Protein AF-0000000073250952 (afdb_homodimer)

Secondary structure (DSSP, 8-state):
---------------------------------------------------------------------------TTGGGG------------------------S-----TTHHHHTTTSS-S----PPPS-HHHHHHHHHIIIIIHHHH-TT-TT-HHHHTHHHHHTT-HHHHHHHHHHHHHHHHH-GGGEETTEEEETTEEETT--HHHHHHHHHTTHHHHHTGGG---HHHHHHHHHHHHHHHHHHHTS-TTS-S--S---TTS--HHHHHHHHHHT--HHHHHT--HHHHHHHHHHHHHHHHHHHHHT----PPPPSS-GGGS-HHHHHHHHHHHHHHHHTTT--HHHHHHHHHHHHHHHHHTGGGG--SEEE---GGGT--S-EEE-SSHHHHHHHHHHHHHHHHHHHT-TTGGGSSSHHHHHHHHHHHHHHHHHHHHHHHHT-TT-HHHHHHHHHHHHHHGGG---HHHHHHHHHHHHHHHHHTSSPPPHHHHHHHH---/---------------------------------------------------------------------------TTSGGG------------------------S-----HHHHHHHHHHS-S----PPPS-HHHHHHHHHIIIIIHHHH-TT-TT-HHHHTHHHHHTT-HHHHHHHHHHHHHHHHH-GGGEETTEEEETTEEETT--HHHHHHHHHTTHHHHHTGGG---HHHHHHHHHHHHHHHHHHHTS-TTS-S--S---TTS--HHHHHHHHHHT--HHHHHT--HHHHHHHHHHHHHHHHHHHHHT----PPPPSS-GGGS-HHHHHHHHHHHHHHHHTTT--HHHHHHHHHHHHHHHHHTGGGG--SEEE---GGGT--S-EEE-SSHHHHHHHHHHHHHHHHHHHT-TTGGGSSSHHHHHHHHHHHHHHHHHHHHHHHHT-TT-HHHHHHHHHHHHHHGGG---HHHHHHHHHHHHHHHHHTSSPPPHHHHHHHH---

Sequence (1014 aa):
MTRSSRGRRAGLVAVPRSTGPRRHTQKIAIEDDMASSSETTNTPAEQSQSNLSDVGAAPDNSTLVPERSSYANAAISERLRLFTDSQLHSTTGSPSYSQPFQNNLALPKRDPSWGGLLHTLEPPGGKDLPLEGIQEACLLRYFIEDLSPWFDLVDPQRRYQLVVPERARRYPPLLNAILAMSSRHLCRLEKYKTPNGIVYRGQPLPNLTPGSAVEYMLKCIPVLKDFHTTQDGEIRELIVTTAVILRHFEELDDHDQETDSEMDFNEGVNFLAILNAVLRSLTADDLNHRRGLLNASYWVALRQEVYYSLLKGYSPQIVEPPGEWVDISPANKLVSHTNQVAKWLFGDKSKDGWQNLKEQEEYLDQYVTPCFAPILHRPPDKISGDVFPTIWFASPIALTGMQHMMIAKMILIAESPLISQEQDIRAAYREAERKVRALVLEVCGSAVQHPDTEPALVNATLAIQMYGSFFTDPWEREALRKTVRMFKDCQAWPLPRLLRAFLDARNMTRSSRGRRAGLVAVPRSTGPRRHTQKIAIEDDMASSSETTNTPAEQSQSNLSDVGAAPDNSTLVPERSSYANAAISERLRLFTDSQLHSTTGSPSYSQPFQNNLALPKRDPSWGGLLHTLEPPGGKDLPLEGIQEACLLRYFIEDLSPWFDLVDPQRRYQLVVPERARRYPPLLNAILAMSSRHLCRLEKYKTPNGIVYRGQPLPNLTPGSAVEYMLKCIPVLKDFHTTQDGEIRELIVTTAVILRHFEELDDHDQETDSEMDFNEGVNFLAILNAVLRSLTADDLNHRRGLLNASYWVALRQEVYYSLLKGYSPQIVEPPGEWVDISPANKLVSHTNQVAKWLFGDKSKDGWQNLKEQEEYLDQYVTPCFAPILHRPPDKISGDVFPTIWFASPIALTGMQHMMIAKMILIAESPLISQEQDIRAAYREAERKVRALVLEVCGSAVQHPDTEPALVNATLAIQMYGSFFTDPWEREALRKTVRMFKDCQAWPLPRLLRAFLDARN

Organism: Gibberella zeae (strain ATCC MYA-4620 / CBS 123657 / FGSC 9075 / NRRL 31084 / PH-1) (NCBI:txid229533)

Solvent-accessible surface area (backbone atoms only — not comparable to full-atom values): 60548 Å² total; per-residue (Å²): 142,67,93,79,77,88,77,86,89,82,89,78,85,74,82,86,81,84,92,83,92,80,89,85,85,88,69,92,73,90,80,90,83,85,81,81,80,86,82,85,84,87,92,86,92,86,89,93,85,92,86,88,93,86,95,88,89,82,86,91,85,88,80,90,78,84,85,85,86,74,90,80,89,72,78,88,71,67,82,76,70,68,88,71,74,87,79,82,74,70,82,75,68,76,72,77,76,68,75,77,61,76,65,67,79,53,74,72,65,70,56,67,58,72,65,38,44,60,56,60,68,41,63,78,89,71,68,62,64,46,49,84,46,67,59,60,33,49,25,50,50,45,27,42,76,69,46,19,60,76,60,23,41,80,38,68,58,30,48,50,37,65,45,45,60,61,50,19,76,77,35,63,48,37,34,26,24,46,38,12,34,29,33,45,50,53,67,62,32,66,90,33,55,46,99,84,37,38,41,57,96,87,40,76,31,77,82,65,45,70,62,48,13,54,54,28,43,58,65,30,47,67,62,59,71,41,47,88,76,52,77,54,65,69,59,46,36,49,49,51,46,29,36,48,47,40,51,51,38,57,60,43,50,63,62,74,61,75,57,87,46,63,60,56,48,86,85,74,57,52,59,65,56,53,40,46,50,54,60,47,63,53,49,55,70,67,44,59,66,72,40,66,66,45,46,51,40,48,55,42,44,48,55,52,37,41,51,50,18,70,72,73,69,43,48,59,75,65,63,76,75,56,61,58,74,85,73,47,51,63,42,55,47,28,44,48,48,26,40,52,46,43,31,38,69,55,54,81,61,42,65,66,58,49,52,51,52,50,52,49,48,51,50,39,59,71,73,41,51,44,80,45,43,33,42,30,72,42,75,42,49,62,88,82,64,40,75,41,33,47,40,38,54,75,38,60,35,37,44,53,17,50,44,32,41,45,51,35,49,34,50,56,52,67,64,37,74,60,43,78,70,40,90,52,40,67,60,42,48,51,51,32,47,52,55,35,51,53,42,45,36,47,37,38,18,37,17,70,69,35,69,90,44,59,68,42,36,54,54,25,47,51,44,41,69,74,49,44,83,76,55,77,51,65,68,57,44,48,53,52,44,50,52,49,48,51,40,46,68,65,50,70,45,51,75,55,67,72,52,51,49,58,64,61,55,74,132,140,80,78,84,77,86,68,87,84,77,87,74,88,72,83,82,80,85,76,79,71,83,87,78,83,85,73,88,73,87,78,87,89,84,91,82,84,90,86,88,94,85,88,84,90,84,88,91,86,91,82,94,84,91,84,87,93,88,89,90,82,86,76,88,78,84,85,84,85,72,89,78,91,72,77,90,71,73,80,79,68,72,83,68,78,82,77,80,76,72,81,70,74,73,72,76,77,69,75,76,65,76,67,68,81,51,74,72,67,70,56,68,64,76,56,44,51,62,54,64,71,42,62,78,90,71,66,61,66,47,50,85,48,67,60,60,34,49,26,48,49,44,28,42,74,69,46,20,58,74,60,22,41,78,39,68,57,30,48,51,37,66,45,45,61,61,48,20,76,78,34,61,47,38,34,26,23,47,38,13,33,29,32,48,50,54,66,60,31,66,88,33,56,48,98,85,36,38,41,56,96,87,41,74,31,76,82,64,42,69,63,46,14,54,54,28,42,58,66,31,46,67,61,59,69,42,47,89,75,54,77,54,64,70,58,45,37,47,50,51,45,26,36,48,48,39,50,52,39,57,60,42,50,61,61,76,60,73,56,88,48,64,61,56,49,85,84,76,55,52,60,68,56,52,40,46,50,55,61,46,62,54,47,57,68,67,43,59,66,73,40,66,65,43,46,52,38,47,55,43,44,48,54,51,38,40,51,50,19,68,71,72,69,44,48,58,72,66,63,74,76,57,59,58,74,85,73,47,53,65,43,54,47,29,44,50,48,27,41,52,46,43,31,37,68,53,53,81,60,43,65,67,57,49,53,52,51,51,52,48,50,52,49,39,58,71,73,41,50,44,80,46,44,33,42,29,73,41,76,41,49,62,88,83,64,41,75,40,32,47,40,39,54,74,39,60,36,39,42,52,19,50,43,31,40,44,52,34,50,33,48,57,51,66,67,38,74,60,41,79,70,40,92,53,40,68,61,43,47,51,52,32,47,51,55,32,50,54,41,44,36,45,36,37,17,36,17,70,69,35,68,88,44,58,68,42,35,54,55,23,46,50,44,40,69,73,50,44,82,75,55,78,52,65,70,58,45,50,53,52,42,50,52,50,47,50,40,46,68,63,47,68,46,50,75,52,68,71,53,52,49,58,64,60,56,73,131

Foldseek 3Di:
DDPDDDDDDDDDDDPDDDDDDDDDDDDPDDDDYDYDYDDDDYDDDDDDDDDDDDDDDDDDDDDDDDDDPPPPPDDPPDDPPDPDDPDPDDDPPPPDPPDPPPPPVPVPDPPCPPVPVVVPPPPPPDPLDDDPDPLLVLLLVCCLPAPLCLLCLQPPVSCSNPPQSVVCSVPVLSSLLSSLQSLQLQQLAPVQQDPQGGAGPNRHDNPRDNVSSVVSNVVNVVLLVCLVVDDDLVSLLSNLSSLLSVLLSVQQPQVVPPPPCCVCPVPPDNSPVSSCVSQQPDDLVSQPPPDPSSLSSNLSVLLSQLLCCLVVVAQRRGDQHNDDPVPDALLSNLSNLLNLLSNCLSDPVDLVSLVVSVVSLVVSVVPRLVVFQFPDWAQADVVVLGDAIATHTPGSSSLNSVLSSLLSVLSSLQSPPCLVVDPPNVVSNLVSLVSLLNSLSHLLNSCVNCVSNLVSLSSSVSSCLNRVVSDDDPSSLVSSLVSLVSNVNVSSGHRDPSNVCSNVVDD/DPDDDPDDDDDDDPPDDDDPDYDDDDDPDDDDDDDDDDDDDDDDDDDDDDDDDDDDDDDDDDDDDDDDPPPPPDDPPDDPPDPDDPDPPPDPPPPDPPDPDPPPVPVPDPPCVVVPVVVPPVPPPDPLDDDPDPLLVLLLVCCLPAPLCLLCLQPPVSCSNPPQSVVCSVPVLSSLLSSLQSLQLQQLAPVQQDPQGGAGPNRHDNPRDNVSSVVSNVVNVVLLVCLVVDDDLVSLLSNLSSLLSVLLSVQQPQVVPPPVCCVCPVPPDNSNVSSCVSQQPDDLVSQPPPPPSSLSSNLSVLLSQLLCCLVVVAQRRGDQHNDDPVPDALLSNLSNLLNLLSNCLSDPVDLVSLVVSVVVLVVSVVPRLVVFQFPDWAQADVVVLGDAIATHTPGSSSLNSVLSSLLSVLSSLQSPPCLVVDPPNVVSNLVSLVSSLNSLSHLLNSCVNCVSNLVSLSSSVSSCLNRVVSDDDPSNLVSSLVSLVSNVNVSSGHRDPSNVCSNVVDD

Radius of gyration: 39.7 Å; Cα contacts (8 Å, |Δi|>4): 1060; chains: 2; bounding box: 135×126×136 Å

pLDDT: mean 70.74, std 32.27, range [13.45, 98.69]

Structure (mmCIF, N/CA/C/O backbone):
data_AF-0000000073250952-model_v1
#
loop_
_entity.id
_entity.type
_entity.pdbx_description
1 polymer 'Chromosome 2, complete genome'
#
loop_
_atom_site.group_PDB
_atom_site.id
_atom_site.type_symbol
_atom_site.label_atom_id
_atom_site.label_alt_id
_atom_site.label_comp_id
_atom_site.label_asym_id
_atom_site.label_entity_id
_atom_site.label_seq_id
_atom_site.pdbx_PDB_ins_code
_atom_site.Cartn_x
_atom_site.Cartn_y
_atom_site.Cartn_z
_atom_site.occupancy
_atom_site.B_iso_or_equiv
_atom_site.auth_seq_id
_atom_site.auth_comp_id
_atom_site.auth_asym_id
_atom_site.auth_atom_id
_atom_site.pdbx_PDB_model_num
ATOM 1 N N . MET A 1 1 ? -66.688 -21.109 -11.789 1 15.41 1 MET A N 1
ATOM 2 C CA . MET A 1 1 ? -67.062 -21.141 -13.195 1 15.41 1 MET A CA 1
ATOM 3 C C . MET A 1 1 ? -66.062 -20.406 -14.062 1 15.41 1 MET A C 1
ATOM 5 O O . MET A 1 1 ? -65.312 -21.047 -14.781 1 15.41 1 MET A O 1
ATOM 9 N N . THR A 1 2 ? -66.438 -19.219 -14.422 1 13.59 2 THR A N 1
ATOM 10 C CA . THR A 1 2 ? -66.812 -18.594 -15.688 1 13.59 2 THR A CA 1
ATOM 11 C C . THR A 1 2 ? -65.688 -17.672 -16.172 1 13.59 2 THR A C 1
ATOM 13 O O . THR A 1 2 ? -65.812 -17.062 -17.234 1 13.59 2 THR A O 1
ATOM 16 N N . ARG A 1 3 ? -64.938 -17.172 -15.141 1 16.89 3 ARG A N 1
ATOM 17 C CA . ARG A 1 3 ? -64.438 -15.891 -15.609 1 16.89 3 ARG A CA 1
ATOM 18 C C . ARG A 1 3 ? -63.812 -16.016 -17 1 16.89 3 ARG A C 1
ATOM 20 O O . ARG A 1 3 ? -63.031 -16.953 -17.266 1 16.89 3 ARG A O 1
ATOM 27 N N . SER A 1 4 ? -64.188 -15.164 -17.828 1 15.4 4 SER A N 1
ATOM 28 C CA . SER A 1 4 ? -64.562 -14.703 -19.172 1 15.4 4 SER A CA 1
ATOM 29 C C . SER A 1 4 ? -63.281 -14.578 -20.031 1 15.4 4 SER A C 1
ATOM 31 O O . SER A 1 4 ? -62.219 -14.133 -19.562 1 15.4 4 SER A O 1
ATOM 33 N N . SER A 1 5 ? -63.156 -15.242 -21.203 1 14.73 5 SER A N 1
ATOM 34 C CA . SER A 1 5 ? -62.531 -15.852 -22.375 1 14.73 5 SER A CA 1
ATOM 35 C C . SER A 1 5 ? -62.062 -14.789 -23.375 1 14.73 5 SER A C 1
ATOM 37 O O . SER A 1 5 ? -61.344 -15.086 -24.312 1 14.73 5 SER A O 1
ATOM 39 N N . ARG A 1 6 ? -62.719 -13.453 -23.078 1 15.21 6 ARG A N 1
ATOM 40 C CA . ARG A 1 6 ? -63.156 -12.938 -24.375 1 15.21 6 ARG A CA 1
ATOM 41 C C . ARG A 1 6 ? -62.031 -13 -25.406 1 15.21 6 ARG A C 1
ATOM 43 O O . ARG A 1 6 ? -60.844 -12.938 -25.031 1 15.21 6 ARG A O 1
ATOM 50 N N . GLY A 1 7 ? -62.312 -13.195 -26.703 1 13.96 7 GLY A N 1
ATOM 51 C CA . GLY A 1 7 ? -62.281 -13.648 -28.078 1 13.96 7 GLY A CA 1
ATOM 52 C C . GLY A 1 7 ? -61.375 -12.82 -28.969 1 13.96 7 GLY A C 1
ATOM 53 O O . GLY A 1 7 ? -60.562 -13.367 -29.703 1 13.96 7 GLY A O 1
ATOM 54 N N . ARG A 1 8 ? -61.812 -11.469 -29.219 1 15.66 8 ARG A N 1
ATOM 55 C CA . ARG A 1 8 ? -62.219 -11.188 -30.594 1 15.66 8 ARG A CA 1
ATOM 56 C C . ARG A 1 8 ? -60.969 -11.148 -31.5 1 15.66 8 ARG A C 1
ATOM 58 O O . ARG A 1 8 ? -59.844 -10.953 -31.031 1 15.66 8 ARG A O 1
ATOM 65 N N . ARG A 1 9 ? -61.219 -10.664 -32.781 1 15.16 9 ARG A N 1
ATOM 66 C CA . ARG A 1 9 ? -61.312 -10.945 -34.219 1 15.16 9 ARG A CA 1
ATOM 67 C C . ARG A 1 9 ? -60.062 -10.477 -34.969 1 15.16 9 ARG A C 1
ATOM 69 O O . ARG A 1 9 ? -59.219 -9.789 -34.375 1 15.16 9 ARG A O 1
ATOM 76 N N . ALA A 1 10 ? -60.25 -9.602 -36.031 1 14.73 10 ALA A N 1
ATOM 77 C CA . ALA A 1 10 ? -60.281 -9.828 -37.469 1 14.73 10 ALA A CA 1
ATOM 78 C C . ALA A 1 10 ? -58.969 -9.461 -38.125 1 14.73 10 ALA A C 1
ATOM 80 O O . ALA A 1 10 ? -58.375 -10.273 -38.812 1 14.73 10 ALA A O 1
ATOM 81 N N . GLY A 1 11 ? -58.906 -8.188 -38.75 1 14.54 11 GLY A N 1
ATOM 82 C CA . GLY A 1 11 ? -58.875 -7.934 -40.188 1 14.54 11 GLY A CA 1
ATOM 83 C C . GLY A 1 11 ? -57.5 -7.891 -40.781 1 14.54 11 GLY A C 1
ATOM 84 O O . GLY A 1 11 ? -56.5 -7.723 -40.062 1 14.54 11 GLY A O 1
ATOM 85 N N . LEU A 1 12 ? -57.312 -8.156 -42.188 1 14.93 12 LEU A N 1
ATOM 86 C CA . LEU A 1 12 ? -56.656 -8.656 -43.406 1 14.93 12 LEU A CA 1
ATOM 87 C C . LEU A 1 12 ? -55.562 -7.691 -43.844 1 14.93 12 LEU A C 1
ATOM 89 O O . LEU A 1 12 ? -54.625 -8.086 -44.562 1 14.93 12 LEU A O 1
ATOM 93 N N . VAL A 1 13 ? -55.562 -6.336 -43.562 1 15.36 13 VAL A N 1
ATOM 94 C CA . VAL A 1 13 ? -55.5 -5.668 -44.844 1 15.36 13 VAL A CA 1
ATOM 95 C C . VAL A 1 13 ? -54.125 -5.926 -45.5 1 15.36 13 VAL A C 1
ATOM 97 O O . VAL A 1 13 ? -53.094 -5.984 -44.812 1 15.36 13 VAL A O 1
ATOM 100 N N . ALA A 1 14 ? -54.031 -5.973 -47 1 14.87 14 ALA A N 1
ATOM 101 C CA . ALA A 1 14 ? -53.438 -6.445 -48.219 1 14.87 14 ALA A CA 1
ATOM 102 C C . ALA A 1 14 ? -52.125 -5.699 -48.531 1 14.87 14 ALA A C 1
ATOM 104 O O . ALA A 1 14 ? -51.312 -6.164 -49.344 1 14.87 14 ALA A O 1
ATOM 105 N N . VAL A 1 15 ? -51.75 -4.598 -47.875 1 16.33 15 VAL A N 1
ATOM 106 C CA . VAL A 1 15 ? -51.469 -3.695 -49 1 16.33 15 VAL A CA 1
ATOM 107 C C . VAL A 1 15 ? -50.344 -4.27 -49.844 1 16.33 15 VAL A C 1
ATOM 109 O O . VAL A 1 15 ? -49.344 -4.77 -49.312 1 16.33 15 VAL A O 1
ATOM 112 N N . PRO A 1 16 ? -50.438 -3.986 -51.219 1 15.14 16 PRO A N 1
ATOM 113 C CA . PRO A 1 16 ? -50 -4.539 -52.531 1 15.14 16 PRO A CA 1
ATOM 114 C C . PRO A 1 16 ? -48.5 -4.598 -52.688 1 15.14 16 PRO A C 1
ATOM 116 O O . PRO A 1 16 ? -47.781 -3.943 -51.938 1 15.14 16 PRO A O 1
ATOM 119 N N . ARG A 1 17 ? -48.062 -5.113 -53.938 1 14.92 17 ARG A N 1
ATOM 120 C CA . ARG A 1 17 ? -47.156 -5.973 -54.719 1 14.92 17 ARG A CA 1
ATOM 121 C C . ARG A 1 17 ? -45.906 -5.227 -55.125 1 14.92 17 ARG A C 1
ATOM 123 O O . ARG A 1 17 ? -44.812 -5.812 -55.188 1 14.92 17 ARG A O 1
ATOM 130 N N . SER A 1 18 ? -46 -3.857 -55.625 1 13.78 18 SER A N 1
ATOM 131 C CA . SER A 1 18 ? -45.656 -3.832 -57.062 1 13.78 18 SER A CA 1
ATOM 132 C C . SER A 1 18 ? -44.188 -4.152 -57.281 1 13.78 18 SER A C 1
ATOM 134 O O . SER A 1 18 ? -43.375 -4.113 -56.344 1 13.78 18 SER A O 1
ATOM 136 N N . THR A 1 19 ? -43.688 -3.553 -58.5 1 14.66 19 THR A N 1
ATOM 137 C CA . THR A 1 19 ? -43.156 -3.893 -59.812 1 14.66 19 THR A CA 1
ATOM 138 C C . THR A 1 19 ? -41.625 -3.945 -59.781 1 14.66 19 THR A C 1
ATOM 140 O O . THR A 1 19 ? -41 -3.438 -58.844 1 14.66 19 THR A O 1
ATOM 143 N N . GLY A 1 20 ? -41 -3.971 -61.094 1 14.33 20 GLY A N 1
ATOM 144 C CA . GLY A 1 20 ? -40.219 -4.828 -61.969 1 14.33 20 GLY A CA 1
ATOM 145 C C . GLY A 1 20 ? -38.75 -4.512 -62 1 14.33 20 GLY A C 1
ATOM 146 O O . GLY A 1 20 ? -37.906 -5.398 -61.781 1 14.33 20 GLY A O 1
ATOM 147 N N . PRO A 1 21 ? -38.25 -3.258 -62.656 1 15.01 21 PRO A N 1
ATOM 148 C CA . PRO A 1 21 ? -37.531 -3.477 -63.906 1 15.01 21 PRO A CA 1
ATOM 149 C C . PRO A 1 21 ? -36.031 -3.746 -63.656 1 15.01 21 PRO A C 1
ATOM 151 O O . PRO A 1 21 ? -35.5 -3.412 -62.625 1 15.01 21 PRO A O 1
ATOM 154 N N . ARG A 1 22 ? -35.219 -4.273 -64.875 1 15.09 22 ARG A N 1
ATOM 155 C CA . ARG A 1 22 ? -34.156 -5.074 -65.438 1 15.09 22 ARG A CA 1
ATOM 156 C C . ARG A 1 22 ? -32.844 -4.277 -65.5 1 15.09 22 ARG A C 1
ATOM 158 O O . ARG A 1 22 ? -31.766 -4.852 -65.625 1 15.09 22 ARG A O 1
ATOM 165 N N . ARG A 1 23 ? -32.719 -2.932 -65.625 1 14.55 23 ARG A N 1
ATOM 166 C CA . ARG A 1 23 ? -32.031 -2.611 -66.875 1 14.55 23 ARG A CA 1
ATOM 167 C C . ARG A 1 23 ? -30.578 -3.111 -66.875 1 14.55 23 ARG A C 1
ATOM 169 O O . ARG A 1 23 ? -30.016 -3.287 -65.812 1 14.55 23 ARG A O 1
ATOM 176 N N . HIS A 1 24 ? -29.781 -2.889 -68.125 1 14.1 24 HIS A N 1
ATOM 177 C CA . HIS A 1 24 ? -28.922 -3.35 -69.188 1 14.1 24 HIS A CA 1
ATOM 178 C C . HIS A 1 24 ? -27.453 -3.293 -68.812 1 14.1 24 HIS A C 1
ATOM 180 O O . HIS A 1 24 ? -26.75 -4.301 -68.875 1 14.1 24 HIS A O 1
ATOM 186 N N . THR A 1 25 ? -26.719 -2.562 -69.688 1 14.09 25 THR A N 1
ATOM 187 C CA . THR A 1 25 ? -25.844 -2.934 -70.812 1 14.09 25 THR A CA 1
ATOM 188 C C . THR A 1 25 ? -24.391 -2.979 -70.312 1 14.09 25 THR A C 1
ATOM 190 O O . THR A 1 25 ? -23.703 -3.98 -70.562 1 14.09 25 THR A O 1
ATOM 193 N N . GLN A 1 26 ? -23.438 -2.023 -71.062 1 14.1 26 GLN A N 1
ATOM 194 C CA . GLN A 1 26 ? -22.406 -2.18 -72.062 1 14.1 26 GLN A CA 1
ATOM 195 C C . GLN A 1 26 ? -21.016 -2.238 -71.438 1 14.1 26 GLN A C 1
ATOM 197 O O . GLN A 1 26 ? -20.812 -1.751 -70.312 1 14.1 26 GLN A O 1
ATOM 202 N N . LYS A 1 27 ? -19.984 -2.697 -72.312 1 14.26 27 LYS A N 1
ATOM 203 C CA . LYS A 1 27 ? -18.766 -3.393 -72.75 1 14.26 27 LYS A CA 1
ATOM 204 C C . LYS A 1 27 ? -17.531 -2.539 -72.438 1 14.26 27 LYS A C 1
ATOM 206 O O . LYS A 1 27 ? -16.406 -2.932 -72.812 1 14.26 27 LYS A O 1
ATOM 211 N N . ILE A 1 28 ? -17.406 -1.503 -71.812 1 14.84 28 ILE A N 1
ATOM 212 C CA . ILE A 1 28 ? -16.469 -0.655 -72.5 1 14.84 28 ILE A CA 1
ATOM 213 C C . ILE A 1 28 ? -15.094 -1.329 -72.562 1 14.84 28 ILE A C 1
ATOM 215 O O . ILE A 1 28 ? -14.492 -1.597 -71.5 1 14.84 28 ILE A O 1
ATOM 219 N N . ALA A 1 29 ? -14.617 -1.757 -73.875 1 14.16 29 ALA A N 1
ATOM 220 C CA . ALA A 1 29 ? -13.594 -2.471 -74.625 1 14.16 29 ALA A CA 1
ATOM 221 C C . ALA A 1 29 ? -12.203 -1.896 -74.312 1 14.16 29 ALA A C 1
ATOM 223 O O . ALA A 1 29 ? -11.203 -2.609 -74.375 1 14.16 29 ALA A O 1
ATOM 224 N N . ILE A 1 30 ? -11.875 -0.578 -74.312 1 14.62 30 ILE A N 1
ATOM 225 C CA . ILE A 1 30 ? -10.969 -0.263 -75.438 1 14.62 30 ILE A CA 1
ATOM 226 C C . ILE A 1 30 ? -9.641 -0.99 -75.188 1 14.62 30 ILE A C 1
ATOM 228 O O . ILE A 1 30 ? -9.211 -1.208 -74.062 1 14.62 30 ILE A O 1
ATOM 232 N N . GLU A 1 31 ? -8.789 -0.923 -76.375 1 13.97 31 GLU A N 1
ATOM 233 C CA . GLU A 1 31 ? -7.812 -1.468 -77.312 1 13.97 31 GLU A CA 1
ATOM 234 C C . GLU A 1 31 ? -6.398 -1.38 -76.75 1 13.97 31 GLU A C 1
ATOM 236 O O . GLU A 1 31 ? -5.652 -2.363 -76.75 1 13.97 31 GLU A O 1
ATOM 241 N N . ASP A 1 32 ? -5.598 -0.225 -77 1 14.4 32 ASP A N 1
ATOM 242 C CA . ASP A 1 32 ? -4.633 -0.285 -78.125 1 14.4 32 ASP A CA 1
ATOM 243 C C . ASP A 1 32 ? -3.322 -0.922 -77.625 1 14.4 32 ASP A C 1
ATOM 245 O O . ASP A 1 32 ? -3.061 -1.022 -76.438 1 14.4 32 ASP A O 1
ATOM 249 N N . ASP A 1 33 ? -2.164 -0.315 -78.25 1 14.18 33 ASP A N 1
ATOM 250 C CA . ASP A 1 33 ? -1.13 -0.634 -79.188 1 14.18 33 ASP A CA 1
ATOM 251 C C . ASP A 1 33 ? 0.16 -1.078 -78.5 1 14.18 33 ASP A C 1
ATOM 253 O O . ASP A 1 33 ? 0.717 -2.127 -78.875 1 14.18 33 ASP A O 1
ATOM 257 N N . MET A 1 34 ? 1.296 -0.211 -78.812 1 14.33 34 MET A N 1
ATOM 258 C CA . MET A 1 34 ? 2.346 -0.495 -79.75 1 14.33 34 MET A CA 1
ATOM 259 C C . MET A 1 34 ? 3.512 -1.228 -79.125 1 14.33 34 MET A C 1
ATOM 261 O O . MET A 1 34 ? 3.938 -2.281 -79.562 1 14.33 34 MET A O 1
ATOM 265 N N . ALA A 1 35 ? 4.828 -0.614 -79.312 1 14.31 35 ALA A N 1
ATOM 266 C CA . ALA A 1 35 ? 5.906 -0.977 -80.188 1 14.31 35 ALA A CA 1
ATOM 267 C C . ALA A 1 35 ? 7 -1.759 -79.5 1 14.31 35 ALA A C 1
ATOM 269 O O . ALA A 1 35 ? 7.402 -2.834 -79.938 1 14.31 35 ALA A O 1
ATOM 270 N N . SER A 1 36 ? 8.25 -1.194 -79.625 1 13.93 36 SER A N 1
ATOM 271 C CA . SER A 1 36 ? 9.312 -1.649 -80.5 1 13.93 36 SER A CA 1
ATOM 272 C C . SER A 1 36 ? 10.273 -2.594 -79.75 1 13.93 36 SER A C 1
ATOM 274 O O . SER A 1 36 ? 10.539 -3.697 -80.25 1 13.93 36 SER A O 1
ATOM 276 N N . SER A 1 37 ? 11.617 -2.277 -79.938 1 13.68 37 SER A N 1
ATOM 277 C CA . SER A 1 37 ? 12.625 -2.902 -80.75 1 13.68 37 SER A CA 1
ATOM 278 C C . SER A 1 37 ? 13.492 -3.871 -79.938 1 13.68 37 SER A C 1
ATOM 280 O O . SER A 1 37 ? 13.648 -5.031 -80.375 1 13.68 37 SER A O 1
ATOM 282 N N . SER A 1 38 ? 14.859 -3.557 -79.938 1 13.98 38 SER A N 1
ATOM 283 C CA . SER A 1 38 ? 15.883 -4.207 -80.75 1 13.98 38 SER A CA 1
ATOM 284 C C . SER A 1 38 ? 16.578 -5.324 -79.938 1 13.98 38 SER A C 1
ATOM 286 O O . SER A 1 38 ? 16.422 -5.426 -78.75 1 13.98 38 SER A O 1
ATOM 288 N N . GLU A 1 39 ? 17.969 -5.383 -80.125 1 13.77 39 GLU A N 1
ATOM 289 C CA . GLU A 1 39 ? 18.844 -6.273 -80.875 1 13.77 39 GLU A CA 1
ATOM 290 C C . GLU A 1 39 ? 19.531 -7.293 -80 1 13.77 39 GLU A C 1
ATOM 292 O O . GLU A 1 39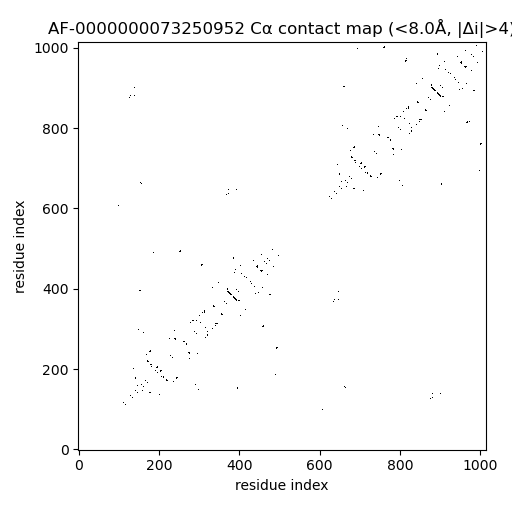 ? 19.469 -8.492 -80.25 1 13.77 39 GLU A O 1
ATOM 297 N N . THR A 1 40 ? 20.891 -7.094 -79.812 1 13.92 40 THR A N 1
ATOM 298 C CA . THR A 1 40 ? 21.891 -7.898 -80.5 1 13.92 40 THR A CA 1
ATOM 299 C C . THR A 1 40 ? 22.328 -9.086 -79.625 1 13.92 40 THR A C 1
ATOM 301 O O . THR A 1 40 ? 22.125 -9.078 -78.438 1 13.92 40 THR A O 1
ATOM 304 N N . THR A 1 41 ? 23.734 -9.477 -79.688 1 13.9 41 THR A N 1
ATOM 305 C CA . THR A 1 41 ? 24.484 -10.516 -80.375 1 13.9 41 THR A CA 1
ATOM 306 C C . THR A 1 41 ? 24.953 -11.594 -79.375 1 13.9 41 THR A C 1
ATOM 308 O O . THR A 1 41 ? 24.719 -11.484 -78.188 1 13.9 41 THR A O 1
ATOM 311 N N . ASN A 1 42 ? 26.406 -11.922 -79.375 1 13.71 42 ASN A N 1
ATOM 312 C CA . ASN A 1 42 ? 27.141 -13.031 -80 1 13.71 42 ASN A CA 1
ATOM 313 C C . ASN A 1 42 ? 27.516 -14.086 -78.938 1 13.71 42 ASN A C 1
ATOM 315 O O . ASN A 1 42 ? 26.781 -14.289 -78 1 13.71 42 ASN A O 1
ATOM 319 N N . THR A 1 43 ? 28.922 -14.438 -78.75 1 14.3 43 THR A N 1
ATOM 320 C CA . THR A 1 43 ? 29.625 -15.609 -79.312 1 14.3 43 THR A CA 1
ATOM 321 C C . THR A 1 43 ? 29.844 -16.641 -78.188 1 14.3 43 THR A C 1
ATOM 323 O O . THR A 1 43 ? 29.797 -16.328 -77 1 14.3 43 THR A O 1
ATOM 326 N N . PRO A 1 44 ? 31.156 -17.438 -78.188 1 14.55 44 PRO A N 1
ATOM 327 C CA . PRO A 1 44 ? 31.469 -18.844 -78.5 1 14.55 44 PRO A CA 1
ATOM 328 C C . PRO A 1 44 ? 31.734 -19.688 -77.25 1 14.55 44 PRO A C 1
ATOM 330 O O . PRO A 1 44 ? 31.125 -20.75 -77.125 1 14.55 44 PRO A O 1
ATOM 333 N N . ALA A 1 45 ? 33.156 -19.953 -76.812 1 14.66 45 ALA A N 1
ATOM 334 C CA . ALA A 1 45 ? 33.969 -21.125 -77.125 1 14.66 45 ALA A CA 1
ATOM 335 C C . ALA A 1 45 ? 34 -22.125 -76 1 14.66 45 ALA A C 1
ATOM 337 O O . ALA A 1 45 ? 33.719 -21.766 -74.812 1 14.66 45 ALA A O 1
ATOM 338 N N . GLU A 1 46 ? 35.219 -22.969 -75.75 1 14.67 46 GLU A N 1
ATOM 339 C CA . GLU A 1 46 ? 35.688 -24.359 -75.938 1 14.67 46 GLU A CA 1
ATOM 340 C C . GLU A 1 46 ? 35.875 -25.047 -74.562 1 14.67 46 GLU A C 1
ATOM 342 O O . GLU A 1 46 ? 35.344 -26.141 -74.375 1 14.67 46 GLU A O 1
ATOM 347 N N . GLN A 1 47 ? 37.188 -25.203 -73.875 1 13.81 47 GLN A N 1
ATOM 348 C CA . GLN A 1 47 ? 38.062 -26.391 -73.938 1 13.81 47 GLN A CA 1
ATOM 349 C C . GLN A 1 47 ? 37.938 -27.234 -72.688 1 13.81 47 GLN A C 1
ATOM 351 O O . GLN A 1 47 ? 37.656 -28.438 -72.812 1 13.81 47 GLN A O 1
ATOM 356 N N . SER A 1 48 ? 39.094 -27.484 -71.75 1 14.16 48 SER A N 1
ATOM 357 C CA . SER A 1 48 ? 40 -28.609 -71.75 1 14.16 48 SER A CA 1
ATOM 358 C C . SER A 1 48 ? 39.75 -29.469 -70.5 1 14.16 48 SER A C 1
ATOM 360 O O . SER A 1 48 ? 39.156 -29.016 -69.5 1 14.16 48 SER A O 1
ATOM 362 N N . GLN A 1 49 ? 40.75 -30.562 -70 1 14.4 49 GLN A N 1
ATOM 363 C CA . GLN A 1 49 ? 41 -32 -69.938 1 14.4 49 GLN A CA 1
ATOM 364 C C . GLN A 1 49 ? 41.094 -32.469 -68.5 1 14.4 49 GLN A C 1
ATOM 366 O O . GLN A 1 49 ? 40.469 -33.5 -68.125 1 14.4 49 GLN A O 1
ATOM 371 N N . SER A 1 50 ? 42.062 -32.188 -67.562 1 14.02 50 SER A N 1
ATOM 372 C CA . SER A 1 50 ? 43.062 -33.188 -67.188 1 14.02 50 SER A CA 1
ATOM 373 C C . SER A 1 50 ? 42.594 -34.031 -66.062 1 14.02 50 SER A C 1
ATOM 375 O O . SER A 1 50 ? 41.688 -33.625 -65.312 1 14.02 50 SER A O 1
ATOM 377 N N . ASN A 1 51 ? 43.531 -35.031 -65.312 1 15.13 51 ASN A N 1
ATOM 378 C CA . ASN A 1 51 ? 43.875 -36.438 -65.125 1 15.13 51 ASN A CA 1
ATOM 379 C C . ASN A 1 51 ? 43.719 -36.875 -63.656 1 15.13 51 ASN A C 1
ATOM 381 O O . ASN A 1 51 ? 43.094 -37.906 -63.406 1 15.13 51 ASN A O 1
ATOM 385 N N . LEU A 1 52 ? 44.562 -36.531 -62.531 1 14.65 52 LEU A N 1
ATOM 386 C CA . LEU A 1 52 ? 45.5 -37.5 -61.969 1 14.65 52 LEU A CA 1
ATOM 387 C C . LEU A 1 52 ? 44.844 -38.281 -60.844 1 14.65 52 LEU A C 1
ATOM 389 O O . LEU A 1 52 ? 43.875 -37.844 -60.25 1 14.65 52 LEU A O 1
ATOM 393 N N . SER A 1 53 ? 45.625 -39.094 -59.906 1 15.16 53 SER A N 1
ATOM 394 C CA . SER A 1 53 ? 45.875 -40.5 -59.594 1 15.16 53 SER A CA 1
ATOM 395 C C . SER A 1 53 ? 45.281 -40.875 -58.219 1 15.16 53 SER A C 1
ATOM 397 O O . SER A 1 53 ? 44.781 -40 -57.5 1 15.16 53 SER A O 1
ATOM 399 N N . ASP A 1 54 ? 46.125 -41.562 -57.125 1 15.38 54 ASP A N 1
ATOM 400 C CA . ASP A 1 54 ? 46.312 -42.938 -56.719 1 15.38 54 ASP A CA 1
ATOM 401 C C . ASP A 1 54 ? 45.75 -43.188 -55.312 1 15.38 54 ASP A C 1
ATOM 403 O O . ASP A 1 54 ? 44.969 -44.094 -55.094 1 15.38 54 ASP A O 1
ATOM 407 N N . VAL A 1 55 ? 46.5 -43 -54 1 15.41 55 VAL A N 1
ATOM 408 C CA . VAL A 1 55 ? 47.094 -44.094 -53.25 1 15.41 55 VAL A CA 1
ATOM 409 C C . VAL A 1 55 ? 46.156 -44.5 -52.094 1 15.41 55 VAL A C 1
ATOM 411 O O . VAL A 1 55 ? 45.281 -43.719 -51.719 1 15.41 55 VAL A O 1
ATOM 414 N N . GLY A 1 56 ? 46.656 -45.281 -50.875 1 15.75 56 GLY A N 1
ATOM 415 C CA . GLY A 1 56 ? 46.594 -46.625 -50.312 1 15.75 56 GLY A CA 1
ATOM 416 C C . GLY A 1 56 ? 45.781 -46.656 -49.031 1 15.75 56 GLY A C 1
ATOM 417 O O . GLY A 1 56 ? 44.812 -47.406 -48.906 1 15.75 56 GLY A O 1
ATOM 418 N N . ALA A 1 57 ? 46.406 -46.375 -47.656 1 17.53 57 ALA A N 1
ATOM 419 C CA . ALA A 1 57 ? 46.656 -47.406 -46.656 1 17.53 57 ALA A CA 1
ATOM 420 C C . ALA A 1 57 ? 45.531 -47.469 -45.625 1 17.53 57 ALA A C 1
ATOM 422 O O . ALA A 1 57 ? 44.906 -46.469 -45.344 1 17.53 57 ALA A O 1
ATOM 423 N N . ALA A 1 58 ? 45.219 -48.656 -44.812 1 18.02 58 ALA A N 1
ATOM 424 C CA . ALA A 1 58 ? 44.188 -49.531 -44.281 1 18.02 58 ALA A CA 1
ATOM 425 C C . ALA A 1 58 ? 43.906 -49.25 -42.812 1 18.02 58 ALA A C 1
ATOM 427 O O . ALA A 1 58 ? 42.906 -49.688 -42.25 1 18.02 58 ALA A O 1
ATOM 428 N N . PRO A 1 59 ? 44.562 -48.344 -41.938 1 15.8 59 PRO A N 1
ATOM 429 C CA . PRO A 1 59 ? 44.938 -49.031 -40.719 1 15.8 59 PRO A CA 1
ATOM 430 C C . PRO A 1 59 ? 43.719 -49.344 -39.812 1 15.8 59 PRO A C 1
ATOM 432 O O . PRO A 1 59 ? 42.656 -48.75 -39.969 1 15.8 59 PRO A O 1
ATOM 435 N N . ASP A 1 60 ? 43.938 -49.719 -38.344 1 16.97 60 ASP A N 1
ATOM 436 C CA . ASP A 1 60 ? 43.688 -50.781 -37.375 1 16.97 60 ASP A CA 1
ATOM 437 C C . ASP A 1 60 ? 42.562 -50.406 -36.406 1 16.97 60 ASP A C 1
ATOM 439 O O . ASP A 1 60 ? 42.344 -49.219 -36.188 1 16.97 60 ASP A O 1
ATOM 443 N N . ASN A 1 61 ? 41.656 -51.375 -35.719 1 16.97 61 ASN A N 1
ATOM 444 C CA . ASN A 1 61 ? 40.344 -51.75 -35.188 1 16.97 61 ASN A CA 1
ATOM 445 C C . ASN A 1 61 ? 40.219 -51.406 -33.719 1 16.97 61 ASN A C 1
ATOM 447 O O . ASN A 1 61 ? 39.219 -51.781 -33.062 1 16.97 61 ASN A O 1
ATOM 451 N N . SER A 1 62 ? 41.125 -50.812 -32.812 1 17.16 62 SER A N 1
ATOM 452 C CA . SER A 1 62 ? 41.281 -51.438 -31.5 1 17.16 62 SER A CA 1
ATOM 453 C C . SER A 1 62 ? 40.094 -51.125 -30.594 1 17.16 62 SER A C 1
ATOM 455 O O . SER A 1 62 ? 39.469 -50.062 -30.75 1 17.16 62 SER A O 1
ATOM 457 N N . THR A 1 63 ? 39.688 -52.031 -29.438 1 17.7 63 THR A N 1
ATOM 458 C CA . THR A 1 63 ? 38.656 -52.719 -28.672 1 17.7 63 THR A CA 1
ATOM 459 C C . THR A 1 63 ? 38.281 -51.938 -27.406 1 17.7 63 THR A C 1
ATOM 461 O O . THR A 1 63 ? 37.344 -52.281 -26.719 1 17.7 63 THR A O 1
ATOM 464 N N . LEU A 1 64 ? 38.75 -50.781 -26.828 1 17.23 64 LEU A N 1
ATOM 465 C CA . LEU A 1 64 ? 38.938 -50.75 -25.391 1 17.23 64 LEU A CA 1
ATOM 466 C C . LEU A 1 64 ? 37.625 -50.562 -24.656 1 17.23 64 LEU A C 1
ATOM 468 O O . LEU A 1 64 ? 36.844 -49.656 -24.953 1 17.23 64 LEU A O 1
ATOM 472 N N . VAL A 1 65 ? 37.062 -51.562 -23.688 1 18.48 65 VAL A N 1
ATOM 473 C CA . VAL A 1 65 ? 35.906 -52.031 -22.953 1 18.48 65 VAL A CA 1
ATOM 474 C C . VAL A 1 65 ? 35.688 -51.188 -21.703 1 18.48 65 VAL A C 1
ATOM 476 O O . VAL A 1 65 ? 36.469 -51.312 -20.75 1 18.48 65 VAL A O 1
ATOM 479 N N . PRO A 1 66 ? 35.656 -49.875 -21.547 1 17.97 66 PRO A N 1
ATOM 480 C CA . PRO A 1 66 ? 35.875 -49.375 -20.188 1 17.97 66 PRO A CA 1
ATOM 481 C C . PRO A 1 66 ? 34.781 -49.812 -19.203 1 17.97 66 PRO A C 1
ATOM 483 O O . PRO A 1 66 ? 33.625 -50 -19.609 1 17.97 66 PRO A O 1
ATOM 486 N N . GLU A 1 67 ? 35.094 -50.188 -17.844 1 18.47 67 GLU A N 1
ATOM 487 C CA . GLU A 1 67 ? 34.656 -50.844 -16.609 1 18.47 67 GLU A CA 1
ATOM 488 C C . GLU A 1 67 ? 33.594 -50.031 -15.883 1 18.47 67 GLU A C 1
ATOM 490 O O . GLU A 1 67 ? 33.688 -48.812 -15.742 1 18.47 67 GLU A O 1
ATOM 495 N N . ARG A 1 68 ? 32.281 -50.531 -15.656 1 18.86 68 ARG A N 1
ATOM 496 C CA . ARG A 1 68 ? 30.938 -50.25 -15.172 1 18.86 68 ARG A CA 1
ATOM 497 C C . ARG A 1 68 ? 30.938 -50 -13.672 1 18.86 68 ARG A C 1
ATOM 499 O O . ARG A 1 68 ? 31.203 -50.906 -12.875 1 18.86 68 ARG A O 1
ATOM 506 N N . SER A 1 69 ? 31.484 -48.875 -13 1 17.28 69 SER A N 1
ATOM 507 C CA . SER A 1 69 ? 31.688 -48.656 -11.57 1 17.28 69 SER A CA 1
ATOM 508 C C . SER A 1 69 ? 30.359 -48.719 -10.812 1 17.28 69 SER A C 1
ATOM 510 O O . SER A 1 69 ? 29.422 -48 -11.133 1 17.28 69 SER A O 1
ATOM 512 N N . SER A 1 70 ? 29.938 -49.812 -9.969 1 17.72 70 SER A N 1
ATOM 513 C CA . SER A 1 70 ? 28.891 -50.438 -9.172 1 17.72 70 SER A CA 1
ATOM 514 C C . SER A 1 70 ? 28.594 -49.656 -7.91 1 17.72 70 SER A C 1
ATOM 516 O O . SER A 1 70 ? 27.938 -50.156 -6.992 1 17.72 70 SER A O 1
ATOM 518 N N . TYR A 1 71 ? 28.703 -48.344 -7.594 1 17.73 71 TYR A N 1
ATOM 519 C CA . TYR A 1 71 ? 28.734 -47.906 -6.207 1 17.73 71 TYR A CA 1
ATOM 520 C C . TYR A 1 71 ? 27.391 -48.156 -5.523 1 17.73 71 TYR A C 1
ATOM 522 O O . TYR A 1 71 ? 26.344 -47.812 -6.062 1 17.73 71 TYR A O 1
ATOM 530 N N . ALA A 1 72 ? 27.219 -49.125 -4.465 1 18.41 72 ALA A N 1
ATOM 531 C CA . ALA A 1 72 ? 26.328 -49.875 -3.566 1 18.41 72 ALA A CA 1
ATOM 532 C C . ALA A 1 72 ? 25.625 -48.938 -2.588 1 18.41 72 ALA A C 1
ATOM 534 O O . ALA A 1 72 ? 26.281 -48.281 -1.761 1 18.41 72 ALA A O 1
ATOM 535 N N . ASN A 1 73 ? 24.453 -48.25 -2.883 1 17.59 73 ASN A N 1
ATOM 536 C CA . ASN A 1 73 ? 23.547 -47.375 -2.141 1 17.59 73 ASN A CA 1
ATOM 537 C C . ASN A 1 73 ? 22.906 -48.125 -0.961 1 17.59 73 ASN A C 1
ATOM 539 O O . ASN A 1 73 ? 21.828 -48.688 -1.097 1 17.59 73 ASN A O 1
ATOM 543 N N . ALA A 1 74 ? 23.609 -49 -0.168 1 17.84 74 ALA A N 1
ATOM 544 C CA . ALA A 1 74 ? 23.125 -49.969 0.825 1 17.84 74 ALA A CA 1
ATOM 545 C C . ALA A 1 74 ? 22.297 -49.25 1.9 1 17.84 74 ALA A C 1
ATOM 547 O O . ALA A 1 74 ? 21.203 -49.688 2.234 1 17.84 74 ALA A O 1
ATOM 548 N N . ALA A 1 75 ? 22.891 -48.625 2.982 1 18.67 75 ALA A N 1
ATOM 549 C CA . ALA A 1 75 ? 22.812 -48.906 4.414 1 18.67 75 ALA A CA 1
ATOM 550 C C . ALA A 1 75 ? 21.609 -48.188 5.039 1 18.67 75 ALA A C 1
ATOM 552 O O . ALA A 1 75 ? 21.359 -48.344 6.242 1 18.67 75 ALA A O 1
ATOM 553 N N . ILE A 1 76 ? 20.922 -47.25 4.5 1 18.19 76 ILE A N 1
ATOM 554 C CA . ILE A 1 76 ? 20.297 -46.281 5.391 1 18.19 76 ILE A CA 1
ATOM 555 C C . ILE A 1 76 ? 19 -46.844 5.953 1 18.19 76 ILE A C 1
ATOM 557 O O . ILE A 1 76 ? 17.953 -46.188 5.891 1 18.19 76 ILE A O 1
ATOM 561 N N . SER A 1 77 ? 18.719 -48.219 5.848 1 17.92 77 SER A N 1
ATOM 562 C CA . SER A 1 77 ? 17.391 -48.781 6.086 1 17.92 77 SER A CA 1
ATOM 563 C C . SER A 1 77 ? 16.984 -48.625 7.543 1 17.92 77 SER A C 1
ATOM 565 O O . SER A 1 77 ? 15.789 -48.656 7.859 1 17.92 77 SER A O 1
ATOM 567 N N . GLU A 1 78 ? 17.875 -48.969 8.469 1 17.52 78 GLU A N 1
ATOM 568 C CA . GLU A 1 78 ? 17.469 -49.75 9.625 1 17.52 78 GLU A CA 1
ATOM 569 C C . GLU A 1 78 ? 16.562 -48.938 10.547 1 17.52 78 GLU A C 1
ATOM 571 O O . GLU A 1 78 ? 15.586 -49.469 11.086 1 17.52 78 GLU A O 1
ATOM 576 N N . ARG A 1 79 ? 17.062 -47.781 11.016 1 19.52 79 ARG A N 1
ATOM 577 C CA . ARG A 1 79 ? 16.844 -47.562 12.438 1 19.52 79 ARG A CA 1
ATOM 578 C C . ARG A 1 79 ? 15.391 -47.156 12.703 1 19.52 79 ARG A C 1
ATOM 580 O O . ARG A 1 79 ? 15.047 -46.75 13.82 1 19.52 79 ARG A O 1
ATOM 587 N N . LEU A 1 80 ? 14.539 -46.969 11.688 1 17.7 80 LEU A N 1
ATOM 588 C CA . LEU A 1 80 ? 13.352 -46.188 11.992 1 17.7 80 LEU A CA 1
ATOM 589 C C . LEU A 1 80 ? 12.367 -47 12.836 1 17.7 80 LEU A C 1
ATOM 591 O O . LEU A 1 80 ? 11.203 -46.625 12.977 1 17.7 80 LEU A O 1
ATOM 595 N N . ARG A 1 81 ? 12.797 -48.188 13.242 1 17.94 81 ARG A N 1
ATOM 596 C CA . ARG A 1 81 ? 11.688 -49.062 13.625 1 17.94 81 ARG A CA 1
ATOM 597 C C . ARG A 1 81 ? 10.938 -48.5 14.828 1 17.94 81 ARG A C 1
ATOM 599 O O . ARG A 1 81 ? 9.719 -48.625 14.922 1 17.94 81 ARG A O 1
ATOM 606 N N . LEU A 1 82 ? 11.672 -48.188 15.977 1 17.75 82 LEU A N 1
ATOM 607 C CA . LEU A 1 82 ? 11.273 -48.719 17.281 1 17.75 82 LEU A CA 1
ATOM 608 C C . LEU A 1 82 ? 10.133 -47.906 17.875 1 17.75 82 LEU A C 1
ATOM 610 O O . LEU A 1 82 ? 9.719 -48.156 19 1 17.75 82 LEU A O 1
ATOM 614 N N . PHE A 1 83 ? 9.773 -46.75 17.438 1 19.52 83 PHE A N 1
ATOM 615 C CA . PHE A 1 83 ? 9.117 -45.938 18.453 1 19.52 83 PHE A CA 1
ATOM 616 C C . PHE A 1 83 ? 7.762 -46.531 18.828 1 19.52 83 PHE A C 1
ATOM 618 O O . PHE A 1 83 ? 6.766 -46.281 18.156 1 19.52 83 PHE A O 1
ATOM 625 N N . THR A 1 84 ? 7.77 -47.844 19.188 1 17.33 84 THR A N 1
ATOM 626 C CA . THR A 1 84 ? 6.543 -48.594 19.438 1 17.33 84 THR A CA 1
ATOM 627 C C . THR A 1 84 ? 5.656 -47.875 20.453 1 17.33 84 THR A C 1
ATOM 629 O O . THR A 1 84 ? 4.492 -47.594 20.172 1 17.33 84 THR A O 1
ATOM 632 N N . ASP A 1 85 ? 5.258 -48.594 21.672 1 18.33 85 ASP A N 1
ATOM 633 C CA . ASP A 1 85 ? 4.059 -49.062 22.344 1 18.33 85 ASP A CA 1
ATOM 634 C C . ASP A 1 85 ? 3.695 -48.156 23.531 1 18.33 85 ASP A C 1
ATOM 636 O O . ASP A 1 85 ? 2.924 -48.562 24.406 1 18.33 85 ASP A O 1
ATOM 640 N N . SER A 1 86 ? 4.371 -47.094 23.828 1 18.73 86 SER A N 1
ATOM 641 C CA . SER A 1 86 ? 4.309 -46.781 25.266 1 18.73 86 SER A CA 1
ATOM 642 C C . SER A 1 86 ? 2.869 -46.594 25.719 1 18.73 86 SER A C 1
ATOM 644 O O . SER A 1 86 ? 2.031 -46.094 24.984 1 18.73 86 SER A O 1
ATOM 646 N N . GLN A 1 87 ? 2.49 -47.281 26.875 1 19.14 87 GLN A N 1
ATOM 647 C CA . GLN A 1 87 ? 1.359 -47.625 27.734 1 19.14 87 GLN A CA 1
ATOM 648 C C . GLN A 1 87 ? 0.678 -46.344 28.25 1 19.14 87 GLN A C 1
ATOM 650 O O . GLN A 1 87 ? 1.347 -45.438 28.719 1 19.14 87 GLN A O 1
ATOM 655 N N . LEU A 1 88 ? -0.607 -46.094 27.812 1 19.94 88 LEU A N 1
ATOM 656 C CA . LEU A 1 88 ? -1.618 -45.062 27.984 1 19.94 88 LEU A CA 1
ATOM 657 C C . LEU A 1 88 ? -2.01 -44.938 29.453 1 19.94 88 LEU A C 1
ATOM 659 O O . LEU 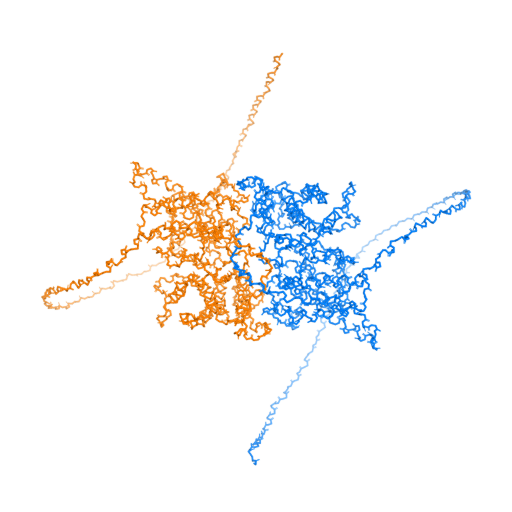A 1 88 ? -3.006 -45.5 29.891 1 19.94 88 LEU A O 1
ATOM 663 N N . HIS A 1 89 ? -1.016 -45.188 30.406 1 18.58 89 HIS A N 1
ATOM 664 C CA . HIS A 1 89 ? -1.637 -45.281 31.719 1 18.58 89 HIS A CA 1
ATOM 665 C C . HIS A 1 89 ? -2.535 -44.094 31.984 1 18.58 89 HIS A C 1
ATOM 667 O O . HIS A 1 89 ? -2.363 -43.031 31.375 1 18.58 89 HIS A O 1
ATOM 673 N N . SER A 1 90 ? -3.449 -44.312 32.969 1 19.25 90 SER A N 1
ATOM 674 C CA . SER A 1 90 ? -4.789 -43.938 33.438 1 19.25 90 SER A CA 1
ATOM 675 C C . SER A 1 90 ? -4.82 -42.562 34.031 1 19.25 90 SER A C 1
ATOM 677 O O . SER A 1 90 ? -5.852 -41.875 34 1 19.25 90 SER A O 1
ATOM 679 N N . THR A 1 91 ? -3.705 -42.219 34.656 1 20.52 91 THR A N 1
ATOM 680 C CA . THR A 1 91 ? -4.09 -41.688 35.969 1 20.52 91 THR A CA 1
ATOM 681 C C . THR A 1 91 ? -4.648 -40.281 35.812 1 20.52 91 THR A C 1
ATOM 683 O O . THR A 1 91 ? -3.92 -39.344 35.438 1 20.52 91 THR A O 1
ATOM 686 N N . THR A 1 92 ? -5.891 -40.156 35.281 1 20.95 92 THR A N 1
ATOM 687 C CA . THR A 1 92 ? -6.516 -38.906 34.844 1 20.95 92 THR A CA 1
ATOM 688 C C . THR A 1 92 ? -6.609 -37.906 36 1 20.95 92 THR A C 1
ATOM 690 O O . THR A 1 92 ? -7.512 -38 36.844 1 20.95 92 THR A O 1
ATOM 693 N N . GLY A 1 93 ? -5.449 -37.812 36.812 1 19.12 93 GLY A N 1
ATOM 694 C CA . GLY A 1 93 ? -5.605 -36.969 37.969 1 19.12 93 GLY A CA 1
ATOM 695 C C . GLY A 1 93 ? -6.164 -35.594 37.625 1 19.12 93 GLY A C 1
ATOM 696 O O . GLY A 1 93 ? -6.062 -35.156 36.5 1 19.12 93 GLY A O 1
ATOM 697 N N . SER A 1 94 ? -7.18 -35.156 38.375 1 21.45 94 SER A N 1
ATOM 698 C CA . SER A 1 94 ? -8.164 -34.094 38.281 1 21.45 94 SER A CA 1
ATOM 699 C C . SER A 1 94 ? -7.496 -32.719 38.281 1 21.45 94 SER A C 1
ATOM 701 O O . SER A 1 94 ? -8.164 -31.688 38.438 1 21.45 94 SER A O 1
ATOM 703 N N . PRO A 1 95 ? -6.379 -32.656 37.438 1 19.69 95 PRO A N 1
ATOM 704 C CA . PRO A 1 95 ? -5.586 -31.516 37.906 1 19.69 95 PRO A CA 1
ATOM 705 C C . PRO A 1 95 ? -6.387 -30.219 37.969 1 19.69 95 PRO A C 1
ATOM 707 O O . PRO A 1 95 ? -7.344 -30.047 37.219 1 19.69 95 PRO A O 1
ATOM 710 N N . SER A 1 96 ? -6.465 -29.672 39.156 1 20.58 96 SER A N 1
ATOM 711 C CA . SER A 1 96 ? -7.082 -28.469 39.719 1 20.58 96 SER A CA 1
ATOM 712 C C . SER A 1 96 ? -6.777 -27.25 38.844 1 20.58 96 SER A C 1
ATOM 714 O O . SER A 1 96 ? -5.621 -27.016 38.5 1 20.58 96 SER A O 1
ATOM 716 N N . TYR A 1 97 ? -7.832 -26.953 38.031 1 18.86 97 TYR A N 1
ATOM 717 C CA . TYR A 1 97 ? -7.973 -26.047 36.906 1 18.86 97 TYR A CA 1
ATOM 718 C C . TYR A 1 97 ? -7.523 -24.641 37.312 1 18.86 97 TYR A C 1
ATOM 720 O O . TYR A 1 97 ? -8.156 -23.984 38.125 1 18.86 97 TYR A O 1
ATOM 728 N N . SER A 1 98 ? -6.191 -24.641 37.562 1 19.27 98 SER A N 1
ATOM 729 C CA . SER A 1 98 ? -5.68 -23.359 38.031 1 19.27 98 SER A CA 1
ATOM 730 C C . SER A 1 98 ? -6.164 -22.219 37.156 1 19.27 98 SER A C 1
ATOM 732 O O . SER A 1 98 ? -6.414 -22.391 35.969 1 19.27 98 SER A O 1
ATOM 734 N N . GLN A 1 99 ? -6.652 -21.203 37.875 1 19.83 99 GLN A N 1
ATOM 735 C CA . GLN A 1 99 ? -7.41 -20 37.562 1 19.83 99 GLN A CA 1
ATOM 736 C C . GLN A 1 99 ? -6.789 -19.25 36.375 1 19.83 99 GLN A C 1
ATOM 738 O O . GLN A 1 99 ? -5.566 -19.172 36.25 1 19.83 99 GLN A O 1
ATOM 743 N N . PRO A 1 100 ? -7.625 -19.203 35.281 1 21.77 100 PRO A N 1
ATOM 744 C CA . PRO A 1 100 ? -7.254 -18.766 33.938 1 21.77 100 PRO A CA 1
ATOM 745 C C . PRO A 1 100 ? -6.551 -17.406 33.938 1 21.77 100 PRO A C 1
ATOM 747 O O . PRO A 1 100 ? -6.895 -16.516 34.75 1 21.77 100 PRO A O 1
ATOM 750 N N . PHE A 1 101 ? -5.211 -17.516 33.781 1 21.02 101 PHE A N 1
ATOM 751 C CA . PHE A 1 101 ? -4.305 -16.375 33.719 1 21.02 101 PHE A CA 1
ATOM 752 C C . PHE A 1 101 ? -4.855 -15.289 32.812 1 21.02 101 PHE A C 1
ATOM 754 O O . PHE A 1 101 ? -5.293 -15.57 31.703 1 21.02 101 PHE A O 1
ATOM 761 N N . GLN A 1 102 ? -5.598 -14.352 33.438 1 20.89 102 GLN A N 1
ATOM 762 C CA . GLN A 1 102 ? -6.238 -13.148 32.938 1 20.89 102 GLN A CA 1
ATOM 763 C C . GLN A 1 102 ? -5.363 -12.461 31.891 1 20.89 102 GLN A C 1
ATOM 765 O O . GLN A 1 102 ? -4.289 -11.953 32.219 1 20.89 102 GLN A O 1
ATOM 770 N N . ASN A 1 103 ? -5.301 -13.18 30.797 1 22.19 103 ASN A N 1
ATOM 771 C CA . ASN A 1 103 ? -4.398 -12.789 29.719 1 22.19 103 ASN A CA 1
ATOM 772 C C . ASN A 1 103 ? -4.66 -11.352 29.266 1 22.19 103 ASN A C 1
ATOM 774 O O . ASN A 1 103 ? -5.637 -11.094 28.562 1 22.19 103 ASN A O 1
ATOM 778 N N . ASN A 1 104 ? -4.711 -10.453 30.266 1 22.38 104 ASN A N 1
ATOM 779 C CA . ASN A 1 104 ? -4.793 -9.023 29.984 1 22.38 104 ASN A CA 1
ATOM 780 C C . ASN A 1 104 ? -3.98 -8.648 28.75 1 22.38 104 ASN A C 1
ATOM 782 O O . ASN A 1 104 ? -2.76 -8.82 28.734 1 22.38 104 ASN A O 1
ATOM 786 N N . LEU A 1 105 ? -4.586 -8.844 27.766 1 22.91 105 LEU A N 1
ATOM 787 C CA . LEU A 1 105 ? -4.082 -8.625 26.406 1 22.91 105 LEU A CA 1
ATOM 788 C C . LEU A 1 105 ? -3.465 -7.234 26.281 1 22.91 105 LEU A C 1
ATOM 790 O O . LEU A 1 105 ? -4.027 -6.363 25.609 1 22.91 105 LEU A O 1
ATOM 794 N N . ALA A 1 106 ? -3.145 -6.582 27.391 1 23.75 106 ALA A N 1
ATOM 795 C CA . ALA A 1 106 ? -2.346 -5.359 27.344 1 23.75 106 ALA A CA 1
ATOM 796 C C . ALA A 1 106 ? -1.179 -5.512 26.375 1 23.75 106 ALA A C 1
ATOM 798 O O . ALA A 1 106 ? -0.655 -6.613 26.188 1 23.75 106 ALA A O 1
ATOM 799 N N . LEU A 1 107 ? -1.091 -4.664 25.578 1 22.98 107 LEU A N 1
ATOM 800 C CA . LEU A 1 107 ? 0.044 -4.703 24.656 1 22.98 107 LEU A CA 1
ATOM 801 C C . LEU A 1 107 ? 1.286 -5.25 25.359 1 22.98 107 LEU A C 1
ATOM 803 O O . LEU A 1 107 ? 1.645 -4.793 26.453 1 22.98 107 LEU A O 1
ATOM 807 N N . PRO A 1 108 ? 1.555 -6.531 25.391 1 21.91 108 PRO A N 1
ATOM 808 C CA . PRO A 1 108 ? 2.561 -6.871 26.406 1 21.91 108 PRO A CA 1
ATOM 809 C C . PRO A 1 108 ? 3.57 -5.746 26.625 1 21.91 108 PRO A C 1
ATOM 811 O O . PRO A 1 108 ? 3.885 -4.996 25.703 1 21.91 108 PRO A O 1
ATOM 814 N N . LYS A 1 109 ? 3.699 -5.281 27.719 1 26.95 109 LYS A N 1
ATOM 815 C CA . LYS A 1 109 ? 5 -4.707 28.047 1 26.95 109 LYS A CA 1
ATOM 816 C C . LYS A 1 109 ? 6.129 -5.461 27.359 1 26.95 109 LYS A C 1
ATOM 818 O O . LYS A 1 109 ? 6.066 -6.68 27.203 1 26.95 109 LYS A O 1
ATOM 823 N N . ARG A 1 110 ? 7 -4.812 26.719 1 25.3 110 ARG A N 1
ATOM 824 C CA . ARG A 1 110 ? 8.211 -5.469 26.219 1 25.3 110 ARG A CA 1
ATOM 825 C C . ARG A 1 110 ? 8.602 -6.633 27.125 1 25.3 110 ARG A C 1
ATOM 827 O O . ARG A 1 110 ? 8.844 -6.445 28.312 1 25.3 110 ARG A O 1
ATOM 834 N N . ASP A 1 111 ? 8.078 -7.66 27.062 1 24.2 111 ASP A N 1
ATOM 835 C CA . ASP A 1 111 ? 8.891 -8.547 27.906 1 24.2 111 ASP A CA 1
ATOM 836 C C . ASP A 1 111 ? 10.375 -8.25 27.734 1 24.2 111 ASP A C 1
ATOM 838 O O . ASP A 1 111 ? 10.82 -7.906 26.625 1 24.2 111 ASP A O 1
ATOM 842 N N . PRO A 1 112 ? 11.328 -7.965 28.656 1 25.58 112 PRO A N 1
ATOM 843 C CA . PRO A 1 112 ? 12.711 -7.551 28.422 1 25.58 112 PRO A CA 1
ATOM 844 C C . PRO A 1 112 ? 13.383 -8.352 27.297 1 25.58 112 PRO A C 1
ATOM 846 O O . PRO A 1 112 ? 14.539 -8.078 26.953 1 25.58 112 PRO A O 1
ATOM 849 N N . SER A 1 113 ? 12.898 -9.531 27.016 1 23.05 113 SER A N 1
ATOM 850 C CA . SER A 1 113 ? 13.859 -10.32 26.25 1 23.05 113 SER A CA 1
ATOM 851 C C . SER A 1 113 ? 14.023 -9.773 24.844 1 23.05 113 SER A C 1
ATOM 853 O O . SER A 1 113 ? 15.141 -9.672 24.328 1 23.05 113 SER A O 1
ATOM 855 N N . TRP A 1 114 ? 13.102 -10.094 23.953 1 24.02 114 TRP A N 1
ATOM 856 C CA . TRP A 1 114 ? 13.703 -9.703 22.688 1 24.02 114 TRP A CA 1
ATOM 857 C C . TRP A 1 114 ? 13.711 -8.188 22.531 1 24.02 114 TRP A C 1
ATOM 859 O O . TRP A 1 114 ? 14.164 -7.656 21.516 1 24.02 114 TRP A O 1
ATOM 869 N N . GLY A 1 115 ? 12.867 -7.598 23.156 1 26.14 115 GLY A N 1
ATOM 870 C CA . GLY A 1 115 ? 12.992 -6.148 23.172 1 26.14 115 GLY A CA 1
ATOM 871 C C . GLY A 1 115 ? 14.367 -5.672 23.594 1 26.14 115 GLY A C 1
ATOM 872 O O . GLY A 1 115 ? 14.664 -4.477 23.531 1 26.14 115 GLY A O 1
ATOM 873 N N . GLY A 1 116 ? 14.938 -6.469 24.422 1 25.36 116 GLY A N 1
ATOM 874 C CA . GLY A 1 116 ? 16.203 -6.258 25.125 1 25.36 116 GLY A CA 1
ATOM 875 C C . GLY A 1 116 ? 17.406 -6.434 24.219 1 25.36 116 GLY A C 1
ATOM 876 O O . GLY A 1 116 ? 18.438 -5.789 24.422 1 25.36 116 GLY A O 1
ATOM 877 N N . LEU A 1 117 ? 17.375 -7.676 23.594 1 24.78 117 LEU A N 1
ATOM 878 C CA . LEU A 1 117 ? 18.641 -7.961 22.906 1 24.78 117 LEU A CA 1
ATOM 879 C C . LEU A 1 117 ? 18.797 -7.094 21.672 1 24.78 117 LEU A C 1
ATOM 881 O O . LEU A 1 117 ? 19.906 -6.789 21.25 1 24.78 117 LEU A O 1
ATOM 885 N N . LEU A 1 118 ? 17.734 -7.105 20.875 1 27.11 118 LEU A N 1
ATOM 886 C CA . LEU A 1 118 ? 18.172 -6.191 19.828 1 27.11 118 LEU A CA 1
ATOM 887 C C . LEU A 1 118 ? 18.391 -4.789 20.391 1 27.11 118 LEU A C 1
ATOM 889 O O . LEU A 1 118 ? 18.719 -3.861 19.641 1 27.11 118 LEU A O 1
ATOM 893 N N . HIS A 1 119 ? 18 -4.48 21.516 1 28.86 119 HIS A N 1
ATOM 894 C CA . HIS A 1 119 ? 18.578 -3.412 22.328 1 28.86 119 HIS A CA 1
ATOM 895 C C . HIS A 1 119 ? 20.094 -3.516 22.375 1 28.86 119 HIS A C 1
ATOM 897 O O . HIS A 1 119 ? 20.781 -2.502 22.516 1 28.86 119 HIS A O 1
ATOM 903 N N . THR A 1 120 ? 20.578 -4.703 22.688 1 29.14 120 THR A N 1
ATOM 904 C CA . THR A 1 120 ? 22 -4.867 22.922 1 29.14 120 THR A CA 1
ATOM 905 C C . THR A 1 120 ? 22.781 -4.734 21.609 1 29.14 120 THR A C 1
ATOM 907 O O . THR A 1 120 ? 23.969 -4.391 21.625 1 29.14 120 THR A O 1
ATOM 910 N N . LEU A 1 121 ? 22.375 -5.57 20.625 1 28.44 121 LEU A N 1
ATOM 911 C CA . LEU A 1 121 ? 23.281 -5.516 19.484 1 28.44 121 LEU A CA 1
ATOM 912 C C . LEU A 1 121 ? 22.984 -4.293 18.625 1 28.44 121 LEU A C 1
ATOM 914 O O . LEU A 1 121 ? 23.484 -4.176 17.5 1 28.44 121 LEU A O 1
ATOM 918 N N . GLU A 1 122 ? 21.625 -3.727 18.672 1 31.67 122 GLU A N 1
ATOM 919 C CA . GLU A 1 122 ? 21.703 -2.416 18.031 1 31.67 122 GLU A CA 1
ATOM 920 C C . GLU A 1 122 ? 22.891 -1.616 18.547 1 31.67 122 GLU A C 1
ATOM 922 O O . GLU A 1 122 ? 23.047 -1.419 19.75 1 31.67 122 GLU A O 1
ATOM 927 N N . PRO A 1 123 ? 23.922 -1.798 17.953 1 32.38 123 PRO A N 1
ATOM 928 C CA . PRO A 1 123 ? 24.812 -0.797 18.547 1 32.38 123 PRO A CA 1
ATOM 929 C C . PRO A 1 123 ? 24.078 0.441 19.031 1 32.38 123 PRO A C 1
ATOM 931 O O . PRO A 1 123 ? 22.938 0.696 18.609 1 32.38 123 PRO A O 1
ATOM 934 N N . PRO A 1 124 ? 24.375 1.161 20.047 1 35.06 124 PRO A N 1
ATOM 935 C CA . PRO A 1 124 ? 23.797 2.451 20.422 1 35.06 124 PRO A CA 1
ATOM 936 C C . PRO A 1 124 ? 23.047 3.127 19.281 1 35.06 124 PRO A C 1
ATOM 938 O O . PRO A 1 124 ? 23.203 2.74 18.125 1 35.06 124 PRO A O 1
ATOM 941 N N . GLY A 1 125 ? 21.938 4.273 19.547 1 41.53 125 GLY A N 1
ATOM 942 C CA . GLY A 1 125 ? 21.094 5.305 18.969 1 41.53 125 GLY A CA 1
ATOM 943 C C . GLY A 1 125 ? 21.594 5.82 17.625 1 41.53 125 GLY A C 1
ATOM 944 O O . GLY A 1 125 ? 21.641 7.031 17.406 1 41.53 125 GLY A O 1
ATOM 945 N N . GLY A 1 126 ? 22.25 5.152 16.938 1 45.34 126 GLY A N 1
ATOM 946 C CA . GLY A 1 126 ? 22.797 5.973 15.875 1 45.34 126 GLY A CA 1
ATOM 947 C C . GLY A 1 126 ? 21.75 6.457 14.898 1 45.34 126 GLY A C 1
ATOM 948 O O . GLY A 1 126 ? 20.781 5.746 14.617 1 45.34 126 GLY A O 1
ATOM 949 N N . LYS A 1 127 ? 21.406 7.77 14.773 1 58.78 127 LYS A N 1
ATOM 950 C CA . LYS A 1 127 ? 20.594 8.57 13.867 1 58.78 127 LYS A CA 1
ATOM 951 C C . LYS A 1 127 ? 20.75 8.094 12.43 1 58.78 127 LYS A C 1
ATOM 953 O O . LYS A 1 127 ? 21.859 7.953 11.93 1 58.78 127 LYS A O 1
ATOM 958 N N . ASP A 1 128 ? 19.672 7.281 11.891 1 66.12 128 ASP A N 1
ATOM 959 C CA . ASP A 1 128 ? 19.719 7.027 10.461 1 66.12 128 ASP A CA 1
ATOM 960 C C . ASP A 1 128 ? 20.047 8.297 9.688 1 66.12 128 ASP A C 1
ATOM 962 O O . ASP A 1 128 ? 19.5 9.367 9.969 1 66.12 128 ASP A O 1
ATOM 966 N N . LEU A 1 129 ? 21.156 8.203 8.992 1 72.12 129 LEU A N 1
ATOM 967 C CA . LEU A 1 129 ? 21.547 9.328 8.148 1 72.12 129 LEU A CA 1
ATOM 968 C C . LEU A 1 129 ? 21.172 9.07 6.691 1 72.12 129 LEU A C 1
ATOM 970 O O . LEU A 1 129 ? 21.125 7.922 6.25 1 72.12 129 LEU A O 1
ATOM 974 N N . PRO A 1 130 ? 20.75 10.141 6.074 1 78.94 130 PRO A N 1
ATOM 975 C CA . PRO A 1 130 ? 20.516 9.992 4.633 1 78.94 130 PRO A CA 1
ATOM 976 C C . PRO A 1 130 ? 21.719 9.375 3.912 1 78.94 130 PRO A C 1
ATOM 978 O O . PRO A 1 130 ? 22.859 9.5 4.367 1 78.94 130 PRO A O 1
ATOM 981 N N . LEU A 1 131 ? 21.344 8.602 2.879 1 83 131 LEU A N 1
ATOM 982 C CA . LEU A 1 131 ? 22.391 8.008 2.064 1 83 131 LEU A CA 1
ATOM 983 C C . LEU A 1 131 ? 23.203 9.086 1.35 1 83 131 LEU A C 1
ATOM 985 O O . LEU A 1 131 ? 22.641 10.102 0.92 1 83 131 LEU A O 1
ATOM 989 N N . GLU A 1 132 ? 24.422 8.938 1.238 1 78.25 132 GLU A N 1
ATOM 990 C CA . GLU A 1 132 ? 25.297 9.938 0.637 1 78.25 132 GLU A CA 1
ATOM 991 C C . GLU A 1 132 ? 25.25 9.875 -0.887 1 78.25 132 GLU A C 1
ATOM 993 O O . GLU A 1 132 ? 25.266 10.906 -1.559 1 78.25 132 GLU A O 1
ATOM 998 N N . GLY A 1 133 ? 25.109 8.734 -1.403 1 86 133 GLY A N 1
ATOM 999 C CA . GLY A 1 133 ? 25.109 8.602 -2.852 1 86 133 GLY A CA 1
ATOM 1000 C C . GLY A 1 133 ? 23.719 8.695 -3.461 1 86 133 GLY A C 1
ATOM 1001 O O . GLY A 1 133 ? 22.797 8.039 -2.994 1 86 133 GLY A O 1
ATOM 1002 N N . ILE A 1 134 ? 23.672 9.531 -4.5 1 90.88 134 ILE A N 1
ATOM 1003 C CA . ILE A 1 134 ? 22.406 9.742 -5.188 1 90.88 134 ILE A CA 1
ATOM 1004 C C . ILE A 1 134 ? 21.953 8.445 -5.852 1 90.88 134 ILE A C 1
ATOM 1006 O O . ILE A 1 134 ? 20.766 8.141 -5.887 1 90.88 134 ILE A O 1
ATOM 1010 N N . GLN A 1 135 ? 22.922 7.695 -6.32 1 94.31 135 GLN A N 1
ATOM 1011 C CA . GLN A 1 135 ? 22.578 6.441 -6.992 1 94.31 135 GLN A CA 1
ATOM 1012 C C . GLN A 1 135 ? 21.922 5.461 -6.023 1 94.31 135 GLN A C 1
ATOM 1014 O O . GLN A 1 135 ? 20.875 4.902 -6.316 1 94.31 135 GLN A O 1
ATOM 1019 N N . GLU A 1 136 ? 22.578 5.305 -4.898 1 95.31 136 GLU A N 1
ATOM 1020 C CA . GLU A 1 136 ? 22.031 4.383 -3.902 1 95.31 136 GLU A CA 1
ATOM 1021 C C . GLU A 1 136 ? 20.688 4.859 -3.373 1 95.31 136 GLU A C 1
ATOM 1023 O O . GLU A 1 136 ? 19.797 4.051 -3.117 1 95.31 136 GLU A O 1
ATOM 1028 N N . ALA A 1 137 ? 20.516 6.137 -3.234 1 95.5 137 ALA A N 1
ATOM 1029 C CA . ALA A 1 137 ? 19.234 6.691 -2.789 1 95.5 137 ALA A CA 1
ATOM 1030 C C . ALA A 1 137 ? 18.141 6.426 -3.812 1 95.5 137 ALA A C 1
ATOM 1032 O O . ALA A 1 137 ? 17.031 6.043 -3.449 1 95.5 137 ALA A O 1
ATOM 1033 N N . CYS A 1 138 ? 18.484 6.605 -5.051 1 96.25 138 CYS A N 1
ATOM 1034 C CA . CYS A 1 138 ? 17.531 6.363 -6.129 1 96.25 138 CYS A CA 1
ATOM 1035 C C . CYS A 1 138 ? 17.141 4.891 -6.191 1 96.25 138 CYS A C 1
ATOM 1037 O O . CYS A 1 138 ? 15.969 4.566 -6.324 1 96.25 138 CYS A O 1
ATOM 1039 N N . LEU A 1 139 ? 18.125 4.055 -6.074 1 97.19 139 LEU A N 1
ATOM 1040 C CA . LEU A 1 139 ? 17.875 2.621 -6.148 1 97.19 139 LEU A CA 1
ATOM 1041 C C . LEU A 1 139 ? 17.047 2.152 -4.957 1 97.19 139 LEU A C 1
ATOM 1043 O O . LEU A 1 139 ? 16.156 1.323 -5.109 1 97.19 139 LEU A O 1
ATOM 1047 N N . LEU A 1 140 ? 17.375 2.654 -3.803 1 97.31 140 LEU A N 1
ATOM 1048 C CA . LEU A 1 140 ? 16.594 2.316 -2.617 1 97.31 140 LEU A CA 1
ATOM 1049 C C . LEU A 1 140 ? 15.148 2.811 -2.754 1 97.31 140 LEU A C 1
ATOM 1051 O O . LEU A 1 140 ? 14.211 2.082 -2.436 1 97.31 140 LEU A O 1
ATOM 1055 N N . ARG A 1 141 ? 14.969 4.043 -3.225 1 96.44 141 ARG A N 1
ATOM 1056 C CA . ARG A 1 141 ? 13.633 4.59 -3.449 1 96.44 141 ARG A CA 1
ATOM 1057 C C . ARG A 1 141 ? 12.867 3.76 -4.473 1 96.44 141 ARG A C 1
ATOM 1059 O O . ARG A 1 141 ? 11.672 3.494 -4.301 1 96.44 141 ARG A O 1
ATOM 1066 N N . TYR A 1 142 ? 13.547 3.365 -5.523 1 96.38 142 TYR A N 1
ATOM 1067 C CA . TYR A 1 142 ? 12.938 2.527 -6.547 1 96.38 142 TYR A CA 1
ATOM 1068 C C . TYR A 1 142 ? 12.43 1.218 -5.953 1 96.38 142 TYR A C 1
ATOM 1070 O O . TYR A 1 142 ? 11.336 0.76 -6.281 1 96.38 142 TYR A O 1
ATOM 1078 N N . PHE A 1 143 ? 13.281 0.63 -5.109 1 97.56 143 PHE A N 1
ATOM 1079 C CA . PHE A 1 143 ? 12.844 -0.59 -4.438 1 97.56 143 PHE A CA 1
ATOM 1080 C C . PHE A 1 143 ? 11.57 -0.348 -3.641 1 97.56 143 PHE A C 1
ATOM 1082 O O . PHE A 1 143 ? 10.625 -1.139 -3.711 1 97.56 143 PHE A O 1
ATOM 1089 N N . ILE A 1 144 ? 11.508 0.685 -2.918 1 96.88 144 ILE A N 1
ATOM 1090 C CA . ILE A 1 144 ? 10.406 0.992 -2.01 1 96.88 144 ILE A CA 1
ATOM 1091 C C . ILE A 1 144 ? 9.133 1.238 -2.811 1 96.88 144 ILE A C 1
ATOM 1093 O O . ILE A 1 144 ? 8.07 0.711 -2.473 1 96.88 144 ILE A O 1
ATOM 1097 N N . GLU A 1 145 ? 9.211 1.91 -3.873 1 94.19 145 GLU A N 1
ATOM 1098 C CA . GLU A 1 145 ? 8.023 2.377 -4.582 1 94.19 145 GLU A CA 1
ATOM 1099 C C . GLU A 1 145 ? 7.566 1.359 -5.625 1 94.19 145 GLU A C 1
ATOM 1101 O O . GLU A 1 145 ? 6.367 1.153 -5.812 1 94.19 145 GLU A O 1
ATOM 1106 N N . ASP A 1 146 ? 8.531 0.63 -6.23 1 92.62 146 ASP A N 1
ATOM 1107 C CA . ASP A 1 146 ? 8.164 -0.133 -7.418 1 92.62 146 ASP A CA 1
ATOM 1108 C C . ASP A 1 146 ? 8.305 -1.634 -7.172 1 92.62 146 ASP A C 1
ATOM 1110 O O . ASP A 1 146 ? 7.566 -2.434 -7.754 1 92.62 146 ASP A O 1
ATOM 1114 N N . LEU A 1 147 ? 9.211 -2.037 -6.324 1 95.06 147 LEU A N 1
ATOM 1115 C CA . LEU A 1 147 ? 9.523 -3.459 -6.27 1 95.06 147 LEU A CA 1
ATOM 1116 C C . LEU A 1 147 ? 8.969 -4.09 -5 1 95.06 147 LEU A C 1
ATOM 1118 O O . LEU A 1 147 ? 8.523 -5.238 -5.016 1 95.06 147 LEU A O 1
ATOM 1122 N N . SER A 1 148 ? 8.969 -3.381 -3.912 1 96.88 148 SER A N 1
ATOM 1123 C CA . SER A 1 148 ? 8.602 -3.941 -2.615 1 96.88 148 SER A CA 1
ATOM 1124 C C . SER A 1 148 ? 7.195 -4.527 -2.643 1 96.88 148 SER A C 1
ATOM 1126 O O . SER A 1 148 ? 6.926 -5.539 -1.996 1 96.88 148 SER A O 1
ATOM 1128 N N . PRO A 1 149 ? 6.223 -3.941 -3.412 1 94.75 149 PRO A N 1
ATOM 1129 C CA . PRO A 1 149 ? 4.875 -4.512 -3.441 1 94.75 149 PRO A CA 1
ATOM 1130 C C . PRO A 1 149 ? 4.855 -5.953 -3.939 1 94.75 149 PRO A C 1
ATOM 1132 O O . PRO A 1 149 ? 3.939 -6.711 -3.609 1 94.75 149 PRO A O 1
ATOM 1135 N N . TRP A 1 150 ? 5.84 -6.348 -4.703 1 94.44 150 TRP A N 1
ATOM 1136 C CA . TRP A 1 150 ? 5.91 -7.719 -5.203 1 94.44 150 TRP A CA 1
ATOM 1137 C C . TRP A 1 150 ? 6.137 -8.703 -4.059 1 94.44 150 TRP A C 1
ATOM 1139 O O . TRP A 1 150 ? 5.742 -9.867 -4.148 1 94.44 150 TRP A O 1
ATOM 1149 N N . PHE A 1 151 ? 6.777 -8.203 -3.07 1 96.62 151 PHE A N 1
ATOM 1150 C CA . PHE A 1 151 ? 7.102 -9.055 -1.933 1 96.62 151 PHE A CA 1
ATOM 1151 C C . PHE A 1 151 ? 5.984 -9.023 -0.897 1 96.62 151 PHE A C 1
ATOM 1153 O O . PHE A 1 151 ? 5.824 -9.969 -0.123 1 96.62 151 PHE A O 1
ATOM 1160 N N . ASP A 1 152 ? 5.184 -7.988 -0.916 1 96.38 152 ASP A N 1
ATOM 1161 C CA . ASP A 1 152 ? 4.172 -7.773 0.115 1 96.38 152 ASP A CA 1
ATOM 1162 C C . ASP A 1 152 ? 2.793 -8.219 -0.365 1 96.38 152 ASP A C 1
ATOM 1164 O O . ASP A 1 152 ? 1.776 -7.867 0.235 1 96.38 152 ASP A O 1
ATOM 1168 N N . LEU A 1 153 ? 2.652 -8.961 -1.368 1 96.25 153 LEU A N 1
ATOM 1169 C CA . LEU A 1 153 ? 1.393 -9.328 -2.006 1 96.25 153 LEU A CA 1
ATOM 1170 C C . LEU A 1 153 ? 0.416 -9.906 -0.988 1 96.25 153 LEU A C 1
ATOM 1172 O O . LEU A 1 153 ? -0.787 -9.641 -1.057 1 96.25 153 LEU A O 1
ATOM 1176 N N . VAL A 1 154 ? 0.904 -10.695 -0.061 1 95.56 154 VAL A N 1
ATOM 1177 C CA . VAL A 1 154 ? 0.004 -11.359 0.874 1 95.56 154 VAL A CA 1
ATOM 1178 C C . VAL A 1 154 ? 0.326 -10.922 2.301 1 95.56 154 VAL A C 1
ATOM 1180 O O . VAL A 1 154 ? 0 -11.625 3.262 1 95.56 154 VAL A O 1
ATOM 1183 N N . ASP A 1 155 ? 1.051 -9.859 2.441 1 93.94 155 ASP A N 1
ATOM 1184 C CA . ASP A 1 155 ? 1.381 -9.305 3.752 1 93.94 155 ASP A CA 1
ATOM 1185 C C . ASP A 1 155 ? 0.663 -7.98 3.98 1 93.94 155 ASP A C 1
ATOM 1187 O O . ASP A 1 155 ? 1.106 -6.938 3.496 1 93.94 155 ASP A O 1
ATOM 1191 N N . PRO A 1 156 ? -0.319 -7.949 4.812 1 91.81 156 PRO A N 1
ATOM 1192 C CA . PRO A 1 156 ? -1.061 -6.711 5.051 1 91.81 156 PRO A CA 1
ATOM 1193 C C . PRO A 1 156 ? -0.208 -5.633 5.719 1 91.81 156 PRO A C 1
ATOM 1195 O O . PRO A 1 156 ? -0.509 -4.441 5.602 1 91.81 156 PRO A O 1
ATOM 1198 N N . GLN A 1 157 ? 0.912 -6 6.281 1 91.44 157 GLN A N 1
ATOM 1199 C CA . GLN A 1 157 ? 1.739 -5.043 7.008 1 91.44 157 GLN A CA 1
ATOM 1200 C C . GLN A 1 157 ? 2.801 -4.434 6.102 1 91.44 157 GLN A C 1
ATOM 1202 O O . GLN A 1 157 ? 3.545 -3.543 6.516 1 91.44 157 GLN A O 1
ATOM 1207 N N . ARG A 1 158 ? 2.916 -4.902 4.934 1 94.88 158 ARG A N 1
ATOM 1208 C CA . ARG A 1 158 ? 3.855 -4.391 3.941 1 94.88 158 ARG A CA 1
ATOM 1209 C C . ARG A 1 158 ? 5.266 -4.301 4.516 1 94.88 158 ARG A C 1
ATOM 1211 O O . ARG A 1 158 ? 5.906 -3.248 4.445 1 94.88 158 ARG A O 1
ATOM 1218 N N . ARG A 1 159 ? 5.75 -5.301 5.055 1 95.62 159 ARG A N 1
ATOM 1219 C CA . ARG A 1 159 ? 7.016 -5.293 5.789 1 95.62 159 ARG A CA 1
ATOM 1220 C C . ARG A 1 159 ? 8.188 -5.043 4.848 1 95.62 159 ARG A C 1
ATOM 1222 O O . ARG A 1 159 ? 9.18 -4.418 5.238 1 95.62 159 ARG A O 1
ATOM 1229 N N . TYR A 1 160 ? 8.109 -5.477 3.625 1 97.62 160 TYR A N 1
ATOM 1230 C CA . TYR A 1 160 ? 9.203 -5.238 2.691 1 97.62 160 TYR A CA 1
ATOM 1231 C C . TYR A 1 160 ? 9.242 -3.775 2.256 1 97.62 160 TYR A C 1
ATOM 1233 O O . TYR A 1 160 ? 10.305 -3.25 1.913 1 97.62 160 TYR A O 1
ATOM 1241 N N . GLN A 1 161 ? 8.133 -3.123 2.316 1 96.75 161 GLN A N 1
ATOM 1242 C CA . GLN A 1 161 ? 8.078 -1.711 1.956 1 96.75 161 GLN A CA 1
ATOM 1243 C C . GLN A 1 161 ? 8.461 -0.827 3.141 1 96.75 161 GLN A C 1
ATOM 1245 O O . GLN A 1 161 ? 9.133 0.193 2.969 1 96.75 161 GLN A O 1
ATOM 1250 N N . LEU A 1 162 ? 8.062 -1.276 4.328 1 94.31 162 LEU A N 1
ATOM 1251 C CA . LEU A 1 162 ? 8.141 -0.349 5.453 1 94.31 162 LEU A CA 1
ATOM 1252 C C . LEU A 1 162 ? 9.305 -0.706 6.367 1 94.31 162 LEU A C 1
ATOM 1254 O O . LEU A 1 162 ? 9.93 0.178 6.961 1 94.31 162 LEU A O 1
ATOM 1258 N N . VAL A 1 163 ? 9.648 -1.978 6.492 1 94.75 163 VAL A N 1
ATOM 1259 C CA . VAL A 1 163 ? 10.602 -2.42 7.5 1 94.75 163 VAL A CA 1
ATOM 1260 C C . VAL A 1 163 ? 11.953 -2.705 6.84 1 94.75 163 VAL A C 1
ATOM 1262 O O . VAL A 1 163 ? 13 -2.295 7.352 1 94.75 163 VAL A O 1
ATOM 1265 N N . VAL A 1 164 ? 11.953 -3.34 5.707 1 97.12 164 VAL A N 1
ATOM 1266 C CA . VAL A 1 164 ? 13.172 -3.826 5.062 1 97.12 164 VAL A CA 1
ATOM 1267 C C . VAL A 1 164 ? 14.078 -2.648 4.711 1 97.12 164 VAL A C 1
ATOM 1269 O O . VAL A 1 164 ? 15.273 -2.674 4.996 1 97.12 164 VAL A O 1
ATOM 1272 N N . PRO A 1 165 ? 13.547 -1.541 4.152 1 95.25 165 PRO A N 1
ATOM 1273 C CA . PRO A 1 165 ? 14.43 -0.414 3.852 1 95.25 165 PRO A CA 1
ATOM 1274 C C . PRO A 1 165 ? 15.07 0.181 5.102 1 95.25 165 PRO A C 1
ATOM 1276 O O . PRO A 1 165 ? 16.234 0.613 5.059 1 95.25 165 PRO A O 1
ATOM 1279 N N . GLU A 1 166 ? 14.336 0.174 6.188 1 91.62 166 GLU A N 1
ATOM 1280 C CA . GLU A 1 166 ? 14.875 0.683 7.441 1 91.62 166 GLU A CA 1
ATOM 1281 C C . GLU A 1 166 ? 16 -0.207 7.957 1 91.62 166 GLU A C 1
ATOM 1283 O O . GLU A 1 166 ? 17.047 0.29 8.398 1 91.62 166 GLU A O 1
ATOM 1288 N N . ARG A 1 167 ? 15.812 -1.48 7.883 1 93.06 167 ARG A N 1
ATOM 1289 C CA . ARG A 1 167 ? 16.828 -2.43 8.32 1 93.06 167 ARG A CA 1
ATOM 1290 C C . ARG A 1 167 ? 18.047 -2.396 7.395 1 93.06 167 ARG A C 1
ATOM 1292 O O . ARG A 1 167 ? 19.188 -2.572 7.844 1 93.06 167 ARG A O 1
ATOM 1299 N N . ALA A 1 168 ? 17.781 -2.201 6.145 1 95.25 168 ALA A N 1
ATOM 1300 C CA . ALA A 1 168 ? 18.844 -2.197 5.137 1 95.25 168 ALA A CA 1
ATOM 1301 C C . ALA A 1 168 ? 19.828 -1.062 5.383 1 95.25 168 ALA A C 1
ATOM 1303 O O . ALA A 1 168 ? 21.016 -1.187 5.074 1 95.25 168 ALA A O 1
ATOM 1304 N N . ARG A 1 169 ? 19.328 0.021 5.906 1 89.81 169 ARG A N 1
ATOM 1305 C CA . ARG A 1 169 ? 20.203 1.154 6.184 1 89.81 169 ARG A CA 1
ATOM 1306 C C . ARG A 1 169 ? 21.219 0.803 7.254 1 89.81 169 ARG A C 1
ATOM 1308 O O . ARG A 1 169 ? 22.297 1.398 7.305 1 89.81 169 ARG A O 1
ATOM 1315 N N . ARG A 1 170 ? 20.984 -0.225 8.07 1 90 170 ARG A N 1
ATOM 1316 C CA . ARG A 1 170 ? 21.859 -0.613 9.172 1 90 170 ARG A CA 1
ATOM 1317 C C . ARG A 1 170 ? 22.547 -1.944 8.883 1 90 170 ARG A C 1
ATOM 1319 O O . ARG A 1 170 ? 23.391 -2.395 9.656 1 90 170 ARG A O 1
ATOM 1326 N N . TYR A 1 171 ? 22.203 -2.617 7.895 1 93.81 171 TYR A N 1
ATOM 1327 C CA . TYR A 1 171 ? 22.75 -3.912 7.508 1 93.81 171 TYR A CA 1
ATOM 1328 C C . TYR A 1 171 ? 23.141 -3.922 6.031 1 93.81 171 TYR A C 1
ATOM 1330 O O . TYR A 1 171 ? 22.359 -4.367 5.184 1 93.81 171 TYR A O 1
ATOM 1338 N N . PRO A 1 172 ? 24.344 -3.641 5.734 1 94.56 172 PRO A N 1
ATOM 1339 C CA . PRO A 1 172 ? 24.812 -3.385 4.371 1 94.56 172 PRO A CA 1
ATOM 1340 C C . PRO A 1 172 ? 24.516 -4.539 3.418 1 94.56 172 PRO A C 1
ATOM 1342 O O . PRO A 1 172 ? 24.125 -4.312 2.27 1 94.56 172 PRO A O 1
ATOM 1345 N N . PRO A 1 173 ? 24.641 -5.801 3.795 1 95.81 173 PRO A N 1
ATOM 1346 C CA . PRO A 1 173 ? 24.312 -6.863 2.84 1 95.81 173 PRO A CA 1
ATOM 1347 C C . PRO A 1 173 ? 22.875 -6.777 2.33 1 95.81 173 PRO A C 1
ATOM 1349 O O . PRO A 1 173 ? 22.625 -6.98 1.139 1 95.81 173 PRO A O 1
ATOM 1352 N N . LEU A 1 174 ? 21.969 -6.484 3.248 1 97.56 174 LEU A N 1
ATOM 1353 C CA . LEU A 1 174 ? 20.578 -6.32 2.85 1 97.56 174 LEU A CA 1
ATOM 1354 C C . LEU A 1 174 ? 20.422 -5.125 1.916 1 97.56 174 LEU A C 1
ATOM 1356 O O . LEU A 1 174 ? 19.688 -5.199 0.926 1 97.56 174 LEU A O 1
ATOM 1360 N N . LEU A 1 175 ? 21.125 -4.031 2.234 1 97.44 175 LEU A N 1
ATOM 1361 C CA . LEU A 1 175 ? 21.094 -2.869 1.354 1 97.44 175 LEU A CA 1
ATOM 1362 C C . LEU A 1 175 ? 21.625 -3.227 -0.033 1 97.44 175 LEU A C 1
ATOM 1364 O O . LEU A 1 175 ? 21.016 -2.857 -1.044 1 97.44 175 LEU A O 1
ATOM 1368 N N . ASN A 1 176 ? 22.672 -3.971 -0.068 1 97.75 176 ASN A N 1
ATOM 1369 C CA . ASN A 1 176 ? 23.266 -4.363 -1.343 1 97.75 176 ASN A CA 1
ATOM 1370 C C . ASN A 1 176 ? 22.312 -5.242 -2.152 1 97.75 176 ASN A C 1
ATOM 1372 O O . ASN A 1 176 ? 22.281 -5.152 -3.381 1 97.75 176 ASN A O 1
ATOM 1376 N N . ALA A 1 177 ? 21.609 -6.125 -1.475 1 98.06 177 ALA A N 1
ATOM 1377 C CA . ALA A 1 177 ? 20.641 -6.961 -2.174 1 98.06 177 ALA A CA 1
ATOM 1378 C C . ALA A 1 177 ? 19.562 -6.105 -2.83 1 98.06 177 ALA A C 1
ATOM 1380 O O . ALA A 1 177 ? 19.172 -6.355 -3.973 1 98.06 177 ALA A O 1
ATOM 1381 N N . ILE A 1 178 ? 19.062 -5.105 -2.088 1 98.19 178 ILE A N 1
ATOM 1382 C CA . ILE A 1 178 ? 18.062 -4.18 -2.594 1 98.19 178 ILE A CA 1
ATOM 1383 C C . ILE A 1 178 ? 18.609 -3.428 -3.803 1 98.19 178 ILE A C 1
ATOM 1385 O O . ILE A 1 178 ? 17.938 -3.336 -4.84 1 98.19 178 ILE A O 1
ATOM 1389 N N . LEU A 1 179 ? 19.859 -2.975 -3.662 1 97.69 179 LEU A N 1
ATOM 1390 C CA . LEU A 1 179 ? 20.469 -2.209 -4.738 1 97.69 179 LEU A CA 1
ATOM 1391 C C . LEU A 1 179 ? 20.703 -3.082 -5.969 1 97.69 179 LEU A C 1
ATOM 1393 O O . LEU A 1 179 ? 20.531 -2.621 -7.098 1 97.69 179 LEU A O 1
ATOM 1397 N N . ALA A 1 180 ? 21.047 -4.301 -5.75 1 96.81 180 ALA A N 1
ATOM 1398 C CA . ALA A 1 180 ? 21.25 -5.234 -6.852 1 96.81 180 ALA A CA 1
ATOM 1399 C C . ALA A 1 180 ? 19.953 -5.441 -7.637 1 96.81 180 ALA A C 1
ATOM 1401 O O . ALA A 1 180 ? 19.922 -5.285 -8.859 1 96.81 180 ALA A O 1
ATOM 1402 N N . MET A 1 181 ? 18.906 -5.723 -6.984 1 95.56 181 MET A N 1
ATOM 1403 C CA . MET A 1 181 ? 17.641 -5.992 -7.637 1 95.56 181 MET A CA 1
ATOM 1404 C C . MET A 1 181 ? 17.125 -4.75 -8.359 1 95.56 181 MET A C 1
ATOM 1406 O O . MET A 1 181 ? 16.688 -4.832 -9.508 1 95.56 181 MET A O 1
ATOM 1410 N N . SER A 1 182 ? 17.172 -3.615 -7.676 1 96.25 182 SER A N 1
ATOM 1411 C CA . SER A 1 182 ? 16.719 -2.359 -8.266 1 96.25 182 SER A CA 1
ATOM 1412 C C . SER A 1 182 ? 17.516 -2.016 -9.516 1 96.25 182 SER A C 1
ATOM 1414 O O . SER A 1 182 ? 16.953 -1.588 -10.523 1 96.25 182 SER A O 1
ATOM 1416 N N . SER A 1 183 ? 18.844 -2.238 -9.414 1 95.25 183 SER A N 1
ATOM 1417 C CA . SER A 1 183 ? 19.703 -1.96 -10.562 1 95.25 183 SER A CA 1
ATOM 1418 C C . SER A 1 183 ? 19.328 -2.82 -11.758 1 95.25 183 SER A C 1
ATOM 1420 O O . SER A 1 183 ? 19.219 -2.314 -12.883 1 95.25 183 SER A O 1
ATOM 1422 N N . ARG A 1 184 ? 19.156 -4.039 -11.516 1 92.25 184 ARG A N 1
ATOM 1423 C CA . ARG A 1 184 ? 18.812 -4.965 -12.602 1 92.25 184 ARG A CA 1
ATOM 1424 C C . ARG A 1 184 ? 17.5 -4.59 -13.25 1 92.25 184 ARG A C 1
ATOM 1426 O O . ARG A 1 184 ? 17.391 -4.562 -14.477 1 92.25 184 ARG A O 1
ATOM 1433 N N . HIS A 1 185 ? 16.5 -4.305 -12.461 1 91.56 185 HIS A N 1
ATOM 1434 C CA . HIS A 1 185 ? 15.188 -3.998 -12.992 1 91.56 185 HIS A CA 1
ATOM 1435 C C . HIS A 1 185 ? 15.172 -2.646 -13.695 1 91.56 185 HIS A C 1
ATOM 1437 O O . HIS A 1 185 ? 14.609 -2.514 -14.781 1 91.56 185 HIS A O 1
ATOM 1443 N N . LEU A 1 186 ? 15.789 -1.696 -13.07 1 91.44 186 LEU A N 1
ATOM 1444 C CA . LEU A 1 186 ? 15.805 -0.346 -13.625 1 91.44 186 LEU A CA 1
ATOM 1445 C C . LEU A 1 186 ? 16.531 -0.316 -14.961 1 91.44 186 LEU A C 1
ATOM 1447 O O . LEU A 1 186 ? 16.109 0.396 -15.883 1 91.44 186 LEU A O 1
ATOM 1451 N N . CYS A 1 187 ? 17.531 -1.058 -15.117 1 89.5 187 CYS A N 1
ATOM 1452 C CA . CYS A 1 187 ? 18.344 -1.072 -16.328 1 89.5 187 CYS A CA 1
ATOM 1453 C C . CYS A 1 187 ? 17.609 -1.791 -17.453 1 89.5 187 CYS A C 1
ATOM 1455 O O . CYS A 1 187 ? 17.922 -1.59 -18.641 1 89.5 187 CYS A O 1
ATOM 1457 N N . ARG A 1 188 ? 16.688 -2.564 -17.094 1 84.62 188 ARG A N 1
ATOM 1458 C CA . ARG A 1 188 ? 15.945 -3.338 -18.094 1 84.62 188 ARG A CA 1
ATOM 1459 C C . ARG A 1 188 ? 14.805 -2.521 -18.672 1 84.62 188 ARG A C 1
ATOM 1461 O O . ARG A 1 188 ? 14.406 -2.74 -19.828 1 84.62 188 ARG A O 1
ATOM 1468 N N . LEU A 1 189 ? 14.32 -1.576 -17.969 1 87.31 189 LEU A N 1
ATOM 1469 C CA . LEU A 1 189 ? 13.133 -0.844 -18.391 1 87.31 189 LEU A CA 1
ATOM 1470 C C . LEU A 1 189 ? 13.5 0.275 -19.359 1 87.31 189 LEU A C 1
ATOM 1472 O O . LEU A 1 189 ? 14.32 1.135 -19.047 1 87.31 189 LEU A O 1
ATOM 1476 N N . GLU A 1 190 ? 12.82 0.323 -20.406 1 84.88 190 GLU A N 1
ATOM 1477 C CA . GLU A 1 190 ? 13.086 1.297 -21.469 1 84.88 190 GLU A CA 1
ATOM 1478 C C . GLU A 1 190 ? 12.672 2.701 -21.031 1 84.88 190 GLU A C 1
ATOM 1480 O O . GLU A 1 190 ? 13.297 3.688 -21.438 1 84.88 190 GLU A O 1
ATOM 1485 N N . LYS A 1 191 ? 11.695 2.781 -20.203 1 86.69 191 LYS A N 1
ATOM 1486 C CA . LYS A 1 191 ? 11.141 4.078 -19.828 1 86.69 191 LYS A CA 1
ATOM 1487 C C . LYS A 1 191 ? 12.164 4.922 -19.094 1 86.69 191 LYS A C 1
ATOM 1489 O O . LYS A 1 191 ? 12.062 6.152 -19.062 1 86.69 191 LYS A O 1
ATOM 1494 N N . TYR A 1 192 ? 13.188 4.312 -18.516 1 90.81 192 TYR A N 1
ATOM 1495 C CA . TYR A 1 192 ? 14.172 5.055 -17.75 1 90.81 192 TYR A CA 1
ATOM 1496 C C . TYR A 1 192 ? 15.445 5.277 -18.547 1 90.81 192 TYR A C 1
ATOM 1498 O O . TYR A 1 192 ? 16.359 5.988 -18.109 1 90.81 192 TYR A O 1
ATOM 1506 N N . LYS A 1 193 ? 15.547 4.68 -19.703 1 89.56 193 LYS A N 1
ATOM 1507 C CA . LYS A 1 193 ? 16.734 4.805 -20.547 1 89.56 193 LYS A CA 1
ATOM 1508 C C . LYS A 1 193 ? 16.656 6.059 -21.422 1 89.56 193 LYS A C 1
ATOM 1510 O O . LYS A 1 193 ? 15.633 6.332 -22.031 1 89.56 193 LYS A O 1
ATOM 1515 N N . THR A 1 194 ? 17.688 6.848 -21.328 1 91.12 194 THR A N 1
ATOM 1516 C CA . THR A 1 194 ? 17.875 8.016 -22.188 1 91.12 194 THR A CA 1
ATOM 1517 C C . THR A 1 194 ? 19.188 7.918 -22.953 1 91.12 194 THR A C 1
ATOM 1519 O O . THR A 1 194 ? 20.031 7.082 -22.625 1 91.12 194 THR A O 1
ATOM 1522 N N . PRO A 1 195 ? 19.344 8.68 -24 1 88.31 195 PRO A N 1
ATOM 1523 C CA . PRO A 1 195 ? 20.625 8.656 -24.734 1 88.31 195 PRO A CA 1
ATOM 1524 C C . PRO A 1 195 ? 21.812 8.969 -23.844 1 88.31 195 PRO A C 1
ATOM 1526 O O . PRO A 1 195 ? 22.938 8.523 -24.125 1 88.31 195 PRO A O 1
ATOM 1529 N N . ASN A 1 196 ? 21.578 9.656 -22.781 1 89.5 196 ASN A N 1
ATOM 1530 C CA . ASN A 1 196 ? 22.656 10.055 -21.891 1 89.5 196 ASN A CA 1
ATOM 1531 C C . ASN A 1 196 ? 22.75 9.133 -20.688 1 89.5 196 ASN A C 1
ATOM 1533 O O . ASN A 1 196 ? 23.453 9.445 -19.719 1 89.5 196 ASN A O 1
ATOM 1537 N N . GLY A 1 197 ? 22 8.008 -20.781 1 89.94 197 GLY A N 1
ATOM 1538 C CA . GLY A 1 197 ? 22.047 7.082 -19.656 1 89.94 197 GLY A CA 1
ATOM 1539 C C . GLY A 1 197 ? 20.703 6.949 -18.953 1 89.94 197 GLY A C 1
ATOM 1540 O O . GLY A 1 197 ? 19.672 7.371 -19.484 1 89.94 197 GLY A O 1
ATOM 1541 N N . ILE A 1 198 ? 20.766 6.344 -17.766 1 93.81 198 ILE A N 1
ATOM 1542 C CA . ILE A 1 198 ? 19.531 6.086 -17.031 1 93.81 198 ILE A CA 1
ATOM 1543 C C . ILE A 1 198 ? 19.172 7.305 -16.188 1 93.81 198 ILE A C 1
ATOM 1545 O O . ILE A 1 198 ? 20.031 7.906 -15.547 1 93.81 198 ILE A O 1
ATOM 1549 N N . VAL A 1 199 ? 17.938 7.719 -16.25 1 94 199 VAL A N 1
ATOM 1550 C CA . VAL A 1 199 ? 17.438 8.828 -15.438 1 94 199 VAL A CA 1
ATOM 1551 C C . VAL A 1 199 ? 16.219 8.367 -14.633 1 94 199 VAL A C 1
ATOM 1553 O O . VAL A 1 199 ? 15.266 7.82 -15.188 1 94 199 VAL A O 1
ATOM 1556 N N . TYR A 1 200 ? 16.312 8.539 -13.328 1 93.5 200 TYR A N 1
ATOM 1557 C CA . TYR A 1 200 ? 15.211 8.18 -12.438 1 93.5 200 TYR A CA 1
ATOM 1558 C C . TYR A 1 200 ? 14.703 9.398 -11.672 1 93.5 200 TYR A C 1
ATOM 1560 O O . TYR A 1 200 ? 15.461 10.031 -10.938 1 93.5 200 TYR A O 1
ATOM 1568 N N . ARG A 1 201 ? 13.414 9.734 -11.797 1 87.94 201 ARG A N 1
ATOM 1569 C CA . ARG A 1 201 ? 12.773 10.875 -11.164 1 87.94 201 ARG A CA 1
ATOM 1570 C C . ARG A 1 201 ? 13.602 12.141 -11.344 1 87.94 201 ARG A C 1
ATOM 1572 O O . ARG A 1 201 ? 13.898 12.844 -10.375 1 87.94 201 ARG A O 1
ATOM 1579 N N . GLY A 1 202 ? 14.086 12.312 -12.555 1 83.75 202 GLY A N 1
ATOM 1580 C CA . GLY A 1 202 ? 14.812 13.508 -12.938 1 83.75 202 GLY A CA 1
ATOM 1581 C C . GLY A 1 202 ? 16.281 13.477 -12.531 1 83.75 202 GLY A C 1
ATOM 1582 O O . GLY A 1 202 ? 17.031 14.391 -12.844 1 83.75 202 GLY A O 1
ATOM 1583 N N . GLN A 1 203 ? 16.703 12.445 -11.828 1 89 203 GLN A N 1
ATOM 1584 C CA . GLN A 1 203 ? 18.094 12.305 -11.414 1 89 203 GLN A CA 1
ATOM 1585 C C . GLN A 1 203 ? 18.875 11.422 -12.383 1 89 203 GLN A C 1
ATOM 1587 O O . GLN A 1 203 ? 18.562 10.242 -12.539 1 89 203 GLN A O 1
ATOM 1592 N N . PRO A 1 204 ? 19.859 12.023 -12.992 1 92.38 204 PRO A N 1
ATOM 1593 C CA . PRO A 1 204 ? 20.703 11.18 -13.836 1 92.38 204 PRO A CA 1
ATOM 1594 C C . PRO A 1 204 ? 21.578 10.219 -13.039 1 92.38 204 PRO A C 1
ATOM 1596 O O . PRO A 1 204 ? 22.109 10.602 -11.992 1 92.38 204 PRO A O 1
ATOM 1599 N N . LEU A 1 205 ? 21.656 8.984 -13.461 1 95.56 205 LEU A N 1
ATOM 1600 C CA . LEU A 1 205 ? 22.484 7.965 -12.844 1 95.56 205 LEU A CA 1
ATOM 1601 C C . LEU A 1 205 ? 23.562 7.48 -13.812 1 95.56 205 LEU A C 1
ATOM 1603 O O . LEU A 1 205 ? 23.5 6.352 -14.305 1 95.56 205 LEU A O 1
ATOM 1607 N N . PRO A 1 206 ? 24.547 8.266 -13.961 1 90.81 206 PRO A N 1
ATOM 1608 C CA . PRO A 1 206 ? 25.531 7.984 -15.016 1 90.81 206 PRO A CA 1
ATOM 1609 C C . PRO A 1 206 ? 26.359 6.73 -14.734 1 90.81 206 PRO A C 1
ATOM 1611 O O . PRO A 1 206 ? 26.859 6.102 -15.664 1 90.81 206 PRO A O 1
ATOM 1614 N N . ASN A 1 207 ? 26.453 6.379 -13.516 1 91.19 207 ASN A N 1
ATOM 1615 C CA . ASN A 1 207 ? 27.297 5.242 -13.164 1 91.19 207 ASN A CA 1
ATOM 1616 C C . ASN A 1 207 ? 26.484 3.955 -13.055 1 91.19 207 ASN A C 1
ATOM 1618 O O . ASN A 1 207 ? 27.031 2.896 -12.742 1 91.19 207 ASN A O 1
ATOM 1622 N N . LEU A 1 208 ? 25.25 4.062 -13.234 1 94.94 208 LEU A N 1
ATOM 1623 C CA . LEU A 1 208 ? 24.422 2.871 -13.156 1 94.94 208 LEU A CA 1
ATOM 1624 C C . LEU A 1 208 ? 24.469 2.082 -14.461 1 94.94 208 LEU A C 1
ATOM 1626 O O . LEU A 1 208 ? 24.078 2.594 -15.508 1 94.94 208 LEU A O 1
ATOM 1630 N N . THR A 1 209 ? 24.938 0.871 -14.445 1 90.38 209 THR A N 1
ATOM 1631 C CA . THR A 1 209 ? 25.047 -0.042 -15.578 1 90.38 209 THR A CA 1
ATOM 1632 C C . THR A 1 209 ? 24.547 -1.433 -15.203 1 90.38 209 THR A C 1
ATOM 1634 O O . THR A 1 209 ? 24.359 -1.733 -14.023 1 90.38 209 THR A O 1
ATOM 1637 N N . PRO A 1 210 ? 24.281 -2.252 -16.156 1 86.75 210 PRO A N 1
ATOM 1638 C CA . PRO A 1 210 ? 23.906 -3.631 -15.852 1 86.75 210 PRO A CA 1
ATOM 1639 C C . PRO A 1 210 ? 24.938 -4.352 -14.992 1 86.75 210 PRO A C 1
ATOM 1641 O O . PRO A 1 210 ? 24.594 -5.23 -14.203 1 86.75 210 PRO A O 1
ATOM 1644 N N . GLY A 1 211 ? 26.109 -3.957 -15.109 1 91.38 211 GLY A N 1
ATOM 1645 C CA . GLY A 1 211 ? 27.172 -4.516 -14.297 1 91.38 211 GLY A CA 1
ATOM 1646 C C . GLY A 1 211 ? 27.062 -4.145 -12.828 1 91.38 211 GLY A C 1
ATOM 1647 O O . GLY A 1 211 ? 27.5 -4.898 -11.953 1 91.38 211 GLY A O 1
ATOM 1648 N N . SER A 1 212 ? 26.484 -2.988 -12.539 1 94.56 212 SER A N 1
ATOM 1649 C CA . SER A 1 212 ? 26.297 -2.541 -11.164 1 94.56 212 SER A CA 1
ATOM 1650 C C . SER A 1 212 ? 25.484 -3.547 -10.352 1 94.56 212 SER A C 1
ATOM 1652 O O . SER A 1 212 ? 25.766 -3.773 -9.172 1 94.56 212 SER A O 1
ATOM 1654 N N . ALA A 1 213 ? 24.484 -4.133 -10.984 1 94.12 213 ALA A N 1
ATOM 1655 C CA . ALA A 1 213 ? 23.625 -5.113 -10.32 1 94.12 213 ALA A CA 1
ATOM 1656 C C . ALA A 1 213 ? 24.453 -6.289 -9.805 1 94.12 213 ALA A C 1
ATOM 1658 O O . ALA A 1 213 ? 24.266 -6.73 -8.664 1 94.12 213 ALA A O 1
ATOM 1659 N N . VAL A 1 214 ? 25.328 -6.762 -10.648 1 92.25 214 VAL A N 1
ATOM 1660 C CA . VAL A 1 214 ? 26.172 -7.906 -10.297 1 92.25 214 VAL A CA 1
ATOM 1661 C C . VAL A 1 214 ? 27.141 -7.516 -9.188 1 92.25 214 VAL A C 1
ATOM 1663 O O . VAL A 1 214 ? 27.391 -8.297 -8.266 1 92.25 214 VAL A O 1
ATOM 1666 N N . GLU A 1 215 ? 27.641 -6.309 -9.266 1 95 215 GLU A N 1
ATOM 1667 C CA . GLU A 1 215 ? 28.562 -5.824 -8.242 1 95 215 GLU A CA 1
ATOM 1668 C C . GLU A 1 215 ? 27.891 -5.793 -6.875 1 95 215 GLU A C 1
ATOM 1670 O O . GLU A 1 215 ? 2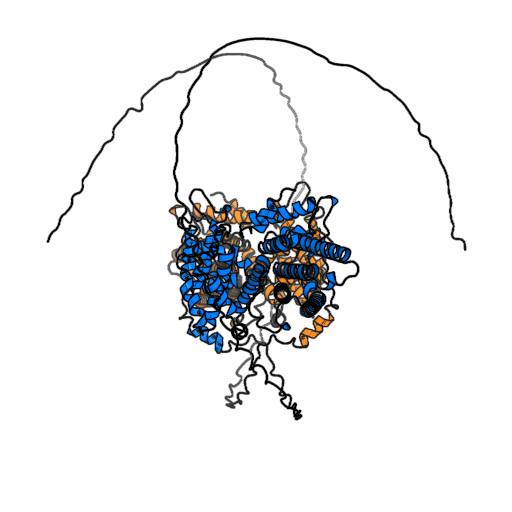8.469 -6.25 -5.887 1 95 215 GLU A O 1
ATOM 1675 N N . TYR A 1 216 ? 26.703 -5.223 -6.812 1 95.75 216 TYR A N 1
ATOM 1676 C CA . TYR A 1 216 ? 25.969 -5.18 -5.555 1 95.75 216 TYR A CA 1
ATOM 1677 C C . TYR A 1 216 ? 25.688 -6.59 -5.047 1 95.75 216 TYR A C 1
ATOM 1679 O O . TYR A 1 216 ? 25.812 -6.859 -3.848 1 95.75 216 TYR A O 1
ATOM 1687 N N . MET A 1 217 ? 25.281 -7.496 -5.918 1 94.44 217 MET A N 1
ATOM 1688 C CA . MET A 1 217 ? 24.953 -8.867 -5.559 1 94.44 217 MET A CA 1
ATOM 1689 C C . MET A 1 217 ? 26.156 -9.594 -4.973 1 94.44 217 MET A C 1
ATOM 1691 O O . MET A 1 217 ? 26.031 -10.289 -3.963 1 94.44 217 MET A O 1
ATOM 1695 N N . LEU A 1 218 ? 27.344 -9.398 -5.566 1 93.5 218 LEU A N 1
ATOM 1696 C CA . LEU A 1 218 ? 28.547 -10.078 -5.133 1 93.5 218 LEU A CA 1
ATOM 1697 C C . LEU A 1 218 ? 28.906 -9.695 -3.703 1 93.5 218 LEU A C 1
ATOM 1699 O O . LEU A 1 218 ? 29.469 -10.5 -2.957 1 93.5 218 LEU A O 1
ATOM 1703 N N . LYS A 1 219 ? 28.531 -8.523 -3.316 1 94.88 219 LYS A N 1
ATOM 1704 C CA . LYS A 1 219 ? 28.828 -8.031 -1.973 1 94.88 219 LYS A CA 1
ATOM 1705 C C . LYS A 1 219 ? 28.031 -8.797 -0.922 1 94.88 219 LYS A C 1
ATOM 1707 O O . LYS A 1 219 ? 28.344 -8.734 0.27 1 94.88 219 LYS A O 1
ATOM 1712 N N . CYS A 1 220 ? 27.016 -9.492 -1.333 1 94.62 220 CYS A N 1
ATOM 1713 C CA . CYS A 1 220 ? 26.141 -10.195 -0.404 1 94.62 220 CYS A CA 1
ATOM 1714 C C . CYS A 1 220 ? 26.625 -11.625 -0.176 1 94.62 220 CYS A C 1
ATOM 1716 O O . CYS A 1 220 ? 26.188 -12.289 0.764 1 94.62 220 CYS A O 1
ATOM 1718 N N . ILE A 1 221 ? 27.531 -12.156 -0.922 1 90.62 221 ILE A N 1
ATOM 1719 C CA . ILE A 1 221 ? 27.891 -13.57 -0.977 1 90.62 221 ILE A CA 1
ATOM 1720 C C . ILE A 1 221 ? 28.5 -14 0.358 1 90.62 221 ILE A C 1
ATOM 1722 O O . ILE A 1 221 ? 28.141 -15.055 0.897 1 90.62 221 ILE A O 1
ATOM 1726 N N . PRO A 1 222 ? 29.359 -13.188 0.913 1 90 222 PRO A N 1
ATOM 1727 C CA . PRO A 1 222 ? 30 -13.633 2.15 1 90 222 PRO A CA 1
ATOM 1728 C C . PRO A 1 222 ? 29 -13.945 3.258 1 90 222 PRO A C 1
ATOM 1730 O O . PRO A 1 222 ? 29.094 -14.984 3.914 1 90 222 PRO A O 1
ATOM 1733 N N . VAL A 1 223 ? 27.969 -13.109 3.416 1 91.19 223 VAL A N 1
ATOM 1734 C CA . VAL A 1 223 ? 27.016 -13.305 4.508 1 91.19 223 VAL A CA 1
ATOM 1735 C C . VAL A 1 223 ? 26.125 -14.508 4.211 1 91.19 223 VAL A C 1
ATOM 1737 O O . VAL A 1 223 ? 25.734 -15.234 5.121 1 91.19 223 VAL A O 1
ATOM 1740 N N . LEU A 1 224 ? 25.859 -14.742 3.033 1 90.62 224 LEU A N 1
ATOM 1741 C CA . LEU A 1 224 ? 25.016 -15.875 2.639 1 90.62 224 LEU A CA 1
ATOM 1742 C C . LEU A 1 224 ? 25.719 -17.203 2.906 1 90.62 224 LEU A C 1
ATOM 1744 O O . LEU A 1 224 ? 25.109 -18.156 3.361 1 90.62 224 LEU A O 1
ATOM 1748 N N . LYS A 1 225 ? 26.969 -17.156 2.654 1 86.75 225 LYS A N 1
ATOM 1749 C CA . LYS A 1 225 ? 27.766 -18.359 2.881 1 86.75 225 LYS A CA 1
ATOM 1750 C C . LYS A 1 225 ? 27.875 -18.672 4.371 1 86.75 225 LYS A C 1
ATOM 1752 O O . LYS A 1 225 ? 27.984 -19.828 4.758 1 86.75 225 LYS A O 1
ATOM 1757 N N . ASP A 1 226 ? 27.75 -17.672 5.152 1 86.06 226 ASP A N 1
ATOM 1758 C CA . ASP A 1 226 ? 27.938 -17.812 6.59 1 86.06 226 ASP A CA 1
ATOM 1759 C C . ASP A 1 226 ? 26.625 -18.125 7.289 1 86.06 226 ASP A C 1
ATOM 1761 O O . ASP A 1 226 ? 26.562 -18.188 8.516 1 86.06 226 ASP A O 1
ATOM 1765 N N . PHE A 1 227 ? 25.578 -18.312 6.633 1 87.56 227 PHE A N 1
ATOM 1766 C CA . PHE A 1 227 ? 24.25 -18.484 7.23 1 87.56 227 PHE A CA 1
ATOM 1767 C C . PHE A 1 227 ? 24.25 -19.641 8.219 1 87.56 227 PHE A C 1
ATOM 1769 O O . PHE A 1 227 ? 23.719 -19.516 9.328 1 87.56 227 PHE A O 1
ATOM 1776 N N . HIS A 1 228 ? 24.875 -20.75 7.863 1 84.5 228 HIS A N 1
ATOM 1777 C CA . HIS A 1 228 ? 24.812 -21.969 8.664 1 84.5 228 HIS A CA 1
ATOM 1778 C C . HIS A 1 228 ? 25.562 -21.797 9.984 1 84.5 228 HIS A C 1
ATOM 1780 O O . HIS A 1 228 ? 25.25 -22.484 10.961 1 84.5 228 HIS A O 1
ATOM 1786 N N . THR A 1 229 ? 26.422 -20.859 9.953 1 86.31 229 THR A N 1
ATOM 1787 C CA . THR A 1 229 ? 27.219 -20.641 11.164 1 86.31 229 THR A CA 1
ATOM 1788 C C . THR A 1 229 ? 26.641 -19.516 12.008 1 86.31 229 THR A C 1
ATOM 1790 O O . THR A 1 229 ? 27.047 -19.312 13.148 1 86.31 229 THR A O 1
ATOM 1793 N N . THR A 1 230 ? 25.703 -18.828 11.5 1 86.44 230 THR A N 1
ATOM 1794 C CA . THR A 1 230 ? 25.094 -17.703 12.211 1 86.44 230 THR A CA 1
ATOM 1795 C C . THR A 1 230 ? 23.969 -18.203 13.125 1 86.44 230 THR A C 1
ATOM 1797 O O . THR A 1 230 ? 23.016 -18.812 12.664 1 86.44 230 THR A O 1
ATOM 1800 N N . GLN A 1 231 ? 24.062 -17.891 14.414 1 82.88 231 GLN A N 1
ATOM 1801 C CA . GLN A 1 231 ? 23.078 -18.375 15.375 1 82.88 231 GLN A CA 1
ATOM 1802 C C . GLN A 1 231 ? 22.156 -17.266 15.828 1 82.88 231 GLN A C 1
ATOM 1804 O O . GLN A 1 231 ? 21.047 -17.531 16.312 1 82.88 231 GLN A O 1
ATOM 1809 N N . ASP A 1 232 ? 22.562 -16.047 15.672 1 85.44 232 ASP A N 1
ATOM 1810 C CA . ASP A 1 232 ? 21.734 -14.914 16.078 1 85.44 232 ASP A CA 1
ATOM 1811 C C . ASP A 1 232 ? 20.469 -14.828 15.234 1 85.44 232 ASP A C 1
ATOM 1813 O O . ASP A 1 232 ? 20.531 -14.68 14.016 1 85.44 232 ASP A O 1
ATOM 1817 N N . GLY A 1 233 ? 19.344 -14.906 15.914 1 84.56 233 GLY A N 1
ATOM 1818 C CA . GLY A 1 233 ? 18.062 -14.945 15.234 1 84.56 233 GLY A CA 1
ATOM 1819 C C . GLY A 1 233 ? 17.781 -13.703 14.414 1 84.56 233 GLY A C 1
ATOM 1820 O O . GLY A 1 233 ? 17.203 -13.789 13.328 1 84.56 233 GLY A O 1
ATOM 1821 N N . GLU A 1 234 ? 18.141 -12.57 14.875 1 86.44 234 GLU A N 1
ATOM 1822 C CA . GLU A 1 234 ? 17.906 -11.32 14.156 1 86.44 234 GLU A CA 1
ATOM 1823 C C . GLU A 1 234 ? 18.75 -11.25 12.883 1 86.44 234 GLU A C 1
ATOM 1825 O O . GLU A 1 234 ? 18.266 -10.805 11.844 1 86.44 234 GLU A O 1
ATOM 1830 N N . ILE A 1 235 ? 19.922 -11.68 13.047 1 88.69 235 ILE A N 1
ATOM 1831 C CA . ILE A 1 235 ? 20.812 -11.664 11.891 1 88.69 235 ILE A CA 1
ATOM 1832 C C . ILE A 1 235 ? 20.344 -12.703 10.875 1 88.69 235 ILE A C 1
ATOM 1834 O O . ILE A 1 235 ? 20.375 -12.461 9.664 1 88.69 235 ILE A O 1
ATOM 1838 N N . ARG A 1 236 ? 19.969 -13.812 11.344 1 88.62 236 ARG A N 1
ATOM 1839 C CA . ARG A 1 236 ? 19.453 -14.844 10.453 1 88.62 236 ARG A CA 1
ATOM 1840 C C . ARG A 1 236 ? 18.25 -14.344 9.672 1 88.62 236 ARG A C 1
ATOM 1842 O O . ARG A 1 236 ? 18.109 -14.609 8.477 1 88.62 236 ARG A O 1
ATOM 1849 N N . GLU A 1 237 ? 17.344 -13.633 10.352 1 91.31 237 GLU A N 1
ATOM 1850 C CA . GLU A 1 237 ? 16.203 -13.023 9.695 1 91.31 237 GLU A CA 1
ATOM 1851 C C . GLU A 1 237 ? 16.641 -12.117 8.547 1 91.31 237 GLU A C 1
ATOM 1853 O O . GLU A 1 237 ? 16.062 -12.172 7.457 1 91.31 237 GLU A O 1
ATOM 1858 N N . LEU A 1 238 ? 17.672 -11.367 8.797 1 93.75 238 LEU A N 1
ATOM 1859 C CA . LEU A 1 238 ? 18.156 -10.43 7.789 1 93.75 238 LEU A CA 1
ATOM 1860 C C . LEU A 1 238 ? 18.797 -11.172 6.629 1 93.75 238 LEU A C 1
ATOM 1862 O O . LEU A 1 238 ? 18.656 -10.773 5.469 1 93.75 238 LEU A O 1
ATOM 1866 N N . ILE A 1 239 ? 19.484 -12.242 6.91 1 94 239 ILE A N 1
ATOM 1867 C CA . ILE A 1 239 ? 20.125 -13.031 5.863 1 94 239 ILE A CA 1
ATOM 1868 C C . ILE A 1 239 ? 19.047 -13.672 4.984 1 94 239 ILE A C 1
ATOM 1870 O O . ILE A 1 239 ? 19.156 -13.664 3.754 1 94 239 ILE A O 1
ATOM 1874 N N . VAL A 1 240 ? 18.031 -14.203 5.625 1 92.62 240 VAL A N 1
ATOM 1875 C CA . VAL A 1 240 ? 16.953 -14.828 4.875 1 92.62 240 VAL A CA 1
ATOM 1876 C C . VAL A 1 240 ? 16.266 -13.781 3.992 1 92.62 240 VAL A C 1
ATOM 1878 O O . VAL A 1 240 ? 15.977 -14.047 2.822 1 92.62 240 VAL A O 1
ATOM 1881 N N . THR A 1 241 ? 15.969 -12.625 4.578 1 95.88 241 THR A N 1
ATOM 1882 C CA . THR A 1 241 ? 15.375 -11.539 3.82 1 95.88 241 THR A CA 1
ATOM 1883 C C . THR A 1 241 ? 16.25 -11.156 2.629 1 95.88 241 THR A C 1
ATOM 1885 O O . THR A 1 241 ? 15.742 -10.945 1.525 1 95.88 241 THR A O 1
ATOM 1888 N N . THR A 1 242 ? 17.578 -11.133 2.857 1 96.88 242 THR A N 1
ATOM 1889 C CA . THR A 1 242 ? 18.531 -10.859 1.799 1 96.88 242 THR A CA 1
ATOM 1890 C C . THR A 1 242 ? 18.453 -11.914 0.702 1 96.88 242 THR A C 1
ATOM 1892 O O . THR A 1 242 ? 18.391 -11.586 -0.484 1 96.88 242 THR A O 1
ATOM 1895 N N . ALA A 1 243 ? 18.359 -13.117 1.092 1 94.94 243 ALA A N 1
ATOM 1896 C CA . ALA A 1 243 ? 18.297 -14.234 0.154 1 94.94 243 ALA A CA 1
ATOM 1897 C C . ALA A 1 243 ? 17.031 -14.18 -0.69 1 94.94 243 ALA A C 1
ATOM 1899 O O . ALA A 1 243 ? 17.062 -14.438 -1.895 1 94.94 243 ALA A O 1
ATOM 1900 N N . VAL A 1 244 ? 15.945 -13.844 -0.078 1 95.12 244 VAL A N 1
ATOM 1901 C CA . VAL A 1 244 ? 14.656 -13.781 -0.767 1 95.12 244 VAL A CA 1
ATOM 1902 C C . VAL A 1 244 ? 14.703 -12.703 -1.847 1 95.12 244 VAL A C 1
ATOM 1904 O O . VAL A 1 244 ? 14.227 -12.914 -2.965 1 95.12 244 VAL A O 1
ATOM 1907 N N . ILE A 1 245 ? 15.219 -11.531 -1.573 1 96.94 245 ILE A N 1
ATOM 1908 C CA . ILE A 1 245 ? 15.336 -10.438 -2.531 1 96.94 245 ILE A CA 1
ATOM 1909 C C . ILE A 1 245 ? 16.25 -10.859 -3.684 1 96.94 245 ILE A C 1
ATOM 1911 O O . ILE A 1 245 ? 15.922 -10.633 -4.852 1 96.94 245 ILE A O 1
ATOM 1915 N N . LEU A 1 246 ? 17.328 -11.539 -3.359 1 94.81 246 LEU A N 1
ATOM 1916 C CA . LEU A 1 246 ? 18.281 -11.945 -4.379 1 94.81 246 LEU A CA 1
ATOM 1917 C C . LEU A 1 246 ? 17.719 -13.078 -5.234 1 94.81 246 LEU A C 1
ATOM 1919 O O . LEU A 1 246 ? 18.078 -13.203 -6.41 1 94.81 246 LEU A O 1
ATOM 1923 N N . ARG A 1 247 ? 16.906 -13.844 -4.645 1 91.25 247 ARG A N 1
ATOM 1924 C CA . ARG A 1 247 ? 16.25 -14.859 -5.461 1 91.25 247 ARG A CA 1
ATOM 1925 C C . ARG A 1 247 ? 15.422 -14.219 -6.562 1 91.25 247 ARG A C 1
ATOM 1927 O O . ARG A 1 247 ? 15.383 -14.711 -7.691 1 91.25 247 ARG A O 1
ATOM 1934 N N . HIS A 1 248 ? 14.727 -13.18 -6.223 1 89.19 248 HIS A N 1
ATOM 1935 C CA . HIS A 1 248 ? 13.984 -12.438 -7.234 1 89.19 248 HIS A CA 1
ATOM 1936 C C . HIS A 1 248 ? 14.93 -11.805 -8.258 1 89.19 248 HIS A C 1
ATOM 1938 O O . HIS A 1 248 ? 14.602 -11.742 -9.445 1 89.19 248 HIS A O 1
ATOM 1944 N N . PHE A 1 249 ? 16.016 -11.383 -7.75 1 89.44 249 PHE A N 1
ATOM 1945 C CA . PHE A 1 249 ? 17.062 -10.859 -8.617 1 89.44 249 PHE A CA 1
ATOM 1946 C C . PHE A 1 249 ? 17.453 -11.883 -9.68 1 89.44 249 PHE A C 1
ATOM 1948 O O . PHE A 1 249 ? 17.562 -11.547 -10.859 1 89.44 249 PHE A O 1
ATOM 1955 N N . GLU A 1 250 ? 17.531 -13.086 -9.32 1 83.62 250 GLU A N 1
ATOM 1956 C CA . GLU A 1 250 ? 17.906 -14.164 -10.227 1 83.62 250 GLU A CA 1
ATOM 1957 C C . GLU A 1 250 ? 16.781 -14.484 -11.203 1 83.62 250 GLU A C 1
ATOM 1959 O O . GLU A 1 250 ? 17.031 -14.797 -12.367 1 83.62 250 GLU A O 1
ATOM 1964 N N . GLU A 1 251 ? 15.602 -14.383 -10.656 1 76.5 251 GLU A N 1
ATOM 1965 C CA . GLU A 1 251 ? 14.438 -14.672 -11.484 1 76.5 251 GLU A CA 1
ATOM 1966 C C . GLU A 1 251 ? 14.289 -13.656 -12.609 1 76.5 251 GLU A C 1
ATOM 1968 O O . GLU A 1 251 ? 13.688 -13.945 -13.648 1 76.5 251 GLU A O 1
ATOM 1973 N N . LEU A 1 252 ? 14.789 -12.445 -12.398 1 74 252 LEU A N 1
ATOM 1974 C CA . LEU A 1 252 ? 14.672 -11.375 -13.391 1 74 252 LEU A CA 1
ATOM 1975 C C . LEU A 1 252 ? 15.719 -11.531 -14.484 1 74 252 LEU A C 1
ATOM 1977 O O . LEU A 1 252 ? 15.656 -10.859 -15.516 1 74 252 LEU A O 1
ATOM 1981 N N . ASP A 1 253 ? 16.719 -12.32 -14.25 1 66.19 253 ASP A N 1
ATOM 1982 C CA . ASP A 1 253 ? 17.797 -12.484 -15.227 1 66.19 253 ASP A CA 1
ATOM 1983 C C . ASP A 1 253 ? 17.312 -13.25 -16.453 1 66.19 253 ASP A C 1
ATOM 1985 O O . ASP A 1 253 ? 16.5 -14.164 -16.344 1 66.19 253 ASP A O 1
ATOM 1989 N N . ASP A 1 254 ? 17.266 -12.516 -17.719 1 55.97 254 ASP A N 1
ATOM 1990 C CA . ASP A 1 254 ? 16.875 -13.031 -19.031 1 55.97 254 ASP A CA 1
ATOM 1991 C C . ASP A 1 254 ? 17.594 -14.336 -19.359 1 55.97 254 ASP A C 1
ATOM 1993 O O . ASP A 1 254 ? 18.781 -14.336 -19.641 1 55.97 254 ASP A O 1
ATOM 1997 N N . HIS A 1 255 ? 17.25 -15.375 -18.781 1 50.81 255 HIS A N 1
ATOM 1998 C CA . HIS A 1 255 ? 17.891 -16.625 -19.172 1 50.81 255 HIS A CA 1
ATOM 1999 C C . HIS A 1 255 ? 17.906 -16.781 -20.688 1 50.81 255 HIS A C 1
ATOM 2001 O O . HIS A 1 255 ? 18.172 -17.875 -21.203 1 50.81 255 HIS A O 1
ATOM 2007 N N . ASP A 1 256 ? 17.391 -15.906 -21.469 1 41.56 256 ASP A N 1
ATOM 2008 C CA . ASP A 1 256 ? 17.516 -16.328 -22.859 1 41.56 256 ASP A CA 1
ATOM 2009 C C . ASP A 1 256 ? 18.859 -17.016 -23.109 1 41.56 256 ASP A C 1
ATOM 2011 O O . ASP A 1 256 ? 19.109 -17.516 -24.203 1 41.56 256 ASP A O 1
ATOM 2015 N N . GLN A 1 257 ? 19.984 -16.5 -22.672 1 40 257 GLN A N 1
ATOM 2016 C CA . GLN A 1 257 ? 21.156 -17.219 -23.172 1 40 257 GLN A CA 1
ATOM 2017 C C . GLN A 1 257 ? 21.078 -18.703 -22.797 1 40 257 GLN A C 1
ATOM 2019 O O . GLN A 1 257 ? 20.938 -19.047 -21.625 1 40 257 GLN A O 1
ATOM 2024 N N . GLU A 1 258 ? 20.453 -19.469 -23.547 1 36.91 258 GLU A N 1
ATOM 2025 C CA . GLU A 1 258 ? 20.656 -20.906 -23.672 1 36.91 258 GLU A CA 1
ATOM 2026 C C . GLU A 1 258 ? 21.922 -21.344 -22.922 1 36.91 258 GLU A C 1
ATOM 2028 O O . GLU A 1 258 ? 22.406 -22.453 -23.109 1 36.91 258 GLU A O 1
ATOM 2033 N N . THR A 1 259 ? 22.891 -20.453 -22.766 1 35.53 259 THR A N 1
ATOM 2034 C CA . THR A 1 259 ? 23.984 -21.109 -22.047 1 35.53 259 THR A CA 1
ATOM 2035 C C . THR A 1 259 ? 23.516 -21.688 -20.719 1 35.53 259 THR A C 1
ATOM 2037 O O . THR A 1 259 ? 22.812 -21.016 -19.969 1 35.53 259 THR A O 1
ATOM 2040 N N . ASP A 1 260 ? 23.172 -22.969 -20.641 1 35.16 260 ASP A N 1
ATOM 2041 C CA . ASP A 1 260 ? 23.328 -23.688 -19.375 1 35.16 260 ASP A CA 1
ATOM 2042 C C . ASP A 1 260 ? 23.938 -22.797 -18.297 1 35.16 260 ASP A C 1
ATOM 2044 O O . ASP A 1 260 ? 24.719 -23.25 -17.469 1 35.16 260 ASP A O 1
ATOM 2048 N N . SER A 1 261 ? 23.953 -21.547 -18.5 1 33.28 261 SER A N 1
ATOM 2049 C CA . SER A 1 261 ? 24.656 -20.641 -17.594 1 33.28 261 SER A CA 1
ATOM 2050 C C . SER A 1 261 ? 23.875 -20.422 -16.297 1 33.28 261 SER A C 1
ATOM 2052 O O . SER A 1 261 ? 22.922 -19.656 -16.266 1 33.28 261 SER A O 1
ATOM 2054 N N . GLU A 1 262 ? 23.156 -21.406 -15.633 1 38.12 262 GLU A N 1
ATOM 2055 C CA . GLU A 1 262 ? 23.406 -21.125 -14.227 1 38.12 262 GLU A CA 1
ATOM 2056 C C . GLU A 1 262 ? 24.484 -20.062 -14.055 1 38.12 262 GLU A C 1
ATOM 2058 O O . GLU A 1 262 ? 25.578 -20.172 -14.625 1 38.12 262 GLU A O 1
ATOM 2063 N N . MET A 1 263 ? 24.109 -18.75 -14.344 1 37.19 263 MET A N 1
ATOM 2064 C CA . MET A 1 263 ? 25.219 -17.812 -14.18 1 37.19 263 MET A CA 1
ATOM 2065 C C . MET A 1 263 ? 26.469 -18.531 -13.68 1 37.19 263 MET A C 1
ATOM 2067 O O . MET A 1 263 ? 26.516 -18.984 -12.539 1 37.19 263 MET A O 1
ATOM 2071 N N . ASP A 1 264 ? 26.969 -19.328 -14.445 1 34.88 264 ASP A N 1
ATOM 2072 C CA . ASP A 1 264 ? 28.359 -19.75 -14.336 1 34.88 264 ASP A CA 1
ATOM 2073 C C . ASP A 1 264 ? 29.266 -18.578 -13.938 1 34.88 264 ASP A C 1
ATOM 2075 O O . ASP A 1 264 ? 29.75 -17.844 -14.797 1 34.88 264 ASP A O 1
ATOM 2079 N N . PHE A 1 265 ? 28.859 -17.484 -13.141 1 34.69 265 PHE A N 1
ATOM 2080 C CA . PHE A 1 265 ? 30.109 -16.891 -12.664 1 34.69 265 PHE A CA 1
ATOM 2081 C C . PHE A 1 265 ? 31.281 -17.828 -12.891 1 34.69 265 PHE A C 1
ATOM 2083 O O . PHE A 1 265 ? 31.172 -19.031 -12.656 1 34.69 265 PHE A O 1
ATOM 2090 N N . ASN A 1 266 ? 32.062 -17.453 -13.93 1 35.88 266 ASN A N 1
ATOM 2091 C CA . ASN A 1 266 ? 33.312 -18.188 -14.172 1 35.88 266 ASN A CA 1
ATOM 2092 C C . ASN A 1 266 ? 33.688 -19.078 -12.992 1 35.88 266 ASN A C 1
ATOM 2094 O O . ASN A 1 266 ? 34.312 -20.125 -13.164 1 35.88 266 ASN A O 1
ATOM 2098 N N . GLU A 1 267 ? 33.906 -18.469 -11.805 1 38.94 267 GLU A N 1
ATOM 2099 C CA . GLU A 1 267 ? 34.625 -19.25 -10.789 1 38.94 267 GLU A CA 1
ATOM 2100 C C . GLU A 1 267 ? 33.688 -20.234 -10.102 1 38.94 267 GLU A C 1
ATOM 2102 O O . GLU A 1 267 ? 33.938 -20.625 -8.953 1 38.94 267 GLU A O 1
ATOM 2107 N N . GLY A 1 268 ? 32.625 -20.938 -10.68 1 44.78 268 GLY A N 1
ATOM 2108 C CA . GLY A 1 268 ? 32.125 -22.156 -10.094 1 44.78 268 GLY A CA 1
ATOM 2109 C C . GLY A 1 268 ? 30.984 -21.922 -9.109 1 44.78 268 GLY A C 1
ATOM 2110 O O . GLY A 1 268 ? 30.484 -22.859 -8.484 1 44.78 268 GLY A O 1
ATOM 2111 N N . VAL A 1 269 ? 30.531 -20.641 -8.703 1 52.03 269 VAL A N 1
ATOM 2112 C CA . VAL A 1 269 ? 29.609 -20.547 -7.582 1 52.03 269 VAL A CA 1
ATOM 2113 C C . VAL A 1 269 ? 28.172 -20.484 -8.109 1 52.03 269 VAL A C 1
ATOM 2115 O O . VAL A 1 269 ? 27.797 -19.547 -8.812 1 52.03 269 VAL A O 1
ATOM 2118 N N . ASN A 1 270 ? 27.297 -21.469 -8.133 1 66.94 270 ASN A N 1
ATOM 2119 C CA . ASN A 1 270 ? 25.859 -21.531 -8.367 1 66.94 270 ASN A CA 1
ATOM 2120 C C . ASN A 1 270 ? 25.094 -20.703 -7.34 1 66.94 270 ASN A C 1
ATOM 2122 O O . ASN A 1 270 ? 24.688 -21.234 -6.297 1 66.94 270 ASN A O 1
ATOM 2126 N N . PHE A 1 271 ? 24.906 -19.406 -7.68 1 75.56 271 PHE A N 1
ATOM 2127 C CA . PHE A 1 271 ? 24.297 -18.469 -6.754 1 75.56 271 PHE A CA 1
ATOM 2128 C C . PHE A 1 271 ? 22.906 -18.922 -6.34 1 75.56 271 PHE A C 1
ATOM 2130 O O . PHE A 1 271 ? 22.531 -18.828 -5.168 1 75.56 271 PHE A O 1
ATOM 2137 N N . LEU A 1 272 ? 22.203 -19.438 -7.23 1 76.19 272 LEU A N 1
ATOM 2138 C CA . LEU A 1 272 ? 20.859 -19.922 -6.914 1 76.19 272 LEU A CA 1
ATOM 2139 C C . LEU A 1 272 ? 20.938 -21.078 -5.91 1 76.19 272 LEU A C 1
ATOM 2141 O O . LEU A 1 272 ? 20.094 -21.172 -5.02 1 76.19 272 LEU A O 1
ATOM 2145 N N . ALA A 1 273 ? 21.984 -21.828 -6.109 1 78.56 273 ALA A N 1
ATOM 2146 C CA . ALA A 1 273 ? 22.188 -22.938 -5.168 1 78.56 273 ALA A CA 1
ATOM 2147 C C . ALA A 1 273 ? 22.422 -22.406 -3.754 1 78.56 273 ALA A C 1
ATOM 2149 O O . ALA A 1 273 ? 21.922 -22.984 -2.783 1 78.56 273 ALA A O 1
ATOM 2150 N N . ILE A 1 274 ? 23.141 -21.391 -3.666 1 79.38 274 ILE A N 1
ATOM 2151 C CA . ILE A 1 274 ? 23.438 -20.781 -2.369 1 79.38 274 ILE A CA 1
ATOM 2152 C C . ILE A 1 274 ? 22.141 -20.234 -1.759 1 79.38 274 ILE A C 1
ATOM 2154 O O . ILE A 1 274 ? 21.844 -20.484 -0.587 1 79.38 274 ILE A O 1
ATOM 2158 N N . LEU A 1 275 ? 21.406 -19.547 -2.525 1 84.06 275 LEU A N 1
ATOM 2159 C CA . LEU A 1 275 ? 20.141 -18.969 -2.051 1 84.06 275 LEU A CA 1
ATOM 2160 C C . LEU A 1 275 ? 19.188 -20.062 -1.594 1 84.06 275 LEU A C 1
ATOM 2162 O O . LEU A 1 275 ? 18.594 -19.969 -0.52 1 84.06 275 LEU A O 1
ATOM 2166 N N . ASN A 1 276 ? 19.172 -21.078 -2.318 1 81.62 276 ASN A N 1
ATOM 2167 C CA . ASN A 1 276 ? 18.297 -22.203 -1.982 1 81.62 276 ASN A CA 1
ATOM 2168 C C . ASN A 1 276 ? 18.75 -22.891 -0.697 1 81.62 276 ASN A C 1
ATOM 2170 O O . ASN A 1 276 ? 17.922 -23.297 0.117 1 81.62 276 ASN A O 1
ATOM 2174 N N . ALA A 1 277 ? 20.047 -22.984 -0.628 1 82.19 277 ALA A N 1
ATOM 2175 C CA . ALA A 1 277 ? 20.562 -23.594 0.593 1 82.19 277 ALA A CA 1
ATOM 2176 C C . ALA A 1 277 ? 20.141 -22.797 1.825 1 82.19 277 ALA A C 1
ATOM 2178 O O . ALA A 1 277 ? 19.75 -23.375 2.842 1 82.19 277 ALA A O 1
ATOM 2179 N N . VAL A 1 278 ? 20.172 -21.547 1.781 1 85.5 278 VAL A N 1
ATOM 2180 C CA . VAL A 1 278 ? 19.781 -20.672 2.885 1 85.5 278 VAL A CA 1
ATOM 2181 C C . VAL A 1 278 ? 18.297 -20.859 3.184 1 85.5 278 VAL A C 1
ATOM 2183 O O . VAL A 1 278 ? 17.906 -21.109 4.328 1 85.5 278 VAL A O 1
ATOM 2186 N N . LEU A 1 279 ? 17.516 -20.828 2.205 1 83.44 279 LEU A N 1
ATOM 2187 C CA . LEU A 1 279 ? 16.062 -20.844 2.359 1 83.44 279 LEU A CA 1
ATOM 2188 C C . LEU A 1 279 ? 15.57 -22.219 2.787 1 83.44 279 LEU A C 1
ATOM 2190 O O . LEU A 1 279 ? 14.609 -22.328 3.551 1 83.44 279 LEU A O 1
ATOM 2194 N N . ARG A 1 280 ? 16.312 -23.203 2.352 1 80.31 280 ARG A N 1
ATOM 2195 C CA . ARG A 1 280 ? 15.922 -24.578 2.688 1 80.31 280 ARG A CA 1
ATOM 2196 C C . ARG A 1 280 ? 16.438 -24.969 4.066 1 80.31 280 ARG A C 1
ATOM 2198 O O . ARG A 1 280 ? 16.016 -25.969 4.641 1 80.31 280 ARG A O 1
ATOM 2205 N N . SER A 1 281 ? 17.344 -24.141 4.57 1 79.75 281 SER A N 1
ATOM 2206 C CA . SER A 1 281 ? 17.906 -24.406 5.891 1 79.75 281 SER A CA 1
ATOM 2207 C C . SER A 1 281 ? 17.078 -23.766 6.992 1 79.75 281 SER A C 1
ATOM 2209 O O . SER A 1 281 ? 17.375 -23.922 8.18 1 79.75 281 SER A O 1
ATOM 2211 N N . LEU A 1 282 ? 16.078 -23.078 6.574 1 80.88 282 LEU A N 1
ATOM 2212 C CA . LEU A 1 282 ? 15.172 -22.531 7.57 1 80.88 282 LEU A CA 1
ATOM 2213 C C . LEU A 1 282 ? 14.508 -23.641 8.375 1 80.88 282 LEU A C 1
ATOM 2215 O O . LEU A 1 282 ? 14.141 -24.672 7.816 1 80.88 282 LEU A O 1
ATOM 2219 N N . THR A 1 283 ? 14.492 -23.422 9.695 1 74.38 283 THR A N 1
ATOM 2220 C CA . THR A 1 283 ? 13.883 -24.422 10.562 1 74.38 283 THR A CA 1
ATOM 2221 C C . THR A 1 283 ? 12.562 -23.906 11.133 1 74.38 283 THR A C 1
ATOM 2223 O O . THR A 1 283 ? 12.289 -22.703 11.086 1 74.38 283 THR A O 1
ATOM 2226 N N . ALA A 1 284 ? 11.781 -24.812 11.602 1 70.81 284 ALA A N 1
ATOM 2227 C CA . ALA A 1 284 ? 10.523 -24.469 12.266 1 70.81 284 ALA A CA 1
ATOM 2228 C C . ALA A 1 284 ? 10.781 -23.562 13.469 1 70.81 284 ALA A C 1
ATOM 2230 O O . ALA A 1 284 ? 9.977 -22.672 13.773 1 70.81 284 ALA A O 1
ATOM 2231 N N . ASP A 1 285 ? 11.875 -23.766 14.023 1 71.44 285 ASP A N 1
ATOM 2232 C CA . ASP A 1 285 ? 12.234 -22.969 15.195 1 71.44 285 ASP A CA 1
ATOM 2233 C C . ASP A 1 285 ? 12.469 -21.5 14.812 1 71.44 285 ASP A C 1
ATOM 2235 O O . ASP A 1 285 ? 12.125 -20.594 15.57 1 71.44 285 ASP A O 1
ATOM 2239 N N . ASP A 1 286 ? 13.031 -21.281 13.719 1 74.94 286 ASP A N 1
ATOM 2240 C CA . ASP A 1 286 ? 13.234 -19.938 13.219 1 74.94 286 ASP A CA 1
ATOM 2241 C C . ASP A 1 286 ? 11.906 -19.203 13.078 1 74.94 286 ASP A C 1
ATOM 2243 O O . ASP A 1 286 ? 11.797 -18.016 13.422 1 74.94 286 ASP A O 1
ATOM 2247 N N . LEU A 1 287 ? 10.922 -19.922 12.703 1 73.62 287 LEU A N 1
ATOM 2248 C CA . LEU A 1 287 ? 9.656 -19.328 12.305 1 73.62 287 LEU A CA 1
ATOM 2249 C C . LEU A 1 287 ? 8.727 -19.188 13.508 1 73.62 287 LEU A C 1
ATOM 2251 O O . LEU A 1 287 ? 7.781 -18.391 13.469 1 73.62 287 LEU A O 1
ATOM 2255 N N . ASN A 1 288 ? 9 -19.844 14.516 1 65.62 288 ASN A N 1
ATOM 2256 C CA . ASN A 1 288 ? 8.148 -19.844 15.695 1 65.62 288 ASN A CA 1
ATOM 2257 C C . ASN A 1 288 ? 8.461 -18.656 16.609 1 65.62 288 ASN A C 1
ATOM 2259 O O . ASN A 1 288 ? 7.656 -18.297 17.469 1 65.62 288 ASN A O 1
ATOM 2263 N N . HIS A 1 289 ? 9.461 -17.984 16.422 1 61.53 289 HIS A N 1
ATOM 2264 C CA . HIS A 1 289 ? 9.875 -16.953 17.359 1 61.53 289 HIS A CA 1
ATOM 2265 C C . HIS A 1 289 ? 9.18 -15.625 17.047 1 61.53 289 HIS A C 1
ATOM 2267 O O . HIS A 1 289 ? 9.625 -14.562 17.5 1 61.53 289 HIS A O 1
ATOM 2273 N N . ARG A 1 290 ? 8.125 -15.688 16.438 1 65.06 290 ARG A N 1
ATOM 2274 C CA . ARG A 1 290 ? 7.227 -14.555 16.219 1 65.06 290 ARG A CA 1
ATOM 2275 C C . ARG A 1 290 ? 7.957 -13.398 15.547 1 65.06 290 ARG A C 1
ATOM 2277 O O . ARG A 1 290 ? 7.816 -12.242 15.961 1 65.06 290 ARG A O 1
ATOM 2284 N N . ARG A 1 291 ? 8.883 -13.781 14.773 1 79.88 291 ARG A N 1
ATOM 2285 C CA . ARG A 1 291 ? 9.555 -12.75 13.984 1 79.88 291 ARG A CA 1
ATOM 2286 C C . ARG A 1 291 ? 8.758 -12.422 12.727 1 79.88 291 ARG A C 1
ATOM 2288 O O . ARG A 1 291 ? 8.758 -13.195 11.766 1 79.88 291 ARG A O 1
ATOM 2295 N N . GLY A 1 292 ? 8.18 -11.266 12.797 1 84.94 292 GLY A N 1
ATOM 2296 C CA . GLY A 1 292 ? 7.254 -10.875 11.75 1 84.94 292 GLY A CA 1
ATOM 2297 C C . GLY A 1 292 ? 7.887 -10.828 10.375 1 84.94 292 GLY A C 1
ATOM 2298 O O . GLY A 1 292 ? 7.305 -11.312 9.406 1 84.94 292 GLY A O 1
ATOM 2299 N N . LEU A 1 293 ? 9.102 -10.32 10.297 1 91.19 293 LEU A N 1
ATOM 2300 C CA . LEU A 1 293 ? 9.758 -10.195 9 1 91.19 293 LEU A CA 1
ATOM 2301 C C . LEU A 1 293 ? 10.203 -11.562 8.477 1 91.19 293 LEU A C 1
ATOM 2303 O O . LEU A 1 293 ? 10.109 -11.828 7.277 1 91.19 293 LEU A O 1
ATOM 2307 N N . LEU A 1 294 ? 10.695 -12.398 9.32 1 90.88 294 LEU A N 1
ATOM 2308 C CA . LEU A 1 294 ? 11.094 -13.742 8.906 1 90.88 294 LEU A CA 1
ATOM 2309 C C . LEU A 1 294 ? 9.898 -14.516 8.352 1 90.88 294 LEU A C 1
ATOM 2311 O O . LEU A 1 294 ? 10.016 -15.188 7.324 1 90.88 294 LEU A O 1
ATOM 2315 N N . ASN A 1 295 ? 8.812 -14.383 9.047 1 89.75 295 ASN A N 1
ATOM 2316 C CA . ASN A 1 295 ? 7.598 -15.047 8.578 1 89.75 295 ASN A CA 1
ATOM 2317 C C . ASN A 1 295 ? 7.16 -14.516 7.219 1 89.75 295 ASN A C 1
ATOM 2319 O O . ASN A 1 295 ? 6.781 -15.297 6.34 1 89.75 295 ASN A O 1
ATOM 2323 N N . ALA A 1 296 ? 7.156 -13.219 7.078 1 93.31 296 ALA A N 1
ATOM 2324 C CA . ALA A 1 296 ? 6.832 -12.625 5.781 1 93.31 296 ALA A CA 1
ATOM 2325 C C . ALA A 1 296 ? 7.766 -13.141 4.691 1 93.31 296 ALA A C 1
ATOM 2327 O O . ALA A 1 296 ? 7.32 -13.484 3.594 1 93.31 296 ALA A O 1
ATOM 2328 N N . SER A 1 297 ? 9.047 -13.266 5.004 1 93.62 297 SER A N 1
ATOM 2329 C CA . SER A 1 297 ? 10.047 -13.734 4.043 1 93.62 297 SER A CA 1
ATOM 2330 C C . SER A 1 297 ? 9.812 -15.195 3.672 1 93.62 297 SER A C 1
ATOM 2332 O O . SER A 1 297 ? 10 -15.586 2.518 1 93.62 297 SER A O 1
ATOM 2334 N N . TYR A 1 298 ? 9.391 -15.953 4.609 1 91.69 298 TYR A N 1
ATOM 2335 C CA . TYR A 1 298 ? 9.086 -17.359 4.336 1 91.69 298 TYR A CA 1
ATOM 2336 C C . TYR A 1 298 ? 7.996 -17.484 3.279 1 91.69 298 TYR A C 1
ATOM 2338 O O . TYR A 1 298 ? 8.125 -18.266 2.34 1 91.69 298 TYR A O 1
ATOM 2346 N N . TRP A 1 299 ? 6.965 -16.75 3.477 1 93.25 299 TRP A N 1
ATOM 2347 C CA . TRP A 1 299 ? 5.84 -16.859 2.559 1 93.25 299 TRP A CA 1
ATOM 2348 C C . TRP A 1 299 ? 6.219 -16.375 1.163 1 93.25 299 TRP A C 1
ATOM 2350 O O . TRP A 1 299 ? 5.73 -16.906 0.161 1 93.25 299 TRP A O 1
ATOM 2360 N N . VAL A 1 300 ? 7.062 -15.352 1.062 1 95.12 300 VAL A N 1
ATOM 2361 C CA . VAL A 1 300 ? 7.578 -14.922 -0.237 1 95.12 300 VAL A CA 1
ATOM 2362 C C . VAL A 1 300 ? 8.391 -16.047 -0.866 1 95.12 300 VAL A C 1
ATOM 2364 O O . VAL A 1 300 ? 8.211 -16.375 -2.043 1 95.12 300 VAL A O 1
ATOM 2367 N N . ALA A 1 301 ? 9.242 -16.641 -0.049 1 92.75 301 ALA A N 1
ATOM 2368 C CA . ALA A 1 301 ? 10.078 -17.734 -0.529 1 92.75 301 ALA A CA 1
ATOM 2369 C C . ALA A 1 301 ? 9.227 -18.906 -1.012 1 92.75 301 ALA A C 1
ATOM 2371 O O . ALA A 1 301 ? 9.555 -19.562 -2.012 1 92.75 301 ALA A O 1
ATOM 2372 N N . LEU A 1 302 ? 8.18 -19.141 -0.286 1 93 302 LEU A N 1
ATOM 2373 C CA . LEU A 1 302 ? 7.293 -20.234 -0.668 1 93 302 LEU A CA 1
ATOM 2374 C C . LEU A 1 302 ? 6.656 -19.969 -2.027 1 93 302 LEU A C 1
ATOM 2376 O O . LEU A 1 302 ? 6.594 -20.875 -2.873 1 93 302 LEU A O 1
ATOM 2380 N N . ARG A 1 303 ? 6.125 -18.797 -2.27 1 94.62 303 ARG A N 1
ATOM 2381 C CA . ARG A 1 303 ? 5.531 -18.453 -3.559 1 94.62 303 ARG A CA 1
ATOM 2382 C C . ARG A 1 303 ? 6.562 -18.547 -4.676 1 94.62 303 ARG A C 1
ATOM 2384 O O . ARG A 1 303 ? 6.254 -19.016 -5.773 1 94.62 303 ARG A O 1
ATOM 2391 N N . GLN A 1 304 ? 7.762 -18.125 -4.383 1 91.12 304 GLN A N 1
ATOM 2392 C CA . GLN A 1 304 ? 8.836 -18.25 -5.363 1 91.12 304 GLN A CA 1
ATOM 2393 C C . GLN A 1 304 ? 9.141 -19.703 -5.68 1 91.12 304 GLN A C 1
ATOM 2395 O O . GLN A 1 304 ? 9.367 -20.062 -6.836 1 91.12 304 GLN A O 1
ATOM 2400 N N . GLU A 1 305 ? 9.133 -20.469 -4.633 1 90.12 305 GLU A N 1
ATOM 2401 C CA . GLU A 1 305 ? 9.383 -21.891 -4.801 1 90.12 305 GLU A CA 1
ATOM 2402 C C . GLU A 1 305 ? 8.297 -22.547 -5.648 1 90.12 305 GLU A C 1
ATOM 2404 O O . GLU A 1 305 ? 8.594 -23.359 -6.527 1 90.12 305 GLU A O 1
ATOM 2409 N N . VAL A 1 306 ? 7.094 -22.219 -5.359 1 93.25 306 VAL A N 1
ATOM 2410 C CA . VAL A 1 306 ? 5.977 -22.75 -6.125 1 93.25 306 VAL A CA 1
ATOM 2411 C C . VAL A 1 306 ? 6.113 -22.375 -7.594 1 93.25 306 VAL A C 1
ATOM 2413 O O . VAL A 1 306 ? 5.965 -23.203 -8.484 1 93.25 306 VAL A O 1
ATOM 2416 N N . TYR A 1 307 ? 6.379 -21.172 -7.832 1 91 307 TYR A N 1
ATOM 2417 C CA . TYR A 1 307 ? 6.543 -20.672 -9.195 1 91 307 TYR A CA 1
ATOM 2418 C C . TYR A 1 307 ? 7.633 -21.438 -9.93 1 91 307 TYR A C 1
ATOM 2420 O O . TYR A 1 307 ? 7.414 -21.922 -11.039 1 91 307 TYR A O 1
ATOM 2428 N N . TYR A 1 308 ? 8.742 -21.609 -9.328 1 86.19 308 TYR A N 1
ATOM 2429 C CA . TYR A 1 308 ? 9.867 -22.281 -9.969 1 86.19 308 TYR A CA 1
ATOM 2430 C C . TYR A 1 308 ? 9.578 -23.766 -10.172 1 86.19 308 TYR A C 1
ATOM 2432 O O . TYR A 1 308 ? 9.953 -24.344 -11.195 1 86.19 308 TYR A O 1
ATOM 2440 N N . SER A 1 309 ? 9 -24.281 -9.172 1 90.75 309 SER A N 1
ATOM 2441 C CA . SER A 1 309 ? 8.641 -25.703 -9.258 1 90.75 309 SER A CA 1
ATOM 2442 C C . SER A 1 309 ? 7.738 -25.969 -10.461 1 90.75 309 SER A C 1
ATOM 2444 O O . SER A 1 309 ? 8.008 -26.875 -11.25 1 90.75 309 SER A O 1
ATOM 2446 N N . LEU A 1 310 ? 6.781 -25.188 -10.625 1 93.31 310 LEU A N 1
ATOM 2447 C CA . LEU A 1 310 ? 5.816 -25.375 -11.703 1 93.31 310 LEU A CA 1
ATOM 2448 C C . LEU A 1 310 ? 6.406 -24.969 -13.047 1 93.31 310 LEU A C 1
ATOM 2450 O O . LEU A 1 310 ? 6.082 -25.562 -14.078 1 93.31 310 LEU A O 1
ATOM 2454 N N . LEU A 1 311 ? 7.254 -24.016 -13.031 1 87.5 311 LEU A N 1
ATOM 2455 C CA . LEU A 1 311 ? 7.883 -23.531 -14.258 1 87.5 311 LEU A CA 1
ATOM 2456 C C . LEU A 1 311 ? 8.867 -24.547 -14.805 1 87.5 311 LEU A C 1
ATOM 2458 O O . LEU A 1 311 ? 8.891 -24.828 -16 1 87.5 311 LEU A O 1
ATOM 2462 N N . LYS A 1 312 ? 9.641 -25.141 -13.906 1 84.62 312 LYS A N 1
ATOM 2463 C CA . LYS A 1 312 ? 10.75 -26 -14.328 1 84.62 312 LYS A CA 1
ATOM 2464 C C . LYS A 1 312 ? 10.383 -27.469 -14.219 1 84.62 312 LYS A C 1
ATOM 2466 O O . LYS A 1 312 ? 11.078 -28.328 -14.766 1 84.62 312 LYS A O 1
ATOM 2471 N N . GLY A 1 313 ? 9.367 -27.812 -13.516 1 89.38 313 GLY A N 1
ATOM 2472 C CA . GLY A 1 313 ? 8.914 -29.188 -13.43 1 89.38 313 GLY A CA 1
ATOM 2473 C C . GLY A 1 313 ? 9.641 -30 -12.367 1 89.38 313 GLY A C 1
ATOM 2474 O O . GLY A 1 313 ? 10.102 -31.109 -12.641 1 89.38 313 GLY A O 1
ATOM 2475 N N . TYR A 1 314 ? 9.891 -29.406 -11.172 1 88.56 314 TYR A N 1
ATOM 2476 C CA . TYR A 1 314 ? 10.469 -30.141 -10.047 1 88.56 314 TYR A CA 1
ATOM 2477 C C . TYR A 1 314 ? 9.656 -29.906 -8.773 1 88.56 314 TYR A C 1
ATOM 2479 O O . TYR A 1 314 ? 8.891 -28.953 -8.688 1 88.56 314 TYR A O 1
ATOM 2487 N N . SER A 1 315 ? 9.82 -30.797 -7.875 1 91.25 315 SER A N 1
ATOM 2488 C CA . SER A 1 315 ? 9.07 -30.719 -6.625 1 91.25 315 SER A CA 1
ATOM 2489 C C . SER A 1 315 ? 9.625 -29.625 -5.715 1 91.25 315 SER A C 1
ATOM 2491 O O . SER A 1 315 ? 10.844 -29.5 -5.559 1 91.25 315 SER A O 1
ATOM 2493 N N . PRO A 1 316 ? 8.734 -28.844 -5.117 1 89.44 316 PRO A N 1
ATOM 2494 C CA . PRO A 1 316 ? 9.195 -27.844 -4.141 1 89.44 316 PRO A CA 1
ATOM 2495 C C . PRO A 1 316 ? 9.977 -28.484 -2.988 1 89.44 316 PRO A C 1
ATOM 2497 O O . PRO A 1 316 ? 9.633 -29.578 -2.535 1 89.44 316 PRO A O 1
ATOM 2500 N N . GLN A 1 317 ? 11.031 -27.797 -2.512 1 85.06 317 GLN A N 1
ATOM 2501 C CA . GLN A 1 317 ? 11.906 -28.328 -1.475 1 85.06 317 GLN A CA 1
ATOM 2502 C C . GLN A 1 317 ? 11.875 -27.453 -0.221 1 85.06 317 GLN A C 1
ATOM 2504 O O . GLN A 1 317 ? 12.562 -27.75 0.76 1 85.06 317 GLN A O 1
ATOM 2509 N N . ILE A 1 318 ? 11.07 -26.5 -0.161 1 81.44 318 ILE A N 1
ATOM 2510 C CA . ILE A 1 318 ? 11.023 -25.594 0.98 1 81.44 318 ILE A CA 1
ATOM 2511 C C . ILE A 1 318 ? 10.328 -26.281 2.156 1 81.44 318 ILE A C 1
ATOM 2513 O O . ILE A 1 318 ? 9.492 -27.156 1.961 1 81.44 318 ILE A O 1
ATOM 2517 N N . VAL A 1 319 ? 10.711 -25.859 3.348 1 77.06 319 VAL A N 1
ATOM 2518 C CA . VAL A 1 319 ? 10.188 -26.422 4.586 1 77.06 319 VAL A CA 1
ATOM 2519 C C . VAL A 1 319 ? 8.711 -26.078 4.73 1 77.06 319 VAL A C 1
ATOM 2521 O O . VAL A 1 319 ? 8.242 -25.094 4.148 1 77.06 319 VAL A O 1
ATOM 2524 N N . GLU A 1 320 ? 8.094 -26.859 5.574 1 78.69 320 GLU A N 1
ATOM 2525 C CA . GLU A 1 320 ? 6.676 -26.625 5.816 1 78.69 320 GLU A CA 1
ATOM 2526 C C . GLU A 1 320 ? 6.453 -25.344 6.617 1 78.69 320 GLU A C 1
ATOM 2528 O O . GLU A 1 320 ? 7.328 -24.922 7.375 1 78.69 320 GLU A O 1
ATOM 2533 N N . PRO A 1 321 ? 5.332 -24.844 6.484 1 76.12 321 PRO A N 1
ATOM 2534 C CA . PRO A 1 321 ? 5.043 -23.562 7.129 1 76.12 321 PRO A CA 1
ATOM 2535 C C . PRO A 1 321 ? 5.133 -23.641 8.656 1 76.12 321 PRO A C 1
ATOM 2537 O O . PRO A 1 321 ? 4.934 -24.703 9.234 1 76.12 321 PRO A O 1
ATOM 2540 N N . PRO A 1 322 ? 5.566 -22.578 9.328 1 65.75 322 PRO A N 1
ATOM 2541 C CA . PRO A 1 322 ? 5.906 -22.469 10.742 1 65.75 322 PRO A CA 1
ATOM 2542 C C . PRO A 1 322 ? 4.711 -22.719 11.664 1 65.75 322 PRO A C 1
ATOM 2544 O O . PRO A 1 322 ? 4.891 -23.109 12.82 1 65.75 322 PRO A O 1
ATOM 2547 N N . GLY A 1 323 ? 3.59 -22.516 11.242 1 65.69 323 GLY A N 1
ATOM 2548 C CA . GLY A 1 323 ? 2.523 -22.531 12.234 1 65.69 323 GLY A CA 1
ATOM 2549 C C . GLY A 1 323 ? 1.43 -23.531 11.914 1 65.69 323 GLY A C 1
ATOM 2550 O O . GLY A 1 323 ? 1.525 -24.266 10.93 1 65.69 323 GLY A O 1
ATOM 2551 N N . GLU A 1 324 ? 0.667 -23.547 13.031 1 73 324 GLU A N 1
ATOM 2552 C CA . GLU A 1 324 ? -0.545 -24.344 12.852 1 73 324 GLU A CA 1
ATOM 2553 C C . GLU A 1 324 ? -1.433 -23.75 11.758 1 73 324 GLU A C 1
ATOM 2555 O O . GLU A 1 324 ? -1.414 -22.531 11.531 1 73 324 GLU A O 1
ATOM 2560 N N . TRP A 1 325 ? -2.066 -24.547 11.148 1 76.75 325 TRP A N 1
ATOM 2561 C CA . TRP A 1 325 ? -2.947 -24.188 10.047 1 76.75 325 TRP A CA 1
ATOM 2562 C C . TRP A 1 325 ? -3.871 -23.031 10.438 1 76.75 325 TRP A C 1
ATOM 2564 O O . TRP A 1 325 ? -4.133 -22.141 9.641 1 76.75 325 TRP A O 1
ATOM 2574 N N . VAL A 1 326 ? -4.199 -22.984 11.688 1 75.75 326 VAL A N 1
ATOM 2575 C CA . VAL A 1 326 ? -5.168 -22 12.164 1 75.75 326 VAL A CA 1
ATOM 2576 C C . VAL A 1 326 ? -4.539 -20.609 12.172 1 75.75 326 VAL A C 1
ATOM 2578 O O . VAL A 1 326 ? -5.227 -19.609 11.953 1 75.75 326 VAL A O 1
ATOM 2581 N N . ASP A 1 327 ? -3.26 -20.562 12.234 1 80.31 327 ASP A N 1
ATOM 2582 C CA . ASP A 1 327 ? -2.57 -19.281 12.367 1 80.31 327 ASP A CA 1
ATOM 2583 C C . ASP A 1 327 ? -2.17 -18.719 11.008 1 80.31 327 ASP A C 1
ATOM 2585 O O . ASP A 1 327 ? -1.747 -17.578 10.898 1 80.31 327 ASP A O 1
ATOM 2589 N N . ILE A 1 328 ? -2.352 -19.562 10.039 1 89.56 328 ILE A N 1
ATOM 2590 C CA . ILE A 1 328 ? -1.977 -19.141 8.695 1 89.56 328 ILE A CA 1
ATOM 2591 C C . ILE A 1 328 ? -3.078 -18.266 8.102 1 89.56 328 ILE A C 1
ATOM 2593 O O . ILE A 1 328 ? -4.266 -18.578 8.234 1 89.56 328 ILE A O 1
ATOM 2597 N N . SER A 1 329 ? -2.727 -17.125 7.582 1 91.81 329 SER A N 1
ATOM 2598 C CA . SER A 1 329 ? -3.699 -16.234 6.953 1 91.81 329 SER A CA 1
ATOM 2599 C C . SER A 1 329 ? -4.422 -16.938 5.805 1 91.81 329 SER A C 1
ATOM 2601 O O . SER A 1 329 ? -3.881 -17.844 5.188 1 91.81 329 SER A O 1
ATOM 2603 N N . PRO A 1 330 ? -5.633 -16.547 5.457 1 94.31 330 PRO A N 1
ATOM 2604 C CA . PRO A 1 330 ? -6.414 -17.188 4.402 1 94.31 330 PRO A CA 1
ATOM 2605 C C . PRO A 1 330 ? -5.676 -17.25 3.07 1 94.31 330 PRO A C 1
ATOM 2607 O O . PRO A 1 330 ? -5.633 -18.297 2.43 1 94.31 330 PRO A O 1
ATOM 2610 N N . ALA A 1 331 ? -5.113 -16.172 2.646 1 96.75 331 ALA A N 1
ATOM 2611 C CA . ALA A 1 331 ? -4.402 -16.172 1.37 1 96.75 331 ALA A CA 1
ATOM 2612 C C . ALA A 1 331 ? -3.227 -17.141 1.395 1 96.75 331 ALA A C 1
ATOM 2614 O O . ALA A 1 331 ? -2.982 -17.859 0.418 1 96.75 331 ALA A O 1
ATOM 2615 N N . ASN A 1 332 ? -2.504 -17.188 2.508 1 95.38 332 ASN A N 1
ATOM 2616 C CA . ASN A 1 332 ? -1.354 -18.078 2.629 1 95.38 332 ASN A CA 1
ATOM 2617 C C . ASN A 1 332 ? -1.783 -19.547 2.705 1 95.38 332 ASN A C 1
ATOM 2619 O O . ASN A 1 332 ? -1.029 -20.438 2.318 1 95.38 332 ASN A O 1
ATOM 2623 N N . LYS A 1 333 ? -2.988 -19.812 3.207 1 96.25 333 LYS A N 1
ATOM 2624 C CA . LYS A 1 333 ? -3.521 -21.172 3.154 1 96.25 333 LYS A CA 1
ATOM 2625 C C . LYS A 1 333 ? -3.664 -21.656 1.713 1 96.25 333 LYS A C 1
ATOM 2627 O O . LYS A 1 333 ? -3.346 -22.812 1.403 1 96.25 333 LYS A O 1
ATOM 2632 N N . LEU A 1 334 ? -4.141 -20.781 0.872 1 97.88 334 LEU A N 1
ATOM 2633 C CA . LEU A 1 334 ? -4.297 -21.125 -0.537 1 97.88 334 LEU A CA 1
ATOM 2634 C C . LEU A 1 334 ? -2.941 -21.344 -1.197 1 97.88 334 LEU A C 1
ATOM 2636 O O . LEU A 1 334 ? -2.771 -22.281 -1.982 1 97.88 334 LEU A O 1
ATOM 2640 N N . VAL A 1 335 ? -1.958 -20.531 -0.861 1 96.94 335 VAL A N 1
ATOM 2641 C CA . VAL A 1 335 ? -0.603 -20.688 -1.377 1 96.94 335 VAL A CA 1
ATOM 2642 C C . VAL A 1 335 ? -0.018 -22.016 -0.9 1 96.94 335 VAL A C 1
ATOM 2644 O O . VAL A 1 335 ? 0.6 -22.734 -1.679 1 96.94 335 VAL A O 1
ATOM 2647 N N . SER A 1 336 ? -0.231 -22.281 0.366 1 95.62 336 SER A N 1
ATOM 2648 C CA . SER A 1 336 ? 0.255 -23.547 0.933 1 95.62 336 SER A CA 1
ATOM 2649 C C . SER A 1 336 ? -0.364 -24.734 0.229 1 95.62 336 SER A C 1
ATOM 2651 O O . SER A 1 336 ? 0.32 -25.734 -0.036 1 95.62 336 SER A O 1
ATOM 2653 N N . HIS A 1 337 ? -1.63 -24.656 -0.029 1 97 337 HIS A N 1
ATOM 2654 C CA . HIS A 1 337 ? -2.301 -25.719 -0.762 1 97 337 HIS A CA 1
ATOM 2655 C C . HIS A 1 337 ? -1.682 -25.906 -2.143 1 97 337 HIS A C 1
ATOM 2657 O O . HIS A 1 337 ? -1.457 -27.047 -2.57 1 97 337 HIS A O 1
ATOM 2663 N N . THR A 1 338 ? -1.425 -24.875 -2.812 1 97.94 338 THR A N 1
ATOM 2664 C CA . THR A 1 338 ? -0.81 -24.953 -4.133 1 97.94 338 THR A CA 1
ATOM 2665 C C . THR A 1 338 ? 0.574 -25.594 -4.047 1 97.94 338 THR A C 1
ATOM 2667 O O . THR A 1 338 ? 0.97 -26.344 -4.934 1 97.94 338 THR A O 1
ATOM 2670 N N . ASN A 1 339 ? 1.294 -25.203 -3.037 1 95.88 339 ASN A N 1
ATOM 2671 C CA . ASN A 1 339 ? 2.59 -25.828 -2.797 1 95.88 339 ASN A CA 1
ATOM 2672 C C . ASN A 1 339 ? 2.461 -27.344 -2.641 1 95.88 339 ASN A C 1
ATOM 2674 O O . ASN A 1 339 ? 3.252 -28.109 -3.205 1 95.88 339 ASN A O 1
ATOM 2678 N N . GLN A 1 340 ? 1.491 -27.781 -1.875 1 95.88 340 GLN A N 1
ATOM 2679 C CA . GLN A 1 340 ? 1.264 -29.203 -1.658 1 95.88 340 GLN A CA 1
ATOM 2680 C C . GLN A 1 340 ? 0.854 -29.906 -2.953 1 95.88 340 GLN A C 1
ATOM 2682 O O . GLN A 1 340 ? 1.261 -31.031 -3.211 1 95.88 340 GLN A O 1
ATOM 2687 N N . VAL A 1 341 ? 0.091 -29.203 -3.713 1 98.06 341 VAL A N 1
ATOM 2688 C CA . VAL A 1 341 ? -0.324 -29.734 -5.004 1 98.06 341 VAL A CA 1
ATOM 2689 C C . VAL A 1 341 ? 0.894 -29.906 -5.91 1 98.06 341 VAL A C 1
ATOM 2691 O O . VAL A 1 341 ? 1.038 -30.922 -6.586 1 98.06 341 VAL A O 1
ATOM 2694 N N . ALA A 1 342 ? 1.753 -28.891 -5.922 1 97.12 342 ALA A N 1
ATOM 2695 C CA . ALA A 1 342 ? 2.975 -28.984 -6.715 1 97.12 342 ALA A CA 1
ATOM 2696 C C . ALA A 1 342 ? 3.852 -30.141 -6.242 1 97.12 342 ALA A C 1
ATOM 2698 O O . ALA A 1 342 ? 4.426 -30.875 -7.055 1 97.12 342 ALA A O 1
ATOM 2699 N N . LYS A 1 343 ? 3.918 -30.312 -4.961 1 95 343 LYS A N 1
ATOM 2700 C CA . LYS A 1 343 ? 4.68 -31.422 -4.395 1 95 343 LYS A CA 1
ATOM 2701 C C . LYS A 1 343 ? 4.109 -32.781 -4.844 1 95 343 LYS A C 1
ATOM 2703 O O . LYS A 1 343 ? 4.859 -33.688 -5.176 1 95 343 LYS A O 1
ATOM 2708 N N . TRP A 1 344 ? 2.852 -32.906 -4.781 1 96.94 344 TRP A N 1
ATOM 2709 C CA . TRP A 1 344 ? 2.176 -34.125 -5.242 1 96.94 344 TRP A CA 1
ATOM 2710 C C . TRP A 1 344 ? 2.418 -34.344 -6.73 1 96.94 344 TRP A C 1
ATOM 2712 O O . TRP A 1 344 ? 2.762 -35.438 -7.148 1 96.94 344 TRP A O 1
ATOM 2722 N N . LEU A 1 345 ? 2.256 -33.281 -7.539 1 97.25 345 LEU A N 1
ATOM 2723 C CA . LEU A 1 345 ? 2.363 -33.344 -8.992 1 97.25 345 LEU A CA 1
ATOM 2724 C C . LEU A 1 345 ? 3.729 -33.875 -9.406 1 97.25 345 LEU A C 1
ATOM 2726 O O . LEU A 1 345 ? 3.824 -34.719 -10.312 1 97.25 345 LEU A O 1
ATOM 2730 N N . PHE A 1 346 ? 4.738 -33.469 -8.781 1 95.62 346 PHE A N 1
ATOM 2731 C CA . PHE A 1 346 ? 6.094 -33.844 -9.203 1 95.62 346 PHE A CA 1
ATOM 2732 C C . PHE A 1 346 ? 6.695 -34.875 -8.266 1 95.62 346 PHE A C 1
ATOM 2734 O O . PHE A 1 346 ? 7.891 -35.156 -8.328 1 95.62 346 PHE A O 1
ATOM 2741 N N . GLY A 1 347 ? 5.867 -35.344 -7.363 1 92.38 347 GLY A N 1
ATOM 2742 C CA . GLY A 1 347 ? 6.27 -36.438 -6.492 1 92.38 347 GLY A CA 1
ATOM 2743 C C . GLY A 1 347 ? 5.754 -37.781 -6.957 1 92.38 347 GLY A C 1
ATOM 2744 O O . GLY A 1 347 ? 6.012 -38.219 -8.086 1 92.38 347 GLY A O 1
ATOM 2745 N N . ASP A 1 348 ? 4.984 -38.469 -6.098 1 89.12 348 ASP A N 1
ATOM 2746 C CA . ASP A 1 348 ? 4.547 -39.844 -6.398 1 89.12 348 ASP A CA 1
ATOM 2747 C C . ASP A 1 348 ? 3.211 -39.812 -7.141 1 89.12 348 ASP A C 1
ATOM 2749 O O . ASP A 1 348 ? 2.801 -40.844 -7.695 1 89.12 348 ASP A O 1
ATOM 2753 N N . LYS A 1 349 ? 2.529 -38.688 -7.195 1 92.94 349 LYS A N 1
ATOM 2754 C CA . LYS A 1 349 ? 1.243 -38.562 -7.875 1 92.94 349 LYS A CA 1
ATOM 2755 C C . LYS A 1 349 ? 0.301 -39.688 -7.457 1 92.94 349 LYS A C 1
ATOM 2757 O O . LYS A 1 349 ? -0.349 -40.312 -8.305 1 92.94 349 LYS A O 1
ATOM 2762 N N . SER A 1 350 ? 0.288 -40 -6.18 1 94.06 350 SER A N 1
ATOM 2763 C CA . SER A 1 350 ? -0.528 -41.094 -5.668 1 94.06 350 SER A CA 1
ATOM 2764 C C . SER A 1 350 ? -2.01 -40.719 -5.676 1 94.06 350 SER A C 1
ATOM 2766 O O . SER A 1 350 ? -2.369 -39.562 -5.512 1 94.06 350 SER A O 1
ATOM 2768 N N . LYS A 1 351 ? -2.826 -41.75 -5.863 1 95.94 351 LYS A N 1
ATOM 2769 C CA . LYS A 1 351 ? -4.27 -41.531 -5.824 1 95.94 351 LYS A CA 1
ATOM 2770 C C . LYS A 1 351 ? -4.723 -41.031 -4.457 1 95.94 351 LYS A C 1
ATOM 2772 O O . LYS A 1 351 ? -5.586 -40.156 -4.359 1 95.94 351 LYS A O 1
ATOM 2777 N N . ASP A 1 352 ? -4.148 -41.562 -3.424 1 95.56 352 ASP A N 1
ATOM 2778 C CA . ASP A 1 352 ? -4.48 -41.156 -2.066 1 95.56 352 ASP A CA 1
ATOM 2779 C C . ASP A 1 352 ? -4.109 -39.688 -1.846 1 95.56 352 ASP A C 1
ATOM 2781 O O . ASP A 1 352 ? -4.855 -38.938 -1.207 1 95.56 352 ASP A O 1
ATOM 2785 N N . GLY A 1 353 ? -2.922 -39.344 -2.312 1 96.5 353 GLY A N 1
ATOM 2786 C CA . GLY A 1 353 ? -2.516 -37.938 -2.225 1 96.5 353 GLY A CA 1
ATOM 2787 C C . GLY A 1 353 ? -3.461 -37 -2.943 1 96.5 353 GLY A C 1
ATOM 2788 O O . GLY A 1 353 ? -3.789 -35.938 -2.428 1 96.5 353 GLY A O 1
ATOM 2789 N N . TRP A 1 354 ? -3.877 -37.406 -4.09 1 97.62 354 TRP A N 1
ATOM 2790 C CA . TRP A 1 354 ? -4.832 -36.625 -4.859 1 97.62 354 TRP A CA 1
ATOM 2791 C C . TRP A 1 354 ? -6.137 -36.438 -4.094 1 97.62 354 TRP A C 1
ATOM 2793 O O . TRP A 1 354 ? -6.668 -35.344 -4.012 1 97.62 354 TRP A O 1
ATOM 2803 N N . GLN A 1 355 ? -6.633 -37.562 -3.549 1 97.19 355 GLN A N 1
ATOM 2804 C CA . GLN A 1 355 ? -7.895 -37.531 -2.814 1 97.19 355 GLN A CA 1
ATOM 2805 C C . GLN A 1 355 ? -7.797 -36.594 -1.601 1 97.19 355 GLN A C 1
ATOM 2807 O O . GLN A 1 355 ? -8.727 -35.844 -1.309 1 97.19 355 GLN A O 1
ATOM 2812 N N . ASN A 1 356 ? -6.711 -36.656 -0.935 1 97.31 356 ASN A N 1
ATOM 2813 C CA . ASN A 1 356 ? -6.492 -35.781 0.218 1 97.31 356 ASN A CA 1
ATOM 2814 C C . ASN A 1 356 ? -6.484 -34.312 -0.182 1 97.31 356 ASN A C 1
ATOM 2816 O O . ASN A 1 356 ? -7.062 -33.469 0.509 1 97.31 356 ASN A O 1
ATOM 2820 N N . LEU A 1 357 ? -5.762 -34 -1.256 1 98.06 357 LEU A N 1
ATOM 2821 C CA . LEU A 1 357 ? -5.672 -32.625 -1.743 1 98.06 357 LEU A CA 1
ATOM 2822 C C . LEU A 1 357 ? -7.031 -32.125 -2.219 1 98.06 357 LEU A C 1
ATOM 2824 O O . LEU A 1 357 ? -7.363 -30.953 -2.033 1 98.06 357 LEU A O 1
ATOM 2828 N N . LYS A 1 358 ? -7.785 -33.062 -2.812 1 98.12 358 LYS A N 1
ATOM 2829 C CA . LYS A 1 358 ? -9.125 -32.688 -3.25 1 98.12 358 LYS A CA 1
ATOM 2830 C C . LYS A 1 358 ? -10.031 -32.375 -2.059 1 98.12 358 LYS A C 1
ATOM 2832 O O . LYS A 1 358 ? -10.867 -31.484 -2.119 1 98.12 358 LYS A O 1
ATOM 2837 N N . GLU A 1 359 ? -9.906 -33.125 -1.041 1 97.62 359 GLU A N 1
ATOM 2838 C CA . GLU A 1 359 ? -10.648 -32.844 0.184 1 97.62 359 GLU A CA 1
ATOM 2839 C C . GLU A 1 359 ? -10.258 -31.516 0.785 1 97.62 359 GLU A C 1
ATOM 2841 O O . GLU A 1 359 ? -11.117 -30.766 1.246 1 97.62 359 GLU A O 1
ATOM 2846 N N . GLN A 1 360 ? -8.977 -31.234 0.814 1 96.5 360 GLN A N 1
ATOM 2847 C CA . GLN A 1 360 ? -8.5 -29.938 1.287 1 96.5 360 GLN A CA 1
ATOM 2848 C C . GLN A 1 360 ? -9.047 -28.797 0.427 1 96.5 360 GLN A C 1
ATOM 2850 O O . GLN A 1 360 ? -9.406 -27.75 0.945 1 96.5 360 GLN A O 1
ATOM 2855 N N . GLU A 1 361 ? -9.008 -29.016 -0.875 1 98.12 361 GLU A N 1
ATOM 2856 C CA . GLU A 1 361 ? -9.586 -28.031 -1.796 1 98.12 361 GLU A CA 1
ATOM 2857 C C . GLU A 1 361 ? -11.031 -27.719 -1.435 1 98.12 361 GLU A C 1
ATOM 2859 O O . GLU A 1 361 ? -11.438 -26.562 -1.429 1 98.12 361 GLU A O 1
ATOM 2864 N N . GLU A 1 362 ? -11.789 -28.75 -1.169 1 97.31 362 GLU A N 1
ATOM 2865 C CA . GLU A 1 362 ? -13.195 -28.562 -0.798 1 97.31 362 GLU A CA 1
ATOM 2866 C C . GLU A 1 362 ? -13.328 -27.766 0.489 1 97.31 362 GLU A C 1
ATOM 2868 O O . GLU A 1 362 ? -14.203 -26.891 0.596 1 97.31 362 GLU A O 1
ATOM 2873 N N . TYR A 1 363 ? -12.508 -28.078 1.389 1 95.62 363 TYR A N 1
ATOM 2874 C CA . TYR A 1 363 ? -12.484 -27.328 2.631 1 95.62 363 TYR A CA 1
ATOM 2875 C C . TYR A 1 363 ? -12.188 -25.859 2.361 1 95.62 363 TYR A C 1
ATOM 2877 O O . TYR A 1 363 ? -12.867 -24.969 2.893 1 95.62 363 TYR A O 1
ATOM 2885 N N . LEU A 1 364 ? -11.164 -25.578 1.59 1 96.88 364 LEU A N 1
ATOM 2886 C CA . LEU A 1 364 ? -10.766 -24.203 1.278 1 96.88 364 LEU A CA 1
ATOM 2887 C C . LEU A 1 364 ? -11.883 -23.469 0.548 1 96.88 364 LEU A C 1
ATOM 2889 O O . LEU A 1 364 ? -12.133 -22.281 0.822 1 96.88 364 LEU A O 1
ATOM 2893 N N . ASP A 1 365 ? -12.586 -24.125 -0.32 1 96.19 365 ASP A N 1
ATOM 2894 C CA . ASP A 1 365 ? -13.688 -23.531 -1.071 1 96.19 365 ASP A CA 1
ATOM 2895 C C . ASP A 1 365 ? -14.844 -23.156 -0.147 1 96.19 365 ASP A C 1
ATOM 2897 O O . ASP A 1 365 ? -15.547 -22.172 -0.391 1 96.19 365 ASP A O 1
ATOM 2901 N N . GLN A 1 366 ? -14.992 -23.938 0.848 1 94.25 366 GLN A N 1
ATOM 2902 C CA . GLN A 1 366 ? -16.125 -23.75 1.743 1 94.25 366 GLN A CA 1
ATOM 2903 C C . GLN A 1 366 ? -15.828 -22.672 2.791 1 94.25 366 GLN A C 1
ATOM 2905 O O . GLN A 1 366 ? -16.703 -21.875 3.135 1 94.25 366 GLN A O 1
ATOM 2910 N N . TYR A 1 367 ? -14.555 -22.609 3.211 1 92.38 367 TYR A N 1
ATOM 2911 C CA . TYR A 1 367 ? -14.328 -21.844 4.43 1 92.38 367 TYR A CA 1
ATOM 2912 C C . TYR A 1 367 ? -13.336 -20.719 4.184 1 92.38 367 TYR A C 1
ATOM 2914 O O . TYR A 1 367 ? -13.227 -19.781 4.988 1 92.38 367 TYR A O 1
ATOM 2922 N N . VAL A 1 368 ? -12.586 -20.703 3.113 1 94.25 368 VAL A N 1
ATOM 2923 C CA . VAL A 1 368 ? -11.5 -19.734 2.951 1 94.25 368 VAL A CA 1
ATOM 2924 C C . VAL A 1 368 ? -11.797 -18.828 1.754 1 94.25 368 VAL A C 1
ATOM 2926 O O . VAL A 1 368 ? -11.828 -17.609 1.888 1 94.25 368 VAL A O 1
ATOM 2929 N N . THR A 1 369 ? -12.141 -19.375 0.595 1 94.88 369 THR A N 1
ATOM 2930 C CA . THR A 1 369 ? -12.258 -18.641 -0.66 1 94.88 369 THR A CA 1
ATOM 2931 C C . THR A 1 369 ? -13.398 -17.625 -0.585 1 94.88 369 THR A C 1
ATOM 2933 O O . THR A 1 369 ? -13.336 -16.578 -1.223 1 94.88 369 THR A O 1
ATOM 2936 N N . PRO A 1 370 ? -14.43 -17.844 0.179 1 90.62 370 PRO A N 1
ATOM 2937 C CA . PRO A 1 370 ? -15.508 -16.859 0.24 1 90.62 370 PRO A CA 1
ATOM 2938 C C . PRO A 1 370 ? -15.047 -15.516 0.79 1 90.62 370 PRO A C 1
ATOM 2940 O O . PRO A 1 370 ? -15.648 -14.477 0.486 1 90.62 370 PRO A O 1
ATOM 2943 N N . CYS A 1 371 ? -13.984 -15.523 1.535 1 87.12 371 CYS A N 1
ATOM 2944 C CA . CYS A 1 371 ? -13.43 -14.289 2.074 1 87.12 371 CYS A CA 1
ATOM 2945 C C . CYS A 1 371 ? -12.852 -13.422 0.962 1 87.12 371 CYS A C 1
ATOM 2947 O O . CYS A 1 371 ? -12.633 -12.219 1.155 1 87.12 371 CYS A O 1
ATOM 2949 N N . PHE A 1 372 ? -12.656 -14.016 -0.175 1 93.31 372 PHE A N 1
ATOM 2950 C CA . PHE A 1 372 ? -12.008 -13.312 -1.277 1 93.31 372 PHE A CA 1
ATOM 2951 C C . PHE A 1 372 ? -12.969 -13.133 -2.445 1 93.31 372 PHE A C 1
ATOM 2953 O O . PHE A 1 372 ? -12.547 -13.086 -3.602 1 93.31 372 PHE A O 1
ATOM 2960 N N . ALA A 1 373 ? -14.234 -13.094 -2.092 1 91.81 373 ALA A N 1
ATOM 2961 C CA . ALA A 1 373 ? -15.219 -12.875 -3.15 1 91.81 373 ALA A CA 1
ATOM 2962 C C . ALA A 1 373 ? -14.914 -11.594 -3.92 1 91.81 373 ALA A C 1
ATOM 2964 O O . ALA A 1 373 ? -14.641 -10.547 -3.32 1 91.81 373 ALA A O 1
ATOM 2965 N N . PRO A 1 374 ? -14.93 -11.68 -5.238 1 94.25 374 PRO A N 1
ATOM 2966 C CA . PRO A 1 374 ? -14.609 -10.484 -6.023 1 94.25 374 PRO A CA 1
ATOM 2967 C C . PRO A 1 374 ? -15.656 -9.383 -5.871 1 94.25 374 PRO A C 1
ATOM 2969 O O . PRO A 1 374 ? -16.812 -9.664 -5.539 1 94.25 374 PRO A O 1
ATOM 2972 N N . ILE A 1 375 ? -15.297 -8.148 -6.09 1 92.88 375 ILE A N 1
ATOM 2973 C CA . ILE A 1 375 ? -16.203 -7.004 -6.082 1 92.88 375 ILE A CA 1
ATOM 2974 C C . ILE A 1 375 ? -17.109 -7.051 -7.309 1 92.88 375 ILE A C 1
ATOM 2976 O O . ILE A 1 375 ? -18.266 -6.637 -7.246 1 92.88 375 ILE A O 1
ATOM 2980 N N . LEU A 1 376 ? -16.516 -7.531 -8.375 1 92.94 376 LEU A N 1
ATOM 2981 C CA . LEU A 1 376 ? -17.234 -7.672 -9.633 1 92.94 376 LEU A CA 1
ATOM 2982 C C . LEU A 1 376 ? -16.875 -8.984 -10.328 1 92.94 376 LEU A C 1
ATOM 2984 O O . LEU A 1 376 ? -15.703 -9.375 -10.336 1 92.94 376 LEU A O 1
ATOM 2988 N N . HIS A 1 377 ? -17.797 -9.688 -10.727 1 93.12 377 HIS A N 1
ATOM 2989 C CA . HIS A 1 377 ? -17.641 -10.875 -11.555 1 93.12 377 HIS A CA 1
ATOM 2990 C C . HIS A 1 377 ? -18.656 -10.914 -12.68 1 93.12 377 HIS A C 1
ATOM 2992 O O . HIS A 1 377 ? -19.859 -11.031 -12.438 1 93.12 377 HIS A O 1
ATOM 2998 N N . ARG A 1 378 ? -18.172 -10.82 -13.883 1 91.56 378 ARG A N 1
ATOM 2999 C CA . ARG A 1 378 ? -19.031 -10.844 -15.062 1 91.56 378 ARG A CA 1
ATOM 3000 C C . ARG A 1 378 ? -18.484 -11.797 -16.125 1 91.56 378 ARG A C 1
ATOM 3002 O O . ARG A 1 378 ? -17.266 -11.828 -16.375 1 91.56 378 ARG A O 1
ATOM 3009 N N . PRO A 1 379 ? -19.328 -12.594 -16.641 1 92.31 379 PRO A N 1
ATOM 3010 C CA . PRO A 1 379 ? -18.875 -13.43 -17.75 1 92.31 379 PRO A CA 1
ATOM 3011 C C . PRO A 1 379 ? -18.438 -12.609 -18.953 1 92.31 379 PRO A C 1
ATOM 3013 O O . PRO A 1 379 ? -18.781 -11.43 -19.078 1 92.31 379 PRO A O 1
ATOM 3016 N N . PRO A 1 380 ? -17.594 -13.211 -19.75 1 92.62 380 PRO A N 1
ATOM 3017 C CA . PRO A 1 380 ? -17.172 -12.484 -20.953 1 92.62 380 PRO A CA 1
ATOM 3018 C C . PRO A 1 380 ? -18.328 -12.125 -21.875 1 92.62 380 PRO A C 1
ATOM 3020 O O . PRO A 1 380 ? -19.25 -12.922 -22.047 1 92.62 380 PRO A O 1
ATOM 3023 N N . ASP A 1 381 ? -18.281 -10.922 -22.344 1 86.88 381 ASP A N 1
ATOM 3024 C CA . ASP A 1 381 ? -19.219 -10.5 -23.375 1 86.88 381 ASP A CA 1
ATOM 3025 C C . ASP A 1 381 ? -18.781 -11.008 -24.75 1 86.88 381 ASP A C 1
ATOM 3027 O O . ASP A 1 381 ? -18.031 -10.344 -25.453 1 86.88 381 ASP A O 1
ATOM 3031 N N . LYS A 1 382 ? -19.328 -12.016 -25.203 1 84.81 382 LYS A N 1
ATOM 3032 C CA . LYS A 1 382 ? -18.938 -12.648 -26.453 1 84.81 382 LYS A CA 1
ATOM 3033 C C . LYS A 1 382 ? -19.281 -11.758 -27.656 1 84.81 382 LYS A C 1
ATOM 3035 O O . LYS A 1 382 ? -18.594 -11.805 -28.688 1 84.81 382 LYS A O 1
ATOM 3040 N N . ILE A 1 383 ? -20.234 -10.961 -27.453 1 84.94 383 ILE A N 1
ATOM 3041 C CA . ILE A 1 383 ? -20.656 -10.07 -28.531 1 84.94 383 ILE A CA 1
ATOM 3042 C C . ILE A 1 383 ? -19.562 -9.039 -28.797 1 84.94 383 ILE A C 1
ATOM 3044 O O . ILE A 1 383 ? -19.266 -8.742 -29.969 1 84.94 383 ILE A O 1
ATOM 3048 N N . SER A 1 384 ? -18.969 -8.617 -27.766 1 83.88 384 SER A N 1
ATOM 3049 C CA . SER A 1 384 ? -17.922 -7.605 -27.906 1 83.88 384 SER A CA 1
ATOM 3050 C C . SER A 1 384 ? -16.562 -8.25 -28.188 1 83.88 384 SER A C 1
ATOM 3052 O O . SER A 1 384 ? -15.562 -7.547 -28.328 1 83.88 384 SER A O 1
ATOM 3054 N N . GLY A 1 385 ? -16.594 -9.617 -28.25 1 84.25 385 GLY A N 1
ATOM 3055 C CA . GLY A 1 385 ? -15.359 -10.312 -28.547 1 84.25 385 GLY A CA 1
ATOM 3056 C C . GLY A 1 385 ? -14.5 -10.555 -27.312 1 84.25 385 GLY A C 1
ATOM 3057 O O . GLY A 1 385 ? -13.32 -10.891 -27.438 1 84.25 385 GLY A O 1
ATOM 3058 N N . ASP A 1 386 ? -15.086 -10.406 -26.172 1 89.44 386 ASP A N 1
ATOM 3059 C CA . ASP A 1 386 ? -14.32 -10.625 -24.953 1 89.44 386 ASP A CA 1
ATOM 3060 C C . ASP A 1 386 ? -14.117 -12.109 -24.688 1 89.44 386 ASP A C 1
ATOM 3062 O O . ASP A 1 386 ? -15.039 -12.914 -24.875 1 89.44 386 ASP A O 1
ATOM 3066 N N . VAL A 1 387 ? -12.945 -12.438 -24.375 1 93.69 387 VAL A N 1
ATOM 3067 C CA . VAL A 1 387 ? -12.617 -13.836 -24.109 1 93.69 387 VAL A CA 1
ATOM 3068 C C . VAL A 1 387 ? -12.539 -14.07 -22.609 1 93.69 387 VAL A C 1
ATOM 3070 O O . VAL A 1 387 ? -13.016 -15.086 -22.094 1 93.69 387 VAL A O 1
ATOM 3073 N N . PHE A 1 388 ? -11.992 -13.062 -21.906 1 95.94 388 PHE A N 1
ATOM 3074 C CA . PHE A 1 388 ? -11.773 -13.227 -20.469 1 95.94 388 PHE A CA 1
ATOM 3075 C C . PHE A 1 388 ? -12.992 -12.75 -19.688 1 95.94 388 PHE A C 1
ATOM 3077 O O . PHE A 1 388 ? -13.625 -11.758 -20.047 1 95.94 388 PHE A O 1
ATOM 3084 N N . PRO A 1 389 ? -13.344 -13.445 -18.609 1 94.81 389 PRO A N 1
ATOM 3085 C CA . PRO A 1 389 ? -14.305 -12.859 -17.672 1 94.81 389 PRO A CA 1
ATOM 3086 C C . PRO A 1 389 ? -13.75 -11.633 -16.953 1 94.81 389 PRO A C 1
ATOM 3088 O O . PRO A 1 389 ? -12.531 -11.453 -16.875 1 94.81 389 PRO A O 1
ATOM 3091 N N . THR A 1 390 ? -14.633 -10.766 -16.562 1 92.69 390 THR A N 1
ATOM 3092 C CA . THR A 1 390 ? -14.242 -9.625 -15.742 1 92.69 390 THR A CA 1
ATOM 3093 C C . THR A 1 390 ? -14.32 -9.969 -14.258 1 92.69 390 THR A C 1
ATOM 3095 O O . THR A 1 390 ? -15.406 -10.227 -13.734 1 92.69 390 THR A O 1
ATOM 3098 N N . ILE A 1 391 ? -13.188 -10 -13.633 1 95.31 391 ILE A N 1
ATOM 3099 C CA . ILE A 1 391 ? -13.109 -10.328 -12.219 1 95.31 391 ILE A CA 1
ATOM 3100 C C . ILE A 1 391 ? -12.281 -9.281 -11.484 1 95.31 391 ILE A C 1
ATOM 3102 O O . ILE A 1 391 ? -11.078 -9.156 -11.727 1 95.31 391 ILE A O 1
ATOM 3106 N N . TRP A 1 392 ? -12.93 -8.516 -10.609 1 95.62 392 TRP A N 1
ATOM 3107 C CA . TRP A 1 392 ? -12.227 -7.508 -9.828 1 95.62 392 TRP A CA 1
ATOM 3108 C C . TRP A 1 392 ? -12.125 -7.93 -8.367 1 95.62 392 TRP A C 1
ATOM 3110 O O . TRP A 1 392 ? -13.133 -8.023 -7.668 1 95.62 392 TRP A O 1
ATOM 3120 N N . PHE A 1 393 ? -10.883 -8.172 -7.988 1 95.5 393 PHE A N 1
ATOM 3121 C CA . PHE A 1 393 ? -10.656 -8.445 -6.574 1 95.5 393 PHE A CA 1
ATOM 3122 C C . PHE A 1 393 ? -10.367 -7.16 -5.809 1 95.5 393 PHE A C 1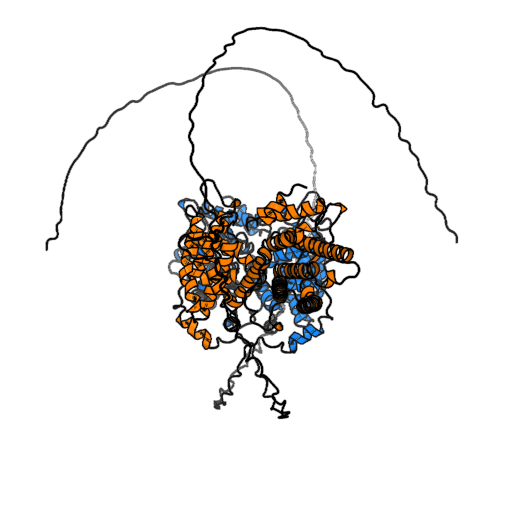
ATOM 3124 O O . PHE A 1 393 ? -9.844 -6.199 -6.375 1 95.5 393 PHE A O 1
ATOM 3131 N N . ALA A 1 394 ? -10.648 -7.156 -4.539 1 92.75 394 ALA A N 1
ATOM 3132 C CA . ALA A 1 394 ? -10.57 -5.949 -3.725 1 92.75 394 ALA A CA 1
ATOM 3133 C C . ALA A 1 394 ? -9.125 -5.645 -3.338 1 92.75 394 ALA A C 1
ATOM 3135 O O . ALA A 1 394 ? -8.797 -4.516 -2.967 1 92.75 394 ALA A O 1
ATOM 3136 N N . SER A 1 395 ? -8.289 -6.656 -3.441 1 94.12 395 SER A N 1
ATOM 3137 C CA . SER A 1 395 ? -6.91 -6.461 -2.998 1 94.12 395 SER A CA 1
ATOM 3138 C C . SER A 1 395 ? -5.961 -7.434 -3.693 1 94.12 395 SER A C 1
ATOM 3140 O O . SER A 1 395 ? -6.387 -8.477 -4.188 1 94.12 395 SER A O 1
ATOM 3142 N N . PRO A 1 396 ? -4.66 -7.039 -3.711 1 94.94 396 PRO A N 1
ATOM 3143 C CA . PRO A 1 396 ? -3.668 -8 -4.195 1 94.94 396 PRO A CA 1
ATOM 3144 C C . PRO A 1 396 ? -3.639 -9.289 -3.375 1 94.94 396 PRO A C 1
ATOM 3146 O O . PRO A 1 396 ? -3.32 -10.352 -3.906 1 94.94 396 PRO A O 1
ATOM 3149 N N . ILE A 1 397 ? -4 -9.172 -2.088 1 96.62 397 ILE A N 1
ATOM 3150 C CA . ILE A 1 397 ? -4.035 -10.352 -1.228 1 96.62 397 ILE A CA 1
ATOM 3151 C C . ILE A 1 397 ? -5.047 -11.359 -1.771 1 96.62 397 ILE A C 1
ATOM 3153 O O . ILE A 1 397 ? -4.719 -12.523 -1.976 1 96.62 397 ILE A O 1
ATOM 3157 N N . ALA A 1 398 ? -6.246 -10.844 -2.02 1 96.56 398 ALA A N 1
ATOM 3158 C CA . ALA A 1 398 ? -7.309 -11.688 -2.564 1 96.56 398 ALA A CA 1
ATOM 3159 C C . ALA A 1 398 ? -6.93 -12.227 -3.941 1 96.56 398 ALA A C 1
ATOM 3161 O O . ALA A 1 398 ? -7.105 -13.414 -4.223 1 96.56 398 ALA A O 1
ATOM 3162 N N . LEU A 1 399 ? -6.406 -11.344 -4.785 1 97.75 399 LEU A N 1
ATOM 3163 C CA . LEU A 1 399 ? -6.02 -11.703 -6.145 1 97.75 399 LEU A CA 1
ATOM 3164 C C . LEU A 1 399 ? -4.973 -12.82 -6.137 1 97.75 399 LEU A C 1
ATOM 3166 O O . LEU A 1 399 ? -5.129 -13.828 -6.828 1 97.75 399 LEU A O 1
ATOM 3170 N N . THR A 1 400 ? -3.926 -12.68 -5.328 1 98.06 400 THR A N 1
ATOM 3171 C CA . THR A 1 400 ? -2.832 -13.641 -5.262 1 98.06 400 THR A CA 1
ATOM 3172 C C . THR A 1 400 ? -3.324 -14.984 -4.719 1 98.06 400 THR A C 1
ATOM 3174 O O . THR A 1 400 ? -3.025 -16.031 -5.289 1 98.06 400 THR A O 1
ATOM 3177 N N . GLY A 1 401 ? -4.059 -14.898 -3.623 1 98.06 401 GLY A N 1
ATOM 3178 C CA . GLY A 1 401 ? -4.602 -16.125 -3.066 1 98.06 401 GLY A CA 1
ATOM 3179 C C . GLY A 1 401 ? -5.473 -16.891 -4.043 1 98.06 401 GLY A C 1
ATOM 3180 O O . GLY A 1 401 ? -5.285 -18.094 -4.246 1 98.06 401 GLY A O 1
ATOM 3181 N N . MET A 1 402 ? -6.328 -16.172 -4.68 1 98.12 402 MET A N 1
ATOM 3182 C CA . MET A 1 402 ? -7.293 -16.812 -5.57 1 98.12 402 MET A CA 1
ATOM 3183 C C . MET A 1 402 ? -6.605 -17.359 -6.816 1 98.12 402 MET A C 1
ATOM 3185 O O . MET A 1 402 ? -6.98 -18.422 -7.324 1 98.12 402 MET A O 1
ATOM 3189 N N . GLN A 1 403 ? -5.637 -16.672 -7.352 1 98.5 403 GLN A N 1
ATOM 3190 C CA . GLN A 1 403 ? -4.91 -17.203 -8.5 1 98.5 403 GLN A CA 1
ATOM 3191 C C . GLN A 1 403 ? -4.191 -18.5 -8.148 1 98.5 403 GLN A C 1
ATOM 3193 O O . GLN A 1 403 ? -4.164 -19.438 -8.953 1 98.5 403 GLN A O 1
ATOM 3198 N N . HIS A 1 404 ? -3.619 -18.547 -6.977 1 98.5 404 HIS A N 1
ATOM 3199 C CA . HIS A 1 404 ? -2.982 -19.781 -6.543 1 98.5 404 HIS A CA 1
ATOM 3200 C C . HIS A 1 404 ? -4.004 -20.906 -6.422 1 98.5 404 HIS A C 1
ATOM 3202 O O . HIS A 1 404 ? -3.748 -22.031 -6.867 1 98.5 404 HIS A O 1
ATOM 3208 N N . MET A 1 405 ? -5.133 -20.594 -5.879 1 98.5 405 MET A N 1
ATOM 3209 C CA . MET A 1 405 ? -6.191 -21.594 -5.766 1 98.5 405 MET A CA 1
ATOM 3210 C C . MET A 1 405 ? -6.605 -22.094 -7.145 1 98.5 405 MET A C 1
ATOM 3212 O O . MET A 1 405 ? -6.777 -23.312 -7.336 1 98.5 405 MET A O 1
ATOM 3216 N N . MET A 1 406 ? -6.75 -21.234 -8.094 1 98.44 406 MET A N 1
ATOM 3217 C CA . MET A 1 406 ? -7.137 -21.609 -9.453 1 98.44 406 MET A CA 1
ATOM 3218 C C . MET A 1 406 ? -6.078 -22.5 -10.094 1 98.44 406 MET A C 1
ATOM 3220 O O . MET A 1 406 ? -6.406 -23.484 -10.758 1 98.44 406 MET A O 1
ATOM 3224 N N . ILE A 1 407 ? -4.832 -22.172 -9.891 1 98.5 407 ILE A N 1
ATOM 3225 C CA . ILE A 1 407 ? -3.734 -22.953 -10.438 1 98.5 407 ILE A CA 1
ATOM 3226 C C . ILE A 1 407 ? -3.746 -24.359 -9.828 1 98.5 407 ILE A C 1
ATOM 3228 O O . ILE A 1 407 ? -3.605 -25.344 -10.539 1 98.5 407 ILE A O 1
ATOM 3232 N N . ALA A 1 408 ? -3.936 -24.375 -8.492 1 98.69 408 ALA A N 1
ATOM 3233 C CA . ALA A 1 408 ? -4.016 -25.688 -7.828 1 98.69 408 ALA A CA 1
ATOM 3234 C C . ALA A 1 408 ? -5.156 -26.516 -8.398 1 98.69 408 ALA A C 1
ATOM 3236 O O . ALA A 1 408 ? -4.98 -27.703 -8.688 1 98.69 408 ALA A O 1
ATOM 3237 N N . LYS A 1 409 ? -6.266 -25.922 -8.594 1 98.69 409 LYS A N 1
ATOM 3238 C CA . LYS A 1 409 ? -7.434 -26.609 -9.133 1 98.69 409 LYS A CA 1
ATOM 3239 C C . LYS A 1 409 ? -7.168 -27.141 -10.539 1 98.69 409 LYS A C 1
ATOM 3241 O O . LYS A 1 409 ? -7.527 -28.281 -10.859 1 98.69 409 LYS A O 1
ATOM 3246 N N . MET A 1 410 ? -6.547 -26.344 -11.344 1 98.19 410 MET A N 1
ATOM 3247 C CA . MET A 1 410 ? -6.242 -26.75 -12.711 1 98.19 410 MET A CA 1
ATOM 3248 C C . MET A 1 410 ? -5.375 -28 -12.727 1 98.19 410 MET A C 1
ATOM 3250 O O . MET A 1 410 ? -5.629 -28.922 -13.492 1 98.19 410 MET A O 1
ATOM 3254 N N . ILE A 1 411 ? -4.422 -27.984 -11.883 1 98.44 411 ILE A N 1
ATOM 3255 C CA . ILE A 1 411 ? -3.479 -29.094 -11.836 1 98.44 411 ILE A CA 1
ATOM 3256 C C . ILE A 1 411 ? -4.199 -30.359 -11.367 1 98.44 411 ILE A C 1
ATOM 3258 O O . ILE A 1 411 ? -4.059 -31.422 -11.984 1 98.44 411 ILE A O 1
ATOM 3262 N N . LEU A 1 412 ? -5.008 -30.234 -10.312 1 98.5 412 LEU A N 1
ATOM 3263 C CA . LEU A 1 412 ? -5.688 -31.391 -9.742 1 98.5 412 LEU A CA 1
ATOM 3264 C C . LEU A 1 412 ? -6.703 -31.969 -10.727 1 98.5 412 LEU A C 1
ATOM 3266 O O . LEU A 1 412 ? -6.934 -33.188 -10.758 1 98.5 412 LEU A O 1
ATOM 3270 N N . ILE A 1 413 ? -7.266 -31.109 -11.562 1 98.31 413 ILE A N 1
ATOM 3271 C CA . ILE A 1 413 ? -8.234 -31.562 -12.562 1 98.31 413 ILE A CA 1
ATOM 3272 C C . ILE A 1 413 ? -7.508 -32.188 -13.734 1 98.31 413 ILE A C 1
ATOM 3274 O O . ILE A 1 413 ? -7.852 -33.312 -14.156 1 98.31 413 ILE A O 1
ATOM 3278 N N . ALA A 1 414 ? -6.531 -31.547 -14.25 1 97.5 414 ALA A N 1
ATOM 3279 C CA . ALA A 1 414 ? -5.82 -31.984 -15.453 1 97.5 414 ALA A CA 1
ATOM 3280 C C . ALA A 1 414 ? -5.066 -33.281 -15.188 1 97.5 414 ALA A C 1
ATOM 3282 O O . ALA A 1 414 ? -4.953 -34.125 -16.078 1 97.5 414 ALA A O 1
ATOM 3283 N N . GLU A 1 415 ? -4.547 -33.469 -13.984 1 96.31 415 GLU A N 1
ATOM 3284 C CA . GLU A 1 415 ? -3.668 -34.594 -13.672 1 96.31 415 GLU A CA 1
ATOM 3285 C C . GLU A 1 415 ? -4.375 -35.625 -12.797 1 96.31 415 GLU A C 1
ATOM 3287 O O . GLU A 1 415 ? -3.723 -36.406 -12.125 1 96.31 415 GLU A O 1
ATOM 3292 N N . SER A 1 416 ? -5.656 -35.594 -12.789 1 96.06 416 SER A N 1
ATOM 3293 C CA . SER A 1 416 ? -6.426 -36.5 -11.953 1 96.06 416 SER A CA 1
ATOM 3294 C C . SER A 1 416 ? -6.156 -37.969 -12.328 1 96.06 416 SER A C 1
ATOM 3296 O O . SER A 1 416 ? -6.289 -38.344 -13.492 1 96.06 416 SER A O 1
ATOM 3298 N N . PRO A 1 417 ? -5.867 -38.781 -11.336 1 94.31 417 PRO A N 1
ATOM 3299 C CA . PRO A 1 417 ? -5.688 -40.188 -11.617 1 94.31 417 PRO A CA 1
ATOM 3300 C C . PRO A 1 417 ? -7 -40.906 -11.938 1 94.31 417 PRO A C 1
ATOM 3302 O O . PRO A 1 417 ? -6.992 -42.031 -12.445 1 94.31 417 PRO A O 1
ATOM 3305 N N . LEU A 1 418 ? -8.086 -40.25 -11.789 1 93.25 418 LEU A N 1
ATOM 3306 C CA . LEU A 1 418 ? -9.406 -40.844 -11.984 1 93.25 418 LEU A CA 1
ATOM 3307 C C . LEU A 1 418 ? -9.805 -40.812 -13.453 1 93.25 418 LEU A C 1
ATOM 3309 O O . LEU A 1 418 ? -10.719 -41.531 -13.867 1 93.25 418 LEU A O 1
ATOM 3313 N N . ILE A 1 419 ? -9.172 -39.938 -14.211 1 92.62 419 ILE A N 1
ATOM 3314 C CA . ILE A 1 419 ? -9.516 -39.812 -15.617 1 92.62 419 ILE A CA 1
ATOM 3315 C C . ILE A 1 419 ? -9.352 -41.125 -16.328 1 92.62 419 ILE A C 1
ATOM 3317 O O . ILE A 1 419 ? -10.219 -41.531 -17.109 1 92.62 419 ILE A O 1
ATOM 3321 N N . SER A 1 420 ? -8.281 -41.938 -16.062 1 88.44 420 SER A N 1
ATOM 3322 C CA . SER A 1 420 ? -7.965 -43.188 -16.719 1 88.44 420 SER A CA 1
ATOM 3323 C C . SER A 1 420 ? -8.906 -44.312 -16.281 1 88.44 420 SER A C 1
ATOM 3325 O O . SER A 1 420 ? -9.008 -45.344 -16.938 1 88.44 420 SER A O 1
ATOM 3327 N N . GLN A 1 421 ? -9.633 -44.094 -15.188 1 88.69 421 GLN A N 1
ATOM 3328 C CA . GLN A 1 421 ? -10.508 -45.094 -14.633 1 88.69 421 GLN A CA 1
ATOM 3329 C C . GLN A 1 421 ? -11.938 -44.969 -15.156 1 88.69 421 GLN A C 1
ATOM 3331 O O . GLN A 1 421 ? -12.781 -45.812 -14.93 1 88.69 421 GLN A O 1
ATOM 3336 N N . GLU A 1 422 ? -12.117 -43.938 -15.883 1 87.81 422 GLU A N 1
ATOM 3337 C CA . GLU A 1 422 ? -13.461 -43.688 -16.406 1 87.81 422 GLU A CA 1
ATOM 3338 C C . GLU A 1 422 ? -13.797 -44.625 -17.547 1 87.81 422 GLU A C 1
ATOM 3340 O O . GLU A 1 422 ? -12.906 -45.156 -18.219 1 87.81 422 GLU A O 1
ATOM 3345 N N . GLN A 1 423 ? -15.039 -44.906 -17.688 1 90.62 423 GLN A N 1
ATOM 3346 C CA . GLN A 1 423 ? -15.516 -45.75 -18.781 1 90.62 423 GLN A CA 1
ATOM 3347 C C . GLN A 1 423 ? -15.203 -45.156 -20.141 1 90.62 423 GLN A C 1
ATOM 3349 O O . GLN A 1 423 ? -14.719 -45.844 -21.031 1 90.62 423 GLN A O 1
ATOM 3354 N N . ASP A 1 424 ? -15.555 -43.875 -20.234 1 93.5 424 ASP A N 1
ATOM 3355 C CA . ASP A 1 424 ? -15.211 -43.094 -21.438 1 93.5 424 ASP A CA 1
ATOM 3356 C C . ASP A 1 424 ? -14.055 -42.125 -21.156 1 93.5 424 ASP A C 1
ATOM 3358 O O . ASP A 1 424 ? -14.273 -40.969 -20.797 1 93.5 424 ASP A O 1
ATOM 3362 N N . ILE A 1 425 ? -12.906 -42.656 -21.406 1 91.88 425 ILE A N 1
ATOM 3363 C CA . ILE A 1 425 ? -11.68 -41.906 -21.094 1 91.88 425 ILE A CA 1
ATOM 3364 C C . ILE A 1 425 ? -11.602 -40.656 -21.938 1 91.88 425 ILE A C 1
ATOM 3366 O O . ILE A 1 425 ? -11.211 -39.594 -21.453 1 91.88 425 ILE A O 1
ATOM 3370 N N . ARG A 1 426 ? -12.008 -40.719 -23.203 1 93.31 426 ARG A N 1
ATOM 3371 C CA . ARG A 1 426 ? -11.953 -39.562 -24.094 1 93.31 426 ARG A CA 1
ATOM 3372 C C . ARG A 1 426 ? -12.883 -38.469 -23.609 1 93.31 426 ARG A C 1
ATOM 3374 O O . ARG A 1 426 ? -12.508 -37.281 -23.625 1 93.31 426 ARG A O 1
ATOM 3381 N N . ALA A 1 427 ? -14.039 -38.844 -23.25 1 94.31 427 ALA A N 1
ATOM 3382 C CA . ALA A 1 427 ? -15 -37.875 -22.75 1 94.31 427 ALA A CA 1
ATOM 3383 C C . ALA A 1 427 ? -14.508 -37.25 -21.438 1 94.31 427 ALA A C 1
ATOM 3385 O O . ALA A 1 427 ? -14.719 -36.062 -21.203 1 94.31 427 ALA A O 1
ATOM 3386 N N . ALA A 1 428 ? -13.953 -38.062 -20.625 1 94.12 428 ALA A N 1
ATOM 3387 C CA . ALA A 1 428 ? -13.414 -37.594 -19.359 1 94.12 428 ALA A CA 1
ATOM 3388 C C . ALA A 1 428 ? -12.289 -36.594 -19.578 1 94.12 428 ALA A C 1
ATOM 3390 O O . ALA A 1 428 ? -12.211 -35.562 -18.891 1 94.12 428 ALA A O 1
ATOM 3391 N N . TYR A 1 429 ? -11.469 -36.875 -20.531 1 94.06 429 TYR A N 1
ATOM 3392 C CA . TYR A 1 429 ? -10.375 -35.969 -20.875 1 94.06 429 TYR A CA 1
ATOM 3393 C C . TYR A 1 429 ? -10.906 -34.656 -21.438 1 94.06 429 TYR A C 1
ATOM 3395 O O . TYR A 1 429 ? -10.406 -33.594 -21.094 1 94.06 429 TYR A O 1
ATOM 3403 N N . ARG A 1 430 ? -11.859 -34.719 -22.266 1 94.88 430 ARG A N 1
ATOM 3404 C CA . ARG A 1 430 ? -12.453 -33.5 -22.844 1 94.88 430 ARG A CA 1
ATOM 3405 C C . ARG A 1 430 ? -13.086 -32.625 -21.766 1 94.88 430 ARG A C 1
ATOM 3407 O O . ARG A 1 430 ? -12.984 -31.406 -21.812 1 94.88 430 ARG A O 1
ATOM 3414 N N . GLU A 1 431 ? -13.719 -33.281 -20.922 1 96 431 GLU A N 1
ATOM 3415 C CA . GLU A 1 431 ? -14.336 -32.531 -19.812 1 96 431 GLU A CA 1
ATOM 3416 C C . GLU A 1 431 ? -13.273 -31.891 -18.938 1 96 431 GLU A C 1
ATOM 3418 O O . GLU A 1 431 ? -13.438 -30.734 -18.516 1 96 431 GLU A O 1
ATOM 3423 N N . ALA A 1 432 ? -12.242 -32.625 -18.594 1 96.5 432 ALA A N 1
ATOM 3424 C CA . ALA A 1 432 ? -11.125 -32.094 -17.828 1 96.5 432 ALA A CA 1
ATOM 3425 C C . ALA A 1 432 ? -10.5 -30.891 -18.547 1 96.5 432 ALA A C 1
ATOM 3427 O O . ALA A 1 432 ? -10.219 -29.875 -17.922 1 96.5 432 ALA A O 1
ATOM 3428 N N . GLU A 1 433 ? -10.32 -31 -19.797 1 96.81 433 GLU A N 1
ATOM 3429 C CA . GLU A 1 433 ? -9.758 -29.922 -20.609 1 96.81 433 GLU A CA 1
ATOM 3430 C C . GLU A 1 433 ? -10.648 -28.688 -20.578 1 96.81 433 GLU A C 1
ATOM 3432 O O . GLU A 1 433 ? -10.156 -27.562 -20.484 1 96.81 433 GLU A O 1
ATOM 3437 N N . ARG A 1 434 ? -11.891 -28.891 -20.688 1 96.75 434 ARG A N 1
ATOM 3438 C CA . ARG A 1 434 ? -12.852 -27.781 -20.641 1 96.75 434 ARG A CA 1
ATOM 3439 C C . ARG A 1 434 ? -12.758 -27.031 -19.328 1 96.75 434 ARG A C 1
ATOM 3441 O O . ARG A 1 434 ? -12.727 -25.797 -19.297 1 96.75 434 ARG A O 1
ATOM 3448 N N . LYS A 1 435 ? -12.742 -27.797 -18.281 1 97.62 435 LYS A N 1
ATOM 3449 C CA . LYS A 1 435 ? -12.68 -27.188 -16.953 1 97.62 435 LYS A CA 1
ATOM 3450 C C . LYS A 1 435 ? -11.367 -26.438 -16.75 1 97.62 435 LYS A C 1
ATOM 3452 O O . LYS A 1 435 ? -11.359 -25.344 -16.188 1 97.62 435 LYS A O 1
ATOM 3457 N N . VAL A 1 436 ? -10.273 -27.031 -17.188 1 98.38 436 VAL A N 1
ATOM 3458 C CA . VAL A 1 436 ? -8.961 -26.406 -17.062 1 98.38 436 VAL A CA 1
ATOM 3459 C C . VAL A 1 436 ? -8.906 -25.141 -17.906 1 98.38 436 VAL A C 1
ATOM 3461 O O . VAL A 1 436 ? -8.398 -24.109 -17.453 1 98.38 436 VAL A O 1
ATOM 3464 N N . ARG A 1 437 ? -9.438 -25.141 -19.109 1 97.81 437 ARG A N 1
ATOM 3465 C CA . ARG A 1 437 ? -9.469 -23.969 -19.969 1 97.81 437 ARG A CA 1
ATOM 3466 C C . ARG A 1 437 ? -10.227 -22.828 -19.297 1 97.81 437 ARG A C 1
ATOM 3468 O O . ARG A 1 437 ? -9.781 -21.672 -19.328 1 97.81 437 ARG A O 1
ATOM 3475 N N . ALA A 1 438 ? -11.312 -23.172 -18.703 1 97 438 ALA A N 1
ATOM 3476 C CA . ALA A 1 438 ? -12.109 -22.156 -18 1 97 438 ALA A CA 1
ATOM 3477 C C . ALA A 1 438 ? -11.297 -21.484 -16.891 1 97 438 ALA A C 1
ATOM 3479 O O . ALA A 1 438 ? -11.375 -20.281 -16.703 1 97 438 ALA A O 1
ATOM 3480 N N . LEU A 1 439 ? -10.547 -22.266 -16.203 1 98.12 439 LEU A N 1
ATOM 3481 C CA . LEU A 1 439 ? -9.727 -21.766 -15.109 1 98.12 439 LEU A CA 1
ATOM 3482 C C . LEU A 1 439 ? -8.578 -20.906 -15.641 1 98.12 439 LEU A C 1
ATOM 3484 O O . LEU A 1 439 ? -8.242 -19.875 -15.047 1 98.12 439 LEU A O 1
ATOM 3488 N N . VAL A 1 440 ? -7.98 -21.328 -16.734 1 98.25 440 VAL A N 1
ATOM 3489 C CA . VAL A 1 440 ? -6.918 -20.547 -17.359 1 98.25 440 VAL A CA 1
ATOM 3490 C C . VAL A 1 440 ? -7.457 -19.172 -17.766 1 98.25 440 VAL A C 1
ATOM 3492 O O . VAL A 1 440 ? -6.809 -18.156 -17.531 1 98.25 440 VAL A O 1
ATOM 3495 N N . LEU A 1 441 ? -8.633 -19.172 -18.328 1 97.69 441 LEU A N 1
ATOM 3496 C CA . LEU A 1 441 ? -9.242 -17.906 -18.734 1 97.69 441 LEU A CA 1
ATOM 3497 C C . LEU A 1 441 ? -9.531 -17.031 -17.531 1 97.69 441 LEU A C 1
ATOM 3499 O O . LEU A 1 441 ? -9.398 -15.805 -17.609 1 97.69 441 LEU A O 1
ATOM 3503 N N . GLU A 1 442 ? -9.906 -17.609 -16.422 1 97.62 442 GLU A N 1
ATOM 3504 C CA . GLU A 1 442 ? -10.164 -16.859 -15.203 1 97.62 442 GLU A CA 1
ATOM 3505 C C . GLU A 1 442 ? -8.883 -16.25 -14.648 1 97.62 442 GLU A C 1
ATOM 3507 O O . GLU A 1 442 ? -8.867 -15.086 -14.242 1 97.62 442 GLU A O 1
ATOM 3512 N N . VAL A 1 443 ? -7.797 -17.031 -14.617 1 98.06 443 VAL A N 1
ATOM 3513 C CA . VAL A 1 443 ? -6.52 -16.547 -14.117 1 98.06 443 VAL A CA 1
ATOM 3514 C C . VAL A 1 443 ? -6.016 -15.406 -15.008 1 98.06 443 VAL A C 1
ATOM 3516 O O . VAL A 1 443 ? -5.57 -14.375 -14.508 1 98.06 443 VAL A O 1
ATOM 3519 N N . CYS A 1 444 ? -6.145 -15.625 -16.297 1 97.19 444 CYS A N 1
ATOM 3520 C CA . CYS A 1 444 ? -5.719 -14.602 -17.234 1 97.19 444 CYS A CA 1
ATOM 3521 C C . CYS A 1 444 ? -6.586 -13.359 -17.125 1 97.19 444 CYS A C 1
ATOM 3523 O O . CYS A 1 444 ? -6.07 -12.242 -17.047 1 97.19 444 CYS A O 1
ATOM 3525 N N . GLY A 1 445 ? -7.902 -13.562 -17.094 1 96.44 445 GLY A N 1
ATOM 3526 C CA . GLY A 1 445 ? -8.812 -12.438 -16.953 1 96.44 445 GLY A CA 1
ATOM 3527 C C . GLY A 1 445 ? -8.555 -11.625 -15.688 1 96.44 445 GLY A C 1
ATOM 3528 O O . GLY A 1 445 ? -8.547 -10.398 -15.734 1 96.44 445 GLY A O 1
ATOM 3529 N N . SER A 1 446 ? -8.328 -12.25 -14.555 1 97.19 446 SER A N 1
ATOM 3530 C CA . SER A 1 446 ? -8.055 -11.562 -13.297 1 97.19 446 SER A CA 1
ATOM 3531 C C . SER A 1 446 ? -6.746 -10.781 -13.367 1 97.19 446 SER A C 1
ATOM 3533 O O . SER A 1 446 ? -6.641 -9.688 -12.805 1 97.19 446 SER A O 1
ATOM 3535 N N . ALA A 1 447 ? -5.738 -11.32 -14.078 1 96.56 447 ALA A N 1
ATOM 3536 C CA . ALA A 1 447 ? -4.438 -10.664 -14.203 1 96.56 447 ALA A CA 1
ATOM 3537 C C . ALA A 1 447 ? -4.531 -9.422 -15.078 1 96.56 447 ALA A C 1
ATOM 3539 O O . ALA A 1 447 ? -4.043 -8.352 -14.711 1 96.56 447 ALA A O 1
ATOM 3540 N N . VAL A 1 448 ? -5.215 -9.523 -16.219 1 94.38 448 VAL A N 1
ATOM 3541 C CA . VAL A 1 448 ? -5.277 -8.445 -17.203 1 94.38 448 VAL A CA 1
ATOM 3542 C C . VAL A 1 448 ? -6.066 -7.27 -16.641 1 94.38 448 VAL A C 1
ATOM 3544 O O . VAL A 1 448 ? -5.797 -6.113 -16.969 1 94.38 448 VAL A O 1
ATOM 3547 N N . GLN A 1 449 ? -6.949 -7.578 -15.766 1 93.88 449 GLN A N 1
ATOM 3548 C CA . GLN A 1 449 ? -7.797 -6.535 -15.195 1 93.88 449 GLN A CA 1
ATOM 3549 C C . GLN A 1 449 ? -7.141 -5.895 -13.977 1 93.88 449 GLN A C 1
ATOM 3551 O O . GLN A 1 449 ? -7.68 -4.945 -13.406 1 93.88 449 GLN A O 1
ATOM 3556 N N . HIS A 1 450 ? -6.039 -6.367 -13.492 1 94 450 HIS A N 1
ATOM 3557 C CA . HIS A 1 450 ? -5.27 -5.793 -12.398 1 94 450 HIS A CA 1
ATOM 3558 C C . HIS A 1 450 ? -3.84 -5.48 -12.836 1 94 450 HIS A C 1
ATOM 3560 O O . HIS A 1 450 ? -2.885 -6.031 -12.281 1 94 450 HIS A O 1
ATOM 3566 N N . PRO A 1 451 ? -3.68 -4.523 -13.727 1 87.25 451 PRO A N 1
ATOM 3567 C CA . PRO A 1 451 ? -2.361 -4.266 -14.312 1 87.25 451 PRO A CA 1
ATOM 3568 C C . PRO A 1 451 ? -1.362 -3.717 -13.297 1 87.25 451 PRO A C 1
ATOM 3570 O O . PRO A 1 451 ? -0.15 -3.85 -13.484 1 87.25 451 PRO A O 1
ATOM 3573 N N . ASP A 1 452 ? -1.877 -3.205 -12.242 1 88.06 452 ASP A N 1
ATOM 3574 C CA . ASP A 1 452 ? -0.986 -2.633 -11.234 1 88.06 452 ASP A CA 1
ATOM 3575 C C . ASP A 1 452 ? -0.35 -3.727 -10.383 1 88.06 452 ASP A C 1
ATOM 3577 O O . ASP A 1 452 ? 0.599 -3.467 -9.641 1 88.06 452 ASP A O 1
ATOM 3581 N N . THR A 1 453 ? -0.871 -4.934 -10.453 1 92.81 453 THR A N 1
ATOM 3582 C CA . THR A 1 453 ? -0.296 -6.082 -9.766 1 92.81 453 THR A CA 1
ATOM 3583 C C . THR A 1 453 ? 0.422 -7 -10.75 1 92.81 453 THR A C 1
ATOM 3585 O O . THR A 1 453 ? -0.115 -8.039 -11.148 1 92.81 453 THR A O 1
ATOM 3588 N N . GLU A 1 454 ? 1.605 -6.676 -11.062 1 89.88 454 GLU A N 1
ATOM 3589 C CA . GLU A 1 454 ? 2.367 -7.328 -12.125 1 89.88 454 GLU A CA 1
ATOM 3590 C C . GLU A 1 454 ? 2.557 -8.812 -11.836 1 89.88 454 GLU A C 1
ATOM 3592 O O . GLU A 1 454 ? 2.488 -9.641 -12.742 1 89.88 454 GLU A O 1
ATOM 3597 N N . PRO A 1 455 ? 2.758 -9.211 -10.586 1 91.88 455 PRO A N 1
ATOM 3598 C CA . PRO A 1 455 ? 2.939 -10.641 -10.312 1 91.88 455 PRO A CA 1
ATOM 3599 C C . PRO A 1 455 ? 1.721 -11.469 -10.703 1 91.88 455 PRO A C 1
ATOM 3601 O O . PRO A 1 455 ? 1.834 -12.688 -10.891 1 91.88 455 PRO A O 1
ATOM 3604 N N . ALA A 1 456 ? 0.556 -10.836 -10.75 1 95.75 456 ALA A N 1
ATOM 3605 C CA . ALA A 1 456 ? -0.62 -11.562 -11.219 1 95.75 456 ALA A CA 1
ATOM 3606 C C . ALA A 1 456 ? -0.437 -12.031 -12.664 1 95.75 456 ALA A C 1
ATOM 3608 O O . ALA A 1 456 ? -0.93 -13.102 -13.039 1 95.75 456 ALA A O 1
ATOM 3609 N N . LEU A 1 457 ? 0.267 -11.25 -13.445 1 93.31 457 LEU A N 1
ATOM 3610 C CA . LEU A 1 457 ? 0.558 -11.617 -14.82 1 93.31 457 LEU A CA 1
ATOM 3611 C C . LEU A 1 457 ? 1.538 -12.781 -14.883 1 93.31 457 LEU A C 1
ATOM 3613 O O . LEU A 1 457 ? 1.467 -13.609 -15.789 1 93.31 457 LEU A O 1
ATOM 3617 N N . VAL A 1 458 ? 2.426 -12.828 -13.922 1 91.5 458 VAL A N 1
ATOM 3618 C CA . VAL A 1 458 ? 3.357 -13.945 -13.828 1 91.5 458 VAL A CA 1
ATOM 3619 C C . VAL A 1 458 ? 2.584 -15.25 -13.641 1 91.5 458 VAL A C 1
ATOM 3621 O O . VAL A 1 458 ? 2.846 -16.234 -14.336 1 91.5 458 VAL A O 1
ATOM 3624 N N . ASN A 1 459 ? 1.623 -15.234 -12.758 1 94.94 459 ASN A N 1
ATOM 3625 C CA . ASN A 1 459 ? 0.794 -16.406 -12.523 1 94.94 459 ASN A CA 1
ATOM 3626 C C . ASN A 1 459 ? -0.023 -16.781 -13.758 1 94.94 459 ASN A C 1
ATOM 3628 O O . ASN A 1 459 ? -0.208 -17.953 -14.055 1 94.94 459 ASN A O 1
ATOM 3632 N N . ALA A 1 460 ? -0.493 -15.781 -14.445 1 96.19 460 ALA A N 1
ATOM 3633 C CA . ALA A 1 460 ? -1.256 -16.031 -15.664 1 96.19 460 ALA A CA 1
ATOM 3634 C C . ALA A 1 460 ? -0.388 -16.703 -16.734 1 96.19 460 ALA A C 1
ATOM 3636 O O . ALA A 1 460 ? -0.814 -17.672 -17.359 1 96.19 460 ALA A O 1
ATOM 3637 N N . THR A 1 461 ? 0.794 -16.234 -16.906 1 93.56 461 THR A N 1
ATOM 3638 C CA . THR A 1 461 ? 1.687 -16.812 -17.906 1 93.56 461 THR A CA 1
ATOM 3639 C C . THR A 1 461 ? 2.1 -18.219 -17.531 1 93.56 461 THR A C 1
ATOM 3641 O O . THR A 1 461 ? 2.299 -19.078 -18.391 1 93.56 461 THR A O 1
ATOM 3644 N N . LEU A 1 462 ? 2.264 -18.422 -16.234 1 93.75 462 LEU A N 1
ATOM 3645 C CA . LEU A 1 462 ? 2.535 -19.781 -15.766 1 93.75 462 LEU A CA 1
ATOM 3646 C C . LEU A 1 462 ? 1.404 -20.719 -16.156 1 93.75 462 LEU A C 1
ATOM 3648 O O . LEU A 1 462 ? 1.654 -21.844 -16.609 1 93.75 462 LEU A O 1
ATOM 3652 N N . ALA A 1 463 ? 0.17 -20.25 -15.969 1 96.69 463 ALA A N 1
ATOM 3653 C CA . ALA A 1 463 ? -0.994 -21.047 -16.344 1 96.69 463 ALA A CA 1
ATOM 3654 C C . ALA A 1 463 ? -0.995 -21.344 -17.844 1 96.69 463 ALA A C 1
ATOM 3656 O O . ALA A 1 463 ? -1.303 -22.453 -18.266 1 96.69 463 ALA A O 1
ATOM 3657 N N . ILE A 1 464 ? -0.632 -20.344 -18.625 1 95.56 464 ILE A N 1
ATOM 3658 C CA . ILE A 1 464 ? -0.578 -20.5 -20.078 1 95.56 464 ILE A CA 1
ATOM 3659 C C . ILE A 1 464 ? 0.527 -21.484 -20.453 1 95.56 464 ILE A C 1
ATOM 3661 O O . ILE A 1 464 ? 0.347 -22.328 -21.328 1 95.56 464 ILE A O 1
ATOM 3665 N N . GLN A 1 465 ? 1.617 -21.375 -19.812 1 93.44 465 GLN A N 1
ATOM 3666 C CA . GLN A 1 465 ? 2.73 -22.281 -20.078 1 93.44 465 GLN A CA 1
ATOM 3667 C C . GLN A 1 465 ? 2.348 -23.734 -19.797 1 93.44 465 GLN A C 1
ATOM 3669 O O . GLN A 1 465 ? 2.73 -24.641 -20.531 1 93.44 465 GLN A O 1
ATOM 3674 N N . MET A 1 466 ? 1.632 -23.906 -18.75 1 94.44 466 MET A N 1
ATOM 3675 C CA . MET A 1 466 ? 1.287 -25.25 -18.312 1 94.44 466 MET A CA 1
ATOM 3676 C C . MET A 1 466 ? 0.184 -25.844 -19.188 1 94.44 466 MET A C 1
ATOM 3678 O O . MET A 1 466 ? 0.244 -27.016 -19.562 1 94.44 466 MET A O 1
ATOM 3682 N N . TYR A 1 467 ? -0.81 -25.016 -19.578 1 95.94 467 TYR A N 1
ATOM 3683 C CA . TYR A 1 467 ? -2.002 -25.609 -20.172 1 95.94 467 TYR A CA 1
ATOM 3684 C C . TYR A 1 467 ? -2.455 -24.828 -21.406 1 95.94 467 TYR A C 1
ATOM 3686 O O . TYR A 1 467 ? -3.574 -25 -21.875 1 95.94 467 TYR A O 1
ATOM 3694 N N . GLY A 1 468 ? -1.666 -23.969 -21.922 1 93.5 468 GLY A N 1
ATOM 3695 C CA . GLY A 1 468 ? -2 -23.219 -23.125 1 93.5 468 GLY A CA 1
ATOM 3696 C C . GLY A 1 468 ? -2.297 -24.109 -24.312 1 93.5 468 GLY A C 1
ATOM 3697 O O . GLY A 1 468 ? -3.047 -23.719 -25.203 1 93.5 468 GLY A O 1
ATOM 3698 N N . SER A 1 469 ? -1.766 -25.312 -24.344 1 92.75 469 SER A N 1
ATOM 3699 C CA . SER A 1 469 ? -1.927 -26.25 -25.453 1 92.75 469 SER A CA 1
ATOM 3700 C C . SER A 1 469 ? -3.357 -26.766 -25.531 1 92.75 469 SER A C 1
ATOM 3702 O O . SER A 1 469 ? -3.77 -27.312 -26.562 1 92.75 469 SER A O 1
ATOM 3704 N N . PHE A 1 470 ? -4.109 -26.609 -24.453 1 95.19 470 PHE A N 1
ATOM 3705 C CA . PHE A 1 470 ? -5.496 -27.062 -24.438 1 95.19 470 PHE A CA 1
ATOM 3706 C C . PHE A 1 470 ? -6.367 -26.172 -25.312 1 95.19 470 PHE A C 1
ATOM 3708 O O . PHE A 1 470 ? -7.5 -26.531 -25.641 1 95.19 470 PHE A O 1
ATOM 3715 N N . PHE A 1 471 ? -5.82 -25.016 -25.672 1 94.81 471 PHE A N 1
ATOM 3716 C CA . PHE A 1 471 ? -6.605 -24.047 -26.422 1 94.81 471 PHE A CA 1
ATOM 3717 C C . PHE A 1 471 ? -6.398 -24.25 -27.922 1 94.81 471 PHE A C 1
ATOM 3719 O O . PHE A 1 471 ? -5.277 -24.141 -28.422 1 94.81 471 PHE A O 1
ATOM 3726 N N . THR A 1 472 ? -7.504 -24.484 -28.594 1 91.19 472 THR A N 1
ATOM 3727 C CA . THR A 1 472 ? -7.438 -24.719 -30.047 1 91.19 472 THR A CA 1
ATOM 3728 C C . THR A 1 472 ? -8.148 -23.594 -30.797 1 91.19 472 THR A C 1
ATOM 3730 O O . THR A 1 472 ? -7.887 -23.375 -31.984 1 91.19 472 THR A O 1
ATOM 3733 N N . ASP A 1 473 ? -9.039 -22.938 -30.156 1 91 473 ASP A N 1
ATOM 3734 C CA . ASP A 1 473 ? -9.742 -21.812 -30.766 1 91 473 ASP A CA 1
ATOM 3735 C C . ASP A 1 473 ? -8.789 -20.641 -31 1 91 473 ASP A C 1
ATOM 3737 O O . ASP A 1 473 ? -8.164 -20.156 -30.062 1 91 473 ASP A O 1
ATOM 3741 N N . PRO A 1 474 ? -8.742 -20.156 -32.25 1 89.94 474 PRO A N 1
ATOM 3742 C CA . PRO A 1 474 ? -7.785 -19.094 -32.562 1 89.94 474 PRO A CA 1
ATOM 3743 C C . PRO A 1 474 ? -8.062 -17.812 -31.781 1 89.94 474 PRO A C 1
ATOM 3745 O O . PRO A 1 474 ? -7.125 -17.078 -31.438 1 89.94 474 PRO A O 1
ATOM 3748 N N . TRP A 1 475 ? -9.289 -17.531 -31.562 1 90.62 475 TRP A N 1
ATOM 3749 C CA . TRP A 1 475 ? -9.641 -16.328 -30.828 1 90.62 475 TRP A CA 1
ATOM 3750 C C . TRP A 1 475 ? -9.164 -16.391 -29.391 1 90.62 475 TRP A C 1
ATOM 3752 O O . TRP A 1 475 ? -8.617 -15.43 -28.859 1 90.62 475 TRP A O 1
ATOM 3762 N N . GLU A 1 476 ? -9.344 -17.516 -28.828 1 93.44 476 GLU A N 1
ATOM 3763 C CA . GLU A 1 476 ? -8.875 -17.719 -27.453 1 93.44 476 GLU A CA 1
ATOM 3764 C C . GLU A 1 476 ? -7.352 -17.734 -27.391 1 93.44 476 GLU A C 1
ATOM 3766 O O . GLU A 1 476 ? -6.766 -17.172 -26.453 1 93.44 476 GLU A O 1
ATOM 3771 N N . ARG A 1 477 ? -6.738 -18.328 -28.328 1 93.44 477 ARG A N 1
ATOM 3772 C CA . ARG A 1 477 ? -5.281 -18.391 -28.375 1 93.44 477 ARG A CA 1
ATOM 3773 C C . ARG A 1 477 ? -4.688 -16.984 -28.531 1 93.44 477 ARG A C 1
ATOM 3775 O O . ARG A 1 477 ? -3.666 -16.672 -27.922 1 93.44 477 ARG A O 1
ATOM 3782 N N . GLU A 1 478 ? -5.395 -16.219 -29.344 1 92.94 478 GLU A N 1
ATOM 3783 C CA . GLU A 1 478 ? -4.922 -14.852 -29.516 1 92.94 478 GLU A CA 1
ATOM 3784 C C . GLU A 1 478 ? -5.043 -14.055 -28.219 1 92.94 478 GLU A C 1
ATOM 3786 O O . GLU A 1 478 ? -4.188 -13.219 -27.922 1 92.94 478 GLU A O 1
ATOM 3791 N N . ALA A 1 479 ? -6.07 -14.273 -27.484 1 94.31 479 ALA A N 1
ATOM 3792 C CA . ALA A 1 479 ? -6.234 -13.609 -26.188 1 94.31 479 ALA A CA 1
ATOM 3793 C C . ALA A 1 479 ? -5.121 -14.008 -25.219 1 94.31 479 ALA A C 1
ATOM 3795 O O . ALA A 1 479 ? -4.605 -13.164 -24.484 1 94.31 479 ALA A O 1
ATOM 3796 N N . LEU A 1 480 ? -4.746 -15.273 -25.234 1 95.81 480 LEU A N 1
ATOM 3797 C CA . LEU A 1 480 ? -3.641 -15.742 -24.406 1 95.81 480 LEU A CA 1
ATOM 3798 C C . LEU A 1 480 ? -2.326 -15.102 -24.844 1 95.81 480 LEU A C 1
ATOM 3800 O O . LEU A 1 480 ? -1.518 -14.711 -24 1 95.81 480 LEU A O 1
ATOM 3804 N N . ARG A 1 481 ? -2.148 -14.945 -26.156 1 93.62 481 ARG A N 1
ATOM 3805 C CA . ARG A 1 481 ? -0.941 -14.312 -26.688 1 93.62 481 ARG A CA 1
ATOM 3806 C C . ARG A 1 481 ? -0.853 -12.852 -26.234 1 93.62 481 ARG A C 1
ATOM 3808 O O . ARG A 1 481 ? 0.226 -12.367 -25.891 1 93.62 481 ARG A O 1
ATOM 3815 N N . LYS A 1 482 ? -1.968 -12.219 -26.234 1 92.19 482 LYS A N 1
ATOM 3816 C CA . LYS A 1 482 ? -2.006 -10.828 -25.797 1 92.19 482 LYS A CA 1
ATOM 3817 C C . LYS A 1 482 ? -1.619 -10.711 -24.312 1 92.19 482 LYS A C 1
ATOM 3819 O O . LYS A 1 482 ? -0.968 -9.75 -23.922 1 92.19 482 LYS A O 1
ATOM 3824 N N . THR A 1 483 ? -2.047 -11.656 -23.578 1 93.19 483 THR A N 1
ATOM 3825 C CA . THR A 1 483 ? -1.678 -11.695 -22.172 1 93.19 483 THR A CA 1
ATOM 3826 C C . THR A 1 483 ? -0.17 -11.859 -22 1 93.19 483 THR A C 1
ATOM 3828 O O . THR A 1 483 ? 0.455 -11.18 -21.188 1 93.19 483 THR A O 1
ATOM 3831 N N . VAL A 1 484 ? 0.434 -12.742 -22.781 1 92.19 484 VAL A N 1
ATOM 3832 C CA . VAL A 1 484 ? 1.873 -12.977 -22.734 1 92.19 484 VAL A CA 1
ATOM 3833 C C . VAL A 1 484 ? 2.617 -11.719 -23.188 1 92.19 484 VAL A C 1
ATOM 3835 O O . VAL A 1 484 ? 3.641 -11.359 -22.594 1 92.19 484 VAL A O 1
ATOM 3838 N N . ARG A 1 485 ? 2.059 -11.008 -24.125 1 89.81 485 ARG A N 1
ATOM 3839 C CA . ARG A 1 485 ? 2.66 -9.758 -24.578 1 89.81 485 ARG A CA 1
ATOM 3840 C C . ARG A 1 485 ? 2.598 -8.688 -23.484 1 89.81 485 ARG A C 1
ATOM 3842 O O . ARG A 1 485 ? 3.541 -7.914 -23.328 1 89.81 485 ARG A O 1
ATOM 3849 N N . MET A 1 486 ? 1.481 -8.688 -22.844 1 88.69 486 MET A N 1
ATOM 3850 C CA . MET A 1 486 ? 1.354 -7.754 -21.734 1 88.69 486 MET A CA 1
ATOM 3851 C C . MET A 1 486 ? 2.422 -8.016 -20.672 1 88.69 486 MET A C 1
ATOM 3853 O O . MET A 1 486 ? 3.012 -7.082 -20.141 1 88.69 486 MET A O 1
ATOM 3857 N N . PHE A 1 487 ? 2.631 -9.258 -20.469 1 86.38 487 PHE A N 1
ATOM 3858 C CA . PHE A 1 487 ? 3.674 -9.68 -19.547 1 86.38 487 PHE A CA 1
ATOM 3859 C C . PHE A 1 487 ? 5.043 -9.219 -20.016 1 86.38 487 PHE A C 1
ATOM 3861 O O . PHE A 1 487 ? 5.828 -8.672 -19.234 1 86.38 487 PHE A O 1
ATOM 3868 N N . LYS A 1 488 ? 5.262 -9.406 -21.219 1 81.25 488 LYS A N 1
ATOM 3869 C CA . LYS A 1 488 ? 6.535 -9.008 -21.812 1 81.25 488 LYS A CA 1
ATOM 3870 C C . LYS A 1 488 ? 6.73 -7.496 -21.734 1 81.25 488 LYS A C 1
ATOM 3872 O O . LYS A 1 488 ? 7.82 -7.02 -21.422 1 81.25 488 LYS A O 1
ATOM 3877 N N . ASP A 1 489 ? 5.68 -6.836 -21.922 1 78.44 489 ASP A N 1
ATOM 3878 C CA . ASP A 1 489 ? 5.738 -5.379 -21.984 1 78.44 489 ASP A CA 1
ATOM 3879 C C . ASP A 1 489 ? 5.941 -4.77 -20.594 1 78.44 489 ASP A C 1
ATOM 3881 O O . ASP A 1 489 ? 6.469 -3.664 -20.469 1 78.44 489 ASP A O 1
ATOM 3885 N N . CYS A 1 490 ? 5.41 -5.469 -19.656 1 73.12 490 CYS A N 1
ATOM 3886 C CA . CYS A 1 490 ? 5.629 -4.988 -18.297 1 73.12 490 CYS A CA 1
ATOM 3887 C C . CYS A 1 490 ? 7.109 -5.016 -17.938 1 73.12 490 CYS A C 1
ATOM 3889 O O . CYS A 1 490 ? 7.551 -4.285 -17.047 1 73.12 490 CYS A O 1
ATOM 3891 N N . GLN A 1 491 ? 7.949 -5.746 -18.812 1 57.59 491 GLN A N 1
ATOM 3892 C CA . GLN A 1 491 ? 9.398 -5.875 -18.688 1 57.59 491 GLN A CA 1
ATOM 3893 C C . GLN A 1 491 ? 9.812 -6.16 -17.25 1 57.59 491 GLN A C 1
ATOM 3895 O O . GLN A 1 491 ? 10.93 -5.844 -16.844 1 57.59 491 GLN A O 1
ATOM 3900 N N . ALA A 1 492 ? 8.859 -6.574 -16.531 1 60.09 492 ALA A N 1
ATOM 3901 C CA . ALA A 1 492 ? 9.172 -6.871 -15.141 1 60.09 492 ALA A CA 1
ATOM 3902 C C . ALA A 1 492 ? 9.898 -8.211 -15.008 1 60.09 492 ALA A C 1
ATOM 3904 O O . ALA A 1 492 ? 10.805 -8.352 -14.188 1 60.09 492 ALA A O 1
ATOM 3905 N N . TRP A 1 493 ? 9.586 -9.203 -15.859 1 71.12 493 TRP A N 1
ATOM 3906 C CA . TRP A 1 493 ? 10.156 -10.547 -15.852 1 71.12 493 TRP A CA 1
ATOM 3907 C C . TRP A 1 493 ? 10.57 -10.961 -17.266 1 71.12 493 TRP A C 1
ATOM 3909 O O . TRP A 1 493 ? 9.992 -10.5 -18.25 1 71.12 493 TRP A O 1
ATOM 3919 N N . PRO A 1 494 ? 11.609 -11.727 -17.328 1 70 494 PRO A N 1
ATOM 3920 C CA . PRO A 1 494 ? 11.945 -12.266 -18.641 1 70 494 PRO A CA 1
ATOM 3921 C C . PRO A 1 494 ? 10.906 -13.266 -19.156 1 70 494 PRO A C 1
ATOM 3923 O O . PRO A 1 494 ? 10.258 -13.945 -18.359 1 70 494 PRO A O 1
ATOM 3926 N N . LEU A 1 495 ? 10.719 -13.234 -20.406 1 71.62 495 LEU A N 1
ATOM 3927 C CA . LEU A 1 495 ? 9.781 -14.172 -21.031 1 71.62 495 LEU A CA 1
ATOM 3928 C C . LEU A 1 495 ? 10.406 -15.562 -21.156 1 71.62 495 LEU A C 1
ATOM 3930 O O . LEU A 1 495 ? 11.414 -15.734 -21.844 1 71.62 495 LEU A O 1
ATOM 3934 N N . PRO A 1 496 ? 9.812 -16.484 -20.516 1 70.75 496 PRO A N 1
ATOM 3935 C CA . PRO A 1 496 ? 10.328 -17.844 -20.641 1 70.75 496 PRO A CA 1
ATOM 3936 C C . PRO A 1 496 ? 10.336 -18.328 -22.094 1 70.75 496 PRO A C 1
ATOM 3938 O O . PRO A 1 496 ? 9.5 -17.906 -22.891 1 70.75 496 PRO A O 1
ATOM 3941 N N . ARG A 1 497 ? 11.172 -19.219 -22.438 1 70.81 497 ARG A N 1
ATOM 3942 C CA . ARG A 1 497 ? 11.352 -19.734 -23.781 1 70.81 497 ARG A CA 1
ATOM 3943 C C . ARG A 1 497 ? 10.062 -20.344 -24.312 1 70.81 497 ARG A C 1
ATOM 3945 O O . ARG A 1 497 ? 9.695 -20.125 -25.469 1 70.81 497 ARG A O 1
ATOM 3952 N N . LEU A 1 498 ? 9.453 -21.078 -23.469 1 70.81 498 LEU A N 1
ATOM 3953 C CA . LEU A 1 498 ? 8.234 -21.766 -23.875 1 70.81 498 LEU A CA 1
ATOM 3954 C C . LEU A 1 498 ? 7.168 -20.766 -24.312 1 70.81 498 LEU A C 1
ATOM 3956 O O . LEU A 1 498 ? 6.402 -21.031 -25.234 1 70.81 498 LEU A O 1
ATOM 3960 N N . LEU A 1 499 ? 7.203 -19.688 -23.734 1 80.62 499 LEU A N 1
ATOM 3961 C CA . LEU A 1 499 ? 6.195 -18.672 -24.047 1 80.62 499 LEU A CA 1
ATOM 3962 C C . LEU A 1 499 ? 6.578 -17.906 -25.297 1 80.62 499 LEU A C 1
ATOM 3964 O O . LEU A 1 499 ? 5.703 -17.422 -26.031 1 80.62 499 LEU A O 1
ATOM 3968 N N . ARG A 1 500 ? 7.828 -17.844 -25.516 1 76.25 500 ARG A N 1
ATOM 3969 C CA . ARG A 1 500 ? 8.258 -17.266 -26.781 1 76.25 500 ARG A CA 1
ATOM 3970 C C . ARG A 1 500 ? 7.762 -18.094 -27.969 1 76.25 500 ARG A C 1
ATOM 3972 O O . ARG A 1 500 ? 7.254 -17.531 -28.953 1 76.25 500 ARG A O 1
ATOM 3979 N N . ALA A 1 501 ? 7.891 -19.406 -27.75 1 74.69 501 ALA A N 1
ATOM 3980 C CA . ALA A 1 501 ? 7.398 -20.312 -28.781 1 74.69 501 ALA A CA 1
ATOM 3981 C C . ALA A 1 501 ? 5.887 -20.188 -28.938 1 74.69 501 ALA A C 1
ATOM 3983 O O . ALA A 1 501 ? 5.367 -20.25 -30.062 1 74.69 501 ALA A O 1
ATOM 3984 N N . PHE A 1 502 ? 5.332 -19.969 -27.875 1 80.75 502 PHE A N 1
ATOM 3985 C CA . PHE A 1 502 ? 3.885 -19.797 -27.875 1 80.75 502 PHE A CA 1
ATOM 3986 C C . PHE A 1 502 ? 3.479 -18.547 -28.641 1 80.75 502 PHE A C 1
ATOM 3988 O O . PHE A 1 502 ? 2.486 -18.562 -29.375 1 80.75 502 PHE A O 1
ATOM 3995 N N . LEU A 1 503 ? 4.234 -17.516 -28.547 1 80.81 503 LEU A N 1
ATOM 3996 C CA . LEU A 1 503 ? 3.963 -16.281 -29.25 1 80.81 503 LEU A CA 1
ATOM 3997 C C . LEU A 1 503 ? 4.219 -16.438 -30.75 1 80.81 503 LEU A C 1
ATOM 3999 O O . LEU A 1 503 ? 3.494 -15.867 -31.562 1 80.81 503 LEU A O 1
ATOM 4003 N N . ASP A 1 504 ? 5.25 -17.297 -31.078 1 75.88 504 ASP A N 1
ATOM 4004 C CA . ASP A 1 504 ? 5.684 -17.438 -32.469 1 75.88 504 ASP A CA 1
ATOM 4005 C C . ASP A 1 504 ? 4.852 -18.484 -33.188 1 75.88 504 ASP A C 1
ATOM 4007 O O . ASP A 1 504 ? 4.832 -18.516 -34.438 1 75.88 504 ASP A O 1
ATOM 4011 N N . ALA A 1 505 ? 4.328 -19.359 -32.406 1 69.69 505 ALA A N 1
ATOM 4012 C CA . ALA A 1 505 ? 3.564 -20.438 -33.031 1 69.69 505 ALA A CA 1
ATOM 4013 C C . ALA A 1 505 ? 2.43 -19.891 -33.906 1 69.69 505 ALA A C 1
ATOM 4015 O O . ALA A 1 505 ? 1.67 -19.031 -33.438 1 69.69 505 ALA A O 1
ATOM 4016 N N . ARG A 1 506 ? 2.812 -19.688 -35.25 1 56.94 506 ARG A N 1
ATOM 4017 C CA . ARG A 1 506 ? 1.843 -19.25 -36.25 1 56.94 506 ARG A CA 1
ATOM 4018 C C . ARG A 1 506 ? 0.565 -20.078 -36.156 1 56.94 506 ARG A C 1
ATOM 4020 O O . ARG A 1 506 ? 0.603 -21.266 -35.781 1 56.94 506 ARG A O 1
ATOM 4027 N N . ASN A 1 507 ? -0.713 -19.469 -36.094 1 47.16 507 ASN A N 1
ATOM 4028 C CA . ASN A 1 507 ? -1.978 -20.156 -36.312 1 47.16 507 ASN A CA 1
ATOM 4029 C C . ASN A 1 507 ? -1.913 -21.078 -37.531 1 47.16 507 ASN A C 1
ATOM 4031 O O . ASN A 1 507 ? -1.254 -20.75 -38.531 1 47.16 507 ASN A O 1
ATOM 4035 N N . MET B 1 1 ? 68.062 17.422 -1.431 1 16.3 1 MET B N 1
ATOM 4036 C CA . MET B 1 1 ? 68.188 18.125 -2.699 1 16.3 1 MET B CA 1
ATOM 4037 C C . MET B 1 1 ? 66.812 18.781 -3.094 1 16.3 1 MET B C 1
ATOM 4039 O O . MET B 1 1 ? 65.75 18.281 -2.74 1 16.3 1 MET B O 1
ATOM 4043 N N . THR B 1 2 ? 66.875 20.047 -3.723 1 15.45 2 THR B N 1
ATOM 4044 C CA . THR B 1 2 ? 66.375 21.312 -4.23 1 15.45 2 THR B CA 1
ATOM 4045 C C . THR B 1 2 ? 65.438 21.094 -5.434 1 15.45 2 THR B C 1
ATOM 4047 O O . THR B 1 2 ? 65.062 22.062 -6.078 1 15.45 2 THR B O 1
ATOM 4050 N N . ARG B 1 3 ? 65.188 19.828 -5.625 1 15.51 3 ARG B N 1
ATOM 4051 C CA . ARG B 1 3 ? 64.875 19.766 -7.043 1 15.51 3 ARG B CA 1
ATOM 4052 C C . ARG B 1 3 ? 63.75 20.766 -7.395 1 15.51 3 ARG B C 1
ATOM 4054 O O . ARG B 1 3 ? 63 21.188 -6.527 1 15.51 3 ARG B O 1
ATOM 4061 N N . SER B 1 4 ? 63.562 20.891 -8.68 1 15.05 4 SER B N 1
ATOM 4062 C CA . SER B 1 4 ? 63.375 21.766 -9.844 1 15.05 4 SER B CA 1
ATOM 4063 C C . SER B 1 4 ? 61.906 22.156 -10.008 1 15.05 4 SER B C 1
ATOM 4065 O O . SER B 1 4 ? 61.031 21.422 -9.57 1 15.05 4 SER B O 1
ATOM 4067 N N . SER B 1 5 ? 61.562 23.469 -10.25 1 14.94 5 SER B N 1
ATOM 4068 C CA . SER B 1 5 ? 60.875 24.734 -10.516 1 14.94 5 SER B CA 1
ATOM 4069 C C . SER B 1 5 ? 60.031 24.656 -11.773 1 14.94 5 SER B C 1
ATOM 4071 O O . SER B 1 5 ? 59.5 25.672 -12.242 1 14.94 5 SER B O 1
ATOM 4073 N N . ARG B 1 6 ? 59.844 23.328 -12.234 1 14.98 6 ARG B N 1
ATOM 4074 C CA . ARG B 1 6 ? 59.625 23.5 -13.664 1 14.98 6 ARG B CA 1
ATOM 4075 C C . ARG B 1 6 ? 58.469 24.469 -13.93 1 14.98 6 ARG B C 1
ATOM 4077 O O . ARG B 1 6 ? 57.469 24.469 -13.203 1 14.98 6 ARG B O 1
ATOM 4084 N N . GLY B 1 7 ? 58.688 25.516 -14.742 1 13.49 7 GLY B N 1
ATOM 4085 C CA . GLY B 1 7 ? 58.438 26.766 -15.422 1 13.49 7 GLY B CA 1
ATOM 4086 C C . GLY B 1 7 ? 57.219 26.703 -16.344 1 13.49 7 GLY B C 1
ATOM 4087 O O . GLY B 1 7 ? 56.938 27.672 -17.062 1 13.49 7 GLY B O 1
ATOM 4088 N N . ARG B 1 8 ? 56.594 25.5 -16.469 1 15.12 8 ARG B N 1
ATOM 4089 C CA . ARG B 1 8 ? 56.062 25.547 -17.828 1 15.12 8 ARG B CA 1
ATOM 4090 C C . ARG B 1 8 ? 55.219 26.797 -18.062 1 15.12 8 ARG B C 1
ATOM 4092 O O . ARG B 1 8 ? 54.594 27.312 -17.125 1 15.12 8 ARG B O 1
ATOM 4099 N N . ARG B 1 9 ? 55.281 27.297 -19.297 1 14.38 9 ARG B N 1
ATOM 4100 C CA . ARG B 1 9 ? 55.188 28.281 -20.375 1 14.38 9 ARG B CA 1
ATOM 4101 C C . ARG B 1 9 ? 53.75 28.781 -20.531 1 14.38 9 ARG B C 1
ATOM 4103 O O . ARG B 1 9 ? 52.812 28.031 -20.297 1 14.38 9 ARG B O 1
ATOM 4110 N N . ALA B 1 10 ? 53.531 30.078 -21.047 1 15.22 10 ALA B N 1
ATOM 4111 C CA . ALA B 1 10 ? 52.938 31.406 -21.25 1 15.22 10 ALA B CA 1
ATOM 4112 C C . ALA B 1 10 ? 51.875 31.359 -22.328 1 15.22 10 ALA B C 1
ATOM 4114 O O . ALA B 1 10 ? 50.969 32.219 -22.375 1 15.22 10 ALA B O 1
ATOM 4115 N N . GLY B 1 11 ? 52 30.359 -23.375 1 14.25 11 GLY B N 1
ATOM 4116 C CA . GLY B 1 11 ? 51.844 31.047 -24.641 1 14.25 11 GLY B CA 1
ATOM 4117 C C . GLY B 1 11 ? 50.5 31.703 -24.812 1 14.25 11 GLY B C 1
ATOM 4118 O O . GLY B 1 11 ? 49.5 31.281 -24.188 1 14.25 11 GLY B O 1
ATOM 4119 N N . LEU B 1 12 ? 50.344 32.906 -25.547 1 14.73 12 LEU B N 1
ATOM 4120 C CA . LEU B 1 12 ? 49.812 34.188 -25.969 1 14.73 12 LEU B CA 1
ATOM 4121 C C . LEU B 1 12 ? 48.625 34.031 -26.906 1 14.73 12 LEU B C 1
ATOM 41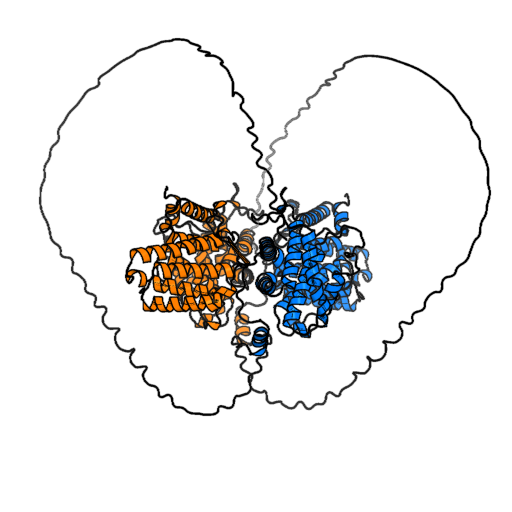23 O O . LEU B 1 12 ? 47.781 34.906 -27 1 14.73 12 LEU B O 1
ATOM 4127 N N . VAL B 1 13 ? 48.406 32.906 -27.766 1 14.8 13 VAL B N 1
ATOM 4128 C CA . VAL B 1 13 ? 48.219 33.438 -29.109 1 14.8 13 VAL B CA 1
ATOM 4129 C C . VAL B 1 13 ? 46.875 34.125 -29.219 1 14.8 13 VAL B C 1
ATOM 4131 O O . VAL B 1 13 ? 45.875 33.656 -28.641 1 14.8 13 VAL B O 1
ATOM 4134 N N . ALA B 1 14 ? 46.812 35.344 -29.953 1 15.39 14 ALA B N 1
ATOM 4135 C CA . ALA B 1 14 ? 46.156 36.594 -30.375 1 15.39 14 ALA B CA 1
ATOM 4136 C C . ALA B 1 14 ? 45.031 36.312 -31.344 1 15.39 14 ALA B C 1
ATOM 4138 O O . ALA B 1 14 ? 44.344 37.219 -31.797 1 15.39 14 ALA B O 1
ATOM 4139 N N . VAL B 1 15 ? 44.531 35.062 -31.484 1 15.71 15 VAL B N 1
ATOM 4140 C CA . VAL B 1 15 ? 44.156 35 -32.875 1 15.71 15 VAL B CA 1
ATOM 4141 C C . VAL B 1 15 ? 43.188 36.125 -33.219 1 15.71 15 VAL B C 1
ATOM 4143 O O . VAL B 1 15 ? 42.219 36.375 -32.469 1 15.71 15 VAL B O 1
ATOM 4146 N N . PRO B 1 16 ? 43.438 36.688 -34.375 1 14.99 16 PRO B N 1
ATOM 4147 C CA . PRO B 1 16 ? 43.188 37.969 -35.062 1 14.99 16 PRO B CA 1
ATOM 4148 C C . PRO B 1 16 ? 41.719 38.219 -35.25 1 14.99 16 PRO B C 1
ATOM 4150 O O . PRO B 1 16 ? 40.875 37.344 -35.062 1 14.99 16 PRO B O 1
ATOM 4153 N N . ARG B 1 17 ? 41.5 38.969 -36.312 1 15.05 17 ARG B N 1
ATOM 4154 C CA . ARG B 1 17 ? 40.938 40.25 -36.688 1 15.05 17 ARG B CA 1
ATOM 4155 C C . ARG B 1 17 ? 39.531 40.125 -37.219 1 15.05 17 ARG B C 1
ATOM 4157 O O . ARG B 1 17 ? 38.625 40.875 -36.875 1 15.05 17 ARG B O 1
ATOM 4164 N N . SER B 1 18 ? 39.312 39.094 -38.312 1 14.72 18 SER B N 1
ATOM 4165 C CA . SER B 1 18 ? 38.938 39.875 -39.5 1 14.72 18 SER B CA 1
ATOM 4166 C C . SER B 1 18 ? 37.5 40.344 -39.438 1 14.72 18 SER B C 1
ATOM 4168 O O . SER B 1 18 ? 36.688 39.781 -38.688 1 14.72 18 SER B O 1
ATOM 4170 N N . THR B 1 19 ? 37.25 41.219 -40.406 1 14.75 19 THR B N 1
ATOM 4171 C CA . THR B 1 19 ? 36.562 42.406 -40.875 1 14.75 19 THR B CA 1
ATOM 4172 C C . THR B 1 19 ? 35.156 42.031 -41.344 1 14.75 19 THR B C 1
ATOM 4174 O O . THR B 1 19 ? 34.969 41.125 -42.125 1 14.75 19 THR B O 1
ATOM 4177 N N . GLY B 1 20 ? 34.25 42 -40.438 1 15.45 20 GLY B N 1
ATOM 4178 C CA . GLY B 1 20 ? 32.812 41.875 -40.562 1 15.45 20 GLY B CA 1
ATOM 4179 C C . GLY B 1 20 ? 32.25 42.656 -41.719 1 15.45 20 GLY B C 1
ATOM 4180 O O . GLY B 1 20 ? 31.188 43.281 -41.594 1 15.45 20 GLY B O 1
ATOM 4181 N N . PRO B 1 21 ? 32.969 42.25 -43 1 14.38 21 PRO B N 1
ATOM 4182 C CA . PRO B 1 21 ? 32.656 43.375 -43.875 1 14.38 21 PRO B CA 1
ATOM 4183 C C . PRO B 1 21 ? 31.156 43.719 -43.875 1 14.38 21 PRO B C 1
ATOM 4185 O O . PRO B 1 21 ? 30.359 43.031 -43.25 1 14.38 21 PRO B O 1
ATOM 4188 N N . ARG B 1 22 ? 30.703 43.625 -45.25 1 15.1 22 ARG B N 1
ATOM 4189 C CA . ARG B 1 22 ? 30.25 44.656 -46.156 1 15.1 22 ARG B CA 1
ATOM 4190 C C . ARG B 1 22 ? 28.75 44.906 -46.062 1 15.1 22 ARG B C 1
ATOM 4192 O O . ARG B 1 22 ? 28.047 44.156 -45.375 1 15.1 22 ARG B O 1
ATOM 4199 N N . ARG B 1 23 ? 28 44.719 -47.219 1 14.95 23 ARG B N 1
ATOM 4200 C CA . ARG B 1 23 ? 27.469 45.781 -48.094 1 14.95 23 ARG B CA 1
ATOM 4201 C C . ARG B 1 23 ? 25.984 46 -47.844 1 14.95 23 ARG B C 1
ATOM 4203 O O . ARG B 1 23 ? 25.328 45.188 -47.188 1 14.95 23 ARG B O 1
ATOM 4210 N N . HIS B 1 24 ? 25.312 46.406 -48.938 1 13.91 24 HIS B N 1
ATOM 4211 C CA . HIS B 1 24 ? 24.578 47.562 -49.406 1 13.91 24 HIS B CA 1
ATOM 4212 C C . HIS B 1 24 ? 23.062 47.375 -49.281 1 13.91 24 HIS B C 1
ATOM 4214 O O . HIS B 1 24 ? 22.344 48.25 -48.844 1 13.91 24 HIS B O 1
ATOM 4220 N N . THR B 1 25 ? 22.578 46.125 -49.781 1 14.45 25 THR B N 1
ATOM 4221 C CA . THR B 1 25 ? 21.781 46.594 -50.906 1 14.45 25 THR B CA 1
ATOM 4222 C C . THR B 1 25 ? 20.5 47.281 -50.438 1 14.45 25 THR B C 1
ATOM 4224 O O . THR B 1 25 ? 20.031 47 -49.344 1 14.45 25 THR B O 1
ATOM 4227 N N . GLN B 1 26 ? 19.688 47.656 -51.469 1 13.79 26 GLN B N 1
ATOM 4228 C CA . GLN B 1 26 ? 18.938 48.75 -52.062 1 13.79 26 GLN B CA 1
ATOM 4229 C C . GLN B 1 26 ? 17.516 48.812 -51.5 1 13.79 26 GLN B C 1
ATOM 4231 O O . GLN B 1 26 ? 16.984 47.781 -51.031 1 13.79 26 GLN B O 1
ATOM 4236 N N . LYS B 1 27 ? 16.938 49.938 -51.75 1 14.62 27 LYS B N 1
ATOM 4237 C CA . LYS B 1 27 ? 15.961 50.969 -51.438 1 14.62 27 LYS B CA 1
ATOM 4238 C C . LYS B 1 27 ? 14.547 50.5 -51.812 1 14.62 27 LYS B C 1
ATOM 4240 O O . LYS B 1 27 ? 13.578 51.25 -51.594 1 14.62 27 LYS B O 1
ATOM 4245 N N . ILE B 1 28 ? 14.305 49.281 -52.312 1 14.29 28 ILE B N 1
ATOM 4246 C CA . ILE B 1 28 ? 13.344 49.625 -53.344 1 14.29 28 ILE B CA 1
ATOM 4247 C C . ILE B 1 28 ? 12.102 50.25 -52.719 1 14.29 28 ILE B C 1
ATOM 4249 O O . ILE B 1 28 ? 11.477 49.656 -51.844 1 14.29 28 ILE B O 1
ATOM 4253 N N . ALA B 1 29 ? 11.75 51.5 -53.219 1 14.46 29 ALA B N 1
ATOM 4254 C CA . ALA B 1 29 ? 10.906 52.688 -53.031 1 14.46 29 ALA B CA 1
ATOM 4255 C C . ALA B 1 29 ? 9.43 52.344 -53.156 1 14.46 29 ALA B C 1
ATOM 4257 O O . ALA B 1 29 ? 8.57 53 -52.562 1 14.46 29 ALA B O 1
ATOM 4258 N N . ILE B 1 30 ? 8.961 51.375 -54.031 1 14.59 30 ILE B N 1
ATOM 4259 C CA . ILE B 1 30 ? 8.078 52.094 -54.938 1 14.59 30 ILE B CA 1
ATOM 4260 C C . ILE B 1 30 ? 6.887 52.656 -54.156 1 14.59 30 ILE B C 1
ATOM 4262 O O . ILE B 1 30 ? 6.434 52.031 -53.188 1 14.59 30 ILE B O 1
ATOM 4266 N N . GLU B 1 31 ? 6.082 53.5 -55 1 14 31 GLU B N 1
ATOM 4267 C CA . GLU B 1 31 ? 5.297 54.719 -55.125 1 14 31 GLU B CA 1
ATOM 4268 C C . GLU B 1 31 ? 3.869 54.531 -54.625 1 14 31 GLU B C 1
ATOM 4270 O O . GLU B 1 31 ? 3.367 55.312 -53.844 1 14 31 GLU B O 1
ATOM 4275 N N . ASP B 1 32 ? 2.912 54.156 -55.562 1 14.52 32 ASP B N 1
ATOM 4276 C CA . ASP B 1 32 ? 2.072 55.25 -56.094 1 14.52 32 ASP B CA 1
ATOM 4277 C C . ASP B 1 32 ? 0.854 55.469 -55.188 1 14.52 32 ASP B C 1
ATOM 4279 O O . ASP B 1 32 ? 0.539 54.625 -54.344 1 14.52 32 ASP B O 1
ATOM 4283 N N . ASP B 1 33 ? -0.397 55.594 -55.938 1 14.45 33 ASP B N 1
ATOM 4284 C CA . ASP B 1 33 ? -1.344 56.656 -56.219 1 14.45 33 ASP B CA 1
ATOM 4285 C C . ASP B 1 33 ? -2.535 56.594 -55.25 1 14.45 33 ASP B C 1
ATOM 4287 O O . ASP B 1 33 ? -2.789 55.562 -54.625 1 14.45 33 ASP B O 1
ATOM 4291 N N . MET B 1 34 ? -3.844 56.969 -55.844 1 14.01 34 MET B N 1
ATOM 4292 C CA . MET B 1 34 ? -4.676 58.188 -55.75 1 14.01 34 MET B CA 1
ATOM 4293 C C . MET B 1 34 ? -5.859 57.938 -54.844 1 14.01 34 MET B C 1
ATOM 4295 O O . MET B 1 34 ? -6.133 58.781 -53.969 1 14.01 34 MET B O 1
ATOM 4299 N N . ALA B 1 35 ? -7.148 57.25 -55.375 1 14.49 35 ALA B N 1
ATOM 4300 C CA . ALA B 1 35 ? -8.297 58.062 -55.781 1 14.49 35 ALA B CA 1
ATOM 4301 C C . ALA B 1 35 ? -9.18 58.406 -54.594 1 14.49 35 ALA B C 1
ATOM 4303 O O . ALA B 1 35 ? -9.148 57.688 -53.562 1 14.49 35 ALA B O 1
ATOM 4304 N N . SER B 1 36 ? -10.562 58.719 -54.844 1 13.92 36 SER B N 1
ATOM 4305 C CA . SER B 1 36 ? -11.422 59.906 -54.75 1 13.92 36 SER B CA 1
ATOM 4306 C C . SER B 1 36 ? -12.297 59.875 -53.5 1 13.92 36 SER B C 1
ATOM 4308 O O . SER B 1 36 ? -12.328 60.812 -52.75 1 13.92 36 SER B O 1
ATOM 4310 N N . SER B 1 37 ? -13.734 59.688 -53.656 1 13.95 37 SER B N 1
ATOM 4311 C CA . SER B 1 37 ? -14.688 60.781 -53.656 1 13.95 37 SER B CA 1
ATOM 4312 C C . SER B 1 37 ? -15.336 60.938 -52.281 1 13.95 37 SER B C 1
ATOM 4314 O O . SER B 1 37 ? -15.328 62.031 -51.688 1 13.95 37 SER B O 1
ATOM 4316 N N . SER B 1 38 ? -16.812 60.969 -52.25 1 14.09 38 SER B N 1
ATOM 4317 C CA . SER B 1 38 ? -17.734 62.125 -52.062 1 14.09 38 SER B CA 1
ATOM 4318 C C . SER B 1 38 ? -18.203 62.219 -50.594 1 14.09 38 SER B C 1
ATOM 4320 O O . SER B 1 38 ? -18.078 61.25 -49.844 1 14.09 38 SER B O 1
ATOM 4322 N N . GLU B 1 39 ? -19.422 63.031 -50.375 1 13.91 39 GLU B N 1
ATOM 4323 C CA . GLU B 1 39 ? -19.844 64.312 -49.75 1 13.91 39 GLU B CA 1
ATOM 4324 C C . GLU B 1 39 ? -20.516 64 -48.406 1 13.91 39 GLU B C 1
ATOM 4326 O O . GLU B 1 39 ? -20.156 64.625 -47.375 1 13.91 39 GLU B O 1
ATOM 4331 N N . THR B 1 40 ? -21.891 63.719 -48.375 1 14.09 40 THR B N 1
ATOM 4332 C CA . THR B 1 40 ? -22.797 64.812 -48 1 14.09 40 THR B CA 1
ATOM 4333 C C . THR B 1 40 ? -23 64.875 -46.5 1 14.09 40 THR B C 1
ATOM 4335 O O . THR B 1 40 ? -22.766 63.875 -45.781 1 14.09 40 THR B O 1
ATOM 4338 N N . THR B 1 41 ? -24.344 65.375 -46 1 14.1 41 THR B N 1
ATOM 4339 C CA . THR B 1 41 ? -24.891 66.562 -45.344 1 14.1 41 THR B CA 1
ATOM 4340 C C . THR B 1 41 ? -25.141 66.312 -43.875 1 14.1 41 THR B C 1
ATOM 4342 O O . THR B 1 41 ? -25.328 65.188 -43.438 1 14.1 41 THR B O 1
ATOM 4345 N N . ASN B 1 42 ? -25.781 67.5 -43.094 1 14.04 42 ASN B N 1
ATOM 4346 C CA . ASN B 1 42 ? -25.703 68.375 -41.938 1 14.04 42 ASN B CA 1
ATOM 4347 C C . ASN B 1 42 ? -26.609 67.938 -40.812 1 14.04 42 ASN B C 1
ATOM 4349 O O . ASN B 1 42 ? -26.188 67.938 -39.625 1 14.04 42 ASN B O 1
ATOM 4353 N N . THR B 1 43 ? -27.969 67.875 -40.844 1 14.09 43 THR B N 1
ATOM 4354 C CA . THR B 1 43 ? -28.75 68.875 -40.188 1 14.09 43 THR B CA 1
ATOM 4355 C C . THR B 1 43 ? -28.938 68.562 -38.719 1 14.09 43 THR B C 1
ATOM 4357 O O . THR B 1 43 ? -28.875 67.438 -38.312 1 14.09 43 THR B O 1
ATOM 4360 N N . PRO B 1 44 ? -29.875 69.562 -37.844 1 14.31 44 PRO B N 1
ATOM 4361 C CA . PRO B 1 44 ? -29.875 70.438 -36.625 1 14.31 44 PRO B CA 1
ATOM 4362 C C . PRO B 1 44 ? -30.594 69.812 -35.469 1 14.31 44 PRO B C 1
ATOM 4364 O O . PRO B 1 44 ? -30.406 70.188 -34.312 1 14.31 44 PRO B O 1
ATOM 4367 N N . ALA B 1 45 ? -31.5 68.812 -35.531 1 13.45 45 ALA B N 1
ATOM 4368 C CA . ALA B 1 45 ? -32.812 69.125 -34.969 1 13.45 45 ALA B CA 1
ATOM 4369 C C . ALA B 1 45 ? -32.719 69.375 -33.469 1 13.45 45 ALA B C 1
ATOM 4371 O O . ALA B 1 45 ? -32.031 68.625 -32.781 1 13.45 45 ALA B O 1
ATOM 4372 N N . GLU B 1 46 ? -33.562 70.25 -32.75 1 14.07 46 GLU B N 1
ATOM 4373 C CA . GLU B 1 46 ? -33.844 71.312 -31.812 1 14.07 46 GLU B CA 1
ATOM 4374 C C . GLU B 1 46 ? -34.188 70.75 -30.438 1 14.07 46 GLU B C 1
ATOM 4376 O O . GLU B 1 46 ? -33.594 71.125 -29.422 1 14.07 46 GLU B O 1
ATOM 4381 N N . GLN B 1 47 ? -35.594 70.625 -30.016 1 13.69 47 GLN B N 1
ATOM 4382 C CA . GLN B 1 47 ? -36.25 71.562 -29.156 1 13.69 47 GLN B CA 1
ATOM 4383 C C . GLN B 1 47 ? -36.219 71.125 -27.688 1 13.69 47 GLN B C 1
ATOM 4385 O O . GLN B 1 47 ? -35.75 71.875 -26.828 1 13.69 47 GLN B O 1
ATOM 4390 N N . SER B 1 48 ? -37.531 71 -26.984 1 14.05 48 SER B N 1
ATOM 4391 C CA . SER B 1 48 ? -38.219 71.875 -26.062 1 14.05 48 SER B CA 1
ATOM 4392 C C . SER B 1 48 ? -38.062 71.438 -24.625 1 14.05 48 SER B C 1
ATOM 4394 O O . SER B 1 48 ? -37.75 70.25 -24.375 1 14.05 48 SER B O 1
ATOM 4396 N N . GLN B 1 49 ? -39.062 71.875 -23.562 1 14.05 49 GLN B N 1
ATOM 4397 C CA . GLN B 1 49 ? -39.156 72.875 -22.453 1 14.05 49 GLN B CA 1
ATOM 4398 C C . GLN B 1 49 ? -39.25 72.125 -21.109 1 14.05 49 GLN B C 1
ATOM 4400 O O . GLN B 1 49 ? -38.5 72.438 -20.188 1 14.05 49 GLN B O 1
ATOM 4405 N N . SER B 1 50 ? -40.531 72 -20.469 1 14.05 50 SER B N 1
ATOM 4406 C CA . SER B 1 50 ? -41.031 72.812 -19.359 1 14.05 50 SER B CA 1
ATOM 4407 C C . SER B 1 50 ? -40.781 72.125 -18.016 1 14.05 50 SER B C 1
ATOM 4409 O O . SER B 1 50 ? -40.406 70.938 -17.969 1 14.05 50 SER B O 1
ATOM 4411 N N . ASN B 1 51 ? -41.812 72.188 -16.859 1 14.66 51 ASN B N 1
ATOM 4412 C CA . ASN B 1 51 ? -42.094 73.062 -15.688 1 14.66 51 ASN B CA 1
ATOM 4413 C C . ASN B 1 51 ? -42.062 72.25 -14.398 1 14.66 51 ASN B C 1
ATOM 4415 O O . ASN B 1 51 ? -41.562 72.688 -13.367 1 14.66 51 ASN B O 1
ATOM 4419 N N . LEU B 1 52 ? -42.875 71.125 -14.055 1 14.69 52 LEU B N 1
ATOM 4420 C CA . LEU B 1 52 ? -43.781 71.312 -12.938 1 14.69 52 LEU B CA 1
ATOM 4421 C C . LEU B 1 52 ? -43.094 71.062 -11.609 1 14.69 52 LEU B C 1
ATOM 4423 O O . LEU B 1 52 ? -42.219 70.188 -11.516 1 14.69 52 LEU B O 1
ATOM 4427 N N . SER B 1 53 ? -43.594 71.5 -10.336 1 14.73 53 SER B N 1
ATOM 4428 C CA . SER B 1 53 ? -43.406 72.312 -9.125 1 14.73 53 SER B CA 1
ATOM 4429 C C . SER B 1 53 ? -43.125 71.438 -7.914 1 14.73 53 SER B C 1
ATOM 4431 O O . SER B 1 53 ? -42.156 71.688 -7.176 1 14.73 53 SER B O 1
ATOM 4433 N N . ASP B 1 54 ? -44.062 70.75 -7.172 1 14.77 54 ASP B N 1
ATOM 4434 C CA . ASP B 1 54 ? -44.562 71.25 -5.887 1 14.77 54 ASP B CA 1
ATOM 4435 C C . ASP B 1 54 ? -43.719 70.688 -4.734 1 14.77 54 ASP B C 1
ATOM 4437 O O . ASP B 1 54 ? -43.094 69.625 -4.879 1 14.77 54 ASP B O 1
ATOM 4441 N N . VAL B 1 55 ? -44.156 70.75 -3.24 1 15.49 55 VAL B N 1
ATOM 4442 C CA . VAL B 1 55 ? -43.812 71.438 -2.021 1 15.49 55 VAL B CA 1
ATOM 4443 C C . VAL B 1 55 ? -43.25 70.5 -0.985 1 15.49 55 VAL B C 1
ATOM 4445 O O . VAL B 1 55 ? -42.188 70.688 -0.404 1 15.49 55 VAL B O 1
ATOM 4448 N N . GLY B 1 56 ? -44.031 69.5 -0.295 1 14.88 56 GLY B N 1
ATOM 4449 C CA . GLY B 1 56 ? -44.312 69.75 1.108 1 14.88 56 GLY B CA 1
ATOM 4450 C C . GLY B 1 56 ? -43.25 69.188 2.043 1 14.88 56 GLY B C 1
ATOM 4451 O O . GLY B 1 56 ? -42.438 68.375 1.644 1 14.88 56 GLY B O 1
ATOM 4452 N N . ALA B 1 57 ? -43.438 69.125 3.498 1 15.21 57 ALA B N 1
ATOM 4453 C CA . ALA B 1 57 ? -42.906 69.625 4.758 1 15.21 57 ALA B CA 1
ATOM 4454 C C . ALA B 1 57 ? -42.031 68.562 5.438 1 15.21 57 ALA B C 1
ATOM 4456 O O . ALA B 1 57 ? -42.125 67.375 5.113 1 15.21 57 ALA B O 1
ATOM 4457 N N . ALA B 1 58 ? -41.812 68.688 6.922 1 15.7 58 ALA B N 1
ATOM 4458 C CA . ALA B 1 58 ? -40.719 68.938 7.867 1 15.7 58 ALA B CA 1
ATOM 4459 C C . ALA B 1 58 ? -40.25 67.625 8.562 1 15.7 58 ALA B C 1
ATOM 4461 O O . ALA B 1 58 ? -39.062 67.312 8.57 1 15.7 58 ALA B O 1
ATOM 4462 N N . PRO B 1 59 ? -40.844 67.062 9.922 1 15.6 59 PRO B N 1
ATOM 4463 C CA . PRO B 1 59 ? -40.156 67.375 11.188 1 15.6 59 PRO B CA 1
ATOM 4464 C C . PRO B 1 59 ? -39.375 66.125 11.695 1 15.6 59 PRO B C 1
ATOM 4466 O O . PRO B 1 59 ? -38.188 66.25 12 1 15.6 59 PRO B O 1
ATOM 4469 N N . ASP B 1 60 ? -39.969 65 12.516 1 16.05 60 ASP B N 1
ATOM 4470 C CA . ASP B 1 60 ? -39.875 64.812 13.953 1 16.05 60 ASP B CA 1
ATOM 4471 C C . ASP B 1 60 ? -38.875 63.719 14.289 1 16.05 60 ASP B C 1
ATOM 4473 O O . ASP B 1 60 ? -38.812 62.688 13.617 1 16.05 60 ASP B O 1
ATOM 4477 N N . ASN B 1 61 ? -37.781 63.812 15.273 1 16.47 61 ASN B N 1
ATOM 4478 C CA . ASN B 1 61 ? -36.469 63.375 15.766 1 16.47 61 ASN B CA 1
ATOM 4479 C C . ASN B 1 61 ? -36.562 62.156 16.656 1 16.47 61 ASN B C 1
ATOM 4481 O O . ASN B 1 61 ? -35.625 61.812 17.375 1 16.47 61 ASN B O 1
ATOM 4485 N N . SER B 1 62 ? -37.625 61.344 16.891 1 16.75 62 SER B N 1
ATOM 4486 C CA . SER B 1 62 ? -37.781 60.812 18.234 1 16.75 62 SER B CA 1
ATOM 4487 C C . SER B 1 62 ? -36.75 59.75 18.531 1 16.75 62 SER B C 1
ATOM 4489 O O . SER B 1 62 ? -36.344 59 17.641 1 16.75 62 SER B O 1
ATOM 4491 N N . THR B 1 63 ? -36.062 59.625 19.828 1 17.69 63 THR B N 1
ATOM 4492 C CA . THR B 1 63 ? -34.875 59.312 20.641 1 17.69 63 THR B CA 1
ATOM 4493 C C . THR B 1 63 ? -34.875 57.844 21.031 1 17.69 63 THR B C 1
ATOM 4495 O O . THR B 1 63 ? -33.969 57.375 21.688 1 17.69 63 THR B O 1
ATOM 4498 N N . LEU B 1 64 ? -35.594 56.781 20.578 1 16.77 64 LEU B N 1
ATOM 4499 C CA . LEU B 1 64 ? -35.938 55.719 21.516 1 16.77 64 LEU B CA 1
ATOM 4500 C C . LEU B 1 64 ? -34.719 54.875 21.828 1 16.77 64 LEU B C 1
ATOM 4502 O O . LEU B 1 64 ? -34.031 54.406 20.922 1 16.77 64 LEU B O 1
ATOM 4506 N N . VAL B 1 65 ? -34.156 54.781 23.203 1 18.56 65 VAL B N 1
ATOM 4507 C CA . VAL B 1 65 ? -33.031 54.406 24.031 1 18.56 65 VAL B CA 1
ATOM 4508 C C . VAL B 1 65 ? -33 52.875 24.203 1 18.56 65 VAL B C 1
ATOM 4510 O O . VAL B 1 65 ? -33.938 52.281 24.781 1 18.56 65 VAL B O 1
ATOM 4513 N N . PRO B 1 66 ? -32.875 51.969 23.281 1 18.05 66 PRO B N 1
ATOM 4514 C CA . PRO B 1 66 ? -33.219 50.594 23.672 1 18.05 66 PRO B CA 1
ATOM 4515 C C . PRO B 1 66 ? -32.281 50.031 24.719 1 18.05 66 PRO B C 1
ATOM 4517 O O . PRO B 1 66 ? -31.078 50.344 24.734 1 18.05 66 PRO B O 1
ATOM 4520 N N . GLU B 1 67 ? -32.781 49.406 25.875 1 18.14 67 GLU B N 1
ATOM 4521 C CA . GLU B 1 67 ? -32.438 48.844 27.188 1 18.14 67 GLU B CA 1
ATOM 4522 C C . GLU B 1 67 ? -31.484 47.688 27.062 1 18.14 67 GLU B C 1
ATOM 4524 O O . GLU B 1 67 ? -31.688 46.812 26.203 1 18.14 67 GLU B O 1
ATOM 4529 N N . ARG B 1 68 ? -30.172 47.688 27.594 1 18.7 68 ARG B N 1
ATOM 4530 C CA . ARG B 1 68 ? -28.891 47 27.734 1 18.7 68 ARG B CA 1
ATOM 4531 C C . ARG B 1 68 ? -29.047 45.719 28.516 1 18.7 68 ARG B C 1
ATOM 4533 O O . ARG B 1 68 ? -29.328 45.719 29.719 1 18.7 68 ARG B O 1
ATOM 4540 N N . SER B 1 69 ? -29.828 44.594 28.156 1 17.11 69 SER B N 1
ATOM 4541 C CA . SER B 1 69 ? -30.141 43.438 29 1 17.11 69 SER B CA 1
ATOM 4542 C C . SER B 1 69 ? -28.875 42.75 29.469 1 17.11 69 SER B C 1
ATOM 4544 O O . SER B 1 69 ? -28.016 42.375 28.672 1 17.11 69 SER B O 1
ATOM 4546 N N . SER B 1 70 ? -28.344 42.844 30.797 1 17.41 70 SER B N 1
ATOM 4547 C CA . SER B 1 70 ? -27.297 42.531 31.766 1 17.41 70 SER B CA 1
ATOM 4548 C C . SER B 1 70 ? -27.219 41.031 32.031 1 17.41 70 SER B C 1
ATOM 4550 O O . SER B 1 70 ? -26.547 40.594 32.969 1 17.41 70 SER B O 1
ATOM 4552 N N . TYR B 1 71 ? -27.516 39.969 31.328 1 17.28 71 TYR B N 1
ATOM 4553 C CA . TYR B 1 71 ? -27.672 38.656 31.953 1 17.28 71 TYR B CA 1
ATOM 4554 C C . TYR B 1 71 ? -26.344 38.188 32.562 1 17.28 71 TYR B C 1
ATOM 4556 O O . TYR B 1 71 ? -25.328 38.156 31.859 1 17.28 71 TYR B O 1
ATOM 4564 N N . ALA B 1 72 ? -26.062 38.219 33.938 1 17.91 72 ALA B N 1
ATOM 4565 C CA . ALA B 1 72 ? -25.125 37.969 35.031 1 17.91 72 ALA B CA 1
ATOM 4566 C C . ALA B 1 72 ? -24.719 36.5 35.094 1 17.91 72 ALA B C 1
ATOM 4568 O O . ALA B 1 72 ? -25.547 35.625 35.344 1 17.91 72 ALA B O 1
ATOM 4569 N N . ASN B 1 73 ? -23.703 35.969 34.281 1 17.08 73 ASN B N 1
ATOM 4570 C CA . ASN B 1 73 ? -23.094 34.656 34.219 1 17.08 73 ASN B CA 1
ATOM 4571 C C . ASN B 1 73 ? -22.453 34.281 35.562 1 17.08 73 ASN B C 1
ATOM 4573 O O . ASN B 1 73 ? -21.312 34.656 35.844 1 17.08 73 ASN B O 1
ATOM 4577 N N . ALA B 1 74 ? -23.125 34.25 36.75 1 17.56 74 ALA B N 1
ATOM 4578 C CA . ALA B 1 74 ? -22.719 34.125 38.125 1 17.56 74 ALA B CA 1
ATOM 4579 C C . ALA B 1 74 ? -21.875 32.875 38.344 1 17.56 74 ALA B C 1
ATOM 4581 O O . ALA B 1 74 ? -20.781 32.938 38.906 1 17.56 74 ALA B O 1
ATOM 4582 N N . ALA B 1 75 ? -22.453 31.672 38.844 1 18.2 75 ALA B N 1
ATOM 4583 C CA . ALA B 1 75 ? -22.297 30.938 40.094 1 18.2 75 ALA B CA 1
ATOM 4584 C C . ALA B 1 75 ? -21.25 29.844 39.969 1 18.2 75 ALA B C 1
ATOM 4586 O O . ALA B 1 75 ? -21.062 29.031 40.875 1 18.2 75 ALA B O 1
ATOM 4587 N N . ILE B 1 76 ? -20.609 29.516 38.844 1 17.8 76 ILE B N 1
ATOM 4588 C CA . ILE B 1 76 ? -20.109 28.141 38.781 1 17.8 76 ILE B CA 1
ATOM 4589 C C . ILE B 1 76 ? -18.844 28.016 39.625 1 17.8 76 ILE B C 1
ATOM 4591 O O . ILE B 1 76 ? -17.734 27.969 39.094 1 17.8 76 ILE B O 1
ATOM 4595 N N . SER B 1 77 ? -18.625 28.828 40.75 1 17.19 77 SER B N 1
ATOM 4596 C CA . SER B 1 77 ? -17.359 28.984 41.469 1 17.19 77 SER B CA 1
ATOM 4597 C C . SER B 1 77 ? -16.906 27.672 42.062 1 17.19 77 SER B C 1
ATOM 4599 O O . SER B 1 77 ? -15.711 27.359 42.062 1 17.19 77 SER B O 1
ATOM 4601 N N . GLU B 1 78 ? -17.688 27.062 42.969 1 17.03 78 GLU B N 1
ATOM 4602 C CA . GLU B 1 78 ? -17.234 26.688 44.312 1 17.03 78 GLU B CA 1
ATOM 4603 C C . GLU B 1 78 ? -16.375 25.422 44.25 1 17.03 78 GLU B C 1
ATOM 4605 O O . GLU B 1 78 ? -15.359 25.328 44.938 1 17.03 78 GLU B O 1
ATOM 4610 N N . ARG B 1 79 ? -16.984 24.281 43.812 1 19.03 79 ARG B N 1
ATOM 4611 C CA . ARG B 1 79 ? -16.828 23.078 44.625 1 19.03 79 ARG B CA 1
ATOM 4612 C C . ARG B 1 79 ? -15.445 22.469 44.469 1 19.03 79 ARG B C 1
ATOM 4614 O O . ARG B 1 79 ? -15.18 21.375 44.938 1 19.03 79 ARG B O 1
ATOM 4621 N N . LEU B 1 80 ? -14.609 22.938 43.5 1 17.25 80 LEU B N 1
ATOM 4622 C CA . LEU B 1 80 ? -13.578 21.984 43.094 1 17.25 80 LEU B CA 1
ATOM 4623 C C . LEU B 1 80 ? -12.531 21.828 44.188 1 17.25 80 LEU B C 1
ATOM 4625 O O . LEU B 1 80 ? -11.398 21.422 43.938 1 17.25 80 LEU B O 1
ATOM 4629 N N . ARG B 1 81 ? -12.883 22.281 45.406 1 17.67 81 ARG B N 1
ATOM 4630 C CA . ARG B 1 81 ? -11.719 22.469 46.25 1 17.67 81 ARG B CA 1
ATOM 4631 C C . ARG B 1 81 ? -11.023 21.125 46.531 1 17.67 81 ARG B C 1
ATOM 4633 O O . ARG B 1 81 ? -9.797 21.062 46.531 1 17.67 81 ARG B O 1
ATOM 4640 N N . LEU B 1 82 ? -11.773 20.094 47.062 1 17.55 82 LEU B N 1
ATOM 4641 C CA . LEU B 1 82 ? -11.352 19.453 48.312 1 17.55 82 LEU B CA 1
ATOM 4642 C C . LEU B 1 82 ? -10.312 18.375 48.031 1 17.55 82 LEU B C 1
ATOM 4644 O O . LEU B 1 82 ? -9.992 17.562 48.906 1 17.55 82 LEU B O 1
ATOM 4648 N N . PHE B 1 83 ? -9.883 18.062 46.844 1 18.92 83 PHE B N 1
ATOM 4649 C CA . PHE B 1 83 ? -9.258 16.75 46.75 1 18.92 83 PHE B CA 1
ATOM 4650 C C . PHE B 1 83 ? -7.977 16.703 47.594 1 18.92 83 PHE B C 1
ATOM 4652 O O . PHE B 1 83 ? -6.91 17.094 47.094 1 18.92 83 PHE B O 1
ATOM 4659 N N . THR B 1 84 ? -8.109 17.172 48.875 1 16.98 84 THR B N 1
ATOM 4660 C CA . THR B 1 84 ? -6.918 17.328 49.688 1 16.98 84 THR B CA 1
ATOM 4661 C C . THR B 1 84 ? -6.105 16.031 49.688 1 16.98 84 THR B C 1
ATOM 4663 O O . THR B 1 84 ? -6.559 15 49.188 1 16.98 84 THR B O 1
ATOM 4666 N N . ASP B 1 85 ? -5.625 15.562 51 1 17.84 85 ASP B N 1
ATOM 4667 C CA . ASP B 1 85 ? -4.414 15.211 51.75 1 17.84 85 ASP B CA 1
ATOM 4668 C C . ASP B 1 85 ? -4.238 13.695 51.812 1 17.84 85 ASP B C 1
ATOM 4670 O O . ASP B 1 85 ? -3.646 13.188 52.781 1 17.84 85 ASP B O 1
ATOM 4674 N N . SER B 1 86 ? -4.945 12.891 51.031 1 18.14 86 SER B N 1
ATOM 4675 C CA . SER B 1 86 ? -4.988 11.562 51.625 1 18.14 86 SER B CA 1
ATOM 4676 C C . SER B 1 86 ? -3.586 11.008 51.844 1 18.14 86 SER B C 1
ATOM 4678 O O . SER B 1 86 ? -2.699 11.203 51.031 1 18.14 86 SER B O 1
ATOM 4680 N N . GLN B 1 87 ? -3.293 10.602 53.125 1 18.39 87 GLN B N 1
ATOM 4681 C CA . GLN B 1 87 ? -2.188 10.055 53.906 1 18.39 87 GLN B CA 1
ATOM 4682 C C . GLN B 1 87 ? -1.649 8.773 53.281 1 18.39 87 GLN B C 1
ATOM 4684 O O . GLN B 1 87 ? -2.422 7.898 52.875 1 18.39 87 GLN B O 1
ATOM 4689 N N . LEU B 1 88 ? -0.354 8.836 52.781 1 19.47 88 LEU B N 1
ATOM 4690 C CA . LEU B 1 88 ? 0.621 7.961 52.156 1 19.47 88 LEU B CA 1
ATOM 4691 C C . LEU B 1 88 ? 0.874 6.715 53 1 19.47 88 LEU B C 1
ATOM 4693 O O . LEU B 1 88 ? 1.843 6.66 53.75 1 19.47 88 LEU B O 1
ATOM 4697 N N . HIS B 1 89 ? -0.251 6.203 53.719 1 18.27 89 HIS B N 1
ATOM 4698 C CA . HIS B 1 89 ? 0.284 5.191 54.625 1 18.27 89 HIS B CA 1
ATOM 4699 C C . HIS B 1 89 ? 1.069 4.129 53.844 1 18.27 89 HIS B C 1
ATOM 4701 O O . HIS B 1 89 ? 0.763 3.838 52.688 1 18.27 89 HIS B O 1
ATOM 4707 N N . SER B 1 90 ? 2.244 3.73 54.438 1 19.11 90 SER B N 1
ATOM 4708 C CA . SER B 1 90 ? 3.512 3.055 54.156 1 19.11 90 SER B CA 1
ATOM 4709 C C . SER B 1 90 ? 3.303 1.564 53.906 1 19.11 90 SER B C 1
ATOM 4711 O O . SER B 1 90 ? 4.254 0.842 53.625 1 19.11 90 SER B O 1
ATOM 4713 N N . THR B 1 91 ? 1.997 1.129 54.094 1 18.78 91 THR B N 1
ATOM 4714 C CA . THR B 1 91 ? 2.172 -0.233 54.562 1 18.78 91 THR B CA 1
ATOM 4715 C C . THR B 1 91 ? 2.869 -1.101 53.531 1 18.78 91 THR B C 1
ATOM 4717 O O . THR B 1 91 ? 2.568 -1.011 52.344 1 18.78 91 THR B O 1
ATOM 4720 N N . THR B 1 92 ? 3.93 -1.83 53.938 1 20.45 92 THR B N 1
ATOM 4721 C CA . THR B 1 92 ? 5.113 -2.578 53.531 1 20.45 92 THR B CA 1
ATOM 4722 C C . THR B 1 92 ? 4.719 -3.861 52.812 1 20.45 92 THR B C 1
ATOM 4724 O O . THR B 1 92 ? 5.578 -4.582 52.312 1 20.45 92 THR B O 1
ATOM 4727 N N . GLY B 1 93 ? 3.367 -4.141 52.844 1 18.59 93 GLY B N 1
ATOM 4728 C CA . GLY B 1 93 ? 3.301 -5.594 52.812 1 18.59 93 GLY B CA 1
ATOM 4729 C C . GLY B 1 93 ? 3.805 -6.191 51.531 1 18.59 93 GLY B C 1
ATOM 4730 O O . GLY B 1 93 ? 3.797 -5.527 50.469 1 18.59 93 GLY B O 1
ATOM 4731 N N . SER B 1 94 ? 4.699 -7.145 51.594 1 20.75 94 SER B N 1
ATOM 4732 C CA . SER B 1 94 ? 5.609 -7.891 50.75 1 20.75 94 SER B CA 1
ATOM 4733 C C . SER B 1 94 ? 4.848 -8.656 49.656 1 20.75 94 SER B C 1
ATOM 4735 O O . SER B 1 94 ? 5.41 -9.523 49 1 20.75 94 SER B O 1
ATOM 4737 N N . PRO B 1 95 ? 3.812 -7.855 49.062 1 19.08 95 PRO B N 1
ATOM 4738 C CA . PRO B 1 95 ? 2.912 -8.852 48.469 1 19.08 95 PRO B CA 1
ATOM 4739 C C . PRO B 1 95 ? 3.619 -9.773 47.469 1 19.08 95 PRO B C 1
ATOM 4741 O O . PRO B 1 95 ? 4.625 -9.383 46.875 1 19.08 95 PRO B O 1
ATOM 4744 N N . SER B 1 96 ? 3.545 -11.023 47.781 1 20.27 96 SER B N 1
ATOM 4745 C CA . SER B 1 96 ? 4.012 -12.281 47.188 1 20.27 96 SER B CA 1
ATOM 4746 C C . SER B 1 96 ? 3.707 -12.344 45.688 1 20.27 96 SER B C 1
ATOM 4748 O O . SER B 1 96 ? 2.57 -12.117 45.281 1 20.27 96 SER B O 1
ATOM 4750 N N . TYR B 1 97 ? 4.816 -12.023 44.969 1 18.53 97 TYR B N 1
ATOM 4751 C CA . TYR B 1 97 ? 4.988 -11.758 43.562 1 18.53 97 TYR B CA 1
ATOM 4752 C C . TYR B 1 97 ? 4.434 -12.898 42.719 1 18.53 97 TYR B C 1
ATOM 4754 O O . TYR B 1 97 ? 5 -13.992 42.688 1 18.53 97 TYR B O 1
ATOM 4762 N N . SER B 1 98 ? 3.068 -13 42.938 1 19.03 98 SER B N 1
ATOM 4763 C CA . SER B 1 98 ? 2.467 -14.133 42.219 1 19.03 98 SER B CA 1
ATOM 4764 C C . SER B 1 98 ? 2.92 -14.188 40.781 1 19.03 98 SER B C 1
ATOM 4766 O O . SER B 1 98 ? 3.203 -13.148 40.156 1 19.03 98 SER B O 1
ATOM 4768 N N . GLN B 1 99 ? 3.352 -15.391 40.438 1 20 99 GLN B N 1
ATOM 4769 C CA . GLN B 1 99 ? 4.059 -15.961 39.312 1 20 99 GLN B CA 1
ATOM 4770 C C . GLN B 1 99 ? 3.428 -15.508 38 1 20 99 GLN B C 1
ATOM 4772 O O . GLN B 1 99 ? 2.203 -15.469 37.875 1 20 99 GLN B O 1
ATOM 4777 N N . PRO B 1 100 ? 4.258 -14.695 37.25 1 21.62 100 PRO B N 1
ATOM 4778 C CA . PRO B 1 100 ? 3.863 -13.93 36.062 1 21.62 100 PRO B CA 1
ATOM 4779 C C . PRO B 1 100 ? 3.189 -14.797 35 1 21.62 100 PRO B C 1
ATOM 4781 O O . PRO B 1 100 ? 3.529 -15.977 34.875 1 21.62 100 PRO B O 1
ATOM 4784 N N . PHE B 1 101 ? 1.852 -14.57 34.906 1 20.94 101 PHE B N 1
ATOM 4785 C CA . PHE B 1 101 ? 0.941 -15.227 33.969 1 20.94 101 PHE B CA 1
ATOM 4786 C C . PHE B 1 101 ? 1.54 -15.266 32.562 1 20.94 101 PHE B C 1
ATOM 4788 O O . PHE B 1 101 ? 2.059 -14.266 32.062 1 20.94 101 PHE B O 1
ATOM 4795 N N . GLN B 1 102 ? 2.207 -16.406 32.281 1 20.95 102 GLN B N 1
ATOM 4796 C CA . GLN B 1 102 ? 2.848 -16.859 31.062 1 20.95 102 GLN B CA 1
ATOM 4797 C C . GLN B 1 102 ? 2.025 -16.469 29.828 1 20.95 102 GLN B C 1
ATOM 4799 O O . GLN B 1 102 ? 0.921 -16.969 29.641 1 20.95 102 GLN B O 1
ATOM 4804 N N . ASN B 1 103 ? 2.039 -15.156 29.641 1 22.05 103 ASN B N 1
ATOM 4805 C CA . ASN B 1 103 ? 1.203 -14.562 28.609 1 22.05 103 ASN B CA 1
ATOM 4806 C C . ASN B 1 103 ? 1.488 -15.172 27.234 1 22.05 103 ASN B C 1
ATOM 4808 O O . ASN B 1 103 ? 2.537 -14.914 26.641 1 22.05 103 ASN B O 1
ATOM 4812 N N . ASN B 1 104 ? 1.363 -16.531 27.188 1 22.5 104 ASN B N 1
ATOM 4813 C CA . ASN B 1 104 ? 1.412 -17.266 25.922 1 22.5 104 ASN B CA 1
ATOM 4814 C C . ASN B 1 104 ? 0.766 -16.484 24.781 1 22.5 104 ASN B C 1
ATOM 4816 O O . ASN B 1 104 ? -0.42 -16.156 24.844 1 22.5 104 ASN B O 1
ATOM 4820 N N . LEU B 1 105 ? 1.532 -15.727 24.281 1 22.72 105 LEU B N 1
ATOM 4821 C CA . LEU B 1 105 ? 1.243 -14.828 23.156 1 22.72 105 LEU B CA 1
ATOM 4822 C C . LEU B 1 105 ? 0.57 -15.586 22.016 1 22.72 105 LEU B C 1
ATOM 4824 O O . LEU B 1 105 ? 1.169 -15.781 20.969 1 22.72 105 LEU B O 1
ATOM 4828 N N . ALA B 1 106 ? 0.041 -16.828 22.281 1 24.08 106 ALA B N 1
ATOM 4829 C CA . ALA B 1 106 ? -0.785 -17.516 21.297 1 24.08 106 ALA B CA 1
ATOM 4830 C C . ALA B 1 106 ? -1.804 -16.578 20.672 1 24.08 106 ALA B C 1
ATOM 4832 O O . ALA B 1 106 ? -2.221 -15.602 21.281 1 24.08 106 ALA B O 1
ATOM 4833 N N . LEU B 1 107 ? -1.873 -16.625 19.516 1 23.28 107 LEU B N 1
ATOM 4834 C CA . LEU B 1 107 ? -2.906 -15.852 18.844 1 23.28 107 LEU B CA 1
ATOM 4835 C C . LEU B 1 107 ? -4.188 -15.812 19.672 1 23.28 107 LEU B C 1
ATOM 4837 O O . LEU B 1 107 ? -4.664 -16.844 20.141 1 23.28 107 LEU B O 1
ATOM 4841 N N . PRO B 1 108 ? -4.406 -14.867 20.547 1 22.53 108 PRO B N 1
ATOM 4842 C CA . PRO B 1 108 ? -5.465 -15.234 21.484 1 22.53 108 PRO B CA 1
ATOM 4843 C C . PRO B 1 108 ? -6.527 -16.141 20.859 1 22.53 108 PRO B C 1
ATOM 4845 O O . PRO B 1 108 ? -6.859 -15.984 19.688 1 22.53 108 PRO B O 1
ATOM 4848 N N . LYS B 1 109 ? -6.68 -17.266 21.266 1 26.75 109 LYS B N 1
ATOM 4849 C CA . LYS B 1 109 ? -8.008 -17.844 21.094 1 26.75 109 LYS B CA 1
ATOM 4850 C C . LYS B 1 109 ? -9.094 -16.781 21.25 1 26.75 109 LYS B C 1
ATOM 4852 O O . LYS B 1 109 ? -8.984 -15.875 22.078 1 26.75 109 LYS B O 1
ATOM 4857 N N . ARG B 1 110 ? -9.953 -16.625 20.312 1 25.34 110 ARG B N 1
ATOM 4858 C CA . ARG B 1 110 ? -11.109 -15.758 20.484 1 25.34 110 ARG B CA 1
ATOM 4859 C C . ARG B 1 110 ? -11.531 -15.703 21.953 1 25.34 110 ARG B C 1
ATOM 4861 O O . ARG B 1 110 ? -11.805 -16.734 22.562 1 25.34 110 ARG B O 1
ATOM 4868 N N . ASP B 1 111 ? -11.023 -15 22.719 1 24.58 111 ASP B N 1
ATOM 4869 C CA . ASP B 1 111 ? -11.789 -15.039 23.953 1 24.58 111 ASP B CA 1
ATOM 4870 C C . ASP B 1 111 ? -13.289 -15.125 23.672 1 24.58 111 ASP B C 1
ATOM 4872 O O . ASP B 1 111 ? -13.773 -14.539 22.703 1 24.58 111 ASP B O 1
ATOM 4876 N N . PRO B 1 112 ? -14.211 -16.047 24.109 1 25.81 112 PRO B N 1
ATOM 4877 C CA . PRO B 1 112 ? -15.617 -16.141 23.703 1 25.81 112 PRO B CA 1
ATOM 4878 C C . PRO B 1 112 ? -16.312 -14.773 23.656 1 25.81 112 PRO B C 1
ATOM 4880 O O . PRO B 1 112 ? -17.484 -14.688 23.281 1 25.81 112 PRO B O 1
ATOM 4883 N N . SER B 1 113 ? -15.828 -13.828 24.406 1 23.42 113 SER B N 1
ATOM 4884 C CA . SER B 1 113 ? -16.75 -12.711 24.516 1 23.42 113 SER B CA 1
ATOM 4885 C C . SER B 1 113 ? -16.891 -11.961 23.203 1 23.42 113 SER B C 1
ATOM 4887 O O . SER B 1 113 ? -17.969 -11.484 22.859 1 23.42 113 SER B O 1
ATOM 4889 N N . TRP B 1 114 ? -15.914 -11.266 22.812 1 24.39 114 TRP B N 1
ATOM 4890 C CA . TRP B 1 114 ? -16.391 -10.57 21.625 1 24.39 114 TRP B CA 1
ATOM 4891 C C . TRP B 1 114 ? -16.547 -11.531 20.453 1 24.39 114 TRP B C 1
ATOM 4893 O O . TRP B 1 114 ? -16.828 -11.109 19.328 1 24.39 114 TRP B O 1
ATOM 4903 N N . GLY B 1 115 ? -16.016 -12.594 20.578 1 25.88 115 GLY B N 1
ATOM 4904 C CA . GLY B 1 115 ? -16.234 -13.656 19.609 1 25.88 115 GLY B CA 1
ATOM 4905 C C . GLY B 1 115 ? -17.719 -13.93 19.344 1 25.88 115 GLY B C 1
ATOM 4906 O O . GLY B 1 115 ? -18.062 -14.617 18.391 1 25.88 115 GLY B O 1
ATOM 4907 N N . GLY B 1 116 ? -18.453 -13.812 20.406 1 24.86 116 GLY B N 1
ATOM 4908 C CA . GLY B 1 116 ? -19.828 -14.234 20.516 1 24.86 116 GLY B CA 1
ATOM 4909 C C . GLY B 1 116 ? -20.797 -13.305 19.812 1 24.86 116 GLY B C 1
ATOM 4910 O O . GLY B 1 116 ? -21.781 -13.75 19.219 1 24.86 116 GLY B O 1
ATOM 4911 N N . LEU B 1 117 ? -20.703 -12.023 20.312 1 24.31 117 LEU B N 1
ATOM 4912 C CA . LEU B 1 117 ? -21.828 -11.195 19.891 1 24.31 117 LEU B CA 1
ATOM 4913 C C . LEU B 1 117 ? -21.703 -10.828 18.406 1 24.31 117 LEU B C 1
ATOM 4915 O O . LEU B 1 117 ? -22.719 -10.602 17.734 1 24.31 117 LEU B O 1
ATOM 4919 N N . LEU B 1 118 ? -20.547 -10.328 18.078 1 27 118 LEU B N 1
ATOM 4920 C CA . LEU B 1 118 ? -20.75 -10.07 16.656 1 27 118 LEU B CA 1
ATOM 4921 C C . LEU B 1 118 ? -21 -11.367 15.898 1 27 118 LEU B C 1
ATOM 4923 O O . LEU B 1 118 ? -21.094 -11.375 14.672 1 27 118 LEU B O 1
ATOM 4927 N N . HIS B 1 119 ? -20.891 -12.484 16.422 1 28.52 119 HIS B N 1
ATOM 4928 C CA . HIS B 1 119 ? -21.547 -13.742 16.062 1 28.52 119 HIS B CA 1
ATOM 4929 C C . HIS B 1 119 ? -23.031 -13.523 15.812 1 28.52 119 HIS B C 1
ATOM 4931 O O . HIS B 1 119 ? -23.656 -14.273 15.047 1 28.52 119 HIS B O 1
ATOM 4937 N N . THR B 1 120 ? -23.656 -12.852 16.719 1 29.08 120 THR B N 1
ATOM 4938 C CA . THR B 1 120 ? -25.109 -12.719 16.656 1 29.08 120 THR B CA 1
ATOM 4939 C C . THR B 1 120 ? -25.531 -11.812 15.508 1 29.08 120 THR B C 1
ATOM 4941 O O . THR B 1 120 ? -26.641 -11.906 15.008 1 29.08 120 THR B O 1
ATOM 4944 N N . LEU B 1 121 ? -24.938 -10.594 15.484 1 28.42 121 LEU B N 1
ATOM 4945 C CA . LEU B 1 121 ? -25.516 -9.742 14.461 1 28.42 121 LEU B CA 1
ATOM 4946 C C . LEU B 1 121 ? -24.906 -10.031 13.094 1 28.42 121 LEU B C 1
ATOM 4948 O O . LEU B 1 121 ? -25.172 -9.305 12.133 1 28.42 121 LEU B O 1
ATOM 4952 N N . GLU B 1 122 ? -23.516 -10.531 13.008 1 31.75 122 GLU B N 1
ATOM 4953 C CA . GLU B 1 122 ? -23.297 -11.039 11.656 1 31.75 122 GLU B CA 1
ATOM 4954 C C . GLU B 1 122 ? -24.422 -11.992 11.242 1 31.75 122 GLU B C 1
ATOM 4956 O O . GLU B 1 122 ? -24.672 -12.992 11.922 1 31.75 122 GLU B O 1
ATOM 4961 N N . PRO B 1 123 ? -25.391 -11.508 10.758 1 32.66 123 PRO B N 1
ATOM 4962 C CA . PRO B 1 123 ? -26.172 -12.664 10.32 1 32.66 123 PRO B CA 1
ATOM 4963 C C . PRO B 1 123 ? -25.312 -13.844 9.914 1 32.66 123 PRO B C 1
ATOM 4965 O O . PRO B 1 123 ? -24.125 -13.672 9.602 1 32.66 123 PRO B O 1
ATOM 4968 N N . PRO B 1 124 ? -25.562 -15.102 10.102 1 35.5 124 PRO B N 1
ATOM 4969 C CA . PRO B 1 124 ? -24.859 -16.266 9.57 1 35.5 124 PRO B CA 1
ATOM 4970 C C . PRO B 1 124 ? -23.953 -15.914 8.383 1 35.5 124 PRO B C 1
ATOM 4972 O O . PRO B 1 124 ? -24.062 -14.82 7.828 1 35.5 124 PRO B O 1
ATOM 4975 N N . GLY B 1 125 ? -22.891 -16.953 7.793 1 41.47 125 GLY B N 1
ATOM 4976 C CA . GLY B 1 125 ? -21.969 -17.281 6.715 1 41.47 125 GLY B CA 1
ATOM 4977 C C . GLY B 1 125 ? -22.328 -16.609 5.402 1 41.47 125 GLY B C 1
ATOM 4978 O O . GLY B 1 125 ? -22.172 -17.203 4.336 1 41.47 125 GLY B O 1
ATOM 4979 N N . GLY B 1 126 ? -22.938 -15.602 5.387 1 45.16 126 GLY B N 1
ATOM 4980 C CA . GLY B 1 126 ? -23.391 -15.32 4.031 1 45.16 126 GLY B CA 1
ATOM 4981 C C . GLY B 1 126 ? -22.25 -14.93 3.102 1 45.16 126 GLY B C 1
ATOM 4982 O O . GLY B 1 126 ? -21.266 -14.32 3.533 1 45.16 126 GLY B O 1
ATOM 4983 N N . LYS B 1 127 ? -21.875 -15.68 2.033 1 58.97 127 LYS B N 1
ATOM 4984 C CA . LYS B 1 127 ? -20.984 -15.539 0.89 1 58.97 127 LYS B CA 1
ATOM 4985 C C . LYS B 1 127 ? -21.047 -14.125 0.315 1 58.97 127 LYS B C 1
ATOM 4987 O O . LYS B 1 127 ? -22.141 -13.609 0.032 1 58.97 127 LYS B O 1
ATOM 4992 N N . ASP B 1 128 ? -19.953 -13.227 0.654 1 65.69 128 ASP B N 1
ATOM 4993 C CA . ASP B 1 128 ? -19.906 -11.969 -0.084 1 65.69 128 ASP B CA 1
ATOM 4994 C C . ASP B 1 128 ? -20.141 -12.195 -1.575 1 65.69 128 ASP B C 1
ATOM 4996 O O . ASP B 1 128 ? -19.578 -13.125 -2.164 1 65.69 128 ASP B O 1
ATOM 5000 N N . LEU B 1 129 ? -21.203 -11.57 -2.037 1 72.12 129 LEU B N 1
ATOM 5001 C CA . LEU B 1 129 ? -21.484 -11.648 -3.465 1 72.12 129 LEU B CA 1
ATOM 5002 C C . LEU B 1 129 ? -21.016 -10.398 -4.188 1 72.12 129 LEU B C 1
ATOM 5004 O O . LEU B 1 129 ? -20.969 -9.312 -3.6 1 72.12 129 LEU B O 1
ATOM 5008 N N . PRO B 1 130 ? -20.516 -10.641 -5.367 1 78.81 130 PRO B N 1
ATOM 5009 C CA . PRO B 1 130 ? -20.172 -9.469 -6.18 1 78.81 130 PRO B CA 1
ATOM 5010 C C . PRO B 1 130 ? -21.328 -8.469 -6.277 1 78.81 130 PRO B C 1
ATOM 5012 O O . PRO B 1 130 ? -22.5 -8.852 -6.164 1 78.81 130 PRO B O 1
ATOM 5015 N N . LEU B 1 131 ? -20.906 -7.195 -6.367 1 83.06 131 LEU B N 1
ATOM 5016 C CA . LEU B 1 131 ? -21.922 -6.148 -6.527 1 83.06 131 LEU B CA 1
ATOM 5017 C C . LEU B 1 131 ? -22.625 -6.281 -7.871 1 83.06 131 LEU B C 1
ATOM 5019 O O . LEU B 1 131 ? -22.016 -6.648 -8.875 1 83.06 131 LEU B O 1
ATOM 5023 N N . GLU B 1 132 ? -23.828 -6.062 -7.926 1 78.12 132 GLU B N 1
ATOM 5024 C CA . GLU B 1 132 ? -24.625 -6.234 -9.141 1 78.12 132 GLU B CA 1
ATOM 5025 C C . GLU B 1 132 ? -24.453 -5.047 -10.086 1 78.12 132 GLU B C 1
ATOM 5027 O O . GLU B 1 132 ? -24.375 -5.219 -11.305 1 78.12 132 GLU B O 1
ATOM 5032 N N . GLY B 1 133 ? -24.312 -3.91 -9.562 1 86.12 133 GLY B N 1
ATOM 5033 C CA . GLY B 1 133 ? -24.203 -2.734 -10.414 1 86.12 133 GLY B CA 1
ATOM 5034 C C . GLY B 1 133 ? -22.766 -2.387 -10.766 1 86.12 133 GLY B C 1
ATOM 5035 O O . GLY B 1 133 ? -21.906 -2.336 -9.891 1 86.12 133 GLY B O 1
ATOM 5036 N N . ILE B 1 134 ? -22.594 -2.16 -12.086 1 90.94 134 ILE B N 1
ATOM 5037 C CA . ILE B 1 134 ? -21.266 -1.832 -12.586 1 90.94 134 ILE B CA 1
ATOM 5038 C C . ILE B 1 134 ? -20.812 -0.494 -12.008 1 90.94 134 ILE B C 1
ATOM 5040 O O . ILE B 1 134 ? -19.625 -0.311 -11.703 1 90.94 134 ILE B O 1
ATOM 5044 N N . GLN B 1 135 ? -21.766 0.386 -11.828 1 94.25 135 GLN B N 1
ATOM 5045 C CA . GLN B 1 135 ? -21.406 1.699 -11.297 1 94.25 135 GLN B CA 1
ATOM 5046 C C . GLN B 1 135 ? -20.875 1.59 -9.867 1 94.25 135 GLN B C 1
ATOM 5048 O O . GLN B 1 135 ? -19.812 2.139 -9.555 1 94.25 135 GLN B O 1
ATOM 5053 N N . GLU B 1 136 ? -21.609 0.87 -9.07 1 95.31 136 GLU B N 1
ATOM 5054 C CA . GLU B 1 136 ? -21.203 0.707 -7.676 1 95.31 136 GLU B CA 1
ATOM 5055 C C . GLU B 1 136 ? -19.875 -0.057 -7.582 1 95.31 136 GLU B C 1
ATOM 5057 O O . GLU B 1 136 ? -19.047 0.247 -6.73 1 95.31 136 GLU B O 1
ATOM 5062 N N . ALA B 1 137 ? -19.672 -1.009 -8.445 1 95.5 137 ALA B N 1
ATOM 5063 C CA . ALA B 1 137 ? -18.422 -1.758 -8.469 1 95.5 137 ALA B CA 1
ATOM 5064 C C . ALA B 1 137 ? -17.25 -0.855 -8.852 1 95.5 137 ALA B C 1
ATOM 5066 O O . ALA B 1 137 ? -16.188 -0.919 -8.234 1 95.5 137 ALA B O 1
ATOM 5067 N N . CYS B 1 138 ? -17.5 -0.018 -9.82 1 96.25 138 CYS B N 1
ATOM 5068 C CA . CYS B 1 138 ? -16.469 0.917 -10.266 1 96.25 138 CYS B CA 1
ATOM 5069 C C . CYS B 1 138 ? -16.125 1.913 -9.164 1 96.25 138 CYS B C 1
ATOM 5071 O O . CYS B 1 138 ? -14.945 2.182 -8.906 1 96.25 138 CYS B O 1
ATOM 5073 N N . LEU B 1 139 ? -17.141 2.404 -8.531 1 97.19 139 LEU B N 1
ATOM 5074 C CA . LEU B 1 139 ? -16.922 3.395 -7.48 1 97.19 139 LEU B CA 1
ATOM 5075 C C . LEU B 1 139 ? -16.219 2.773 -6.281 1 97.19 139 LEU B C 1
ATOM 5077 O O . LEU B 1 139 ? -15.344 3.396 -5.684 1 97.19 139 LEU B O 1
ATOM 5081 N N . LEU B 1 140 ? -16.609 1.587 -5.93 1 97.31 140 LEU B N 1
ATOM 5082 C CA . LEU B 1 140 ? -15.938 0.887 -4.84 1 97.31 140 LEU B CA 1
ATOM 5083 C C . LEU B 1 140 ? -14.484 0.61 -5.188 1 97.31 140 LEU B C 1
ATOM 5085 O O . LEU B 1 140 ? -13.594 0.814 -4.355 1 97.31 140 LEU B O 1
ATOM 5089 N N . ARG B 1 141 ? -14.211 0.149 -6.406 1 96.44 141 ARG B N 1
ATOM 5090 C CA . ARG B 1 141 ? -12.844 -0.092 -6.855 1 96.44 141 ARG B CA 1
ATOM 5091 C C . ARG B 1 141 ? -12.023 1.194 -6.84 1 96.44 141 ARG B C 1
ATOM 5093 O O . ARG B 1 141 ? -10.867 1.191 -6.43 1 96.44 141 ARG B O 1
ATOM 5100 N N . TYR B 1 142 ? -12.648 2.275 -7.281 1 96.38 142 TYR B N 1
ATOM 5101 C CA . TYR B 1 142 ? -11.992 3.576 -7.27 1 96.38 142 TYR B CA 1
ATOM 5102 C C . TYR B 1 142 ? -11.586 3.969 -5.855 1 96.38 142 TYR B C 1
ATOM 5104 O O . TYR B 1 142 ? -10.484 4.48 -5.637 1 96.38 142 TYR B O 1
ATOM 5112 N N . PHE B 1 143 ? -12.508 3.754 -4.934 1 97.56 143 PHE B N 1
ATOM 5113 C CA . PHE B 1 143 ? -12.172 4.035 -3.543 1 97.56 143 PHE B CA 1
ATOM 5114 C C . PHE B 1 143 ? -10.961 3.229 -3.102 1 97.56 143 PHE B C 1
ATOM 5116 O O . PHE B 1 143 ? -10.047 3.768 -2.479 1 97.56 143 PHE B O 1
ATOM 5123 N N . ILE B 1 144 ? -10.914 1.998 -3.4 1 96.88 144 ILE B N 1
ATOM 5124 C CA . ILE B 1 144 ? -9.875 1.072 -2.951 1 96.88 144 ILE B CA 1
ATOM 5125 C C . ILE B 1 144 ? -8.531 1.466 -3.562 1 96.88 144 ILE B C 1
ATOM 5127 O O . ILE B 1 144 ? -7.52 1.525 -2.861 1 96.88 144 ILE B O 1
ATOM 5131 N N . GLU B 1 145 ? -8.508 1.825 -4.766 1 94.19 145 GLU B N 1
ATOM 5132 C CA . GLU B 1 145 ? -7.25 2.008 -5.488 1 94.19 145 GLU B CA 1
ATOM 5133 C C . GLU B 1 145 ? -6.746 3.443 -5.363 1 94.19 145 GLU B C 1
ATOM 5135 O O . GLU B 1 145 ? -5.539 3.676 -5.246 1 94.19 145 GLU B O 1
ATOM 5140 N N . ASP B 1 146 ? -7.684 4.418 -5.277 1 92.62 146 ASP B N 1
ATOM 5141 C CA . ASP B 1 146 ? -7.25 5.801 -5.449 1 92.62 146 ASP B CA 1
ATOM 5142 C C . ASP B 1 146 ? -7.461 6.605 -4.168 1 92.62 146 ASP B C 1
ATOM 5144 O O . ASP B 1 146 ? -6.711 7.543 -3.887 1 92.62 146 ASP B O 1
ATOM 5148 N N . LEU B 1 147 ? -8.445 6.27 -3.398 1 95.12 147 LEU B N 1
ATOM 5149 C CA . LEU B 1 147 ? -8.82 7.176 -2.316 1 95.12 147 LEU B CA 1
ATOM 5150 C C . LEU B 1 147 ? -8.391 6.613 -0.965 1 95.12 147 LEU B C 1
ATOM 5152 O O . LEU B 1 147 ? -7.988 7.363 -0.075 1 95.12 147 LEU B O 1
ATOM 5156 N N . SER B 1 148 ? -8.461 5.332 -0.788 1 96.88 148 SER B N 1
ATOM 5157 C CA . SER B 1 148 ? -8.219 4.711 0.51 1 96.88 148 SER B CA 1
ATOM 5158 C C . SER B 1 148 ? -6.832 5.062 1.043 1 96.88 148 SER B C 1
ATOM 5160 O O . SER B 1 148 ? -6.652 5.234 2.25 1 96.88 148 SER B O 1
ATOM 5162 N N . PRO B 1 149 ? -5.781 5.23 0.174 1 94.62 149 PRO B N 1
ATOM 5163 C CA . PRO B 1 149 ? -4.453 5.574 0.689 1 94.62 149 PRO B CA 1
ATOM 5164 C C . PRO B 1 149 ? -4.441 6.898 1.449 1 94.62 149 PRO B C 1
ATOM 5166 O O . PRO B 1 149 ? -3.582 7.117 2.307 1 94.62 149 PRO B O 1
ATOM 5169 N N . TRP B 1 150 ? -5.383 7.773 1.173 1 94.5 150 TRP B N 1
ATOM 5170 C CA . TRP B 1 150 ? -5.461 9.055 1.87 1 94.5 150 TRP B CA 1
ATOM 5171 C C . TRP B 1 150 ? -5.812 8.852 3.34 1 94.5 150 TRP B C 1
ATOM 5173 O O . TRP B 1 150 ? -5.465 9.672 4.188 1 94.5 150 TRP B O 1
ATOM 5183 N N . PHE B 1 151 ? -6.512 7.797 3.559 1 96.62 151 PHE B N 1
ATOM 5184 C CA . PHE B 1 151 ? -6.953 7.512 4.918 1 96.62 151 PHE B CA 1
ATOM 5185 C C . PHE B 1 151 ? -5.922 6.668 5.66 1 96.62 151 PHE B C 1
ATOM 5187 O O . PHE B 1 151 ? -5.855 6.699 6.891 1 96.62 151 PHE B O 1
ATOM 5194 N N . ASP B 1 152 ? -5.09 5.969 4.93 1 96.38 152 ASP B N 1
ATOM 5195 C CA . ASP B 1 152 ? -4.156 5.012 5.52 1 96.38 152 ASP B CA 1
ATOM 5196 C C . ASP B 1 152 ? -2.762 5.617 5.656 1 96.38 152 ASP B C 1
ATOM 5198 O O . ASP B 1 152 ? -1.783 4.895 5.863 1 96.38 152 ASP B O 1
ATOM 5202 N N . LEU B 1 153 ? -2.57 6.855 5.574 1 96.31 153 LEU B N 1
ATOM 5203 C CA . LEU B 1 153 ? -1.277 7.531 5.535 1 96.31 153 LEU B CA 1
ATOM 5204 C C . LEU B 1 153 ? -0.406 7.109 6.711 1 96.31 153 LEU B C 1
ATOM 5206 O O . LEU B 1 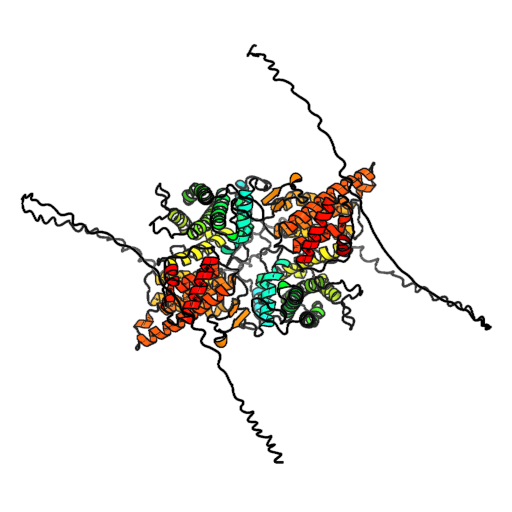153 ? 0.808 6.945 6.562 1 96.31 153 LEU B O 1
ATOM 5210 N N . VAL B 1 154 ? -0.987 6.941 7.871 1 95.62 154 VAL B N 1
ATOM 5211 C CA . VAL B 1 154 ? -0.191 6.641 9.055 1 95.62 154 VAL B CA 1
ATOM 5212 C C . VAL B 1 154 ? -0.614 5.293 9.633 1 95.62 154 VAL B C 1
ATOM 5214 O O . VAL B 1 154 ? -0.387 5.016 10.812 1 95.62 154 VAL B O 1
ATOM 5217 N N . ASP B 1 155 ? -1.314 4.512 8.875 1 94 155 ASP B N 1
ATOM 5218 C CA . ASP B 1 155 ? -1.728 3.17 9.281 1 94 155 ASP B CA 1
ATOM 5219 C C . ASP B 1 155 ? -0.982 2.102 8.492 1 94 155 ASP B C 1
ATOM 5221 O O . ASP B 1 155 ? -1.347 1.799 7.352 1 94 155 ASP B O 1
ATOM 5225 N N . PRO B 1 156 ? -0.069 1.428 9.086 1 91.81 156 PRO B N 1
ATOM 5226 C CA . PRO B 1 156 ? 0.693 0.405 8.367 1 91.81 156 PRO B CA 1
ATOM 5227 C C . PRO B 1 156 ? -0.171 -0.774 7.926 1 91.81 156 PRO B C 1
ATOM 5229 O O . PRO B 1 156 ? 0.179 -1.479 6.973 1 91.81 156 PRO B O 1
ATOM 5232 N N . GLN B 1 157 ? -1.339 -0.928 8.492 1 91.62 157 GLN B N 1
ATOM 5233 C CA . GLN B 1 157 ? -2.188 -2.072 8.18 1 91.62 157 GLN B CA 1
ATOM 5234 C C . GLN B 1 157 ? -3.15 -1.75 7.039 1 91.62 157 GLN B C 1
ATOM 5236 O O . GLN B 1 157 ? -3.898 -2.619 6.586 1 91.62 157 GLN B O 1
ATOM 5241 N N . ARG B 1 158 ? -3.186 -0.56 6.609 1 95 158 ARG B N 1
ATOM 5242 C CA . ARG B 1 158 ? -4.023 -0.111 5.504 1 95 158 ARG B CA 1
ATOM 5243 C C . ARG B 1 158 ? -5.469 -0.549 5.695 1 95 158 ARG B C 1
ATOM 5245 O O . ARG B 1 158 ? -6.062 -1.166 4.809 1 95 158 ARG B O 1
ATOM 5252 N N . ARG B 1 159 ? -6.023 -0.263 6.777 1 95.81 159 ARG B N 1
ATOM 5253 C CA . ARG B 1 159 ? -7.34 -0.774 7.148 1 95.81 159 ARG B CA 1
ATOM 5254 C C . ARG B 1 159 ? -8.43 -0.19 6.25 1 95.81 159 ARG B C 1
ATOM 5256 O O . ARG B 1 159 ? -9.422 -0.857 5.957 1 95.81 159 ARG B O 1
ATOM 5263 N N . TYR B 1 160 ? -8.273 1.009 5.781 1 97.62 160 TYR B N 1
ATOM 5264 C CA . TYR B 1 160 ? -9.281 1.592 4.898 1 97.62 160 TYR B CA 1
ATOM 5265 C C . TYR B 1 160 ? -9.227 0.96 3.514 1 97.62 160 TYR B C 1
ATOM 5267 O O . TYR B 1 160 ? -10.234 0.915 2.805 1 97.62 160 TYR B O 1
ATOM 5275 N N . GLN B 1 161 ? -8.109 0.443 3.148 1 96.75 161 GLN B N 1
ATOM 5276 C CA . GLN B 1 161 ? -7.98 -0.219 1.854 1 96.75 161 GLN B CA 1
ATOM 5277 C C . GLN B 1 161 ? -8.43 -1.676 1.935 1 96.75 161 GLN B C 1
ATOM 5279 O O . GLN B 1 161 ? -9.055 -2.191 1.005 1 96.75 161 GLN B O 1
ATOM 5284 N N . LEU B 1 162 ? -8.125 -2.301 3.082 1 94.44 162 LEU B N 1
ATOM 5285 C CA . LEU B 1 162 ? -8.266 -3.752 3.111 1 94.44 162 LEU B CA 1
ATOM 5286 C C . LEU B 1 162 ? -9.508 -4.164 3.887 1 94.44 162 LEU B C 1
ATOM 5288 O O . LEU B 1 162 ? -10.141 -5.172 3.561 1 94.44 162 LEU B O 1
ATOM 5292 N N . VAL B 1 163 ? -9.898 -3.402 4.891 1 94.75 163 VAL B N 1
ATOM 5293 C CA . VAL B 1 163 ? -10.953 -3.834 5.805 1 94.75 163 VAL B CA 1
ATOM 5294 C C . VAL B 1 163 ? -12.25 -3.102 5.484 1 94.75 163 VAL B C 1
ATOM 5296 O O . VAL B 1 163 ? -13.32 -3.717 5.422 1 94.75 163 VAL B O 1
ATOM 5299 N N . VAL B 1 164 ? -12.188 -1.83 5.23 1 97.19 164 VAL B N 1
ATOM 5300 C CA . VAL B 1 164 ? -13.367 -0.98 5.078 1 97.19 164 VAL B CA 1
ATOM 5301 C C . VAL B 1 164 ? -14.203 -1.455 3.891 1 97.19 164 VAL B C 1
ATOM 5303 O O . VAL B 1 164 ? -15.422 -1.608 4 1 97.19 164 VAL B O 1
ATOM 5306 N N . PRO B 1 165 ? -13.586 -1.78 2.732 1 95.25 165 PRO B N 1
ATOM 5307 C CA . PRO B 1 165 ? -14.406 -2.258 1.615 1 95.25 165 PRO B CA 1
ATOM 5308 C C . PRO B 1 165 ? -15.125 -3.568 1.929 1 95.25 165 PRO B C 1
ATOM 5310 O O . PRO B 1 165 ? -16.25 -3.775 1.486 1 95.25 165 PRO B O 1
ATOM 5313 N N . GLU B 1 166 ? -14.477 -4.418 2.703 1 91.56 166 GLU B N 1
ATOM 5314 C CA . GLU B 1 166 ? -15.094 -5.676 3.092 1 91.56 166 GLU B CA 1
ATOM 5315 C C . GLU B 1 166 ? -16.297 -5.441 4.012 1 91.56 166 GLU B C 1
ATOM 5317 O O . GLU B 1 166 ? -17.344 -6.062 3.844 1 91.56 166 GLU B O 1
ATOM 5322 N N . ARG B 1 167 ? -16.141 -4.555 4.941 1 93.06 167 ARG B N 1
ATOM 5323 C CA . ARG B 1 167 ? -17.219 -4.223 5.863 1 93.06 167 ARG B CA 1
ATOM 5324 C C . ARG B 1 167 ? -18.344 -3.508 5.137 1 93.06 167 ARG B C 1
ATOM 5326 O O . ARG B 1 167 ? -19.516 -3.691 5.473 1 93.06 167 ARG B O 1
ATOM 5333 N N . ALA B 1 168 ? -18 -2.699 4.195 1 95.25 168 ALA B N 1
ATOM 5334 C CA . ALA B 1 168 ? -18.969 -1.904 3.451 1 95.25 168 ALA B CA 1
ATOM 5335 C C . ALA B 1 168 ? -19.938 -2.801 2.678 1 95.25 168 ALA B C 1
ATOM 5337 O O . ALA B 1 168 ? -21.094 -2.443 2.473 1 95.25 168 ALA B O 1
ATOM 5338 N N . ARG B 1 169 ? -19.422 -3.922 2.242 1 89.88 169 ARG B N 1
ATOM 5339 C CA . ARG B 1 169 ? -20.281 -4.844 1.499 1 89.88 169 ARG B CA 1
ATOM 5340 C C . ARG B 1 169 ? -21.406 -5.383 2.381 1 89.88 169 ARG B C 1
ATOM 5342 O O . ARG B 1 169 ? -22.453 -5.777 1.88 1 89.88 169 ARG B O 1
ATOM 5349 N N . ARG B 1 170 ? -21.266 -5.324 3.707 1 90.12 170 ARG B N 1
ATOM 5350 C CA . ARG B 1 170 ? -22.25 -5.867 4.648 1 90.12 170 ARG B CA 1
ATOM 5351 C C . ARG B 1 170 ? -22.953 -4.746 5.406 1 90.12 170 ARG B C 1
ATOM 5353 O O . ARG B 1 170 ? -23.875 -5.004 6.184 1 90.12 170 ARG B O 1
ATOM 5360 N N . TYR B 1 171 ? -22.547 -3.578 5.297 1 93.75 171 TYR B N 1
ATOM 5361 C CA . TYR B 1 171 ? -23.109 -2.418 5.977 1 93.75 171 TYR B CA 1
ATOM 5362 C C . TYR B 1 171 ? -23.375 -1.285 4.992 1 93.75 171 TYR B C 1
ATOM 5364 O O . TYR B 1 171 ? -22.547 -0.381 4.836 1 93.75 171 TYR B O 1
ATOM 5372 N N . PRO B 1 172 ? -24.547 -1.196 4.48 1 94.56 172 PRO B N 1
ATOM 5373 C CA . PRO B 1 172 ? -24.906 -0.318 3.363 1 94.56 172 PRO B CA 1
ATOM 5374 C C . PRO B 1 172 ? -24.578 1.146 3.637 1 94.56 172 PRO B C 1
ATOM 5376 O O . PRO B 1 172 ? -24.078 1.848 2.746 1 94.56 172 PRO B O 1
ATOM 5379 N N . PRO B 1 173 ? -24.766 1.697 4.82 1 95.88 173 PRO B N 1
ATOM 5380 C CA . PRO B 1 173 ? -24.406 3.102 5.023 1 95.88 173 PRO B CA 1
ATOM 5381 C C . PRO B 1 173 ? -22.922 3.375 4.738 1 95.88 173 PRO B C 1
ATOM 5383 O O . PRO B 1 173 ? -22.578 4.395 4.133 1 95.88 173 PRO B O 1
ATOM 5386 N N . LEU B 1 174 ? -22.094 2.465 5.195 1 97.56 174 LEU B N 1
ATOM 5387 C CA . LEU B 1 174 ? -20.656 2.604 4.926 1 97.56 174 LEU B CA 1
ATOM 5388 C C . LEU B 1 174 ? -20.375 2.514 3.428 1 97.56 174 LEU B C 1
ATOM 5390 O O . LEU B 1 174 ? -19.578 3.279 2.896 1 97.56 174 LEU B O 1
ATOM 5394 N N . LEU B 1 175 ? -21.062 1.581 2.752 1 97.44 175 LEU B N 1
ATOM 5395 C CA . LEU B 1 175 ? -20.938 1.48 1.304 1 97.44 175 LEU B CA 1
ATOM 5396 C C . LEU B 1 175 ? -21.359 2.779 0.626 1 97.44 175 LEU B C 1
ATOM 5398 O O . LEU B 1 175 ? -20.672 3.275 -0.264 1 97.44 175 LEU B O 1
ATOM 5402 N N . ASN B 1 176 ? -22.438 3.332 1.081 1 97.75 176 ASN B N 1
ATOM 5403 C CA . ASN B 1 176 ? -22.938 4.574 0.498 1 97.75 176 ASN B CA 1
ATOM 5404 C C . ASN B 1 176 ? -21.953 5.723 0.705 1 97.75 176 ASN B C 1
ATOM 5406 O O . ASN B 1 176 ? -21.812 6.586 -0.164 1 97.75 176 ASN B O 1
ATOM 5410 N N . ALA B 1 177 ? -21.344 5.773 1.865 1 98.12 177 ALA B N 1
ATOM 5411 C CA . ALA B 1 177 ? -20.344 6.809 2.113 1 98.12 177 ALA B CA 1
ATOM 5412 C C . ALA B 1 177 ? -19.172 6.703 1.126 1 98.12 177 ALA B C 1
ATOM 5414 O O . ALA B 1 177 ? -18.703 7.711 0.596 1 98.12 177 ALA B O 1
ATOM 5415 N N . ILE B 1 178 ? -18.719 5.473 0.895 1 98.19 178 ILE B N 1
ATOM 5416 C CA . ILE B 1 178 ? -17.641 5.207 -0.053 1 98.19 178 ILE B CA 1
ATOM 5417 C C . ILE B 1 178 ? -18.062 5.648 -1.453 1 98.19 178 ILE B C 1
ATOM 5419 O O . ILE B 1 178 ? -17.312 6.344 -2.145 1 98.19 178 ILE B O 1
ATOM 5423 N N . LEU B 1 179 ? -19.297 5.277 -1.806 1 97.75 179 LEU B N 1
ATOM 5424 C CA . LEU B 1 179 ? -19.812 5.613 -3.133 1 97.75 179 LEU B CA 1
ATOM 5425 C C . LEU B 1 179 ? -19.953 7.121 -3.295 1 97.75 179 LEU B C 1
ATOM 5427 O O . LEU B 1 179 ? -19.688 7.664 -4.367 1 97.75 179 LEU B O 1
ATOM 5431 N N . ALA B 1 180 ? -20.359 7.766 -2.26 1 96.88 180 ALA B N 1
ATOM 5432 C CA . ALA B 1 180 ? -20.5 9.219 -2.291 1 96.88 180 ALA B CA 1
ATOM 5433 C C . ALA B 1 180 ? -19.156 9.898 -2.543 1 96.88 180 ALA B C 1
ATOM 5435 O O . ALA B 1 180 ? -19.031 10.719 -3.457 1 96.88 180 ALA B O 1
ATOM 5436 N N . MET B 1 181 ? -18.188 9.555 -1.813 1 95.62 181 MET B N 1
ATOM 5437 C CA . MET B 1 181 ? -16.875 10.18 -1.935 1 95.62 181 MET B CA 1
ATOM 5438 C C . MET B 1 181 ? -16.25 9.891 -3.299 1 95.62 181 MET B C 1
ATOM 5440 O O . MET B 1 181 ? -15.734 10.789 -3.953 1 95.62 181 MET B O 1
ATOM 5444 N N . SER B 1 182 ? -16.328 8.625 -3.717 1 96.25 182 SER B N 1
ATOM 5445 C CA . SER B 1 182 ? -15.781 8.227 -5.012 1 96.25 182 SER B CA 1
ATOM 5446 C C . SER B 1 182 ? -16.469 8.977 -6.152 1 96.25 182 SER B C 1
ATOM 5448 O O . SER B 1 182 ? -15.805 9.438 -7.086 1 96.25 182 SER B O 1
ATOM 5450 N N . SER B 1 183 ? -17.812 9.102 -6.027 1 95.25 183 SER B N 1
ATOM 5451 C CA . SER B 1 183 ? -18.562 9.82 -7.051 1 95.25 183 SER B CA 1
ATOM 5452 C C . SER B 1 183 ? -18.125 11.273 -7.156 1 95.25 183 SER B C 1
ATOM 5454 O O . SER B 1 183 ? -17.891 11.781 -8.258 1 95.25 183 SER B O 1
ATOM 5456 N N . ARG B 1 184 ? -18 11.883 -6.062 1 92.25 184 ARG B N 1
ATOM 5457 C CA . ARG B 1 184 ? -17.609 13.289 -6.043 1 92.25 184 ARG B CA 1
ATOM 5458 C C . ARG B 1 184 ? -16.219 13.484 -6.645 1 92.25 184 ARG B C 1
ATOM 5460 O O . ARG B 1 184 ? -16.016 14.391 -7.461 1 92.25 184 ARG B O 1
ATOM 5467 N N . HIS B 1 185 ? -15.297 12.664 -6.262 1 91.44 185 HIS B N 1
ATOM 5468 C CA . HIS B 1 185 ? -13.922 12.812 -6.734 1 91.44 185 HIS B CA 1
ATOM 5469 C C . HIS B 1 185 ? -13.812 12.461 -8.219 1 91.44 185 HIS B C 1
ATOM 5471 O O . HIS B 1 185 ? -13.156 13.172 -8.977 1 91.44 185 HIS B O 1
ATOM 5477 N N . LEU B 1 186 ? -14.438 11.391 -8.578 1 91.38 186 LEU B N 1
ATOM 5478 C CA . LEU B 1 186 ? -14.367 10.922 -9.961 1 91.38 186 LEU B CA 1
ATOM 5479 C C . LEU B 1 186 ? -14.977 11.938 -10.914 1 91.38 186 LEU B C 1
ATOM 5481 O O . LEU B 1 186 ? -14.469 12.148 -12.016 1 91.38 186 LEU B O 1
ATOM 5485 N N . CYS B 1 187 ? -16 12.57 -10.523 1 89.5 187 CYS B N 1
ATOM 5486 C CA . CYS B 1 187 ? -16.703 13.531 -11.367 1 89.5 187 CYS B CA 1
ATOM 5487 C C . CYS B 1 187 ? -15.914 14.828 -11.5 1 89.5 187 CYS B C 1
ATOM 5489 O O . CYS B 1 187 ? -16.141 15.594 -12.438 1 89.5 187 CYS B O 1
ATOM 5491 N N . ARG B 1 188 ? -15.031 15.023 -10.609 1 84.56 188 ARG B N 1
ATOM 5492 C CA . ARG B 1 188 ? -14.25 16.25 -10.617 1 84.56 188 ARG B CA 1
ATOM 5493 C C . ARG B 1 188 ? -13.031 16.125 -11.523 1 84.56 188 ARG B C 1
ATOM 5495 O O . ARG B 1 188 ? -12.547 17.109 -12.062 1 84.56 188 ARG B O 1
ATOM 5502 N N . LEU B 1 189 ? -12.578 14.938 -11.742 1 87.31 189 LEU B N 1
ATOM 5503 C CA . LEU B 1 189 ? -11.336 14.734 -12.477 1 87.31 189 LEU B CA 1
ATOM 5504 C C . LEU B 1 189 ? -11.586 14.742 -13.977 1 87.31 189 LEU B C 1
ATOM 5506 O O . LEU B 1 189 ? -12.391 13.961 -14.484 1 87.31 189 LEU B O 1
ATOM 5510 N N . GLU B 1 190 ? -10.828 15.484 -14.633 1 84.62 190 GLU B N 1
ATOM 5511 C CA . GLU B 1 190 ? -10.977 15.648 -16.078 1 84.62 190 GLU B CA 1
ATOM 5512 C C . GLU B 1 190 ? -10.547 14.391 -16.828 1 84.62 190 GLU B C 1
ATOM 5514 O O . GLU B 1 190 ? -11.109 14.062 -17.875 1 84.62 190 GLU B O 1
ATOM 5519 N N . LYS B 1 191 ? -9.641 13.672 -16.266 1 86.5 191 LYS B N 1
ATOM 5520 C CA . LYS B 1 191 ? -9.07 12.516 -16.953 1 86.5 191 LYS B CA 1
ATOM 5521 C C . LYS B 1 191 ? -10.125 11.438 -17.188 1 86.5 191 LYS B C 1
ATOM 5523 O O . LYS B 1 191 ? -9.977 10.602 -18.078 1 86.5 191 LYS B O 1
ATOM 5528 N N . TYR B 1 192 ? -11.219 11.461 -16.438 1 90.88 192 TYR B N 1
ATOM 5529 C CA . TYR B 1 192 ? -12.234 10.422 -16.562 1 90.88 192 TYR B CA 1
ATOM 5530 C C . TYR B 1 192 ? -13.43 10.938 -17.375 1 90.88 192 TYR B C 1
ATOM 5532 O O . TYR B 1 192 ? -14.344 10.172 -17.688 1 90.88 192 TYR B O 1
ATOM 5540 N N . LYS B 1 193 ? -13.445 12.195 -17.688 1 89.56 193 LYS B N 1
ATOM 5541 C CA . LYS B 1 193 ? -14.555 12.797 -18.422 1 89.56 193 LYS B CA 1
ATOM 5542 C C . LYS B 1 193 ? -14.367 12.625 -19.938 1 89.56 193 LYS B C 1
ATOM 5544 O O . LYS B 1 193 ? -13.281 12.867 -20.453 1 89.56 193 LYS B O 1
ATOM 5549 N N . THR B 1 194 ? -15.367 12.078 -20.547 1 91 194 THR B N 1
ATOM 5550 C CA . THR B 1 194 ? -15.445 11.969 -22 1 91 194 THR B CA 1
ATOM 5551 C C . THR B 1 194 ? -16.703 12.664 -22.516 1 91 194 THR B C 1
ATOM 5553 O O . THR B 1 194 ? -17.594 13.016 -21.75 1 91 194 THR B O 1
ATOM 5556 N N . PRO B 1 195 ? -16.75 12.953 -23.797 1 88.12 195 PRO B N 1
ATOM 5557 C CA . PRO B 1 195 ? -17.953 13.578 -24.344 1 88.12 195 PRO B CA 1
ATOM 5558 C C . PRO B 1 195 ? -19.219 12.758 -24.094 1 88.12 195 PRO B C 1
ATOM 5560 O O . PRO B 1 195 ? -20.312 13.312 -24.031 1 88.12 195 PRO B O 1
ATOM 5563 N N . ASN B 1 196 ? -19.031 11.508 -23.906 1 89.38 196 ASN B N 1
ATOM 5564 C CA . ASN B 1 196 ? -20.172 10.625 -23.719 1 89.38 196 ASN B CA 1
ATOM 5565 C C . ASN B 1 196 ? -20.406 10.312 -22.234 1 89.38 196 ASN B C 1
ATOM 5567 O O . ASN B 1 196 ? -21.156 9.406 -21.906 1 89.38 196 ASN B O 1
ATOM 5571 N N . GLY B 1 197 ? -19.688 11.07 -21.406 1 89.75 197 GLY B N 1
ATOM 5572 C CA . GLY B 1 197 ? -19.844 10.828 -19.969 1 89.75 197 GLY B CA 1
ATOM 5573 C C . GLY B 1 197 ? -18.578 10.336 -19.312 1 89.75 197 GLY B C 1
ATOM 5574 O O . GLY B 1 197 ? -17.484 10.414 -19.906 1 89.75 197 GLY B O 1
ATOM 5575 N N . ILE B 1 198 ? -18.734 9.852 -18.078 1 93.62 198 ILE B N 1
ATOM 5576 C CA . ILE B 1 198 ? -17.578 9.414 -17.312 1 93.62 198 ILE B CA 1
ATOM 5577 C C . ILE B 1 198 ? -17.234 7.965 -17.656 1 93.62 198 ILE B C 1
ATOM 5579 O O . ILE B 1 198 ? -18.141 7.125 -17.781 1 93.62 198 ILE B O 1
ATOM 5583 N N . VAL B 1 199 ? -16 7.688 -17.906 1 94 199 VAL B N 1
ATOM 5584 C CA . VAL B 1 199 ? -15.516 6.34 -18.188 1 94 199 VAL B CA 1
ATOM 5585 C C . VAL B 1 199 ? -14.391 5.988 -17.219 1 94 199 VAL B C 1
ATOM 5587 O O . VAL B 1 199 ? -13.414 6.723 -17.094 1 94 199 VAL B O 1
ATOM 5590 N N . TYR B 1 200 ? -14.57 4.891 -16.484 1 93.44 200 TYR B N 1
ATOM 5591 C CA . TYR B 1 200 ? -13.562 4.414 -15.547 1 93.44 200 TYR B CA 1
ATOM 5592 C C . TYR B 1 200 ? -13.07 3.025 -15.938 1 93.44 200 TYR B C 1
ATOM 5594 O O . TYR B 1 200 ? -13.859 2.076 -16 1 93.44 200 TYR B O 1
ATOM 5602 N N . ARG B 1 201 ? -11.766 2.859 -16.172 1 87.69 201 ARG B N 1
ATOM 5603 C CA . ARG B 1 201 ? -11.125 1.611 -16.578 1 87.69 201 ARG B CA 1
ATOM 5604 C C . ARG B 1 201 ? -11.891 0.947 -17.703 1 87.69 201 ARG B C 1
ATOM 5606 O O . ARG B 1 201 ? -12.234 -0.235 -17.625 1 87.69 201 ARG B O 1
ATOM 5613 N N . GLY B 1 202 ? -12.281 1.764 -18.656 1 83.69 202 GLY B N 1
ATOM 5614 C CA . GLY B 1 202 ? -12.938 1.289 -19.875 1 83.69 202 GLY B CA 1
ATOM 5615 C C . GLY B 1 202 ? -14.422 1.057 -19.703 1 83.69 202 GLY B C 1
ATOM 5616 O O . GLY B 1 202 ? -15.117 0.718 -20.656 1 83.69 202 GLY B O 1
ATOM 5617 N N . GLN B 1 203 ? -14.953 1.223 -18.516 1 89 203 GLN B N 1
ATOM 5618 C CA . GLN B 1 203 ? -16.375 1.044 -18.25 1 89 203 GLN B CA 1
ATOM 5619 C C . GLN B 1 203 ? -17.109 2.381 -18.266 1 89 203 GLN B C 1
ATOM 5621 O O . GLN B 1 203 ? -16.828 3.264 -17.453 1 89 203 GLN B O 1
ATOM 5626 N N . PRO B 1 204 ? -18.016 2.484 -19.188 1 92.31 204 PRO B N 1
ATOM 5627 C CA . PRO B 1 204 ? -18.828 3.707 -19.172 1 92.31 204 PRO B CA 1
ATOM 5628 C C . PRO B 1 204 ? -19.797 3.756 -18 1 92.31 204 PRO B C 1
ATOM 5630 O O . PRO B 1 204 ? -20.406 2.738 -17.641 1 92.31 204 PRO B O 1
ATOM 5633 N N . LEU B 1 205 ? -19.891 4.895 -17.359 1 95.56 205 LEU B N 1
ATOM 5634 C CA . LEU B 1 205 ? -20.812 5.125 -16.25 1 95.56 205 LEU B CA 1
ATOM 5635 C C . LEU B 1 205 ? -21.812 6.219 -16.594 1 95.56 205 LEU B C 1
ATOM 5637 O O . LEU B 1 205 ? -21.75 7.324 -16.047 1 95.56 205 LEU B O 1
ATOM 5641 N N . PRO B 1 206 ? -22.75 5.867 -17.375 1 90.75 206 PRO B N 1
ATOM 5642 C CA . PRO B 1 206 ? -23.656 6.887 -17.922 1 90.75 206 PRO B CA 1
ATOM 5643 C C . PRO B 1 206 ? -24.547 7.52 -16.859 1 90.75 206 PRO B C 1
ATOM 5645 O O . PRO B 1 206 ? -24.984 8.656 -17.016 1 90.75 206 PRO B O 1
ATOM 5648 N N . ASN B 1 207 ? -24.75 6.832 -15.805 1 91.12 207 ASN B N 1
ATOM 5649 C CA . ASN B 1 207 ? -25.656 7.34 -14.789 1 91.12 207 ASN B CA 1
ATOM 5650 C C . ASN B 1 207 ? -24.906 8.07 -13.68 1 91.12 207 ASN B C 1
ATOM 5652 O O . ASN B 1 207 ? -25.516 8.555 -12.719 1 91.12 207 ASN B O 1
ATOM 5656 N N . LEU B 1 208 ? -23.656 8.094 -13.781 1 95 208 LEU B N 1
ATOM 5657 C CA . LEU B 1 208 ? -22.875 8.781 -12.758 1 95 208 LEU B CA 1
ATOM 5658 C C . LEU B 1 208 ? -22.828 10.281 -13.016 1 95 208 LEU B C 1
ATOM 5660 O O . LEU B 1 208 ? -22.344 10.727 -14.055 1 95 208 LEU B O 1
ATOM 5664 N N . THR B 1 209 ? -23.359 11.062 -12.133 1 90.19 209 THR B N 1
ATOM 5665 C CA . THR B 1 209 ? -23.422 12.523 -12.195 1 90.19 209 THR B CA 1
ATOM 5666 C C . THR B 1 209 ? -23 13.133 -10.859 1 90.19 209 THR B C 1
ATOM 5668 O O . THR B 1 209 ? -22.922 12.43 -9.844 1 90.19 209 THR B O 1
ATOM 5671 N N . PRO B 1 210 ? -22.688 14.383 -10.844 1 86.81 210 PRO B N 1
ATOM 5672 C CA . PRO B 1 210 ? -22.375 15.039 -9.57 1 86.81 210 PRO B CA 1
ATOM 5673 C C . PRO B 1 210 ? -23.516 14.906 -8.555 1 86.81 210 PRO B C 1
ATOM 5675 O O . PRO B 1 210 ? -23.266 14.875 -7.348 1 86.81 210 PRO B O 1
ATOM 5678 N N . GLY B 1 211 ? -24.641 14.789 -9.023 1 91.44 211 GLY B N 1
ATOM 5679 C CA . GLY B 1 211 ? -25.797 14.578 -8.156 1 91.44 211 GLY B CA 1
ATOM 5680 C C . GLY B 1 211 ? -25.797 13.227 -7.473 1 91.44 211 GLY B C 1
ATOM 5681 O O . GLY B 1 211 ? -26.328 13.078 -6.371 1 91.44 211 GLY B O 1
ATOM 5682 N N . SER B 1 212 ? -25.188 12.234 -8.102 1 94.56 212 SER B N 1
ATOM 5683 C CA . SER B 1 212 ? -25.094 10.898 -7.527 1 94.56 212 SER B CA 1
ATOM 5684 C C . SER B 1 212 ? -24.391 10.914 -6.176 1 94.56 212 SER B C 1
ATOM 5686 O O . SER B 1 212 ? -24.781 10.188 -5.258 1 94.56 212 SER B O 1
ATOM 5688 N N . ALA B 1 213 ? -23.359 11.75 -6.074 1 94.25 213 ALA B N 1
ATOM 5689 C CA . ALA B 1 213 ? -22.594 11.852 -4.828 1 94.25 213 ALA B CA 1
ATOM 5690 C C . ALA B 1 213 ? -23.5 12.273 -3.672 1 94.25 213 ALA B C 1
ATOM 5692 O O . ALA B 1 213 ? -23.438 11.695 -2.582 1 94.25 213 ALA B O 1
ATOM 5693 N N . VAL B 1 214 ? -24.344 13.234 -3.93 1 92.31 214 VAL B N 1
ATOM 5694 C CA . VAL B 1 214 ? -25.25 13.75 -2.91 1 92.31 214 VAL B CA 1
ATOM 5695 C C . VAL B 1 214 ? -26.281 12.695 -2.557 1 92.31 214 VAL B C 1
ATOM 5697 O O . VAL B 1 214 ? -26.625 12.516 -1.386 1 92.31 214 VAL B O 1
ATOM 5700 N N . GLU B 1 215 ? -26.719 11.984 -3.561 1 95 215 GLU B N 1
ATOM 5701 C CA . GLU B 1 215 ? -27.703 10.93 -3.334 1 95 215 GLU B CA 1
ATOM 5702 C C . GLU B 1 215 ? -27.156 9.852 -2.406 1 95 215 GLU B C 1
ATOM 5704 O O . GLU B 1 215 ? -27.828 9.43 -1.465 1 95 215 GLU B O 1
ATOM 5709 N N . TYR B 1 216 ? -25.969 9.383 -2.705 1 95.81 216 TYR B N 1
ATOM 5710 C CA . TYR B 1 216 ? -25.328 8.383 -1.855 1 95.81 216 TYR B CA 1
ATOM 5711 C C . TYR B 1 216 ? -25.141 8.914 -0.44 1 95.81 216 TYR B C 1
ATOM 5713 O O . TYR B 1 216 ? -25.359 8.195 0.536 1 95.81 216 TYR B O 1
ATOM 5721 N N . MET B 1 217 ? -24.703 10.148 -0.295 1 94.5 217 MET B N 1
ATOM 5722 C CA . MET B 1 217 ? -24.438 10.773 1 1 94.5 217 MET B CA 1
ATOM 5723 C C . MET B 1 217 ? -25.703 10.852 1.833 1 94.5 217 MET B C 1
ATOM 5725 O O . MET B 1 217 ? -25.688 10.547 3.027 1 94.5 217 MET B O 1
ATOM 5729 N N . LEU B 1 218 ? -26.828 11.211 1.202 1 93.56 218 LEU B N 1
ATOM 5730 C CA . LEU B 1 218 ? -28.094 11.375 1.901 1 93.56 218 LEU B CA 1
ATOM 5731 C C . LEU B 1 218 ? -28.562 10.062 2.514 1 93.56 218 LEU B C 1
ATOM 5733 O O . LEU B 1 218 ? -29.203 10.047 3.566 1 93.56 218 LEU B O 1
ATOM 5737 N N . LYS B 1 219 ? -28.172 8.984 1.921 1 94.94 219 LYS B N 1
ATOM 5738 C CA . LYS B 1 219 ? -28.562 7.668 2.408 1 94.94 219 LYS B CA 1
ATOM 5739 C C . LYS B 1 219 ? -27.875 7.348 3.732 1 94.94 219 LYS B C 1
ATOM 5741 O O . LYS B 1 219 ? -28.266 6.414 4.438 1 94.94 219 LYS B O 1
ATOM 5746 N N . CYS B 1 220 ? -26.844 8.078 4.07 1 94.81 220 CYS B N 1
ATOM 5747 C CA . CYS B 1 220 ? -26.078 7.805 5.277 1 94.81 220 CYS B CA 1
ATOM 5748 C C . CYS B 1 220 ? -26.625 8.586 6.465 1 94.81 220 CYS B C 1
ATOM 5750 O O . CYS B 1 220 ? -26.281 8.297 7.613 1 94.81 220 CYS B O 1
ATOM 5752 N N . ILE B 1 221 ? -27.5 9.531 6.305 1 90.81 221 ILE B N 1
ATOM 5753 C CA . ILE B 1 221 ? -27.891 10.508 7.305 1 90.81 221 ILE B CA 1
ATOM 5754 C C . ILE B 1 221 ? -28.609 9.812 8.453 1 90.81 221 ILE B C 1
ATOM 5756 O O . ILE B 1 221 ? -28.344 10.086 9.625 1 90.81 221 ILE B O 1
ATOM 5760 N N . PRO B 1 222 ? -29.484 8.891 8.133 1 90 222 PRO B N 1
ATOM 5761 C CA . PRO B 1 222 ? -30.234 8.281 9.234 1 90 222 PRO B CA 1
ATOM 5762 C C . PRO B 1 222 ? -29.344 7.613 10.266 1 90 222 PRO B C 1
ATOM 5764 O O . PRO B 1 222 ? -29.516 7.812 11.469 1 90 222 PRO B O 1
ATOM 5767 N N . VAL B 1 223 ? -28.312 6.898 9.82 1 91.25 223 VAL B N 1
ATOM 5768 C CA . VAL B 1 223 ? -27.453 6.172 10.75 1 91.25 223 VAL B CA 1
ATOM 5769 C C . VAL B 1 223 ? -26.578 7.152 11.531 1 91.25 223 VAL B C 1
ATOM 5771 O O . VAL B 1 223 ? -26.281 6.926 12.703 1 91.25 223 VAL B O 1
ATOM 5774 N N . LEU B 1 224 ? -26.234 8.195 10.969 1 90.88 224 LEU B N 1
ATOM 5775 C CA . LEU B 1 224 ? -25.406 9.195 11.625 1 90.88 224 LEU B CA 1
ATOM 5776 C C . LEU B 1 224 ? -26.172 9.898 12.742 1 90.88 224 LEU B C 1
ATOM 5778 O O . LEU B 1 224 ? -25.625 10.164 13.812 1 90.88 224 LEU B O 1
ATOM 5782 N N . LYS B 1 225 ? -27.406 10.086 12.445 1 87 225 LYS B N 1
ATOM 5783 C CA . LYS B 1 225 ? -28.25 10.734 13.438 1 87 225 LYS B CA 1
ATOM 5784 C C . LYS B 1 225 ? -28.484 9.828 14.641 1 87 225 LYS B C 1
ATOM 5786 O O . LYS B 1 225 ? -28.656 10.305 15.766 1 87 225 LYS B O 1
ATOM 5791 N N . ASP B 1 226 ? -28.406 8.578 14.398 1 86.19 226 ASP B N 1
ATOM 5792 C CA . ASP B 1 226 ? -28.703 7.602 15.445 1 86.19 226 ASP B CA 1
ATOM 5793 C C . ASP B 1 226 ? -27.453 7.234 16.234 1 86.19 226 ASP B C 1
ATOM 5795 O O . ASP B 1 226 ? -27.484 6.352 17.094 1 86.19 226 ASP B O 1
ATOM 5799 N N . PHE B 1 227 ? -26.359 7.82 16.031 1 87.69 227 PHE B N 1
ATOM 5800 C CA . PHE B 1 227 ? -25.109 7.43 16.641 1 87.69 227 PHE B CA 1
ATOM 5801 C C . PHE B 1 227 ? -25.203 7.449 18.172 1 87.69 227 PHE B C 1
ATOM 5803 O O . PHE B 1 227 ? -24.781 6.508 18.844 1 87.69 227 PHE B O 1
ATOM 5810 N N . HIS B 1 228 ? -25.844 8.477 18.734 1 84.81 228 HIS B N 1
ATOM 5811 C CA . HI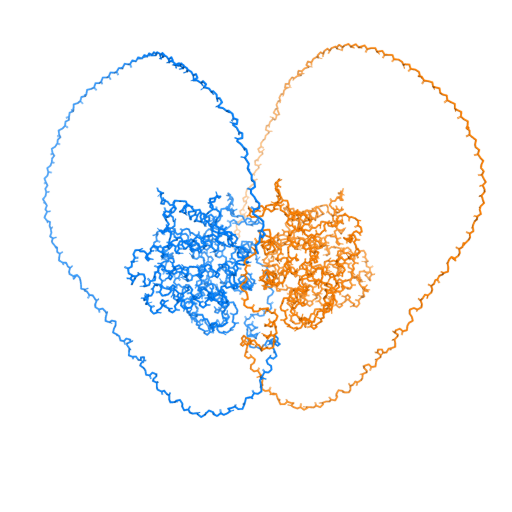S B 1 228 ? -25.891 8.672 20.172 1 84.81 228 HIS B CA 1
ATOM 5812 C C . HIS B 1 228 ? -26.734 7.594 20.859 1 84.81 228 HIS B C 1
ATOM 5814 O O . HIS B 1 228 ? -26.531 7.285 22.031 1 84.81 228 HIS B O 1
ATOM 5820 N N . THR B 1 229 ? -27.562 7.012 20.062 1 86.5 229 THR B N 1
ATOM 5821 C CA . THR B 1 229 ? -28.438 5.996 20.625 1 86.5 229 THR B CA 1
ATOM 5822 C C . THR B 1 229 ? -27.891 4.598 20.359 1 86.5 229 THR B C 1
ATOM 5824 O O . THR B 1 229 ? -28.375 3.613 20.922 1 86.5 229 THR B O 1
ATOM 5827 N N . THR B 1 230 ? -26.891 4.5 19.594 1 86.69 230 THR B N 1
ATOM 5828 C CA . THR B 1 230 ? -26.297 3.207 19.266 1 86.69 230 THR B CA 1
ATOM 5829 C C . THR B 1 230 ? -25.281 2.797 20.312 1 86.69 230 THR B C 1
ATOM 5831 O O . THR B 1 230 ? -24.297 3.512 20.547 1 86.69 230 THR B O 1
ATOM 5834 N N . GLN B 1 231 ? -25.469 1.625 20.906 1 83 231 GLN B N 1
ATOM 5835 C CA . GLN B 1 231 ? -24.578 1.191 21.984 1 83 231 GLN B CA 1
ATOM 5836 C C . GLN B 1 231 ? -23.641 0.081 21.516 1 83 231 GLN B C 1
ATOM 5838 O O . GLN B 1 231 ? -22.594 -0.148 22.109 1 83 231 GLN B O 1
ATOM 5843 N N . ASP B 1 232 ? -24 -0.59 20.469 1 85.56 232 ASP B N 1
ATOM 5844 C CA . ASP B 1 232 ? -23.156 -1.67 19.938 1 85.56 232 ASP B CA 1
ATOM 5845 C C . ASP B 1 232 ? -21.828 -1.136 19.438 1 85.56 232 ASP B C 1
ATOM 5847 O O . ASP B 1 232 ? -21.797 -0.308 18.516 1 85.56 232 ASP B O 1
ATOM 5851 N N . GLY B 1 233 ? -20.781 -1.635 20.016 1 84.75 233 GLY B N 1
ATOM 5852 C CA . GLY B 1 233 ? -19.438 -1.144 19.703 1 84.75 233 GLY B CA 1
ATOM 5853 C C . GLY B 1 233 ? -19.047 -1.354 18.266 1 84.75 233 GLY B C 1
ATOM 5854 O O . GLY B 1 233 ? -18.391 -0.504 17.656 1 84.75 233 GLY B O 1
ATOM 5855 N N . GLU B 1 234 ? -19.406 -2.428 17.688 1 86.44 234 GLU B N 1
ATOM 5856 C CA . GLU B 1 234 ? -19.062 -2.719 16.297 1 86.44 234 GLU B CA 1
ATOM 5857 C C . GLU B 1 234 ? -19.797 -1.776 15.336 1 86.44 234 GLU B C 1
ATOM 5859 O O . GLU B 1 234 ? -19.219 -1.3 14.359 1 86.44 234 GLU B O 1
ATOM 5864 N N . ILE B 1 235 ? -21 -1.579 15.68 1 88.88 235 ILE B N 1
ATOM 5865 C CA . ILE B 1 235 ? -21.797 -0.684 14.836 1 88.88 235 ILE B CA 1
ATOM 5866 C C . ILE B 1 235 ? -21.281 0.749 14.992 1 88.88 235 ILE B C 1
ATOM 5868 O O . ILE B 1 235 ? -21.203 1.496 14.016 1 88.88 235 ILE B O 1
ATOM 5872 N N . ARG B 1 236 ? -20.984 1.104 16.156 1 88.75 236 ARG B N 1
ATOM 5873 C CA . ARG B 1 236 ? -20.438 2.436 16.406 1 88.75 236 ARG B CA 1
ATOM 5874 C C . ARG B 1 236 ? -19.156 2.646 15.602 1 88.75 236 ARG B C 1
ATOM 5876 O O . ARG B 1 236 ? -18.938 3.719 15.039 1 88.75 236 ARG B O 1
ATOM 5883 N N . GLU B 1 237 ? -18.297 1.639 15.586 1 91.38 237 GLU B N 1
ATOM 5884 C CA . GLU B 1 237 ? -17.078 1.686 14.789 1 91.38 237 GLU B CA 1
ATOM 5885 C C . GLU B 1 237 ? -17.391 1.973 13.32 1 91.38 237 GLU B C 1
ATOM 5887 O O . GLU B 1 237 ? -16.734 2.811 12.695 1 91.38 237 GLU B O 1
ATOM 5892 N N . LEU B 1 238 ? -18.406 1.326 12.836 1 93.81 238 LEU B N 1
ATOM 5893 C CA . LEU B 1 238 ? -18.766 1.489 11.43 1 93.81 238 LEU B CA 1
ATOM 5894 C C . LEU B 1 238 ? -19.344 2.877 11.18 1 93.81 238 LEU B C 1
ATOM 5896 O O . LEU B 1 238 ? -19.094 3.479 10.133 1 93.81 238 LEU B O 1
ATOM 5900 N N . ILE B 1 239 ? -20.094 3.395 12.117 1 94.12 239 ILE B N 1
ATOM 5901 C CA . ILE B 1 239 ? -20.672 4.727 11.969 1 94.12 239 ILE B CA 1
ATOM 5902 C C . ILE B 1 239 ? -19.562 5.773 11.969 1 94.12 239 ILE B C 1
ATOM 5904 O O . ILE B 1 239 ? -19.562 6.695 11.148 1 94.12 239 ILE B O 1
ATOM 5908 N N . VAL B 1 240 ? -18.609 5.598 12.867 1 92.81 240 VAL B N 1
ATOM 5909 C CA . VAL B 1 240 ? -17.5 6.531 12.93 1 92.81 240 VAL B CA 1
ATOM 5910 C C . VAL B 1 240 ? -16.703 6.484 11.625 1 92.81 240 VAL B C 1
ATOM 5912 O O . VAL B 1 240 ? -16.328 7.527 11.078 1 92.81 240 VAL B O 1
ATOM 5915 N N . THR B 1 241 ? -16.422 5.273 11.164 1 95.94 241 THR B N 1
ATOM 5916 C CA . THR B 1 241 ? -15.719 5.102 9.898 1 95.94 241 THR B CA 1
ATOM 5917 C C . THR B 1 241 ? -16.484 5.781 8.766 1 95.94 241 THR B C 1
ATOM 5919 O O . THR B 1 241 ? -15.883 6.453 7.918 1 95.94 241 THR B O 1
ATOM 5922 N N . THR B 1 242 ? -17.828 5.645 8.781 1 97 242 THR B N 1
ATOM 5923 C CA . THR B 1 242 ? -18.688 6.297 7.805 1 97 242 THR B CA 1
ATOM 5924 C C . THR B 1 242 ? -18.547 7.816 7.895 1 97 242 THR B C 1
ATOM 5926 O O . THR B 1 242 ? -18.391 8.492 6.871 1 97 242 THR B O 1
ATOM 5929 N N . ALA B 1 243 ? -18.531 8.312 9.055 1 95.12 243 ALA B N 1
ATOM 5930 C CA . ALA B 1 243 ? -18.453 9.75 9.289 1 95.12 243 ALA B CA 1
ATOM 5931 C C . ALA B 1 243 ? -17.109 10.305 8.797 1 95.12 243 ALA B C 1
ATOM 5933 O O . ALA B 1 243 ? -17.062 11.383 8.203 1 95.12 243 ALA B O 1
ATOM 5934 N N . VAL B 1 244 ? -16.062 9.578 9.031 1 95.25 244 VAL B N 1
ATOM 5935 C CA . VAL B 1 244 ? -14.727 10.016 8.633 1 95.25 244 VAL B CA 1
ATOM 5936 C C . VAL B 1 244 ? -14.648 10.117 7.113 1 95.25 244 VAL B C 1
ATOM 5938 O O . VAL B 1 244 ? -14.094 11.086 6.582 1 95.25 244 VAL B O 1
ATOM 5941 N N . ILE B 1 245 ? -15.148 9.156 6.371 1 97 245 ILE B N 1
ATOM 5942 C CA . ILE B 1 245 ? -15.148 9.164 4.91 1 97 245 ILE B CA 1
ATOM 5943 C C . ILE B 1 245 ? -15.977 10.344 4.402 1 97 245 ILE B C 1
ATOM 5945 O O . ILE B 1 245 ? -15.555 11.062 3.494 1 97 245 ILE B O 1
ATOM 5949 N N . LEU B 1 246 ? -17.094 10.594 5.047 1 95 246 LEU B N 1
ATOM 5950 C CA . LEU B 1 246 ? -17.984 11.656 4.605 1 95 246 LEU B CA 1
ATOM 5951 C C . LEU B 1 246 ? -17.406 13.031 4.941 1 95 246 LEU B C 1
ATOM 5953 O O . LEU B 1 246 ? -17.672 14.008 4.242 1 95 246 LEU B O 1
ATOM 5957 N N . ARG B 1 247 ? -16.688 13.055 5.984 1 91.56 247 ARG B N 1
ATOM 5958 C CA . ARG B 1 247 ? -16 14.312 6.27 1 91.56 247 ARG B CA 1
ATOM 5959 C C . ARG B 1 247 ? -15.047 14.688 5.141 1 91.56 247 ARG B C 1
ATOM 5961 O O . ARG B 1 247 ? -14.938 15.859 4.777 1 91.56 247 ARG B O 1
ATOM 5968 N N . HIS B 1 248 ? -14.352 13.727 4.633 1 89.5 248 HIS B N 1
ATOM 5969 C CA . HIS B 1 248 ? -13.5 13.977 3.475 1 89.5 248 HIS B CA 1
ATOM 5970 C C . HIS B 1 248 ? -14.328 14.367 2.258 1 89.5 248 HIS B C 1
ATOM 5972 O O . HIS B 1 248 ? -13.914 15.211 1.46 1 89.5 248 HIS B O 1
ATOM 5978 N N . PHE B 1 249 ? -15.438 13.75 2.164 1 89.81 249 PHE B N 1
ATOM 5979 C CA . PHE B 1 249 ? -16.391 14.094 1.121 1 89.81 249 PHE B CA 1
ATOM 5980 C C . PHE B 1 249 ? -16.734 15.586 1.167 1 89.81 249 PHE B C 1
ATOM 5982 O O . PHE B 1 249 ? -16.734 16.25 0.134 1 89.81 249 PHE B O 1
ATOM 5989 N N . GLU B 1 250 ? -16.891 16.109 2.311 1 84.12 250 GLU B N 1
ATOM 5990 C CA . GLU B 1 250 ? -17.234 17.516 2.502 1 84.12 250 GLU B CA 1
ATOM 5991 C C . GLU B 1 250 ? -16.047 18.422 2.199 1 84.12 250 GLU B C 1
ATOM 5993 O O . GLU B 1 250 ? -16.203 19.516 1.655 1 84.12 250 GLU B O 1
ATOM 5998 N N . GLU B 1 251 ? -14.922 17.891 2.555 1 76.81 251 GLU B N 1
ATOM 5999 C CA . GLU B 1 251 ? -13.703 18.672 2.334 1 76.81 251 GLU B CA 1
ATOM 6000 C C . GLU B 1 251 ? -13.422 18.844 0.845 1 76.81 251 GLU B C 1
ATOM 6002 O O . GLU B 1 251 ? -12.734 19.781 0.441 1 76.81 251 GLU B O 1
ATOM 6007 N N . LEU B 1 252 ? -13.891 17.906 0.031 1 73.94 252 LEU B N 1
ATOM 6008 C CA . LEU B 1 252 ? -13.648 17.938 -1.408 1 73.94 252 LEU B CA 1
ATOM 6009 C C . LEU B 1 252 ? -14.609 18.906 -2.09 1 73.94 252 LEU B C 1
ATOM 6011 O O . LEU B 1 252 ? -14.422 19.25 -3.26 1 73.94 252 LEU B O 1
ATOM 6015 N N . ASP B 1 253 ? -15.664 19.281 -1.437 1 66.25 253 ASP B N 1
ATOM 6016 C CA . ASP B 1 253 ? -16.656 20.172 -2.037 1 66.25 253 ASP B CA 1
ATOM 6017 C C . ASP B 1 253 ? -16.109 21.578 -2.219 1 66.25 253 ASP B C 1
ATOM 6019 O O . ASP B 1 253 ? -15.336 22.062 -1.381 1 66.25 253 ASP B O 1
ATOM 6023 N N . ASP B 1 254 ? -15.93 22.047 -3.598 1 56.19 254 ASP B N 1
ATOM 6024 C CA . ASP B 1 254 ? -15.445 23.344 -4.035 1 56.19 254 ASP B CA 1
ATOM 6025 C C . ASP B 1 254 ? -16.172 24.469 -3.311 1 56.19 254 ASP B C 1
ATOM 6027 O O . ASP B 1 254 ? -17.359 24.703 -3.551 1 56.19 254 ASP B O 1
ATOM 6031 N N . HIS B 1 255 ? -15.883 24.734 -2.15 1 51.16 255 HIS B N 1
ATOM 6032 C CA . HIS B 1 255 ? -16.516 25.875 -1.501 1 51.16 255 HIS B CA 1
ATOM 6033 C C . HIS B 1 255 ? -16.453 27.125 -2.385 1 51.16 255 HIS B C 1
ATOM 6035 O O . HIS B 1 255 ? -16.703 28.234 -1.917 1 51.16 255 HIS B O 1
ATOM 6041 N N . ASP B 1 256 ? -15.883 27.094 -3.541 1 41.72 256 ASP B N 1
ATOM 6042 C CA . ASP B 1 256 ? -15.938 28.422 -4.152 1 41.72 256 ASP B CA 1
ATOM 6043 C C . ASP B 1 256 ? -17.266 29.109 -3.842 1 41.72 256 ASP B C 1
ATOM 6045 O O . ASP B 1 256 ? -17.453 30.281 -4.184 1 41.72 256 ASP B O 1
ATOM 6049 N N . GLN B 1 257 ? -18.406 28.484 -4.035 1 39.78 257 GLN B N 1
ATOM 6050 C CA . GLN B 1 257 ? -19.562 29.375 -3.865 1 39.78 257 GLN B CA 1
ATOM 6051 C C . GLN B 1 257 ? -19.547 30.031 -2.488 1 39.78 257 GLN B C 1
ATOM 6053 O O . GLN B 1 257 ? -19.531 29.344 -1.467 1 39.78 257 GLN B O 1
ATOM 6058 N N . GLU B 1 258 ? -18.828 31.031 -2.311 1 36.91 258 GLU B N 1
ATOM 6059 C CA . GLU B 1 258 ? -19.078 32.031 -1.287 1 36.91 258 GLU B CA 1
ATOM 6060 C C . GLU B 1 258 ? -20.453 31.828 -0.638 1 36.91 258 GLU B C 1
ATOM 6062 O O . GLU B 1 258 ? -20.969 32.719 0.035 1 36.91 258 GLU B O 1
ATOM 6067 N N . THR B 1 259 ? -21.375 31.203 -1.329 1 35.78 259 THR B N 1
ATOM 6068 C CA . THR B 1 259 ? -22.578 31.156 -0.491 1 35.78 259 THR B CA 1
ATOM 6069 C C . THR B 1 259 ? -22.266 30.531 0.861 1 35.78 259 THR B C 1
ATOM 6071 O O . THR B 1 259 ? -21.609 29.484 0.927 1 35.78 259 THR B O 1
ATOM 6074 N N . ASP B 1 260 ? -21.984 31.297 1.911 1 35 260 ASP B N 1
ATOM 6075 C CA . ASP B 1 260 ? -22.297 30.844 3.26 1 35 260 ASP B CA 1
ATOM 6076 C C . ASP B 1 260 ? -22.984 29.469 3.23 1 35 260 ASP B C 1
ATOM 6078 O O . ASP B 1 260 ? -23.859 29.188 4.047 1 35 260 ASP B O 1
ATOM 6082 N N . SER B 1 261 ? -22.938 28.812 2.16 1 33.34 261 SER B N 1
ATOM 6083 C CA . SER B 1 261 ? -23.688 27.562 2.01 1 33.34 261 SER B CA 1
ATOM 6084 C C . SER B 1 261 ? -23.031 26.422 2.764 1 33.34 261 SER B C 1
ATOM 6086 O O . SER B 1 261 ? -22.078 25.812 2.271 1 33.34 261 SER B O 1
ATOM 6088 N N . GLU B 1 262 ? -22.406 26.516 3.992 1 38.16 262 GLU B N 1
ATOM 6089 C CA . GLU B 1 262 ? -22.797 25.281 4.68 1 38.16 262 GLU B CA 1
ATOM 6090 C C . GLU B 1 262 ? -23.828 24.5 3.881 1 38.16 262 GLU B C 1
ATOM 6092 O O . GLU B 1 262 ? -24.875 25.047 3.508 1 38.16 262 GLU B O 1
ATOM 6097 N N . MET B 1 263 ? -23.375 23.844 2.711 1 37.22 263 MET B N 1
ATOM 6098 C CA . MET B 1 263 ? -24.453 23.141 2.014 1 37.22 263 MET B CA 1
ATOM 6099 C C . MET B 1 263 ? -25.766 23.266 2.775 1 37.22 263 MET B C 1
ATOM 6101 O O . MET B 1 263 ? -25.922 22.703 3.861 1 37.22 263 MET B O 1
ATOM 6105 N N . ASP B 1 264 ? -26.25 24.359 2.816 1 34.72 264 ASP B N 1
ATOM 6106 C CA . ASP B 1 264 ? -27.672 24.594 3.078 1 34.72 264 ASP B CA 1
ATOM 6107 C C . ASP B 1 264 ? -28.531 23.516 2.416 1 34.72 264 ASP B C 1
ATOM 6109 O O . ASP B 1 264 ? -28.938 23.656 1.262 1 34.72 264 ASP B O 1
ATOM 6113 N N . PHE B 1 265 ? -28.125 22.188 2.156 1 34.81 265 PHE B N 1
ATOM 6114 C CA . PHE B 1 265 ? -29.375 21.453 1.96 1 34.81 265 PHE B CA 1
ATOM 6115 C C . PHE B 1 265 ? -30.562 22.281 2.418 1 34.81 265 PHE B C 1
ATOM 6117 O O . PHE B 1 265 ? -30.5 22.938 3.455 1 34.81 265 PHE B O 1
ATOM 6124 N N . ASN B 1 266 ? -31.297 22.797 1.371 1 35.62 266 ASN B N 1
ATOM 6125 C CA . ASN B 1 266 ? -32.531 23.5 1.687 1 35.62 266 ASN B CA 1
ATOM 6126 C C . ASN B 1 266 ? -32.938 23.281 3.139 1 35.62 266 ASN B C 1
ATOM 6128 O O . ASN B 1 266 ? -33.438 24.203 3.795 1 35.62 266 ASN B O 1
ATOM 6132 N N . GLU B 1 267 ? -33.344 22.016 3.482 1 37.84 267 GLU B N 1
ATOM 6133 C CA . GLU B 1 267 ? -34.125 21.828 4.695 1 37.84 267 GLU B CA 1
ATOM 6134 C C . GLU B 1 267 ? -33.25 21.859 5.938 1 37.84 267 GLU B C 1
ATOM 6136 O O . GLU B 1 267 ? -33.156 20.875 6.664 1 37.84 267 GLU B O 1
ATOM 6141 N N . GLY B 1 268 ? -32.219 22.766 6.219 1 44.78 268 GLY B N 1
ATOM 6142 C CA . GLY B 1 268 ? -31.766 23.109 7.559 1 44.78 268 GLY B CA 1
ATOM 6143 C C . GLY B 1 268 ? -30.688 22.188 8.086 1 44.78 268 GLY B C 1
ATOM 6144 O O . GLY B 1 268 ? -30.266 22.297 9.234 1 44.78 268 GLY B O 1
ATOM 6145 N N . VAL B 1 269 ? -30.219 21.031 7.41 1 52.31 269 VAL B N 1
ATOM 6146 C CA . VAL B 1 269 ? -29.359 20.094 8.133 1 52.31 269 VAL B CA 1
ATOM 6147 C C . VAL B 1 269 ? -27.891 20.406 7.84 1 52.31 269 VAL B C 1
ATOM 6149 O O . VAL B 1 269 ? -27.453 20.312 6.695 1 52.31 269 VAL B O 1
ATOM 6152 N N . ASN B 1 270 ? -27.047 21.047 8.625 1 67.88 270 ASN B N 1
ATOM 6153 C CA . ASN B 1 270 ? -25.594 21.219 8.609 1 67.88 270 ASN B CA 1
ATOM 6154 C C . ASN B 1 270 ? -24.875 19.875 8.727 1 67.88 270 ASN B C 1
ATOM 6156 O O . ASN B 1 270 ? -24.578 19.422 9.828 1 67.88 270 ASN B O 1
ATOM 6160 N N . PHE B 1 271 ? -24.609 19.281 7.543 1 76.31 271 PHE B N 1
ATOM 6161 C CA . PHE B 1 271 ? -24.047 17.938 7.484 1 76.31 271 PHE B CA 1
ATOM 6162 C C . PHE B 1 271 ? -22.703 17.875 8.219 1 76.31 271 PHE B C 1
ATOM 6164 O O . PHE B 1 271 ? -22.422 16.922 8.945 1 76.31 271 PHE B O 1
ATOM 6171 N N . LEU B 1 272 ? -21.953 18.859 8.055 1 76.62 272 LEU B N 1
ATOM 6172 C CA . LEU B 1 272 ? -20.656 18.906 8.742 1 76.62 272 LEU B CA 1
ATOM 6173 C C . LEU B 1 272 ? -20.844 18.906 10.258 1 76.62 272 LEU B C 1
ATOM 6175 O O . LEU B 1 272 ? -20.078 18.281 10.984 1 76.62 272 LEU B O 1
ATOM 6179 N N . ALA B 1 273 ? -21.906 19.594 10.625 1 79.31 273 ALA B N 1
ATOM 6180 C CA . ALA B 1 273 ? -22.203 19.625 12.047 1 79.31 273 ALA B CA 1
ATOM 6181 C C . ALA B 1 273 ? -22.547 18.219 12.57 1 79.31 273 ALA B C 1
ATOM 6183 O O . ALA B 1 273 ? -22.125 17.844 13.672 1 79.31 273 ALA B O 1
ATOM 6184 N N . ILE B 1 274 ? -23.234 17.516 11.789 1 80.44 274 ILE B N 1
ATOM 6185 C CA . ILE B 1 274 ? -23.594 16.141 12.164 1 80.44 274 ILE B CA 1
ATOM 6186 C C . ILE B 1 274 ? -22.344 15.281 12.258 1 80.44 274 ILE B C 1
ATOM 6188 O O . ILE B 1 274 ? -22.156 14.555 13.234 1 80.44 274 ILE B O 1
ATOM 6192 N N . LEU B 1 275 ? -21.531 15.367 11.289 1 84.5 275 LEU B N 1
ATOM 6193 C CA . LEU B 1 275 ? -20.297 14.594 11.266 1 84.5 275 LEU B CA 1
ATOM 6194 C C . LEU B 1 275 ? -19.422 14.938 12.469 1 84.5 275 LEU B C 1
ATOM 6196 O O . LEU B 1 275 ? -18.906 14.039 13.141 1 84.5 275 LEU B O 1
ATOM 6200 N N . ASN B 1 276 ? -19.375 16.156 12.758 1 82.06 276 ASN B N 1
ATOM 6201 C CA . ASN B 1 276 ? -18.578 16.609 13.883 1 82.06 276 ASN B CA 1
ATOM 6202 C C . ASN B 1 276 ? -19.141 16.109 15.211 1 82.06 276 ASN B C 1
ATOM 6204 O O . ASN B 1 276 ? -18.391 15.742 16.109 1 82.06 276 ASN B O 1
ATOM 6208 N N . ALA B 1 277 ? -20.438 16.156 15.227 1 82.75 277 ALA B N 1
ATOM 6209 C CA . ALA B 1 277 ? -21.078 15.656 16.438 1 82.75 277 ALA B CA 1
ATOM 6210 C C . ALA B 1 277 ? -20.734 14.195 16.672 1 82.75 277 ALA B C 1
ATOM 6212 O O . ALA B 1 277 ? -20.453 13.797 17.812 1 82.75 277 ALA B O 1
ATOM 6213 N N . VAL B 1 278 ? -20.719 13.406 15.711 1 85.88 278 VAL B N 1
ATOM 6214 C CA . VAL B 1 278 ? -20.375 11.992 15.812 1 85.88 278 VAL B CA 1
ATOM 6215 C C . VAL B 1 278 ? -18.922 11.836 16.266 1 85.88 278 VAL B C 1
ATOM 6217 O O . VAL B 1 278 ? -18.641 11.125 17.234 1 85.88 278 VAL B O 1
ATOM 6220 N N . LEU B 1 279 ? -18.062 12.508 15.656 1 83.94 279 LEU B N 1
ATOM 6221 C CA . LEU B 1 279 ? -16.641 12.352 15.875 1 83.94 279 LEU B CA 1
ATOM 6222 C C . LEU B 1 279 ? -16.234 12.914 17.234 1 83.94 279 LEU B C 1
ATOM 6224 O O . LEU B 1 279 ? -15.336 12.375 17.891 1 83.94 279 LEU B O 1
ATOM 6228 N N . ARG B 1 280 ? -16.953 13.93 17.625 1 80.62 280 ARG B N 1
ATOM 6229 C CA . ARG B 1 280 ? -16.641 14.562 18.906 1 80.62 280 ARG B CA 1
ATOM 6230 C C . ARG B 1 280 ? -17.297 13.812 20.062 1 80.62 280 ARG B C 1
ATOM 6232 O O . ARG B 1 280 ? -16.953 14.039 21.234 1 80.62 280 ARG B O 1
ATOM 6239 N N . SER B 1 281 ? -18.203 12.922 19.703 1 80.12 281 SER B N 1
ATOM 6240 C CA . SER B 1 281 ? -18.875 12.133 20.734 1 80.12 281 SER B CA 1
ATOM 6241 C C . SER B 1 281 ? -18.109 10.852 21.047 1 80.12 281 SER B C 1
ATOM 6243 O O . SER B 1 281 ? -18.5 10.086 21.922 1 80.12 281 SER B O 1
ATOM 6245 N N . LEU B 1 282 ? -17.078 10.664 20.328 1 81.25 282 LEU B N 1
ATOM 6246 C CA . LEU B 1 282 ? -16.234 9.516 20.641 1 81.25 282 LEU B CA 1
ATOM 6247 C C . LEU B 1 282 ? -15.672 9.625 22.047 1 81.25 282 LEU B C 1
ATOM 6249 O O . LEU B 1 282 ? -15.297 10.711 22.5 1 81.25 282 LEU B O 1
ATOM 6253 N N . THR B 1 283 ? -15.758 8.477 22.75 1 74.88 283 THR B N 1
ATOM 6254 C CA . THR B 1 283 ? -15.242 8.461 24.109 1 74.88 283 THR B CA 1
ATOM 6255 C C . THR B 1 283 ? -13.953 7.645 24.188 1 74.88 283 THR B C 1
ATOM 6257 O O . THR B 1 283 ? -13.641 6.879 23.281 1 74.88 283 THR B O 1
ATOM 6260 N N . ALA B 1 284 ? -13.234 7.867 25.25 1 71.12 284 ALA B N 1
ATOM 6261 C CA . ALA B 1 284 ? -12.023 7.094 25.516 1 71.12 284 ALA B CA 1
ATOM 6262 C C . ALA B 1 284 ? -12.336 5.602 25.609 1 71.12 284 ALA B C 1
ATOM 6264 O O . ALA B 1 284 ? -11.531 4.766 25.203 1 71.12 284 ALA B O 1
ATOM 6265 N N . ASP B 1 285 ? -13.484 5.367 26.031 1 71.62 285 ASP B N 1
ATOM 6266 C CA . ASP B 1 285 ? -13.906 3.975 26.172 1 71.62 285 ASP B CA 1
ATOM 6267 C C . ASP B 1 285 ? -14.062 3.311 24.812 1 71.62 285 ASP B C 1
ATOM 6269 O O . ASP B 1 285 ? -13.75 2.129 24.641 1 71.62 285 ASP B O 1
ATOM 6273 N N . ASP B 1 286 ? -14.539 4.008 23.891 1 75.38 286 ASP B N 1
ATOM 6274 C CA . ASP B 1 286 ? -14.656 3.5 22.516 1 75.38 286 ASP B CA 1
ATOM 6275 C C . ASP B 1 286 ? -13.297 3.068 21.984 1 75.38 286 ASP B C 1
ATOM 6277 O O . ASP B 1 286 ? -13.188 2.031 21.312 1 75.38 286 ASP B O 1
ATOM 6281 N N . LEU B 1 287 ? -12.312 3.797 22.359 1 74.19 287 LEU B N 1
ATOM 6282 C CA . LEU B 1 287 ? -10.992 3.648 21.75 1 74.19 287 LEU B CA 1
ATOM 6283 C C . LEU B 1 287 ? -10.164 2.615 22.484 1 74.19 287 LEU B C 1
ATOM 6285 O O . LEU B 1 287 ? -9.195 2.076 21.938 1 74.19 287 LEU B O 1
ATOM 6289 N N . ASN B 1 288 ? -10.531 2.316 23.641 1 65.94 288 ASN B N 1
ATOM 6290 C CA . ASN B 1 288 ? -9.766 1.393 24.469 1 65.94 288 ASN B CA 1
ATOM 6291 C C . ASN B 1 288 ? -10.117 -0.06 24.172 1 65.94 288 ASN B C 1
ATOM 6293 O O . ASN B 1 288 ? -9.367 -0.972 24.516 1 65.94 288 ASN B O 1
ATOM 6297 N N . HIS B 1 289 ? -11.062 -0.336 23.453 1 61.91 289 HIS B N 1
ATOM 6298 C CA . HIS B 1 289 ? -11.516 -1.705 23.234 1 61.91 289 HIS B CA 1
ATOM 6299 C C . HIS B 1 289 ? -10.758 -2.373 22.109 1 61.91 289 HIS B C 1
ATOM 6301 O O . HIS B 1 289 ? -11.203 -3.391 21.562 1 61.91 289 HIS B O 1
ATOM 6307 N N . ARG B 1 290 ? -9.656 -1.902 21.812 1 65.25 290 ARG B N 1
ATOM 6308 C CA . ARG B 1 290 ? -8.711 -2.525 20.891 1 65.25 290 ARG B CA 1
ATOM 6309 C C . ARG B 1 290 ? -9.352 -2.76 19.531 1 65.25 290 ARG B C 1
ATOM 6311 O O . ARG B 1 290 ? -9.203 -3.836 18.938 1 65.25 290 ARG B O 1
ATOM 6318 N N . ARG B 1 291 ? -10.211 -1.896 19.25 1 79.69 291 ARG B N 1
ATOM 6319 C CA . ARG B 1 291 ? -10.781 -1.952 17.922 1 79.69 291 ARG B CA 1
ATOM 6320 C C . ARG B 1 291 ? -9.883 -1.249 16.906 1 79.69 291 ARG B C 1
ATOM 6322 O O . ARG B 1 291 ? -9.836 -0.018 16.859 1 79.69 291 ARG B O 1
ATOM 6329 N N . GLY B 1 292 ? -9.273 -2.082 16.141 1 85 292 GLY B N 1
ATOM 6330 C CA . GLY B 1 292 ? -8.242 -1.587 15.234 1 85 292 GLY B CA 1
ATOM 6331 C C . GLY B 1 292 ? -8.766 -0.561 14.25 1 85 292 GLY B C 1
ATOM 6332 O O . GLY B 1 292 ? -8.125 0.469 14.023 1 85 292 GLY B O 1
ATOM 6333 N N . LEU B 1 293 ? -9.961 -0.797 13.711 1 91.31 293 LEU B N 1
ATOM 6334 C CA . LEU B 1 293 ? -10.508 0.117 12.719 1 91.31 293 LEU B CA 1
ATOM 6335 C C . LEU B 1 293 ? -10.953 1.423 13.367 1 91.31 293 LEU B C 1
ATOM 6337 O O . LEU B 1 293 ? -10.773 2.5 12.789 1 91.31 293 LEU B O 1
ATOM 6341 N N . LEU B 1 294 ? -11.547 1.365 14.516 1 91 294 LEU B N 1
ATOM 6342 C CA . LEU B 1 294 ? -11.961 2.572 15.219 1 91 294 LEU B CA 1
ATOM 6343 C C . LEU B 1 294 ? -10.758 3.455 15.539 1 91 294 LEU B C 1
ATOM 6345 O O . LEU B 1 294 ? -10.812 4.676 15.359 1 91 294 LEU B O 1
ATOM 6349 N N . ASN B 1 295 ? -9.719 2.809 15.969 1 89.88 295 ASN B N 1
ATOM 6350 C CA . ASN B 1 295 ? -8.5 3.547 16.266 1 89.88 295 ASN B CA 1
ATOM 6351 C C . ASN B 1 295 ? -7.934 4.211 15.008 1 89.88 295 ASN B C 1
ATOM 6353 O O . ASN B 1 295 ? -7.516 5.371 15.047 1 89.88 295 ASN B O 1
ATOM 6357 N N . ALA B 1 296 ? -7.871 3.465 13.938 1 93.38 296 ALA B N 1
ATOM 6358 C CA . ALA B 1 296 ? -7.418 4.039 12.672 1 93.38 296 ALA B CA 1
ATOM 6359 C C . ALA B 1 296 ? -8.281 5.23 12.273 1 93.38 296 ALA B C 1
ATOM 6361 O O . ALA B 1 296 ? -7.762 6.266 11.844 1 93.38 296 ALA B O 1
ATOM 6362 N N . SER B 1 297 ? -9.594 5.117 12.461 1 93.81 297 SER B N 1
ATOM 6363 C CA . SER B 1 297 ? -10.523 6.184 12.102 1 93.81 297 SER B CA 1
ATOM 6364 C C . SER B 1 297 ? -10.32 7.414 12.977 1 93.81 297 SER B C 1
ATOM 6366 O O . SER B 1 297 ? -10.43 8.547 12.508 1 93.81 297 SER B O 1
ATOM 6368 N N . TYR B 1 298 ? -10 7.199 14.203 1 91.88 298 TYR B N 1
ATOM 6369 C CA . TYR B 1 298 ? -9.727 8.312 15.102 1 91.88 298 TYR B CA 1
ATOM 6370 C C . TYR B 1 298 ? -8.555 9.156 14.594 1 91.88 298 TYR B C 1
ATOM 6372 O O . TYR B 1 298 ? -8.633 10.383 14.57 1 91.88 298 TYR B O 1
ATOM 6380 N N . TRP B 1 299 ? -7.523 8.484 14.25 1 93.44 299 TRP B N 1
ATOM 6381 C CA . TRP B 1 299 ? -6.328 9.211 13.828 1 93.44 299 TRP B CA 1
ATOM 6382 C C . TRP B 1 299 ? -6.578 9.953 12.523 1 93.44 299 TRP B C 1
ATOM 6384 O O . TRP B 1 299 ? -6.027 11.039 12.305 1 93.44 299 TRP B O 1
ATOM 6394 N N . VAL B 1 300 ? -7.375 9.383 11.609 1 95.25 300 VAL B N 1
ATOM 6395 C CA . VAL B 1 300 ? -7.766 10.102 10.398 1 95.25 300 VAL B CA 1
ATOM 6396 C C . VAL B 1 300 ? -8.57 11.344 10.773 1 95.25 300 VAL B C 1
ATOM 6398 O O . VAL B 1 300 ? -8.305 12.438 10.266 1 95.25 300 VAL B O 1
ATOM 6401 N N . ALA B 1 301 ? -9.508 11.156 11.695 1 93 301 ALA B N 1
ATOM 6402 C CA . ALA B 1 301 ? -10.344 12.266 12.141 1 93 301 ALA B CA 1
ATOM 6403 C C . ALA B 1 301 ? -9.5 13.367 12.773 1 93 301 ALA B C 1
ATOM 6405 O O . ALA B 1 301 ? -9.773 14.555 12.578 1 93 301 ALA B O 1
ATOM 6406 N N . LEU B 1 302 ? -8.516 12.93 13.508 1 93.12 302 LEU B N 1
ATOM 6407 C CA . LEU B 1 302 ? -7.648 13.906 14.148 1 93.12 302 LEU B CA 1
ATOM 6408 C C . LEU B 1 302 ? -6.895 14.734 13.117 1 93.12 302 LEU B C 1
ATOM 6410 O O . LEU B 1 302 ? -6.793 15.961 13.242 1 93.12 302 LEU B O 1
ATOM 6414 N N . ARG B 1 303 ? -6.305 14.117 12.102 1 94.81 303 ARG B N 1
ATOM 6415 C CA . ARG B 1 303 ? -5.598 14.844 11.047 1 94.81 303 ARG B CA 1
ATOM 6416 C C . ARG B 1 303 ? -6.543 15.781 10.305 1 94.81 303 ARG B C 1
ATOM 6418 O O . ARG B 1 303 ? -6.164 16.906 9.953 1 94.81 303 ARG B O 1
ATOM 6425 N N . GLN B 1 304 ? -7.746 15.328 10.078 1 91.25 304 GLN B N 1
ATOM 6426 C CA . GLN B 1 304 ? -8.742 16.188 9.445 1 91.25 304 GLN B CA 1
ATOM 6427 C C . GLN B 1 304 ? -9.07 17.391 10.312 1 91.25 304 GLN B C 1
ATOM 6429 O O . GLN B 1 304 ? -9.219 18.5 9.805 1 91.25 304 GLN B O 1
ATOM 6434 N N . GLU B 1 305 ? -9.172 17.109 11.578 1 90.44 305 GLU B N 1
ATOM 6435 C CA . GLU B 1 305 ? -9.461 18.188 12.523 1 90.44 305 GLU B CA 1
ATOM 6436 C C . GLU B 1 305 ? -8.336 19.219 12.547 1 90.44 305 GLU B C 1
ATOM 6438 O O . GLU B 1 305 ? -8.586 20.422 12.562 1 90.44 305 GLU B O 1
ATOM 6443 N N . VAL B 1 306 ? -7.141 18.734 12.578 1 93.38 306 VAL B N 1
ATOM 6444 C CA . VAL B 1 306 ? -5.984 19.625 12.578 1 93.38 306 VAL B CA 1
ATOM 6445 C C . VAL B 1 306 ? -5.988 20.469 11.312 1 93.38 306 VAL B C 1
ATOM 6447 O O . VAL B 1 306 ? -5.793 21.688 11.375 1 93.38 306 VAL B O 1
ATOM 6450 N N . TYR B 1 307 ? -6.199 19.875 10.227 1 91.19 307 TYR B N 1
ATOM 6451 C CA . TYR B 1 307 ? -6.234 20.578 8.953 1 91.19 307 TYR B CA 1
ATOM 6452 C C . TYR B 1 307 ? -7.289 21.672 8.969 1 91.19 307 TYR B C 1
ATOM 6454 O O . TYR B 1 307 ? -7 22.828 8.617 1 91.19 307 TYR B O 1
ATOM 6462 N N . TYR B 1 308 ? -8.445 21.391 9.414 1 86.31 308 TYR B N 1
ATOM 6463 C CA . TYR B 1 308 ? -9.539 22.344 9.406 1 86.31 308 TYR B CA 1
ATOM 6464 C C . TYR B 1 308 ? -9.281 23.469 10.406 1 86.31 308 TYR B C 1
ATOM 6466 O O . TYR B 1 308 ? -9.602 24.625 10.148 1 86.31 308 TYR B O 1
ATOM 6474 N N . SER B 1 309 ? -8.805 23.031 11.508 1 90.88 309 SER B N 1
ATOM 6475 C CA . SER B 1 309 ? -8.492 24.016 12.539 1 90.88 309 SER B CA 1
ATOM 6476 C C . SER B 1 309 ? -7.508 25.062 12.023 1 90.88 309 SER B C 1
ATOM 6478 O O . SER B 1 309 ? -7.742 26.266 12.164 1 90.88 309 SER B O 1
ATOM 6480 N N . LEU B 1 310 ? -6.508 24.641 11.391 1 93.31 310 LEU B N 1
ATOM 6481 C CA . LEU B 1 310 ? -5.469 25.531 10.914 1 93.31 310 LEU B CA 1
ATOM 6482 C C . LEU B 1 310 ? -5.934 26.297 9.68 1 93.31 310 LEU B C 1
ATOM 6484 O O . LEU B 1 310 ? -5.551 27.453 9.477 1 93.31 310 LEU B O 1
ATOM 6488 N N . LEU B 1 311 ? -6.746 25.688 8.898 1 87.56 311 LEU B N 1
ATOM 6489 C CA . LEU B 1 311 ? -7.262 26.312 7.688 1 87.56 311 LEU B CA 1
ATOM 6490 C C . LEU B 1 311 ? -8.234 27.438 8.031 1 87.56 311 LEU B C 1
ATOM 6492 O O . LEU B 1 311 ? -8.172 28.516 7.449 1 87.56 311 LEU B O 1
ATOM 6496 N N . LYS B 1 312 ? -9.094 27.188 9 1 84.75 312 LYS B N 1
ATOM 6497 C CA . LYS B 1 312 ? -10.195 28.109 9.273 1 84.75 312 LYS B CA 1
ATOM 6498 C C . LYS B 1 312 ? -9.891 28.984 10.484 1 84.75 312 LYS B C 1
ATOM 6500 O O . LYS B 1 312 ? -10.57 29.984 10.719 1 84.75 312 LYS B O 1
ATOM 6505 N N . GLY B 1 313 ? -8.945 28.641 11.289 1 89.44 313 GLY B N 1
ATOM 6506 C CA . GLY B 1 313 ? -8.547 29.453 12.422 1 89.44 313 GLY B CA 1
ATOM 6507 C C . GLY B 1 313 ? -9.391 29.219 13.656 1 89.44 313 GLY B C 1
ATOM 6508 O O . GLY B 1 313 ? -9.859 30.172 14.289 1 89.44 313 GLY B O 1
ATOM 6509 N N . TYR B 1 314 ? -9.719 27.953 13.977 1 88.75 314 TYR B N 1
ATOM 6510 C CA . TYR B 1 314 ? -10.406 27.609 15.219 1 88.75 314 TYR B CA 1
ATOM 6511 C C . TYR B 1 314 ? -9.695 26.469 15.945 1 88.75 314 TYR B C 1
ATOM 6513 O O . TYR B 1 314 ? -8.914 25.734 15.336 1 88.75 314 TYR B O 1
ATOM 6521 N N . SER B 1 315 ? -9.961 26.375 17.188 1 91.31 315 SER B N 1
ATOM 6522 C CA . SER B 1 315 ? -9.32 25.359 18 1 91.31 315 SER B CA 1
ATOM 6523 C C . SER B 1 315 ? -9.906 23.984 17.734 1 91.31 315 SER B C 1
ATOM 6525 O O . SER B 1 315 ? -11.125 23.828 17.641 1 91.31 315 SER B O 1
ATOM 6527 N N . PRO B 1 316 ? -9.039 22.969 17.594 1 89.62 316 PRO B N 1
ATOM 6528 C CA . PRO B 1 316 ? -9.539 21.594 17.453 1 89.62 316 PRO B CA 1
ATOM 6529 C C . PRO B 1 316 ? -10.43 21.172 18.625 1 89.62 316 PRO B C 1
ATOM 6531 O O . PRO B 1 316 ? -10.164 21.547 19.781 1 89.62 316 PRO B O 1
ATOM 6534 N N . GLN B 1 317 ? -11.484 20.391 18.344 1 85.25 317 GLN B N 1
ATOM 6535 C CA . GLN B 1 317 ? -12.461 20 19.359 1 85.25 317 GLN B CA 1
ATOM 6536 C C . GLN B 1 317 ? -12.492 18.484 19.531 1 85.25 317 GLN B C 1
ATOM 6538 O O . GLN B 1 317 ? -13.258 17.969 20.328 1 85.25 317 GLN B O 1
ATOM 6543 N N . ILE B 1 318 ? -11.68 17.781 18.875 1 81.94 318 ILE B N 1
ATOM 6544 C CA . ILE B 1 318 ? -11.688 16.328 18.938 1 81.94 318 ILE B CA 1
ATOM 6545 C C . ILE B 1 318 ? -11.109 15.867 20.281 1 81.94 318 ILE B C 1
ATOM 6547 O O . ILE B 1 318 ? -10.289 16.562 20.875 1 81.94 318 ILE B O 1
ATOM 6551 N N . VAL B 1 319 ? -11.578 14.711 20.719 1 77.19 319 VAL B N 1
ATOM 6552 C CA . VAL B 1 319 ? -11.172 14.133 21.984 1 77.19 319 VAL B CA 1
ATOM 6553 C C . VAL B 1 319 ? -9.695 13.742 21.922 1 77.19 319 VAL B C 1
ATOM 6555 O O . VAL B 1 319 ? -9.148 13.508 20.844 1 77.19 319 VAL B O 1
ATOM 6558 N N . GLU B 1 320 ? -9.156 13.617 23.109 1 78.94 320 GLU B N 1
ATOM 6559 C CA . GLU B 1 320 ? -7.75 13.234 23.203 1 78.94 320 GLU B CA 1
ATOM 6560 C C . GLU B 1 320 ? -7.543 11.781 22.781 1 78.94 320 GLU B C 1
ATOM 6562 O O . GLU B 1 320 ? -8.461 10.961 22.906 1 78.94 320 GLU B O 1
ATOM 6567 N N . PRO B 1 321 ? -6.406 11.5 22.422 1 76.38 321 PRO B N 1
ATOM 6568 C CA . PRO B 1 321 ? -6.125 10.156 21.906 1 76.38 321 PRO B CA 1
ATOM 6569 C C . PRO B 1 321 ? -6.332 9.07 22.953 1 76.38 321 PRO B C 1
ATOM 6571 O O . PRO B 1 321 ? -6.203 9.328 24.156 1 76.38 321 PRO B O 1
ATOM 6574 N N . PRO B 1 322 ? -6.789 7.879 22.578 1 65.69 322 PRO B N 1
ATOM 6575 C CA . PRO B 1 322 ? -7.234 6.746 23.391 1 65.69 322 PRO B CA 1
ATOM 6576 C C . PRO B 1 322 ? -6.121 6.176 24.266 1 65.69 322 PRO B C 1
ATOM 6578 O O . PRO B 1 322 ? -6.398 5.574 25.312 1 65.69 322 PRO B O 1
ATOM 6581 N N . GLY B 1 323 ? -4.957 6.332 23.938 1 65.75 323 GLY B N 1
ATOM 6582 C CA . GLY B 1 323 ? -3.961 5.562 24.672 1 65.75 323 GLY B CA 1
ATOM 6583 C C . GLY B 1 323 ? -2.889 6.426 25.312 1 65.75 323 GLY B C 1
ATOM 6584 O O . GLY B 1 323 ? -2.932 7.652 25.203 1 65.75 323 GLY B O 1
ATOM 6585 N N . GLU B 1 324 ? -2.219 5.57 26.141 1 73.25 324 GLU B N 1
ATOM 6586 C CA . GLU B 1 324 ? -1.025 6.188 26.703 1 73.25 324 GLU B CA 1
ATOM 6587 C C . GLU B 1 324 ? -0.035 6.582 25.609 1 73.25 324 GLU B C 1
ATOM 6589 O O . GLU B 1 324 ? 0.006 5.961 24.547 1 73.25 324 GLU B O 1
ATOM 6594 N N . TRP B 1 325 ? 0.603 7.551 25.859 1 77.38 325 TRP B N 1
ATOM 6595 C CA . TRP B 1 325 ? 1.579 8.109 24.922 1 77.38 325 TRP B CA 1
ATOM 6596 C C . TRP B 1 325 ? 2.516 7.027 24.406 1 77.38 325 TRP B C 1
ATOM 6598 O O . TRP B 1 325 ? 2.873 7.023 23.219 1 77.38 325 TRP B O 1
ATOM 6608 N N . VAL B 1 326 ? 2.73 6.039 25.219 1 75.69 326 VAL B N 1
ATOM 6609 C CA . VAL B 1 326 ? 3.697 5 24.875 1 75.69 326 VAL B CA 1
ATOM 6610 C C . VAL B 1 326 ? 3.121 4.098 23.781 1 75.69 326 VAL B C 1
ATOM 6612 O O . VAL B 1 326 ? 3.861 3.572 22.953 1 75.69 326 VAL B O 1
ATOM 6615 N N . ASP B 1 327 ? 1.851 4.051 23.688 1 80.25 327 ASP B N 1
ATOM 6616 C CA . ASP B 1 327 ? 1.201 3.129 22.766 1 80.25 327 ASP B CA 1
ATOM 6617 C C . ASP B 1 327 ? 0.925 3.801 21.422 1 80.25 327 ASP B C 1
ATOM 6619 O O . ASP B 1 327 ? 0.551 3.135 20.453 1 80.25 327 ASP B O 1
ATOM 6623 N N . ILE B 1 328 ? 1.148 5.066 21.422 1 89.62 328 ILE B N 1
ATOM 6624 C CA . ILE B 1 328 ? 0.894 5.809 20.203 1 89.62 328 ILE B CA 1
ATOM 6625 C C . ILE B 1 328 ? 2.07 5.641 19.234 1 89.62 328 ILE B C 1
ATOM 6627 O O . ILE B 1 328 ? 3.23 5.707 19.656 1 89.62 328 ILE B O 1
ATOM 6631 N N . SER B 1 329 ? 1.797 5.281 18.016 1 91.75 329 SER B N 1
ATOM 6632 C CA . SER B 1 329 ? 2.848 5.133 17.016 1 91.75 329 SER B CA 1
ATOM 6633 C C . SER B 1 329 ? 3.633 6.426 16.844 1 91.75 329 SER B C 1
ATOM 6635 O O . SER B 1 329 ? 3.107 7.516 17.078 1 91.75 329 SER B O 1
ATOM 6637 N N . PRO B 1 330 ? 4.883 6.391 16.406 1 94.31 330 PRO B N 1
ATOM 6638 C CA . PRO B 1 330 ? 5.723 7.582 16.266 1 94.31 330 PRO B CA 1
ATOM 6639 C C . PRO B 1 330 ? 5.09 8.648 15.375 1 94.31 330 PRO B C 1
ATOM 6641 O O . PRO B 1 330 ? 5.062 9.828 15.742 1 94.31 330 PRO B O 1
ATOM 6644 N N . ALA B 1 331 ? 4.59 8.281 14.258 1 96.75 331 ALA B N 1
ATOM 6645 C CA . ALA B 1 331 ? 3.986 9.266 13.359 1 96.75 331 ALA B CA 1
ATOM 6646 C C . ALA B 1 331 ? 2.777 9.938 14.016 1 96.75 331 ALA B C 1
ATOM 6648 O O . ALA B 1 331 ? 2.586 11.148 13.891 1 96.75 331 ALA B O 1
ATOM 6649 N N . ASN B 1 332 ? 1.977 9.156 14.719 1 95.44 332 ASN B N 1
ATOM 6650 C CA . ASN B 1 332 ? 0.788 9.695 15.375 1 95.44 332 ASN B CA 1
ATOM 6651 C C . ASN B 1 332 ? 1.154 10.578 16.562 1 95.44 332 ASN B C 1
ATOM 6653 O O . ASN B 1 332 ? 0.399 11.484 16.922 1 95.44 332 ASN B O 1
ATOM 6657 N N . LYS B 1 333 ? 2.305 10.344 17.188 1 96.31 333 LYS B N 1
ATOM 6658 C CA . LYS B 1 333 ? 2.791 11.258 18.219 1 96.31 333 LYS B CA 1
ATOM 6659 C C . LYS B 1 333 ? 3.027 12.656 17.656 1 96.31 333 LYS B C 1
ATOM 6661 O O . LYS B 1 333 ? 2.695 13.656 18.281 1 96.31 333 LYS B O 1
ATOM 6666 N N . LEU B 1 334 ? 3.604 12.688 16.469 1 97.94 334 LEU B N 1
ATOM 6667 C CA . LEU B 1 334 ? 3.859 13.969 15.82 1 97.94 334 LEU B CA 1
ATOM 6668 C C . LEU B 1 334 ? 2.551 14.656 15.445 1 97.94 334 LEU B C 1
ATOM 6670 O O . LEU B 1 334 ? 2.41 15.867 15.625 1 97.94 334 LEU B O 1
ATOM 6674 N N . VAL B 1 335 ? 1.575 13.898 14.969 1 96.94 335 VAL B N 1
ATOM 6675 C CA . VAL B 1 335 ? 0.26 14.438 14.641 1 96.94 335 VAL B CA 1
ATOM 6676 C C . VAL B 1 335 ? -0.409 14.977 15.906 1 96.94 335 VAL B C 1
ATOM 6678 O O . VAL B 1 335 ? -0.992 16.062 15.891 1 96.94 335 VAL B O 1
ATOM 6681 N N . SER B 1 336 ? -0.309 14.195 16.969 1 95.62 336 SER B N 1
ATOM 6682 C CA . SER B 1 336 ? -0.883 14.617 18.234 1 95.62 336 SER B CA 1
ATOM 6683 C C . SER B 1 336 ? -0.255 15.914 18.734 1 95.62 336 SER B C 1
ATOM 6685 O O . SER B 1 336 ? -0.952 16.797 19.234 1 95.62 336 SER B O 1
ATOM 6687 N N . HIS B 1 337 ? 1.037 16 18.594 1 97 337 HIS B N 1
ATOM 6688 C CA . HIS B 1 337 ? 1.727 17.234 18.969 1 97 337 HIS B CA 1
ATOM 6689 C C . HIS B 1 337 ? 1.212 18.422 18.172 1 97 337 HIS B C 1
ATOM 6691 O O . HIS B 1 337 ? 0.981 19.5 18.719 1 97 337 HIS B O 1
ATOM 6697 N N . THR B 1 338 ? 1.039 18.25 16.922 1 97.94 338 THR B N 1
ATOM 6698 C CA . THR B 1 338 ? 0.528 19.328 16.062 1 97.94 338 THR B CA 1
ATOM 6699 C C . THR B 1 338 ? -0.881 19.719 16.5 1 97.94 338 THR B C 1
ATOM 6701 O O . THR B 1 338 ? -1.233 20.906 16.453 1 97.94 338 THR B O 1
ATOM 6704 N N . ASN B 1 339 ? -1.662 18.734 16.812 1 95.81 339 ASN B N 1
ATOM 6705 C CA . ASN B 1 339 ? -2.994 19.016 17.344 1 95.81 339 ASN B CA 1
ATOM 6706 C C . ASN B 1 339 ? -2.932 19.891 18.594 1 95.81 339 ASN B C 1
ATOM 6708 O O . ASN B 1 339 ? -3.703 20.844 18.734 1 95.81 339 ASN B O 1
ATOM 6712 N N . GLN B 1 340 ? -2.041 19.562 19.5 1 96 340 GLN B N 1
ATOM 6713 C CA . GLN B 1 340 ? -1.882 20.328 20.734 1 96 340 GLN B CA 1
ATOM 6714 C C . GLN B 1 340 ? -1.394 21.75 20.438 1 96 340 GLN B C 1
ATOM 6716 O O . GLN B 1 340 ? -1.816 22.703 21.094 1 96 340 GLN B O 1
ATOM 6721 N N . VAL B 1 341 ? -0.55 21.844 19.469 1 98.06 341 VAL B N 1
ATOM 6722 C CA . VAL B 1 341 ? -0.051 23.156 19.078 1 98.06 341 VAL B CA 1
ATOM 6723 C C . VAL B 1 341 ? -1.197 23.984 18.516 1 98.06 341 VAL B C 1
ATOM 6725 O O . VAL B 1 341 ? -1.321 25.172 18.828 1 98.06 341 VAL B O 1
ATOM 6728 N N . ALA B 1 342 ? -2.02 23.359 17.672 1 97.12 342 ALA B N 1
ATOM 6729 C CA . ALA B 1 342 ? -3.178 24.062 17.125 1 97.12 342 ALA B CA 1
ATOM 6730 C C . ALA B 1 342 ? -4.129 24.5 18.234 1 97.12 342 ALA B C 1
ATOM 6732 O O . ALA B 1 342 ? -4.66 25.609 18.219 1 97.12 342 ALA B O 1
ATOM 6733 N N . LYS B 1 343 ? -4.305 23.656 19.203 1 95 343 LYS B N 1
ATOM 6734 C CA . LYS B 1 343 ? -5.148 23.984 20.344 1 95 343 LYS B CA 1
ATOM 6735 C C . LYS B 1 343 ? -4.594 25.188 21.109 1 95 343 LYS B C 1
ATOM 6737 O O . LYS B 1 343 ? -5.344 26.062 21.531 1 95 343 LYS B O 1
ATOM 6742 N N . TRP B 1 344 ? -3.34 25.188 21.344 1 97 344 TRP B N 1
ATOM 6743 C CA . TRP B 1 344 ? -2.674 26.297 22.016 1 97 344 TRP B CA 1
ATOM 6744 C C . TRP B 1 344 ? -2.805 27.578 21.188 1 97 344 TRP B C 1
ATOM 6746 O O . TRP B 1 344 ? -3.154 28.625 21.734 1 97 344 TRP B O 1
ATOM 6756 N N . LEU B 1 345 ? -2.541 27.484 19.875 1 97.25 345 LEU B N 1
ATOM 6757 C CA . LEU B 1 345 ? -2.533 28.625 18.984 1 97.25 345 LEU B CA 1
ATOM 6758 C C . LEU B 1 345 ? -3.881 29.344 19 1 97.25 345 LEU B C 1
ATOM 6760 O O . LEU B 1 345 ? -3.936 30.578 19.016 1 97.25 345 LEU B O 1
ATOM 6764 N N . PHE B 1 346 ? -4.922 28.641 19.016 1 95.69 346 PHE B N 1
ATOM 6765 C CA . PHE B 1 346 ? -6.25 29.234 18.906 1 95.69 346 PHE B CA 1
ATOM 6766 C C . PHE B 1 346 ? -6.965 29.234 20.25 1 95.69 346 PHE B C 1
ATOM 6768 O O . PHE B 1 346 ? -8.164 29.516 20.328 1 95.69 346 PHE B O 1
ATOM 6775 N N . GLY B 1 347 ? -6.227 28.859 21.266 1 92.56 347 GLY B N 1
ATOM 6776 C CA . GLY B 1 347 ? -6.734 28.938 22.625 1 92.56 347 GLY B CA 1
ATOM 6777 C C . GLY B 1 347 ? -6.227 30.156 23.375 1 92.56 347 GLY B C 1
ATOM 6778 O O . GLY B 1 347 ? -6.395 31.281 22.938 1 92.56 347 GLY B O 1
ATOM 6779 N N . ASP B 1 348 ? -5.551 29.906 24.516 1 89.44 348 ASP B N 1
ATOM 6780 C CA . ASP B 1 348 ? -5.137 31 25.375 1 89.44 348 ASP B CA 1
ATOM 6781 C C . ASP B 1 348 ? -3.746 31.516 25 1 89.44 348 ASP B C 1
ATOM 6783 O O . ASP B 1 348 ? -3.326 32.594 25.438 1 89.44 348 ASP B O 1
ATOM 6787 N N . LYS B 1 349 ? -3.033 30.781 24.141 1 93 349 LYS B N 1
ATOM 6788 C CA . LYS B 1 349 ? -1.691 31.172 23.719 1 93 349 LYS B CA 1
ATOM 6789 C C . LYS B 1 349 ? -0.825 31.562 24.906 1 93 349 LYS B C 1
ATOM 6791 O O . LYS B 1 349 ? -0.13 32.594 24.875 1 93 349 LYS B O 1
ATOM 6796 N N . SER B 1 350 ? -0.931 30.797 25.984 1 94.12 350 SER B N 1
ATOM 6797 C CA . SER B 1 350 ? -0.198 31.109 27.203 1 94.12 350 SER B CA 1
ATOM 6798 C C . SER B 1 350 ? 1.291 30.828 27.047 1 94.12 350 SER B C 1
ATOM 6800 O O . SER B 1 350 ? 1.679 29.922 26.297 1 94.12 350 SER B O 1
ATOM 6802 N N . LYS B 1 351 ? 2.088 31.594 27.734 1 95.94 351 LYS B N 1
ATOM 6803 C CA . LYS B 1 351 ? 3.531 31.375 27.719 1 95.94 351 LYS B CA 1
ATOM 6804 C C . LYS B 1 351 ? 3.889 30.016 28.281 1 95.94 351 LYS B C 1
ATOM 6806 O O . LYS B 1 351 ? 4.773 29.328 27.75 1 95.94 351 LYS B O 1
ATOM 6811 N N . ASP B 1 352 ? 3.207 29.609 29.312 1 95.62 352 ASP B N 1
ATOM 6812 C CA . ASP B 1 352 ? 3.443 28.297 29.906 1 95.62 352 ASP B CA 1
ATOM 6813 C C . ASP B 1 352 ? 3.107 27.172 28.922 1 95.62 352 ASP B C 1
ATOM 6815 O O . ASP B 1 352 ? 3.826 26.172 28.828 1 95.62 352 ASP B O 1
ATOM 6819 N N . GLY B 1 353 ? 1.979 27.344 28.266 1 96.56 353 GLY B N 1
ATOM 6820 C CA . GLY B 1 353 ? 1.615 26.375 27.234 1 96.56 353 GLY B CA 1
ATOM 6821 C C . GLY B 1 353 ? 2.648 26.266 26.141 1 96.56 353 GLY B C 1
ATOM 6822 O O . GLY B 1 353 ? 2.973 25.156 25.688 1 96.56 353 GLY B O 1
ATOM 6823 N N . TRP B 1 354 ? 3.137 27.375 25.719 1 97.69 354 TRP B N 1
ATOM 6824 C CA . TRP B 1 354 ? 4.18 27.406 24.703 1 97.69 354 TRP B CA 1
ATOM 6825 C C . TRP B 1 354 ? 5.422 26.656 25.172 1 97.69 354 TRP B C 1
ATOM 6827 O O . TRP B 1 354 ? 5.988 25.844 24.422 1 97.69 354 TRP B O 1
ATOM 6837 N N . GLN B 1 355 ? 5.84 26.953 26.391 1 97.25 355 GLN B N 1
ATOM 6838 C CA . GLN B 1 355 ? 7.039 26.344 26.953 1 97.25 355 GLN B CA 1
ATOM 6839 C C . GLN B 1 355 ? 6.879 24.828 27.047 1 97.25 355 GLN B C 1
ATOM 6841 O O . GLN B 1 355 ? 7.812 24.078 26.734 1 97.25 355 GLN B O 1
ATOM 6846 N N . ASN B 1 356 ? 5.734 24.391 27.438 1 97.38 356 ASN B N 1
ATOM 6847 C CA . ASN B 1 356 ? 5.461 22.969 27.531 1 97.38 356 ASN B CA 1
ATOM 6848 C C . ASN B 1 356 ? 5.539 22.297 26.156 1 97.38 356 ASN B C 1
ATOM 6850 O O . ASN B 1 356 ? 6.086 21.203 26.016 1 97.38 356 ASN B O 1
ATOM 6854 N N . LEU B 1 357 ? 4.922 22.938 25.156 1 98.12 357 LEU B N 1
ATOM 6855 C CA . LEU B 1 357 ? 4.918 22.406 23.797 1 98.12 357 LEU B CA 1
ATOM 6856 C C . LEU B 1 357 ? 6.328 22.391 23.219 1 98.12 357 LEU B C 1
ATOM 6858 O O . LEU B 1 357 ? 6.691 21.469 22.484 1 98.12 357 LEU B O 1
ATOM 6862 N N . LYS B 1 358 ? 7.09 23.406 23.578 1 98.12 358 LYS B N 1
ATOM 6863 C CA . LYS B 1 358 ? 8.477 23.453 23.125 1 98.12 358 LYS B CA 1
ATOM 6864 C C . LYS B 1 358 ? 9.297 22.328 23.75 1 98.12 358 LYS B C 1
ATOM 6866 O O . LYS B 1 358 ? 10.164 21.734 23.094 1 98.12 358 LYS B O 1
ATOM 6871 N N . GLU B 1 359 ? 9.055 22.062 24.969 1 97.69 359 GLU B N 1
ATOM 6872 C CA . GLU B 1 359 ? 9.711 20.938 25.625 1 97.69 359 GLU B CA 1
ATOM 6873 C C . GLU B 1 359 ? 9.328 19.609 24.969 1 97.69 359 GLU B C 1
ATOM 6875 O O . GLU B 1 359 ? 10.172 18.734 24.781 1 97.69 359 GLU B O 1
ATOM 6880 N N . GLN B 1 360 ? 8.062 19.453 24.688 1 96.56 360 GLN B N 1
ATOM 6881 C CA . GLN B 1 360 ? 7.594 18.25 23.984 1 96.56 360 GLN B CA 1
ATOM 6882 C C . GLN B 1 360 ? 8.25 18.125 22.609 1 96.56 360 GLN B C 1
ATOM 6884 O O . GLN B 1 360 ? 8.602 17.031 22.188 1 96.56 360 GLN B O 1
ATOM 6889 N N . GLU B 1 361 ? 8.305 19.25 21.906 1 98.19 361 GLU B N 1
ATOM 6890 C CA . GLU B 1 361 ? 8.984 19.266 20.625 1 98.19 361 GLU B CA 1
ATOM 6891 C C . GLU B 1 361 ? 10.414 18.734 20.734 1 98.19 361 GLU B C 1
ATOM 6893 O O . GLU B 1 361 ? 10.859 17.953 19.891 1 98.19 361 GLU B O 1
ATOM 6898 N N . GLU B 1 362 ? 11.109 19.172 21.734 1 97.38 362 GLU B N 1
ATOM 6899 C CA . GLU B 1 362 ? 12.484 18.734 21.953 1 97.38 362 GLU B CA 1
ATOM 6900 C C . GLU B 1 362 ? 12.539 17.234 22.203 1 97.38 362 GLU B C 1
ATOM 6902 O O . GLU B 1 362 ? 13.43 16.547 21.688 1 97.38 362 GLU B O 1
ATOM 6907 N N . TYR B 1 363 ? 11.633 16.797 22.969 1 95.62 363 TYR B N 1
ATOM 6908 C CA . TYR B 1 363 ? 11.531 15.359 23.219 1 95.62 363 TYR B CA 1
ATOM 6909 C C . TYR B 1 363 ? 11.312 14.609 21.906 1 95.62 363 TYR B C 1
ATOM 6911 O O . TYR B 1 363 ? 11.969 13.602 21.641 1 95.62 363 TYR B O 1
ATOM 6919 N N . LEU B 1 364 ? 10.367 15.047 21.109 1 96.94 364 LEU B N 1
ATOM 6920 C CA . LEU B 1 364 ? 10.039 14.398 19.844 1 96.94 364 LEU B CA 1
ATOM 6921 C C . LEU B 1 364 ? 11.242 14.422 18.891 1 96.94 364 LEU B C 1
ATOM 6923 O O . LEU B 1 364 ? 11.516 13.43 18.203 1 96.94 364 LEU B O 1
ATOM 6927 N N . ASP B 1 365 ? 11.977 15.477 18.891 1 96.25 365 ASP B N 1
ATOM 6928 C CA . ASP B 1 365 ? 13.156 15.617 18.047 1 96.25 365 ASP B CA 1
ATOM 6929 C C . ASP B 1 365 ? 14.25 14.625 18.453 1 96.25 365 ASP B C 1
ATOM 6931 O O . ASP B 1 365 ? 15 14.133 17.609 1 96.25 365 ASP B O 1
ATOM 6935 N N . GLN B 1 366 ? 14.297 14.383 19.703 1 94.31 366 GLN B N 1
ATOM 6936 C CA . GLN B 1 366 ? 15.367 13.539 20.234 1 94.31 366 GLN B CA 1
ATOM 6937 C C . GLN B 1 366 ? 15.023 12.062 20.094 1 94.31 366 GLN B C 1
ATOM 6939 O O . GLN B 1 366 ? 15.891 11.242 19.781 1 94.31 366 GLN B O 1
ATOM 6944 N N . TYR B 1 367 ? 13.719 11.758 20.219 1 92.56 367 TYR B N 1
ATOM 6945 C CA . TYR B 1 367 ? 13.43 10.344 20.406 1 92.56 367 TYR B CA 1
ATOM 6946 C C . TYR B 1 367 ? 12.484 9.82 19.328 1 92.56 367 TYR B C 1
ATOM 6948 O O . TYR B 1 367 ? 12.344 8.609 19.156 1 92.56 367 TYR B O 1
ATOM 6956 N N . VAL B 1 368 ? 11.836 10.641 18.562 1 94.38 368 VAL B N 1
ATOM 6957 C CA . VAL B 1 368 ? 10.805 10.172 17.641 1 94.38 368 VAL B CA 1
ATOM 6958 C C . VAL B 1 368 ? 11.219 10.461 16.203 1 94.38 368 VAL B C 1
ATOM 6960 O O . VAL B 1 368 ? 11.289 9.555 15.375 1 94.38 368 VAL B O 1
ATOM 6963 N N . THR B 1 369 ? 11.641 11.68 15.883 1 94.88 369 THR B N 1
ATOM 6964 C CA . THR B 1 369 ? 11.891 12.133 14.523 1 94.88 369 THR B CA 1
ATOM 6965 C C . THR B 1 369 ? 13.047 11.367 13.891 1 94.88 369 THR B C 1
ATOM 6967 O O . THR B 1 369 ? 13.078 11.156 12.68 1 94.88 369 THR B O 1
ATOM 6970 N N . PRO B 1 370 ? 14.016 10.906 14.641 1 90.69 370 PRO B N 1
ATOM 6971 C CA . PRO B 1 370 ? 15.117 10.164 14.023 1 90.69 370 PRO B CA 1
ATOM 6972 C C . PRO B 1 370 ? 14.656 8.883 13.328 1 90.69 370 PRO B C 1
ATOM 6974 O O . PRO B 1 370 ? 15.312 8.414 12.398 1 90.69 370 PRO B O 1
ATOM 6977 N N . CYS B 1 371 ? 13.531 8.367 13.734 1 87.19 371 CYS B N 1
ATOM 6978 C CA . CYS B 1 371 ? 12.977 7.172 13.109 1 87.19 371 CYS B CA 1
ATOM 6979 C C . CYS B 1 371 ? 12.523 7.461 11.688 1 87.19 371 CYS B C 1
ATOM 6981 O O . CYS B 1 371 ? 12.328 6.535 10.891 1 87.19 371 CYS B O 1
ATOM 6983 N N . PHE B 1 372 ? 12.406 8.711 11.375 1 93.31 372 PHE B N 1
ATOM 6984 C CA . PHE B 1 372 ? 11.867 9.102 10.078 1 93.31 372 PHE B CA 1
ATOM 6985 C C . PHE B 1 372 ? 12.93 9.828 9.258 1 93.31 372 PHE B C 1
ATOM 6987 O O . PHE B 1 372 ? 12.602 10.688 8.438 1 93.31 372 PHE B O 1
ATOM 6994 N N . ALA B 1 373 ? 14.164 9.5 9.555 1 91.94 373 ALA B N 1
ATOM 6995 C CA . ALA B 1 373 ? 15.234 10.117 8.773 1 91.94 373 ALA B CA 1
ATOM 6996 C C . ALA B 1 373 ? 15.039 9.867 7.281 1 91.94 373 ALA B C 1
ATOM 6998 O O . ALA B 1 373 ? 14.766 8.734 6.863 1 91.94 373 ALA B O 1
ATOM 6999 N N . PRO B 1 374 ? 15.148 10.914 6.496 1 94.31 374 PRO B N 1
ATOM 7000 C CA . PRO B 1 374 ? 14.938 10.734 5.055 1 94.31 374 PRO B CA 1
ATOM 7001 C C . PRO B 1 374 ? 16.016 9.859 4.41 1 94.31 374 PRO B C 1
ATOM 7003 O O . PRO B 1 374 ? 17.125 9.742 4.938 1 94.31 374 PRO B O 1
ATOM 7006 N N . ILE B 1 375 ? 15.711 9.227 3.312 1 92.88 375 ILE B N 1
ATOM 7007 C CA . ILE B 1 375 ? 16.656 8.438 2.521 1 92.88 375 ILE B CA 1
ATOM 7008 C C . ILE B 1 375 ? 17.656 9.359 1.835 1 92.88 375 ILE B C 1
ATOM 7010 O O . ILE B 1 375 ? 18.812 9 1.652 1 92.88 375 ILE B O 1
ATOM 7014 N N . LEU B 1 376 ? 17.125 10.5 1.449 1 93.06 376 LEU B N 1
ATOM 7015 C CA . LEU B 1 376 ? 17.953 11.508 0.792 1 93.06 376 LEU B CA 1
ATOM 7016 C C . LEU B 1 376 ? 17.594 12.906 1.294 1 93.06 376 LEU B C 1
ATOM 7018 O O . LEU B 1 376 ? 16.422 13.219 1.493 1 93.06 376 LEU B O 1
ATOM 7022 N N . HIS B 1 377 ? 18.516 13.633 1.634 1 93.19 377 HIS B N 1
ATOM 7023 C CA . HIS B 1 377 ? 18.375 15.047 1.979 1 93.19 377 HIS B CA 1
ATOM 7024 C C . HIS B 1 377 ? 19.484 15.883 1.344 1 93.19 377 HIS B C 1
ATOM 7026 O O . HIS B 1 377 ? 20.656 15.727 1.68 1 93.19 377 HIS B O 1
ATOM 7032 N N . ARG B 1 378 ? 19.094 16.75 0.467 1 91.56 378 ARG B N 1
ATOM 7033 C CA . ARG B 1 378 ? 20.031 17.625 -0.219 1 91.56 378 ARG B CA 1
ATOM 7034 C C . ARG B 1 378 ? 19.531 19.078 -0.235 1 91.56 378 ARG B C 1
ATOM 7036 O O . ARG B 1 378 ? 18.344 19.328 -0.47 1 91.56 378 ARG B O 1
ATOM 7043 N N . PRO B 1 379 ? 20.391 19.953 0.085 1 92.38 379 PRO B N 1
ATOM 7044 C CA . PRO B 1 379 ? 20 21.359 -0.055 1 92.38 379 PRO B CA 1
ATOM 7045 C C . PRO B 1 379 ? 19.672 21.734 -1.498 1 92.38 379 PRO B C 1
ATOM 7047 O O . PRO B 1 379 ? 20.078 21.031 -2.43 1 92.38 379 PRO B O 1
ATOM 7050 N N . PRO B 1 380 ? 18.891 22.766 -1.618 1 92.62 380 PRO B N 1
ATOM 7051 C CA . PRO B 1 380 ? 18.578 23.188 -2.982 1 92.62 380 PRO B CA 1
ATOM 7052 C C . PRO B 1 380 ? 19.812 23.625 -3.764 1 92.62 380 PRO B C 1
ATOM 7054 O O . PRO B 1 380 ? 20.719 24.25 -3.199 1 92.62 380 PRO B O 1
ATOM 7057 N N . ASP B 1 381 ? 19.859 23.188 -4.996 1 87 381 ASP B N 1
ATOM 7058 C CA . ASP B 1 381 ? 20.891 23.656 -5.914 1 87 381 ASP B CA 1
ATOM 7059 C C . ASP B 1 381 ? 20.547 25.047 -6.453 1 87 381 ASP B C 1
ATOM 7061 O O . ASP B 1 381 ? 19.875 25.172 -7.484 1 87 381 ASP B O 1
ATOM 7065 N N . LYS B 1 382 ? 21.094 26.016 -5.945 1 85.06 382 LYS B N 1
ATOM 7066 C CA . LYS B 1 382 ? 20.781 27.406 -6.309 1 85.06 382 LYS B CA 1
ATOM 7067 C C . LYS B 1 382 ? 21.234 27.703 -7.734 1 85.06 382 LYS B C 1
ATOM 7069 O O . LYS B 1 382 ? 20.625 28.531 -8.422 1 85.06 382 LYS B O 1
ATOM 7074 N N . ILE B 1 383 ? 22.188 27.016 -8.141 1 85.06 383 ILE B N 1
ATOM 7075 C CA . ILE B 1 383 ? 22.719 27.234 -9.484 1 85.06 383 ILE B CA 1
ATOM 7076 C C . ILE B 1 383 ? 21.688 26.797 -10.523 1 85.06 383 ILE B C 1
ATOM 7078 O O . ILE B 1 383 ? 21.484 27.484 -11.531 1 85.06 383 ILE B O 1
ATOM 7082 N N . SER B 1 384 ? 21.047 25.734 -10.219 1 84 384 SER B N 1
ATOM 7083 C CA . SER B 1 384 ? 20.047 25.203 -11.148 1 84 384 SER B CA 1
ATOM 7084 C C . SER B 1 384 ? 18.703 25.891 -10.953 1 84 384 SER B C 1
ATOM 7086 O O . SER B 1 384 ? 17.734 25.562 -11.648 1 84 384 SER B O 1
ATOM 7088 N N . GLY B 1 385 ? 18.688 26.828 -9.969 1 84.5 385 GLY B N 1
ATOM 7089 C CA . GLY B 1 385 ? 17.438 27.547 -9.727 1 84.5 385 GLY B CA 1
ATOM 7090 C C . GLY B 1 385 ? 16.484 26.812 -8.805 1 84.5 385 GLY B C 1
ATOM 7091 O O . GLY B 1 385 ? 15.312 27.156 -8.719 1 84.5 385 GLY B O 1
ATOM 7092 N N . ASP B 1 386 ? 17 25.828 -8.133 1 89.5 386 ASP B N 1
ATOM 7093 C CA . ASP B 1 386 ? 16.141 25.078 -7.223 1 89.5 386 ASP B CA 1
ATOM 7094 C C . ASP B 1 386 ? 15.867 25.875 -5.945 1 89.5 386 ASP B C 1
ATOM 7096 O O . ASP B 1 386 ? 16.766 26.516 -5.402 1 89.5 386 ASP B O 1
ATOM 7100 N N . VAL B 1 387 ? 14.656 25.891 -5.594 1 93.81 387 VAL B N 1
ATOM 7101 C CA . VAL B 1 387 ? 14.258 26.625 -4.391 1 93.81 387 VAL B CA 1
ATOM 7102 C C . VAL B 1 387 ? 14.055 25.641 -3.238 1 93.81 387 VAL B C 1
ATOM 7104 O O . VAL B 1 387 ? 14.453 25.922 -2.104 1 93.81 387 VAL B O 1
ATOM 7107 N N . PHE B 1 388 ? 13.484 24.484 -3.576 1 95.94 388 PHE B N 1
ATOM 7108 C CA . PHE B 1 388 ? 13.148 23.516 -2.539 1 95.94 388 PHE B CA 1
ATOM 7109 C C . PHE B 1 388 ? 14.312 22.562 -2.287 1 95.94 388 PHE B C 1
ATOM 7111 O O . PHE B 1 388 ? 15.008 22.172 -3.223 1 95.94 388 PHE B O 1
ATOM 7118 N N . PRO B 1 389 ? 14.57 22.203 -1.035 1 94.81 389 PRO B N 1
ATOM 7119 C CA . PRO B 1 389 ? 15.469 21.078 -0.783 1 94.81 389 PRO B CA 1
ATOM 7120 C C . PRO B 1 389 ? 14.906 19.75 -1.281 1 94.81 389 PRO B C 1
ATOM 7122 O O . PRO B 1 389 ? 13.688 19.625 -1.464 1 94.81 389 PRO B O 1
ATOM 7125 N N . THR B 1 390 ? 15.773 18.844 -1.613 1 92.75 390 THR B N 1
ATOM 7126 C CA . THR B 1 390 ? 15.359 17.5 -1.972 1 92.75 390 THR B CA 1
ATOM 7127 C C . THR B 1 390 ? 15.32 16.594 -0.738 1 92.75 390 THR B C 1
ATOM 7129 O O . THR B 1 390 ? 16.359 16.328 -0.127 1 92.75 390 THR B O 1
ATOM 7132 N N . ILE B 1 391 ? 14.141 16.188 -0.391 1 95.31 391 ILE B N 1
ATOM 7133 C CA . ILE B 1 391 ? 13.945 15.344 0.778 1 95.31 391 ILE B CA 1
ATOM 7134 C C . ILE B 1 391 ? 13.094 14.133 0.399 1 95.31 391 ILE B C 1
ATOM 7136 O O . ILE B 1 391 ? 11.922 14.273 0.053 1 95.31 391 ILE B O 1
ATOM 7140 N N . TRP B 1 392 ? 13.695 12.961 0.444 1 95.62 392 TRP B N 1
ATOM 7141 C CA . TRP B 1 392 ? 12.977 11.727 0.14 1 95.62 392 TRP B CA 1
ATOM 7142 C C . TRP B 1 392 ? 12.742 10.906 1.404 1 95.62 392 TRP B C 1
ATOM 7144 O O . TRP B 1 392 ? 13.688 10.406 2.014 1 95.62 392 TRP B O 1
ATOM 7154 N N . PHE B 1 393 ? 11.469 10.82 1.736 1 95.56 393 PHE B N 1
ATOM 7155 C CA . PHE B 1 393 ? 11.125 9.945 2.85 1 95.56 393 PHE B CA 1
ATOM 7156 C C . PHE B 1 393 ? 10.82 8.539 2.357 1 95.56 393 PHE B C 1
ATOM 7158 O O . PHE B 1 393 ? 10.367 8.359 1.223 1 95.56 393 PHE B O 1
ATOM 7165 N N . ALA B 1 394 ? 11 7.574 3.207 1 92.81 394 ALA B N 1
ATOM 7166 C CA . ALA B 1 394 ? 10.898 6.168 2.824 1 92.81 394 ALA B CA 1
ATOM 7167 C C . ALA B 1 394 ? 9.445 5.723 2.738 1 92.81 394 ALA B C 1
ATOM 7169 O O . ALA B 1 394 ? 9.133 4.707 2.115 1 92.81 394 ALA B O 1
ATOM 7170 N N . SER B 1 395 ? 8.578 6.492 3.35 1 94.25 395 SER B N 1
ATOM 7171 C CA . SER B 1 395 ? 7.18 6.078 3.383 1 94.25 395 SER B CA 1
ATOM 7172 C C . SER B 1 395 ? 6.25 7.273 3.586 1 94.25 395 SER B C 1
ATOM 7174 O O . SER B 1 395 ? 6.676 8.32 4.086 1 94.25 395 SER B O 1
ATOM 7176 N N . PRO B 1 396 ? 4.973 7.082 3.178 1 94.94 396 PRO B N 1
ATOM 7177 C CA . PRO B 1 396 ? 3.984 8.117 3.502 1 94.94 396 PRO B CA 1
ATOM 7178 C C . PRO B 1 396 ? 3.842 8.344 5.004 1 94.94 396 PRO B C 1
ATOM 7180 O O . PRO B 1 396 ? 3.525 9.453 5.438 1 94.94 396 PRO B O 1
ATOM 7183 N N . ILE B 1 397 ? 4.109 7.289 5.789 1 96.62 397 ILE B N 1
ATOM 7184 C CA . ILE B 1 397 ? 4.035 7.41 7.238 1 96.62 397 ILE B CA 1
ATOM 7185 C C . ILE B 1 397 ? 5.051 8.445 7.727 1 96.62 397 ILE B C 1
ATOM 7187 O O . ILE B 1 397 ? 4.699 9.375 8.445 1 96.62 397 ILE B O 1
ATOM 7191 N N . ALA B 1 398 ? 6.281 8.25 7.273 1 96.62 398 ALA B N 1
ATOM 7192 C CA . ALA B 1 398 ? 7.355 9.172 7.641 1 96.62 398 ALA B CA 1
ATOM 7193 C C . ALA B 1 398 ? 7.074 10.578 7.113 1 96.62 398 ALA B C 1
ATOM 7195 O O . ALA B 1 398 ? 7.234 11.562 7.836 1 96.62 398 ALA B O 1
ATOM 7196 N N . LEU B 1 399 ? 6.645 10.648 5.855 1 97.75 399 LEU B N 1
ATOM 7197 C CA . LEU B 1 399 ? 6.355 11.922 5.207 1 97.75 399 LEU B CA 1
ATOM 7198 C C . LEU B 1 399 ? 5.277 12.688 5.965 1 97.75 399 LEU B C 1
ATOM 7200 O O . LEU B 1 399 ? 5.453 13.859 6.285 1 97.75 399 LEU B O 1
ATOM 7204 N N . THR B 1 400 ? 4.172 12.031 6.305 1 98.06 400 THR B N 1
ATOM 7205 C CA . THR B 1 400 ? 3.043 12.656 6.984 1 98.06 400 THR B CA 1
ATOM 7206 C C . THR B 1 400 ? 3.441 13.117 8.383 1 98.06 400 THR B C 1
ATOM 7208 O O . THR B 1 400 ? 3.16 14.25 8.781 1 98.06 400 THR B O 1
ATOM 7211 N N . GLY B 1 401 ? 4.09 12.211 9.102 1 98.06 401 GLY B N 1
ATOM 7212 C CA . GLY B 1 401 ? 4.543 12.578 10.438 1 98.06 401 GLY B CA 1
ATOM 7213 C C . GLY B 1 401 ? 5.465 13.781 10.445 1 98.06 401 GLY B C 1
ATOM 7214 O O . GLY B 1 401 ? 5.25 14.727 11.203 1 98.06 401 GLY B O 1
ATOM 7215 N N . MET B 1 402 ? 6.391 13.758 9.555 1 98.12 402 MET B N 1
ATOM 7216 C CA . MET B 1 402 ? 7.402 14.812 9.531 1 98.12 402 MET B CA 1
ATOM 7217 C C . MET B 1 402 ? 6.797 16.141 9.07 1 98.12 402 MET B C 1
ATOM 7219 O O . MET B 1 402 ? 7.176 17.203 9.562 1 98.12 402 MET B O 1
ATOM 7223 N N . GLN B 1 403 ? 5.898 16.125 8.133 1 98.5 403 GLN B N 1
ATOM 7224 C CA . GLN B 1 403 ? 5.242 17.359 7.715 1 98.5 403 GLN B CA 1
ATOM 7225 C C . GLN B 1 403 ? 4.457 17.969 8.867 1 98.5 403 GLN B C 1
ATOM 7227 O O . GLN B 1 403 ? 4.461 19.188 9.047 1 98.5 403 GLN B O 1
ATOM 7232 N N . HIS B 1 404 ? 3.793 17.141 9.625 1 98.44 404 HIS B N 1
ATOM 7233 C CA . HIS B 1 404 ? 3.084 17.656 10.789 1 98.44 404 HIS B CA 1
ATOM 7234 C C . HIS B 1 404 ? 4.051 18.266 11.797 1 98.44 404 HIS B C 1
ATOM 7236 O O . HIS B 1 404 ? 3.791 19.344 12.328 1 98.44 404 HIS B O 1
ATOM 7242 N N . MET B 1 405 ? 5.145 17.609 12.008 1 98.5 405 MET B N 1
ATOM 7243 C CA . MET B 1 405 ? 6.156 18.156 12.914 1 98.5 405 MET B CA 1
ATOM 7244 C C . MET B 1 405 ? 6.656 19.5 12.422 1 98.5 405 MET B C 1
ATOM 7246 O O . MET B 1 405 ? 6.805 20.438 13.219 1 98.5 405 MET B O 1
ATOM 7250 N N . MET B 1 406 ? 6.898 19.641 11.164 1 98.44 406 MET B N 1
ATOM 7251 C CA . MET B 1 406 ? 7.375 20.891 10.586 1 98.44 406 MET B CA 1
ATOM 7252 C C . MET B 1 406 ? 6.34 22 10.758 1 98.44 406 MET B C 1
ATOM 7254 O O . MET B 1 406 ? 6.684 23.141 11.086 1 98.44 406 MET B O 1
ATOM 7258 N N . ILE B 1 407 ? 5.105 21.672 10.531 1 98.5 407 ILE B N 1
ATOM 7259 C CA . ILE B 1 407 ? 4.027 22.656 10.68 1 98.5 407 ILE B CA 1
ATOM 7260 C C . ILE B 1 407 ? 3.939 23.109 12.133 1 98.5 407 ILE B C 1
ATOM 7262 O O . ILE B 1 407 ? 3.818 24.297 12.406 1 98.5 407 ILE B O 1
ATOM 7266 N N . ALA B 1 408 ? 4.023 22.125 13.047 1 98.69 408 ALA B N 1
ATOM 7267 C CA . ALA B 1 408 ? 4 22.469 14.461 1 98.69 408 ALA B CA 1
ATOM 7268 C C . ALA B 1 408 ? 5.152 23.406 14.812 1 98.69 408 ALA B C 1
ATOM 7270 O O . ALA B 1 408 ? 4.957 24.406 15.508 1 98.69 408 ALA B O 1
ATOM 7271 N N . LYS B 1 409 ? 6.297 23.125 14.32 1 98.69 409 LYS B N 1
ATOM 7272 C CA . LYS B 1 409 ? 7.484 23.922 14.586 1 98.69 409 LYS B CA 1
ATOM 7273 C C . LYS B 1 409 ? 7.312 25.344 14.039 1 98.69 409 LYS B C 1
ATOM 7275 O O . LYS B 1 409 ? 7.656 26.312 14.711 1 98.69 409 LYS B O 1
ATOM 7280 N N . MET B 1 410 ? 6.785 25.453 12.859 1 98.19 410 MET B N 1
ATOM 7281 C CA . MET B 1 410 ? 6.59 26.766 12.258 1 98.19 410 MET B CA 1
ATOM 7282 C C . MET B 1 410 ? 5.676 27.641 13.117 1 98.19 410 MET B C 1
ATOM 7284 O O . MET B 1 410 ? 5.953 28.812 13.336 1 98.19 410 MET B O 1
ATOM 7288 N N . ILE B 1 411 ? 4.652 27.031 13.57 1 98.44 411 ILE B N 1
ATOM 7289 C CA . ILE B 1 411 ? 3.672 27.75 14.375 1 98.44 411 ILE B CA 1
ATOM 7290 C C . ILE B 1 411 ? 4.309 28.203 15.68 1 98.44 411 ILE B C 1
ATOM 7292 O O . ILE B 1 411 ? 4.18 29.375 16.078 1 98.44 411 ILE B O 1
ATOM 7296 N N . LEU B 1 412 ? 5.031 27.297 16.344 1 98.5 412 LEU B N 1
ATOM 7297 C CA . LEU B 1 412 ? 5.621 27.609 17.641 1 98.5 412 LEU B CA 1
ATOM 7298 C C . LEU B 1 412 ? 6.695 28.672 17.5 1 98.5 412 LEU B C 1
ATOM 7300 O O . LEU B 1 412 ? 6.891 29.484 18.422 1 98.5 412 LEU B O 1
ATOM 7304 N N . ILE B 1 413 ? 7.348 28.734 16.359 1 98.31 413 ILE B N 1
ATOM 7305 C CA . ILE B 1 413 ? 8.375 29.75 16.125 1 98.31 413 ILE B CA 1
ATOM 7306 C C . ILE B 1 413 ? 7.719 31.078 15.781 1 98.31 413 ILE B C 1
ATOM 7308 O O . ILE B 1 413 ? 8.055 32.125 16.375 1 98.31 413 ILE B O 1
ATOM 7312 N N . ALA B 1 414 ? 6.812 31.062 14.875 1 97.56 414 ALA B N 1
ATOM 7313 C CA . ALA B 1 414 ? 6.184 32.281 14.375 1 97.56 414 ALA B CA 1
ATOM 7314 C C . ALA B 1 414 ? 5.363 32.969 15.461 1 97.56 414 ALA B C 1
ATOM 7316 O O . ALA B 1 414 ? 5.281 34.188 15.5 1 97.56 414 ALA B O 1
ATOM 7317 N N . GLU B 1 415 ? 4.754 32.188 16.344 1 96.31 415 GLU B N 1
ATOM 7318 C CA . GLU B 1 415 ? 3.811 32.75 17.312 1 96.31 415 GLU B CA 1
ATOM 7319 C C . GLU B 1 415 ? 4.406 32.719 18.719 1 96.31 415 GLU B C 1
ATOM 7321 O O . GLU B 1 415 ? 3.672 32.781 19.703 1 96.31 415 GLU B O 1
ATOM 7326 N N . SER B 1 416 ? 5.68 32.656 18.812 1 96.12 416 SER B N 1
ATOM 7327 C CA . SER B 1 416 ? 6.348 32.594 20.109 1 96.12 416 SER B CA 1
ATOM 7328 C C . SER B 1 416 ? 6.059 33.844 20.938 1 96.12 416 SER B C 1
ATOM 7330 O O . SER B 1 416 ? 6.262 34.969 20.469 1 96.12 416 SER B O 1
ATOM 7332 N N . PRO B 1 417 ? 5.66 33.656 22.172 1 94.31 417 PRO B N 1
ATOM 7333 C CA . PRO B 1 417 ? 5.453 34.812 23.047 1 94.31 417 PRO B CA 1
ATOM 7334 C C . PRO B 1 417 ? 6.766 35.469 23.453 1 94.31 417 PRO B C 1
ATOM 7336 O O . PRO B 1 417 ? 6.754 36.594 23.969 1 94.31 417 PRO B O 1
ATOM 7339 N N . LEU B 1 418 ? 7.863 34.875 23.156 1 93.25 418 LEU B N 1
ATOM 7340 C CA . LEU B 1 418 ? 9.172 35.375 23.578 1 93.25 418 LEU B CA 1
ATOM 7341 C C . LEU B 1 418 ? 9.688 36.438 22.625 1 93.25 418 LEU B C 1
ATOM 7343 O O . LEU B 1 418 ? 10.609 37.188 22.953 1 93.25 418 LEU B O 1
ATOM 7347 N N . ILE B 1 419 ? 9.141 36.469 21.422 1 92.75 419 ILE B N 1
ATOM 7348 C CA . ILE B 1 419 ? 9.602 37.406 20.422 1 92.75 419 ILE B CA 1
ATOM 7349 C C . ILE B 1 419 ? 9.453 38.844 20.953 1 92.75 419 ILE B C 1
ATOM 7351 O O . ILE B 1 419 ? 10.359 39.656 20.812 1 92.75 419 ILE B O 1
ATOM 7355 N N . SER B 1 420 ? 8.328 39.188 21.625 1 88.75 420 SER B N 1
ATOM 7356 C CA . SER B 1 420 ? 8.023 40.531 22.125 1 88.75 420 SER B CA 1
ATOM 7357 C C . SER B 1 420 ? 8.883 40.875 23.328 1 88.75 420 SER B C 1
ATOM 7359 O O . SER B 1 420 ? 9 42.062 23.688 1 88.75 420 SER B O 1
ATOM 7361 N N . GLN B 1 421 ? 9.523 39.906 23.922 1 88.81 421 GLN B N 1
ATOM 7362 C CA . GLN B 1 421 ? 10.32 40.125 25.125 1 88.81 421 GLN B CA 1
ATOM 7363 C C . GLN B 1 421 ? 11.789 40.375 24.797 1 88.81 421 GLN B C 1
ATOM 7365 O O . GLN B 1 421 ? 12.578 40.719 25.656 1 88.81 421 GLN B O 1
ATOM 7370 N N . GLU B 1 422 ? 12.062 40.219 23.562 1 88 422 GLU B N 1
ATOM 7371 C CA . GLU B 1 422 ? 13.445 40.406 23.125 1 88 422 GLU B CA 1
ATOM 7372 C C . GLU B 1 422 ? 13.844 41.875 23.141 1 88 422 GLU B C 1
ATOM 7374 O O . GLU B 1 422 ? 12.992 42.75 23.016 1 88 422 GLU B O 1
ATOM 7379 N N . GLN B 1 423 ? 15.086 42.125 23.359 1 90.88 423 GLN B N 1
ATOM 7380 C CA . GLN B 1 423 ? 15.617 43.469 23.344 1 90.88 423 GLN B CA 1
ATOM 7381 C C . GLN B 1 423 ? 15.438 44.125 21.969 1 90.88 423 GLN B C 1
ATOM 7383 O O . GLN B 1 423 ? 15 45.25 21.859 1 90.88 423 GLN B O 1
ATOM 7388 N N . ASP B 1 424 ? 15.836 43.344 20.969 1 93.69 424 ASP B N 1
ATOM 7389 C CA . ASP B 1 424 ? 15.625 43.75 19.578 1 93.69 424 ASP B CA 1
ATOM 7390 C C . ASP B 1 424 ? 14.484 42.969 18.938 1 93.69 424 ASP B C 1
ATOM 7392 O O . ASP B 1 424 ? 14.711 41.938 18.312 1 93.69 424 ASP B O 1
ATOM 7396 N N . ILE B 1 425 ? 13.328 43.531 19.078 1 92.19 425 ILE B N 1
ATOM 7397 C CA . ILE B 1 425 ? 12.109 42.875 18.625 1 92.19 425 ILE B CA 1
ATOM 7398 C C . ILE B 1 425 ? 12.148 42.656 17.109 1 92.19 425 ILE B C 1
ATOM 7400 O O . ILE B 1 425 ? 11.758 41.625 16.609 1 92.19 425 ILE B O 1
ATOM 7404 N N . ARG B 1 426 ? 12.648 43.656 16.391 1 93.38 426 ARG B N 1
ATOM 7405 C CA . ARG B 1 426 ? 12.711 43.594 14.93 1 93.38 426 ARG B CA 1
ATOM 7406 C C . ARG B 1 426 ? 13.633 42.469 14.477 1 93.38 426 ARG B C 1
ATOM 7408 O O . ARG B 1 426 ? 13.305 41.719 13.562 1 93.38 426 ARG B O 1
ATOM 7415 N N . ALA B 1 427 ? 14.742 42.375 15.086 1 94.31 427 ALA B N 1
ATOM 7416 C CA . ALA B 1 427 ? 15.695 41.312 14.758 1 94.31 427 ALA B CA 1
ATOM 7417 C C . ALA B 1 427 ? 15.125 39.938 15.102 1 94.31 427 ALA B C 1
ATOM 7419 O O . ALA B 1 427 ? 15.359 38.969 14.375 1 94.31 427 ALA B O 1
ATOM 7420 N N . ALA B 1 428 ? 14.469 39.875 16.219 1 94.19 428 ALA B N 1
ATOM 7421 C CA . ALA B 1 428 ? 13.852 38.625 16.641 1 94.19 428 ALA B CA 1
ATOM 7422 C C . ALA B 1 428 ? 12.789 38.188 15.641 1 94.19 428 ALA B C 1
ATOM 7424 O O . ALA B 1 428 ? 12.688 37 15.328 1 94.19 428 ALA B O 1
ATOM 7425 N N . TYR B 1 429 ? 12.047 39.125 15.18 1 94.12 429 TYR B N 1
ATOM 7426 C CA . TYR B 1 429 ? 11.016 38.844 14.195 1 94.12 429 TYR B CA 1
ATOM 7427 C C . TYR B 1 429 ? 11.633 38.375 12.883 1 94.12 429 TYR B C 1
ATOM 7429 O O . TYR B 1 429 ? 11.148 37.438 12.25 1 94.12 429 TYR B O 1
ATOM 7437 N N . ARG B 1 430 ? 12.648 39 12.445 1 94.94 430 ARG B N 1
ATOM 7438 C CA . ARG B 1 430 ? 13.328 38.625 11.211 1 94.94 430 ARG B CA 1
ATOM 7439 C C . ARG B 1 430 ? 13.898 37.219 11.305 1 94.94 430 ARG B C 1
ATOM 7441 O O . ARG B 1 430 ? 13.852 36.438 10.336 1 94.94 430 ARG B O 1
ATOM 7448 N N . GLU B 1 431 ? 14.438 36.969 12.398 1 96 431 GLU B N 1
ATOM 7449 C CA . GLU B 1 431 ? 14.984 35.625 12.602 1 96 431 GLU B CA 1
ATOM 7450 C C . GLU B 1 431 ? 13.883 34.562 12.602 1 96 431 GLU B C 1
ATOM 7452 O O . GLU B 1 431 ? 14.055 33.5 12.031 1 96 431 GLU B O 1
ATOM 7457 N N . ALA B 1 432 ? 12.789 34.844 13.328 1 96.62 432 ALA B N 1
ATOM 7458 C CA . ALA B 1 432 ? 11.641 33.938 13.328 1 96.62 432 ALA B CA 1
ATOM 7459 C C . ALA B 1 432 ? 11.117 33.719 11.906 1 96.62 432 ALA B C 1
ATOM 7461 O O . ALA B 1 432 ? 10.828 32.594 11.516 1 96.62 432 ALA B O 1
ATOM 7462 N N . GLU B 1 433 ? 11.039 34.75 11.156 1 96.81 433 GLU B N 1
ATOM 7463 C CA . GLU B 1 433 ? 10.578 34.688 9.773 1 96.81 433 GLU B CA 1
ATOM 7464 C C . GLU B 1 433 ? 11.508 33.812 8.93 1 96.81 433 GLU B C 1
ATOM 7466 O O . GLU B 1 433 ? 11.047 33.031 8.102 1 96.81 433 GLU B O 1
ATOM 7471 N N . ARG B 1 434 ? 12.742 33.969 9.102 1 96.75 434 ARG B N 1
ATOM 7472 C CA . ARG B 1 434 ? 13.734 33.188 8.375 1 96.75 434 ARG B CA 1
ATOM 7473 C C . ARG B 1 434 ? 13.57 31.703 8.656 1 96.75 434 ARG B C 1
ATOM 7475 O O . ARG B 1 434 ? 13.578 30.891 7.738 1 96.75 434 ARG B O 1
ATOM 7482 N N . LYS B 1 435 ? 13.438 31.406 9.906 1 97.62 435 LYS B N 1
ATOM 7483 C CA . LYS B 1 435 ? 13.297 30.016 10.32 1 97.62 435 LYS B CA 1
ATOM 7484 C C . LYS B 1 435 ? 12.008 29.422 9.773 1 97.62 435 LYS B C 1
ATOM 7486 O O . LYS B 1 435 ? 11.992 28.266 9.32 1 97.62 435 LYS B O 1
ATOM 7491 N N . VAL B 1 436 ? 10.93 30.188 9.859 1 98.38 436 VAL B N 1
ATOM 7492 C CA . VAL B 1 436 ? 9.633 29.719 9.375 1 98.38 436 VAL B CA 1
ATOM 7493 C C . VAL B 1 436 ? 9.688 29.516 7.859 1 98.38 436 VAL B C 1
ATOM 7495 O O . VAL B 1 436 ? 9.18 28.531 7.336 1 98.38 436 VAL B O 1
ATOM 7498 N N . ARG B 1 437 ? 10.312 30.422 7.133 1 97.81 437 ARG B N 1
ATOM 7499 C CA . ARG B 1 437 ? 10.453 30.281 5.684 1 97.81 437 ARG B CA 1
ATOM 7500 C C . ARG B 1 437 ? 11.195 29 5.32 1 97.81 437 ARG B C 1
ATOM 7502 O O . ARG B 1 437 ? 10.797 28.297 4.395 1 97.81 437 ARG B O 1
ATOM 7509 N N . ALA B 1 438 ? 12.219 28.734 6.055 1 97 438 ALA B N 1
ATOM 7510 C CA . ALA B 1 438 ? 12.984 27.516 5.805 1 97 438 ALA B CA 1
ATOM 7511 C C . ALA B 1 438 ? 12.117 26.281 5.973 1 97 438 ALA B C 1
ATOM 7513 O O . ALA B 1 438 ? 12.219 25.328 5.188 1 97 438 ALA B O 1
ATOM 7514 N N . LEU B 1 439 ? 11.281 26.297 6.957 1 98.12 439 LEU B N 1
ATOM 7515 C CA . LEU B 1 439 ? 10.398 25.156 7.223 1 98.12 439 LEU B CA 1
ATOM 7516 C C . LEU B 1 439 ? 9.328 25.047 6.145 1 98.12 439 LEU B C 1
ATOM 7518 O O . LEU B 1 439 ? 8.984 23.938 5.73 1 98.12 439 LEU B O 1
ATOM 7522 N N . VAL B 1 440 ? 8.805 26.156 5.699 1 98.19 440 VAL B N 1
ATOM 7523 C CA . VAL B 1 440 ? 7.824 26.156 4.621 1 98.19 440 VAL B CA 1
ATOM 7524 C C . VAL B 1 440 ? 8.438 25.547 3.365 1 98.19 440 VAL B C 1
ATOM 7526 O O . VAL B 1 440 ? 7.812 24.719 2.693 1 98.19 440 VAL B O 1
ATOM 7529 N N . LEU B 1 441 ? 9.656 25.922 3.092 1 97.69 441 LEU B N 1
ATOM 7530 C CA . LEU B 1 441 ? 10.344 25.391 1.924 1 97.69 441 LEU B CA 1
ATOM 7531 C C . LEU B 1 441 ? 10.57 23.891 2.07 1 97.69 441 LEU B C 1
ATOM 7533 O O . LEU B 1 441 ? 10.484 23.141 1.091 1 97.69 441 LEU B O 1
ATOM 7537 N N . GLU B 1 442 ? 10.82 23.422 3.254 1 97.56 442 GLU B N 1
ATOM 7538 C CA . GLU B 1 442 ? 11.016 22 3.506 1 97.56 442 GLU B CA 1
ATOM 7539 C C . GLU B 1 442 ? 9.711 21.219 3.311 1 97.56 442 GLU B C 1
ATOM 7541 O O . GLU B 1 442 ? 9.711 20.156 2.701 1 97.56 442 GLU B O 1
ATOM 7546 N N . VAL B 1 443 ? 8.602 21.766 3.844 1 98.06 443 VAL B N 1
ATOM 7547 C CA . VAL B 1 443 ? 7.301 21.109 3.699 1 98.06 443 VAL B CA 1
ATOM 7548 C C . VAL B 1 443 ? 6.918 21.047 2.225 1 98.06 443 VAL B C 1
ATOM 7550 O O . VAL B 1 443 ? 6.477 20 1.734 1 98.06 443 VAL B O 1
ATOM 7553 N N . CYS B 1 444 ? 7.141 22.156 1.56 1 97.19 444 CYS B N 1
ATOM 7554 C CA . CYS B 1 444 ? 6.828 22.203 0.136 1 97.19 444 CYS B CA 1
ATOM 7555 C C . CYS B 1 444 ? 7.73 21.266 -0.655 1 97.19 444 CYS B C 1
ATOM 7557 O O . CYS B 1 444 ? 7.254 20.484 -1.491 1 97.19 444 CYS B O 1
ATOM 7559 N N . GLY B 1 445 ? 9.016 21.344 -0.375 1 96.44 445 GLY B N 1
ATOM 7560 C CA . GLY B 1 445 ? 9.961 20.453 -1.047 1 96.44 445 GLY B CA 1
ATOM 7561 C C . GLY B 1 445 ? 9.633 18.984 -0.859 1 96.44 445 GLY B C 1
ATOM 7562 O O . GLY B 1 445 ? 9.68 18.203 -1.815 1 96.44 445 GLY B O 1
ATOM 7563 N N . SER B 1 446 ? 9.297 18.547 0.333 1 97.19 446 SER B N 1
ATOM 7564 C CA . SER B 1 446 ? 8.961 17.156 0.611 1 97.19 446 SER B CA 1
ATOM 7565 C C . SER B 1 446 ? 7.691 16.734 -0.13 1 97.19 446 SER B C 1
ATOM 7567 O O . SER B 1 446 ? 7.586 15.602 -0.599 1 97.19 446 SER B O 1
ATOM 7569 N N . ALA B 1 447 ? 6.715 17.672 -0.274 1 96.56 447 ALA B N 1
ATOM 7570 C CA . ALA B 1 447 ? 5.457 17.375 -0.955 1 96.56 447 ALA B CA 1
ATOM 7571 C C . ALA B 1 447 ? 5.668 17.219 -2.459 1 96.56 447 ALA B C 1
ATOM 7573 O O . ALA B 1 447 ? 5.199 16.25 -3.062 1 96.56 447 ALA B O 1
ATOM 7574 N N . VAL B 1 448 ? 6.438 18.125 -3.061 1 94.31 448 VAL B N 1
ATOM 7575 C CA . VAL B 1 448 ? 6.621 18.156 -4.508 1 94.31 448 VAL B CA 1
ATOM 7576 C C . VAL B 1 448 ? 7.41 16.922 -4.957 1 94.31 448 VAL B C 1
ATOM 7578 O O . VAL B 1 448 ? 7.203 16.422 -6.062 1 94.31 448 VAL B O 1
ATOM 7581 N N . GLN B 1 449 ? 8.203 16.438 -4.082 1 93.75 449 GLN B N 1
ATOM 7582 C CA . GLN B 1 449 ? 9.047 15.297 -4.426 1 93.75 449 GLN B CA 1
ATOM 7583 C C . GLN B 1 449 ? 8.312 13.984 -4.176 1 93.75 449 GLN B C 1
ATOM 7585 O O . GLN B 1 449 ? 8.836 12.914 -4.48 1 93.75 449 GLN B O 1
ATOM 7590 N N . HIS B 1 450 ? 7.164 13.961 -3.594 1 94 450 HIS B N 1
ATOM 7591 C CA . HIS B 1 450 ? 6.332 12.789 -3.375 1 94 450 HIS B CA 1
ATOM 7592 C C . HIS B 1 450 ? 4.953 12.961 -4.008 1 94 450 HIS B C 1
ATOM 7594 O O . HIS B 1 450 ? 3.938 12.938 -3.309 1 94 450 HIS B O 1
ATOM 7600 N N . PRO B 1 451 ? 4.902 13.016 -5.32 1 87.31 451 PRO B N 1
ATOM 7601 C CA . PRO B 1 451 ? 3.646 13.336 -6.004 1 87.31 451 PRO B CA 1
ATOM 7602 C C . PRO B 1 451 ? 2.59 12.25 -5.832 1 87.31 451 PRO B C 1
ATOM 7604 O O . PRO B 1 451 ? 1.393 12.516 -5.953 1 87.31 451 PRO B O 1
ATOM 7607 N N . ASP B 1 452 ? 3.037 11.094 -5.5 1 88.06 452 ASP B N 1
ATOM 7608 C CA . ASP B 1 452 ? 2.09 9.992 -5.348 1 88.06 452 ASP B CA 1
ATOM 7609 C C . ASP B 1 452 ? 1.346 10.094 -4.02 1 88.06 452 ASP B C 1
ATOM 7611 O O . ASP B 1 452 ? 0.351 9.398 -3.807 1 88.06 452 ASP B O 1
ATOM 7615 N N . THR B 1 453 ? 1.82 10.922 -3.125 1 92.81 453 THR B N 1
ATOM 7616 C CA . THR B 1 453 ? 1.148 11.18 -1.855 1 92.81 453 THR B CA 1
ATOM 7617 C C . THR B 1 453 ? 0.474 12.547 -1.867 1 92.81 453 THR B C 1
ATOM 7619 O O . THR B 1 453 ? 1.002 13.508 -1.306 1 92.81 453 THR B O 1
ATOM 7622 N N . GLU B 1 454 ? -0.658 12.602 -2.4 1 90 454 GLU B N 1
ATOM 7623 C CA . GLU B 1 454 ? -1.36 13.859 -2.666 1 90 454 GLU B CA 1
ATOM 7624 C C . GLU B 1 454 ? -1.63 14.625 -1.374 1 90 454 GLU B C 1
ATOM 7626 O O . GLU B 1 454 ? -1.529 15.852 -1.342 1 90 454 GLU B O 1
ATOM 7631 N N . PRO B 1 455 ? -1.939 13.945 -0.272 1 91.88 455 PRO B N 1
ATOM 7632 C CA . PRO B 1 455 ? -2.197 14.688 0.964 1 91.88 455 PRO B CA 1
ATOM 7633 C C . PRO B 1 455 ? -0.984 15.492 1.437 1 91.88 455 PRO B C 1
ATOM 7635 O O . PRO B 1 455 ? -1.127 16.438 2.219 1 91.88 455 PRO B O 1
ATOM 7638 N N . ALA B 1 456 ? 0.201 15.062 1.026 1 95.75 456 ALA B N 1
ATOM 7639 C CA . ALA B 1 456 ? 1.384 15.852 1.362 1 95.75 456 ALA B CA 1
ATOM 7640 C C . ALA B 1 456 ? 1.297 17.25 0.764 1 95.75 456 ALA B C 1
ATOM 7642 O O . ALA B 1 456 ? 1.779 18.219 1.358 1 95.75 456 ALA B O 1
ATOM 7643 N N . LEU B 1 457 ? 0.693 17.359 -0.387 1 93.31 457 LEU B N 1
ATOM 7644 C CA . LEU B 1 457 ? 0.499 18.656 -1.037 1 93.31 457 LEU B CA 1
ATOM 7645 C C . LEU B 1 457 ? -0.517 19.5 -0.275 1 93.31 457 LEU B C 1
ATOM 7647 O O . LEU B 1 457 ? -0.406 20.719 -0.239 1 93.31 457 LEU B O 1
ATOM 7651 N N . VAL B 1 458 ? -1.476 18.828 0.307 1 91.44 458 VAL B N 1
ATOM 7652 C CA . VAL B 1 458 ? -2.453 19.531 1.137 1 91.44 458 VAL B CA 1
ATOM 7653 C C . VAL B 1 458 ? -1.744 20.219 2.301 1 91.44 458 VAL B C 1
ATOM 7655 O O . VAL B 1 458 ? -1.989 21.391 2.574 1 91.44 458 VAL B O 1
ATOM 7658 N N . ASN B 1 459 ? -0.849 19.516 2.943 1 94.88 459 ASN B N 1
ATOM 7659 C CA . ASN B 1 459 ? -0.084 20.078 4.051 1 94.88 459 ASN B CA 1
ATOM 7660 C C . ASN B 1 459 ? 0.815 21.219 3.584 1 94.88 459 ASN B C 1
ATOM 7662 O O . ASN B 1 459 ? 0.984 22.219 4.293 1 94.88 459 ASN B O 1
ATOM 7666 N N . ALA B 1 460 ? 1.372 21.062 2.42 1 96.12 460 ALA B N 1
ATOM 7667 C CA . ALA B 1 460 ? 2.219 22.125 1.87 1 96.12 460 ALA B CA 1
ATOM 7668 C C . ALA B 1 460 ? 1.414 23.391 1.617 1 96.12 460 ALA B C 1
ATOM 7670 O O . ALA B 1 460 ? 1.854 24.5 1.961 1 96.12 460 ALA B O 1
ATOM 7671 N N . THR B 1 461 ? 0.272 23.266 1.055 1 93.5 461 THR B N 1
ATOM 7672 C CA . THR B 1 461 ? -0.557 24.422 0.754 1 93.5 461 THR B CA 1
ATOM 7673 C C . THR B 1 461 ? -1.052 25.094 2.039 1 93.5 461 THR B C 1
ATOM 7675 O O . THR B 1 461 ? -1.213 26.312 2.096 1 93.5 461 THR B O 1
ATOM 7678 N N . LEU B 1 462 ? -1.311 24.25 3.014 1 93.69 462 LEU B N 1
ATOM 7679 C CA . LEU B 1 462 ? -1.67 24.797 4.32 1 93.69 462 LEU B CA 1
ATOM 7680 C C . LEU B 1 462 ? -0.548 25.672 4.875 1 93.69 462 LEU B C 1
ATOM 7682 O O . LEU B 1 462 ? -0.802 26.75 5.398 1 93.69 462 LEU B O 1
ATOM 7686 N N . ALA B 1 463 ? 0.678 25.172 4.738 1 96.69 463 ALA B N 1
ATOM 7687 C CA . ALA B 1 463 ? 1.839 25.953 5.18 1 96.69 463 ALA B CA 1
ATOM 7688 C C . ALA B 1 463 ? 1.947 27.266 4.414 1 96.69 463 ALA B C 1
ATOM 7690 O O . ALA B 1 463 ? 2.248 28.312 5 1 96.69 463 ALA B O 1
ATOM 7691 N N . ILE B 1 464 ? 1.676 27.219 3.141 1 95.56 464 ILE B N 1
ATOM 7692 C CA . ILE B 1 464 ? 1.728 28.406 2.305 1 95.56 464 ILE B CA 1
ATOM 7693 C C . ILE B 1 464 ? 0.619 29.375 2.715 1 95.56 464 ILE B C 1
ATOM 7695 O O . ILE B 1 464 ? 0.837 30.594 2.781 1 95.56 464 ILE B O 1
ATOM 7699 N N . GLN B 1 465 ? -0.502 28.875 2.963 1 93.44 465 GLN B N 1
ATOM 7700 C CA . GLN B 1 465 ? -1.626 29.703 3.379 1 93.44 465 GLN B CA 1
ATOM 7701 C C . GLN B 1 465 ? -1.322 30.422 4.691 1 93.44 465 GLN B C 1
ATOM 7703 O O . GLN B 1 465 ? -1.679 31.594 4.863 1 93.44 465 GLN B O 1
ATOM 7708 N N . MET B 1 466 ? -0.694 29.734 5.562 1 94.44 466 MET B N 1
ATOM 7709 C CA . MET B 1 466 ? -0.436 30.266 6.895 1 94.44 466 MET B CA 1
ATOM 7710 C C . MET B 1 466 ? 0.709 31.281 6.855 1 94.44 466 MET B C 1
ATOM 7712 O O . MET B 1 466 ? 0.634 32.344 7.484 1 94.44 466 MET B O 1
ATOM 7716 N N . TYR B 1 467 ? 1.765 31 6.051 1 95.94 467 TYR B N 1
ATOM 7717 C CA . TYR B 1 467 ? 2.975 31.797 6.207 1 95.94 467 TYR B CA 1
ATOM 7718 C C . TYR B 1 467 ? 3.551 32.188 4.848 1 95.94 467 TYR B C 1
ATOM 7720 O O . TYR B 1 467 ? 4.699 32.625 4.758 1 95.94 467 TYR B O 1
ATOM 7728 N N . GLY B 1 468 ? 2.826 32.062 3.803 1 93.5 468 GLY B N 1
ATOM 7729 C CA . GLY B 1 468 ? 3.275 32.438 2.48 1 93.5 468 GLY B CA 1
ATOM 7730 C C . GLY B 1 468 ? 3.641 33.938 2.395 1 93.5 468 GLY B C 1
ATOM 7731 O O . GLY B 1 468 ? 4.473 34.312 1.573 1 93.5 468 GLY B O 1
ATOM 7732 N N . SER B 1 469 ? 3.094 34.781 3.236 1 92.81 469 SER B N 1
ATOM 7733 C CA . SER B 1 469 ? 3.312 36.219 3.232 1 92.81 469 SER B CA 1
ATOM 7734 C C . SER B 1 469 ? 4.727 36.562 3.689 1 92.81 469 SER B C 1
ATOM 7736 O O . SER B 1 469 ? 5.203 37.656 3.461 1 92.81 469 SER B O 1
ATOM 7738 N N . PHE B 1 470 ? 5.383 35.594 4.336 1 95.25 470 PHE B N 1
ATOM 7739 C CA . PHE B 1 470 ? 6.746 35.812 4.801 1 95.25 470 PHE B CA 1
ATOM 7740 C C . PHE B 1 470 ? 7.719 35.875 3.625 1 95.25 470 PHE B C 1
ATOM 7742 O O . PHE B 1 470 ? 8.859 36.312 3.773 1 95.25 470 PHE B O 1
ATOM 7749 N N . PHE B 1 471 ? 7.246 35.406 2.484 1 94.88 471 PHE B N 1
ATOM 7750 C CA . PHE B 1 471 ? 8.117 35.312 1.321 1 94.88 471 PHE B CA 1
ATOM 7751 C C . PHE B 1 471 ? 8.031 36.562 0.479 1 94.88 471 PHE B C 1
ATOM 7753 O O . PHE B 1 471 ? 6.953 36.906 -0.018 1 94.88 471 PHE B O 1
ATOM 7760 N N . THR B 1 472 ? 9.172 37.219 0.304 1 91.31 472 THR B N 1
ATOM 7761 C CA . THR B 1 472 ? 9.219 38.438 -0.464 1 91.31 472 THR B CA 1
ATOM 7762 C C . THR B 1 472 ? 10.023 38.25 -1.746 1 91.31 472 THR B C 1
ATOM 7764 O O . THR B 1 472 ? 9.867 39.031 -2.701 1 91.31 472 THR B O 1
ATOM 7767 N N . ASP B 1 473 ? 10.867 37.312 -1.752 1 91 473 ASP B N 1
ATOM 7768 C CA . ASP B 1 473 ? 11.648 37 -2.945 1 91 473 ASP B CA 1
ATOM 7769 C C . ASP B 1 473 ? 10.766 36.438 -4.059 1 91 473 ASP B C 1
ATOM 7771 O O . ASP B 1 473 ? 10.086 35.438 -3.867 1 91 473 ASP B O 1
ATOM 7775 N N . PRO B 1 474 ? 10.828 37.062 -5.219 1 89.94 474 PRO B N 1
ATOM 7776 C CA . PRO B 1 474 ? 9.945 36.656 -6.305 1 89.94 474 PRO B CA 1
ATOM 7777 C C . PRO B 1 474 ? 10.203 35.219 -6.754 1 89.94 474 PRO B C 1
ATOM 7779 O O . PRO B 1 474 ? 9.266 34.5 -7.156 1 89.94 474 PRO B O 1
ATOM 7782 N N . TRP B 1 475 ? 11.422 34.812 -6.727 1 90.62 475 TRP B N 1
ATOM 7783 C CA . TRP B 1 475 ? 11.75 33.438 -7.137 1 90.62 475 TRP B CA 1
ATOM 7784 C C . TRP B 1 475 ? 11.156 32.438 -6.176 1 90.62 475 TRP B C 1
ATOM 7786 O O . TRP B 1 475 ? 10.609 31.406 -6.605 1 90.62 475 TRP B O 1
ATOM 7796 N N . GLU B 1 476 ? 11.258 32.719 -4.938 1 93.56 476 GLU B N 1
ATOM 7797 C CA . GLU B 1 476 ? 10.68 31.844 -3.93 1 93.56 476 GLU B CA 1
ATOM 7798 C C . GLU B 1 476 ? 9.156 31.844 -4.004 1 93.56 476 GLU B C 1
ATOM 7800 O O . GLU B 1 476 ? 8.516 30.797 -3.869 1 93.56 476 GLU B O 1
ATOM 7805 N N . ARG B 1 477 ? 8.594 32.969 -4.215 1 93.56 477 ARG B N 1
ATOM 7806 C CA . ARG B 1 477 ? 7.145 33.125 -4.324 1 93.56 477 ARG B CA 1
ATOM 7807 C C . ARG B 1 477 ? 6.617 32.344 -5.527 1 93.56 477 ARG B C 1
ATOM 7809 O O . ARG B 1 477 ? 5.566 31.688 -5.445 1 93.56 477 ARG B O 1
ATOM 7816 N N . GLU B 1 478 ? 7.414 32.406 -6.578 1 92.94 478 GLU B N 1
ATOM 7817 C CA . GLU B 1 478 ? 7.008 31.656 -7.766 1 92.94 478 GLU B CA 1
ATOM 7818 C C . GLU B 1 478 ? 7.055 30.156 -7.516 1 92.94 478 GLU B C 1
ATOM 7820 O O . GLU B 1 478 ? 6.207 29.422 -8.016 1 92.94 478 GLU B O 1
ATOM 7825 N N . ALA B 1 479 ? 8.008 29.703 -6.789 1 94.31 479 ALA B N 1
ATOM 7826 C CA . ALA B 1 479 ? 8.094 28.297 -6.434 1 94.31 479 ALA B CA 1
ATOM 7827 C C . ALA B 1 479 ? 6.891 27.859 -5.594 1 94.31 479 ALA B C 1
ATOM 7829 O O . ALA B 1 479 ? 6.352 26.766 -5.785 1 94.31 479 ALA B O 1
ATOM 7830 N N . LEU B 1 480 ? 6.48 28.719 -4.668 1 95.81 480 LEU B N 1
ATOM 7831 C CA . LEU B 1 480 ? 5.297 28.438 -3.861 1 95.81 480 LEU B CA 1
ATOM 7832 C C . LEU B 1 480 ? 4.043 28.391 -4.73 1 95.81 480 LEU B C 1
ATOM 7834 O O . LEU B 1 480 ? 3.188 27.531 -4.543 1 95.81 480 LEU B O 1
ATOM 7838 N N . ARG B 1 481 ? 3.971 29.297 -5.715 1 93.69 481 ARG B N 1
ATOM 7839 C CA . ARG B 1 481 ? 2.834 29.312 -6.629 1 93.69 481 ARG B CA 1
ATOM 7840 C C . ARG B 1 481 ? 2.764 28.016 -7.445 1 93.69 481 ARG B C 1
ATOM 7842 O O . ARG B 1 481 ? 1.679 27.484 -7.668 1 93.69 481 ARG B O 1
ATOM 7849 N N . LYS B 1 482 ? 3.896 27.562 -7.832 1 92.19 482 LYS B N 1
ATOM 7850 C CA . LYS B 1 482 ? 3.951 26.312 -8.586 1 92.19 482 LYS B CA 1
ATOM 7851 C C . LYS B 1 482 ? 3.449 25.141 -7.742 1 92.19 482 LYS B C 1
ATOM 7853 O O . LYS B 1 482 ? 2.805 24.234 -8.266 1 92.19 482 LYS B O 1
ATOM 7858 N N . THR B 1 483 ? 3.787 25.188 -6.504 1 93.19 483 THR B N 1
ATOM 7859 C CA . THR B 1 483 ? 3.303 24.156 -5.59 1 93.19 483 THR B CA 1
ATOM 7860 C C . THR B 1 483 ? 1.782 24.203 -5.477 1 93.19 483 THR B C 1
ATOM 7862 O O . THR B 1 483 ? 1.118 23.156 -5.516 1 93.19 483 THR B O 1
ATOM 7865 N N . VAL B 1 484 ? 1.216 25.391 -5.371 1 92.25 484 VAL B N 1
ATOM 7866 C CA . VAL B 1 484 ? -0.23 25.578 -5.281 1 92.25 484 VAL B CA 1
ATOM 7867 C C . VAL B 1 484 ? -0.891 25.109 -6.578 1 92.25 484 VAL B C 1
ATOM 7869 O O . VAL B 1 484 ? -1.943 24.469 -6.547 1 92.25 484 VAL B O 1
ATOM 7872 N N . ARG B 1 485 ? -0.243 25.312 -7.684 1 89.75 485 ARG B N 1
ATOM 7873 C CA . ARG B 1 485 ? -0.761 24.859 -8.969 1 89.75 485 ARG B CA 1
ATOM 7874 C C . ARG B 1 485 ? -0.745 23.328 -9.062 1 89.75 485 ARG B C 1
ATOM 7876 O O . ARG B 1 485 ? -1.67 22.734 -9.609 1 89.75 485 ARG B O 1
ATOM 7883 N N . MET B 1 486 ? 0.319 22.797 -8.555 1 88.69 486 MET B N 1
ATOM 7884 C CA . MET B 1 486 ? 0.388 21.344 -8.516 1 88.69 486 MET B CA 1
ATOM 7885 C C . MET B 1 486 ? -0.77 20.766 -7.711 1 88.69 486 MET B C 1
ATOM 7887 O O . MET B 1 486 ? -1.368 19.766 -8.109 1 88.69 486 MET B O 1
ATOM 7891 N N . PHE B 1 487 ? -1.029 21.438 -6.656 1 86.69 487 PHE B N 1
ATOM 7892 C CA . PHE B 1 487 ? -2.154 21.047 -5.812 1 86.69 487 PHE B CA 1
ATOM 7893 C C . PHE B 1 487 ? -3.467 21.156 -6.578 1 86.69 487 PHE B C 1
ATOM 7895 O O . PHE B 1 487 ? -4.293 20.234 -6.539 1 86.69 487 PHE B O 1
ATOM 7902 N N . LYS B 1 488 ? -3.6 22.188 -7.23 1 81.5 488 LYS B N 1
ATOM 7903 C CA . LYS B 1 488 ? -4.805 22.422 -8.016 1 81.5 488 LYS B CA 1
ATOM 7904 C C . LYS B 1 488 ? -4.957 21.375 -9.117 1 81.5 488 LYS B C 1
ATOM 7906 O O . LYS B 1 488 ? -6.055 20.875 -9.352 1 81.5 488 LYS B O 1
ATOM 7911 N N . ASP B 1 489 ? -3.875 21.047 -9.656 1 78.44 489 ASP B N 1
ATOM 7912 C CA . ASP B 1 489 ? -3.881 20.125 -10.805 1 78.44 489 ASP B CA 1
ATOM 7913 C C . ASP B 1 489 ? -4.18 18.703 -10.367 1 78.44 489 ASP B C 1
ATOM 7915 O O . ASP B 1 489 ? -4.68 17.891 -11.156 1 78.44 489 ASP B O 1
ATOM 7919 N N . CYS B 1 490 ? -3.73 18.422 -9.18 1 73.38 490 CYS B N 1
ATOM 7920 C CA . CYS B 1 490 ? -4.047 17.094 -8.672 1 73.38 490 CYS B CA 1
ATOM 7921 C C . CYS B 1 490 ? -5.555 16.906 -8.531 1 73.38 490 CYS B C 1
ATOM 7923 O O . CYS B 1 490 ? -6.043 15.773 -8.531 1 73.38 490 CYS B O 1
ATOM 7925 N N . GLN B 1 491 ? -6.348 18.078 -8.641 1 57.88 491 GLN B N 1
ATOM 7926 C CA . GLN B 1 491 ? -7.805 18.141 -8.594 1 57.88 491 GLN B CA 1
ATOM 7927 C C . GLN B 1 491 ? -8.352 17.266 -7.469 1 57.88 491 GLN B C 1
ATOM 7929 O O . GLN B 1 491 ? -9.5 16.828 -7.52 1 57.88 491 GLN B O 1
ATOM 7934 N N . ALA B 1 492 ? -7.477 16.938 -6.617 1 60.03 492 ALA B N 1
ATOM 7935 C CA . ALA B 1 492 ? -7.926 16.094 -5.516 1 60.03 492 ALA B CA 1
ATOM 7936 C C . ALA B 1 492 ? -8.688 16.906 -4.473 1 60.03 492 ALA B C 1
ATOM 7938 O O . ALA B 1 492 ? -9.664 16.438 -3.895 1 60.03 492 ALA B O 1
ATOM 7939 N N . TRP B 1 493 ? -8.32 18.188 -4.266 1 70.75 493 TRP B N 1
ATOM 7940 C CA . TRP B 1 493 ? -8.93 19.094 -3.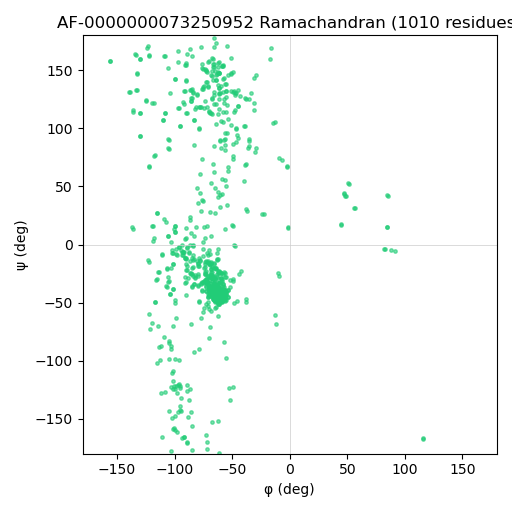289 1 70.75 493 TRP B CA 1
ATOM 7941 C C . TRP B 1 493 ? -9.242 20.453 -3.914 1 70.75 493 TRP B C 1
ATOM 7943 O O . TRP B 1 493 ? -8.57 20.875 -4.859 1 70.75 493 TRP B O 1
ATOM 7953 N N . PRO B 1 494 ? -10.281 21.031 -3.434 1 70.12 494 PRO B N 1
ATOM 7954 C CA . PRO B 1 494 ? -10.531 22.391 -3.906 1 70.12 494 PRO B CA 1
ATOM 7955 C C . PRO B 1 494 ? -9.484 23.391 -3.412 1 70.12 494 PRO B C 1
ATOM 7957 O O . PRO B 1 494 ? -8.906 23.203 -2.34 1 70.12 494 PRO B O 1
ATOM 7960 N N . LEU B 1 495 ? -9.219 24.328 -4.25 1 71.75 495 LEU B N 1
ATOM 7961 C CA . LEU B 1 495 ? -8.273 25.375 -3.877 1 71.75 495 LEU B CA 1
ATOM 7962 C C . LEU B 1 495 ? -8.93 26.406 -2.963 1 71.75 495 LEU B C 1
ATOM 7964 O O . LEU B 1 495 ? -9.883 27.078 -3.361 1 71.75 495 LEU B O 1
ATOM 7968 N N . PRO B 1 496 ? -8.422 26.516 -1.802 1 71.25 496 PRO B N 1
ATOM 7969 C CA . PRO B 1 496 ? -8.977 27.531 -0.911 1 71.25 496 PRO B CA 1
ATOM 7970 C C . PRO B 1 496 ? -8.883 28.938 -1.493 1 71.25 496 PRO B C 1
ATOM 7972 O O . PRO B 1 496 ? -7.973 29.219 -2.279 1 71.25 496 PRO B O 1
ATOM 7975 N N . ARG B 1 497 ? -9.719 29.797 -1.111 1 71.12 497 ARG B N 1
ATOM 7976 C CA . ARG B 1 497 ? -9.805 31.156 -1.624 1 71.12 497 ARG B CA 1
ATOM 7977 C C . ARG B 1 497 ? -8.492 31.906 -1.406 1 71.12 497 ARG B C 1
ATOM 7979 O O . ARG B 1 497 ? -8.023 32.625 -2.295 1 71.12 497 ARG B O 1
ATOM 7986 N N . LEU B 1 498 ? -7.984 31.719 -0.251 1 71.25 498 LEU B N 1
ATOM 7987 C CA . LEU B 1 498 ? -6.758 32.438 0.092 1 71.25 498 LEU B CA 1
ATOM 7988 C C . LEU B 1 498 ? -5.629 32.062 -0.863 1 71.25 498 LEU B C 1
ATOM 7990 O O . LEU B 1 498 ? -4.801 32.906 -1.215 1 71.25 498 LEU B O 1
ATOM 7994 N N . LEU B 1 499 ? -5.664 30.906 -1.298 1 81.44 499 LEU B N 1
ATOM 7995 C CA . LEU B 1 499 ? -4.605 30.453 -2.186 1 81.44 499 LEU B CA 1
ATOM 7996 C C . LEU B 1 499 ? -4.859 30.891 -3.621 1 81.44 499 LEU B C 1
ATOM 7998 O O . LEU B 1 499 ? -3.918 31.094 -4.391 1 81.44 499 LEU B O 1
ATOM 8002 N N . ARG B 1 500 ? -6.09 31.078 -3.9 1 76.5 500 ARG B N 1
ATOM 8003 C CA . ARG B 1 500 ? -6.398 31.656 -5.203 1 76.5 500 ARG B CA 1
ATOM 8004 C C . ARG B 1 500 ? -5.844 33.062 -5.312 1 76.5 500 ARG B C 1
ATOM 8006 O O . ARG B 1 500 ? -5.238 33.438 -6.324 1 76.5 500 ARG B O 1
ATOM 8013 N N . ALA B 1 501 ? -6.047 33.781 -4.188 1 75.25 501 ALA B N 1
ATOM 8014 C CA . ALA B 1 501 ? -5.504 35.125 -4.133 1 75.25 501 ALA B CA 1
ATOM 8015 C C . ALA B 1 501 ? -3.98 35.125 -4.215 1 75.25 501 ALA B C 1
ATOM 8017 O O . ALA B 1 501 ? -3.379 35.969 -4.852 1 75.25 501 ALA B O 1
ATOM 8018 N N . PHE B 1 502 ? -3.506 34.125 -3.639 1 80.88 502 PHE B N 1
ATOM 8019 C CA . PHE B 1 502 ? -2.055 33.969 -3.648 1 80.88 502 PHE B CA 1
ATOM 8020 C C . PHE B 1 502 ? -1.548 33.719 -5.062 1 80.88 502 PHE B C 1
ATOM 8022 O O . PHE B 1 502 ? -0.501 34.25 -5.453 1 80.88 502 PHE B O 1
ATOM 8029 N N . LEU B 1 503 ? -2.281 33 -5.836 1 80.75 503 LEU B N 1
ATOM 8030 C CA . LEU B 1 503 ? -1.91 32.719 -7.215 1 80.75 503 LEU B CA 1
ATOM 8031 C C . LEU B 1 503 ? -2.057 33.969 -8.086 1 80.75 503 LEU B C 1
ATOM 8033 O O . LEU B 1 503 ? -1.248 34.188 -8.992 1 80.75 503 LEU B O 1
ATOM 8037 N N . ASP B 1 504 ? -3.076 34.812 -7.734 1 75.94 504 ASP B N 1
ATOM 8038 C CA . ASP B 1 504 ? -3.404 35.969 -8.562 1 75.94 504 ASP B CA 1
ATOM 8039 C C . ASP B 1 504 ? -2.549 37.156 -8.188 1 75.94 504 ASP B C 1
ATOM 8041 O O . ASP B 1 504 ? -2.439 38.125 -8.953 1 75.94 504 ASP B O 1
ATOM 8045 N N . ALA B 1 505 ? -2.125 37.125 -6.984 1 70.19 505 ALA B N 1
ATOM 8046 C CA . ALA B 1 505 ? -1.352 38.281 -6.512 1 70.19 505 ALA B CA 1
ATOM 8047 C C . ALA B 1 505 ? -0.136 38.531 -7.402 1 70.19 505 ALA B C 1
ATOM 8049 O O . ALA B 1 505 ? 0.622 37.594 -7.699 1 70.19 505 ALA B O 1
ATOM 8050 N N . ARG B 1 506 ? -0.407 39.406 -8.484 1 57 506 ARG B N 1
ATOM 8051 C CA . ARG B 1 506 ? 0.647 39.844 -9.391 1 57 506 ARG B CA 1
ATOM 8052 C C . ARG B 1 506 ? 1.881 40.312 -8.617 1 57 506 ARG B C 1
ATOM 8054 O O . ARG B 1 506 ? 1.768 40.812 -7.5 1 57 506 ARG B O 1
ATOM 8061 N N . ASN B 1 507 ? 3.178 39.812 -8.93 1 47.03 507 ASN B N 1
ATOM 8062 C CA . ASN B 1 507 ? 4.422 40.406 -8.453 1 47.03 507 ASN B CA 1
ATOM 8063 C C . ASN B 1 507 ? 4.414 41.906 -8.609 1 47.03 507 ASN B C 1
ATOM 8065 O O . ASN B 1 507 ? 3.834 42.438 -9.562 1 47.03 507 ASN B O 1
#

Nearest PDB structures (foldseek):
  3l6x-assembly1_A  TM=2.350E-01  e=2.381E+00  Homo sapiens
  7ckr-assembly1_A  TM=1.628E-01  e=5.768E+00  Homo sapiens
  3l6x-assembly1_A  TM=2.352E-01  e=2.809E+00  Homo sapiens
  7ckr-assembly1_A  TM=1.621E-01  e=3.575E+00  Homo sapiens